Protein AF-A0A556TUZ4-F1 (afdb_monomer)

Sequence (897 aa):
MNKLYIGNLNENVTAEDLVKTFDDYKIPYSGQFLLKTGYAFVDCPDDQWAMKAIETFSGKVELHGKRIEVEHSVPKKQRTRKLQIRNIPPHLQWEVLDGLLAQYGTVENCEQVNTDSETAVVNVTYATREQARHAIQKLNGYQFENNTLRVSYIPDESLDVDAQRSPDNGRRSGYGARANSRQGLPGTGMPPKHQHTDIPLRLLVPTQYVGAIIGKEGATIRNITKQTQSKIDVHRKENAGAAEKPISIHSTPEGCSAACRMILDIMHQEAKDTKTADEVPLKILAHNNFVGRLIGKEGRNLKKVEQDTDTKITISPLQDLTLYNPERTITVKGAIEPCCLAEQEIMKKVREAYDNDVAAMNAPEQETVHVYIPAQAVGAIIGKKGQHIKQLSRFAGASIKIAPAETPDSKMRMVIVTGPPEAQFKAQGRIYGKLKEENFFGPKEEVKLETHIKVAAAAAGRVIGKGGKTVNELQNLTAAEVVVPREQTPDEQDQVIVKIIGHFYASQLAQRKIRDILTQVKQQQKGGMGGPPPSHPQNLSELRPHPGMTPEPRRKVEVVMEGKGGEDSVNKVVIWVFEDCRRKQKIMCQQYGVMDDMLKLLASLESAEQFLNEPCPPKADTEASAPWKALKAEYLEQVQEVEGLISTLVQHMEELPKKRQRLEVLLESLGKKKQMHLQLDDSLQRAQDALRACDR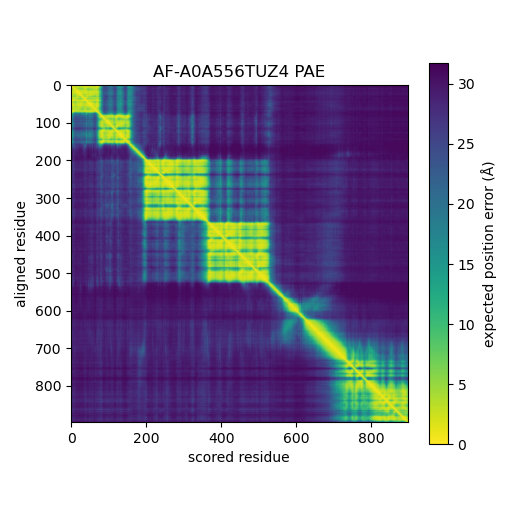ELSELKIQVDKKLSRVADWTAFKDRLQATLDITQANMQYRLLSVSPSELRLELLPCSTQQSLQPLHLSVTMTENHFRLQVFQGTAGLIEESVEGHVRELSAALLEVMECYVSQGKMLAEIQTLHSRFAIDWCPAKRLLTFLKSATTVCHLELDEGYPLNGHAKLLAVRKDGTLLDLSVLQPPVAKPTLTEWLDFLTLYSDF

Mean predicted aligned error: 24.76 Å

Structure (mmCIF, N/CA/C/O backbone):
data_AF-A0A556TUZ4-F1
#
_entry.id   AF-A0A556TUZ4-F1
#
loop_
_atom_site.group_PDB
_atom_site.id
_atom_site.type_symbol
_atom_site.label_atom_id
_atom_site.label_alt_id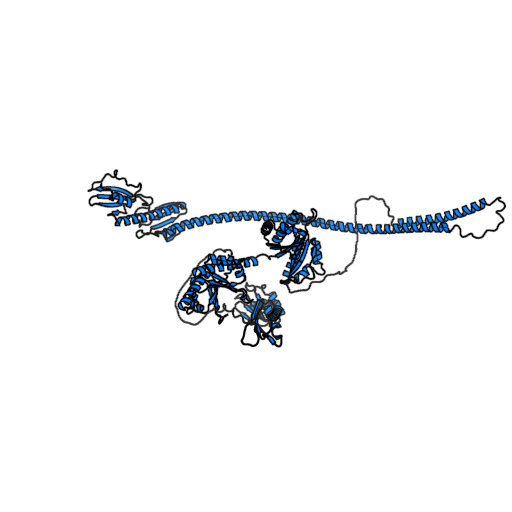
_atom_site.label_comp_id
_atom_site.label_asym_id
_atom_site.label_entity_id
_atom_site.label_seq_id
_atom_site.pdbx_PDB_ins_code
_atom_site.Cartn_x
_atom_site.Cartn_y
_atom_site.Cartn_z
_atom_site.occupancy
_atom_site.B_iso_or_equiv
_atom_site.auth_seq_id
_atom_site.auth_comp_id
_atom_site.auth_asym_id
_atom_site.auth_atom_id
_atom_site.pdbx_PDB_model_num
ATOM 1 N N . MET A 1 1 ? -32.116 16.539 -33.338 1.00 50.72 1 MET A N 1
ATOM 2 C CA . MET A 1 1 ? -32.631 17.368 -32.225 1.00 50.72 1 MET A CA 1
ATOM 3 C C . MET A 1 1 ? -31.417 17.843 -31.454 1.00 50.72 1 MET A C 1
ATOM 5 O O . MET A 1 1 ? -30.856 17.056 -30.703 1.00 50.72 1 MET A O 1
ATOM 9 N N . ASN A 1 2 ? -30.974 19.074 -31.708 1.00 69.69 2 ASN A N 1
ATOM 10 C CA . ASN A 1 2 ? -29.701 19.606 -31.207 1.00 69.69 2 ASN A CA 1
ATOM 11 C C . ASN A 1 2 ? -29.981 20.492 -29.995 1.00 69.69 2 ASN A C 1
ATOM 13 O O . ASN A 1 2 ? -29.720 21.690 -29.990 1.00 69.69 2 ASN A O 1
ATOM 17 N N . LYS A 1 3 ? -30.640 19.895 -29.002 1.00 82.50 3 LYS A N 1
ATOM 18 C CA . LYS A 1 3 ? -31.020 20.590 -27.780 1.00 82.50 3 LYS A CA 1
ATOM 19 C C . LYS A 1 3 ? -29.813 20.658 -26.862 1.00 82.50 3 LYS A C 1
ATOM 21 O O . LYS A 1 3 ? -29.171 19.635 -26.647 1.00 82.50 3 LYS A O 1
ATOM 26 N N . LEU A 1 4 ? -29.526 21.821 -26.303 1.00 85.00 4 LEU A N 1
ATOM 27 C CA . LEU A 1 4 ? -28.464 22.046 -25.332 1.00 85.00 4 LEU A CA 1
ATOM 28 C C . LEU A 1 4 ? -29.037 22.117 -23.915 1.00 85.00 4 LEU A C 1
ATOM 30 O O . LEU A 1 4 ? -30.158 22.585 -23.701 1.00 85.00 4 LEU A O 1
ATOM 34 N N . TYR A 1 5 ? -28.262 21.623 -22.958 1.00 87.81 5 TYR A N 1
ATOM 35 C CA . TYR A 1 5 ? -28.439 21.792 -21.523 1.00 87.81 5 TYR A CA 1
ATOM 36 C C . TYR A 1 5 ? -27.404 22.802 -21.027 1.00 87.81 5 TYR A C 1
ATOM 38 O O . TYR A 1 5 ? -26.222 22.659 -21.322 1.00 87.81 5 TYR A O 1
ATOM 46 N N . ILE A 1 6 ? -27.854 23.813 -20.290 1.00 88.81 6 ILE A N 1
ATOM 47 C CA . ILE A 1 6 ? -27.022 24.873 -19.717 1.00 88.81 6 ILE A CA 1
ATOM 48 C C . ILE A 1 6 ? -27.129 24.752 -18.197 1.00 88.81 6 ILE A C 1
ATOM 50 O O . ILE A 1 6 ? -28.159 25.100 -17.625 1.00 88.81 6 ILE A O 1
ATOM 54 N N . GLY A 1 7 ? -26.106 24.208 -17.549 1.00 84.88 7 GLY A N 1
ATOM 55 C CA . GLY A 1 7 ? -26.018 23.989 -16.110 1.00 84.88 7 GLY A CA 1
ATOM 56 C C . GLY A 1 7 ? -25.216 25.060 -15.367 1.00 84.88 7 GLY A C 1
ATOM 57 O O . GLY A 1 7 ? -24.624 25.963 -15.961 1.00 84.88 7 GLY A O 1
ATOM 58 N N . ASN A 1 8 ? -25.201 24.928 -14.038 1.00 85.38 8 ASN A N 1
ATOM 59 C CA . ASN A 1 8 ? -24.501 25.812 -13.100 1.00 85.38 8 ASN A CA 1
ATOM 60 C C . ASN A 1 8 ? -24.951 27.287 -13.158 1.00 85.38 8 ASN A C 1
ATOM 62 O O . ASN A 1 8 ? -24.171 28.207 -12.903 1.00 85.38 8 ASN A O 1
ATOM 66 N N . LEU A 1 9 ? -26.229 27.519 -13.474 1.00 85.62 9 LEU A N 1
ATOM 67 C CA . LEU A 1 9 ? -26.808 28.860 -13.477 1.00 85.62 9 LEU A CA 1
ATOM 68 C C . LEU A 1 9 ? -27.072 29.336 -12.044 1.00 85.62 9 LEU A C 1
ATOM 70 O O . LEU A 1 9 ? -27.519 28.573 -11.185 1.00 85.62 9 LEU A O 1
ATOM 74 N N . ASN A 1 10 ? -26.792 30.612 -11.777 1.00 82.62 10 ASN A N 1
ATOM 75 C CA . ASN A 1 10 ? -27.188 31.261 -10.528 1.00 82.62 10 ASN A CA 1
ATOM 76 C C . ASN A 1 10 ? -28.724 31.433 -10.495 1.00 82.62 10 ASN A C 1
ATOM 78 O O . ASN A 1 10 ? -29.347 31.590 -11.541 1.00 82.62 10 ASN A O 1
ATOM 82 N N . GLU A 1 11 ? -29.339 31.417 -9.310 1.00 77.38 11 GLU A N 1
ATOM 83 C CA . GLU A 1 11 ? -30.799 31.550 -9.137 1.00 77.38 11 GLU A CA 1
ATOM 84 C C . GLU A 1 11 ? -31.338 32.892 -9.658 1.00 77.38 11 GLU A C 1
ATOM 86 O O . GLU A 1 11 ? -32.510 32.992 -10.009 1.00 77.38 11 GLU A O 1
ATOM 91 N N . ASN A 1 12 ? -30.462 33.894 -9.770 1.00 80.50 12 ASN A N 1
ATOM 92 C CA . ASN A 1 12 ? -30.782 35.224 -10.285 1.00 80.50 12 ASN A CA 1
ATOM 93 C C . ASN A 1 12 ? -30.656 35.350 -11.817 1.00 80.50 12 ASN A C 1
ATOM 95 O O . ASN A 1 12 ? -30.941 36.421 -12.347 1.00 80.50 12 ASN A O 1
ATOM 99 N N . VAL A 1 13 ? -30.199 34.311 -12.532 1.00 83.81 13 VAL A N 1
ATOM 100 C CA . VAL A 1 13 ? -30.062 34.356 -14.000 1.00 83.81 13 VAL A CA 1
ATOM 101 C C . VAL A 1 13 ? -31.447 34.345 -14.635 1.00 83.81 13 VAL A C 1
ATOM 103 O O . VAL A 1 13 ? -32.238 33.442 -14.373 1.00 83.81 13 VAL A O 1
ATOM 106 N N . THR A 1 14 ? -31.727 35.307 -15.511 1.00 87.62 14 THR A N 1
ATOM 107 C CA . THR A 1 14 ? -32.982 35.368 -16.273 1.00 87.62 14 THR A CA 1
ATOM 108 C C . THR A 1 14 ? -32.824 34.787 -17.681 1.00 87.62 14 THR A C 1
ATOM 110 O O . THR A 1 14 ? -31.717 34.620 -18.195 1.00 87.62 14 THR A O 1
ATOM 113 N N . ALA A 1 15 ? -33.942 34.475 -18.346 1.00 84.12 15 ALA A N 1
ATOM 114 C CA . ALA A 1 15 ? -33.907 34.045 -19.747 1.00 84.12 15 ALA A CA 1
ATOM 115 C C . ALA A 1 15 ? -33.340 35.141 -20.675 1.00 84.12 15 ALA A C 1
ATOM 117 O O . ALA A 1 15 ? -32.693 34.816 -21.667 1.00 84.12 15 ALA A O 1
ATOM 118 N N . GLU A 1 16 ? -33.528 36.419 -20.330 1.00 85.62 16 GLU A N 1
ATOM 119 C CA . GLU A 1 16 ? -32.977 37.563 -21.070 1.00 85.62 16 GLU A CA 1
ATOM 120 C C . GLU A 1 16 ? -31.446 37.627 -20.978 1.00 85.62 16 GLU A C 1
ATOM 122 O O . GLU A 1 16 ? -30.785 37.906 -21.978 1.00 85.62 16 GLU A O 1
ATOM 127 N N . ASP A 1 17 ? -30.869 37.281 -19.821 1.00 87.06 17 ASP A N 1
ATOM 128 C CA . ASP A 1 17 ? -29.412 37.199 -19.655 1.00 87.06 17 ASP A CA 1
ATOM 129 C C . ASP A 1 17 ? -28.802 36.133 -20.579 1.00 87.06 17 ASP A C 1
ATOM 131 O O . ASP A 1 17 ? -27.754 36.351 -21.192 1.00 87.06 17 ASP A O 1
ATOM 135 N N . LEU A 1 18 ? -29.470 34.982 -20.723 1.00 86.38 18 LEU A N 1
ATOM 136 C CA . LEU A 1 18 ? -29.033 33.905 -21.617 1.00 86.38 18 LEU A CA 1
ATOM 137 C C . LEU A 1 18 ? -29.177 34.286 -23.092 1.00 86.38 18 LEU A C 1
ATOM 139 O O . LEU A 1 18 ? -28.264 34.018 -23.871 1.00 86.38 18 LEU A O 1
ATOM 143 N N . VAL A 1 19 ? -30.273 34.956 -23.461 1.00 89.12 19 VAL A N 1
ATOM 144 C CA . VAL A 1 19 ? -30.474 35.503 -24.813 1.00 89.12 19 VAL A CA 1
ATOM 145 C C . VAL A 1 19 ? -29.346 36.462 -25.170 1.00 89.12 19 VAL A C 1
ATOM 147 O O . VAL A 1 19 ? -28.658 36.256 -26.167 1.00 89.12 19 VAL A O 1
ATOM 150 N N . LYS A 1 20 ? -29.082 37.442 -24.301 1.00 88.06 20 LYS A N 1
ATOM 151 C CA . LYS A 1 20 ? -28.011 38.418 -24.506 1.00 88.06 20 LYS A CA 1
ATOM 152 C C . LYS A 1 20 ? -26.645 37.746 -24.630 1.00 88.06 20 LYS A C 1
ATOM 154 O O . LYS A 1 20 ? -25.864 38.104 -25.500 1.00 88.06 20 LYS A O 1
ATOM 159 N N . THR A 1 21 ? -26.378 36.726 -23.817 1.00 88.31 21 THR A N 1
ATOM 160 C CA . THR A 1 21 ? -25.117 35.972 -23.879 1.00 88.31 21 THR A CA 1
ATOM 161 C C . THR A 1 21 ? -24.962 35.222 -25.202 1.00 88.31 21 THR A C 1
ATOM 163 O O . THR A 1 21 ? -23.888 35.228 -25.795 1.00 88.31 21 THR A O 1
ATOM 166 N N . PHE A 1 22 ? -26.016 34.578 -25.703 1.00 90.31 22 PHE A N 1
ATOM 167 C CA . PHE A 1 22 ? -25.941 33.883 -26.989 1.00 90.31 22 PHE A CA 1
ATOM 168 C C . PHE A 1 22 ? -25.805 34.862 -28.166 1.00 90.31 22 PHE A C 1
ATOM 170 O O . PHE A 1 22 ? -25.041 34.588 -29.098 1.00 90.31 22 PHE A O 1
ATOM 177 N N . ASP A 1 23 ? -26.451 36.027 -28.081 1.00 88.94 23 ASP A N 1
ATOM 178 C CA . ASP A 1 23 ? -26.351 37.093 -29.081 1.00 88.94 23 ASP A CA 1
ATOM 179 C C . ASP A 1 23 ? -24.965 37.766 -29.087 1.00 88.94 23 ASP A C 1
ATOM 181 O O . ASP A 1 23 ? -24.374 37.939 -30.157 1.00 88.94 23 ASP A O 1
ATOM 185 N N . ASP A 1 24 ? -24.393 38.066 -27.914 1.00 88.56 24 ASP A N 1
ATOM 186 C CA . ASP A 1 24 ? -23.068 38.692 -27.761 1.00 88.56 24 ASP A CA 1
ATOM 187 C C . ASP A 1 24 ? -21.960 37.840 -28.406 1.00 88.56 24 ASP A C 1
ATOM 189 O O . ASP A 1 24 ? -21.046 38.358 -29.055 1.00 88.56 24 ASP A O 1
ATOM 193 N N . TYR A 1 25 ? -22.069 36.513 -28.293 1.00 86.56 25 TYR A N 1
ATOM 194 C CA . TYR A 1 25 ? -21.132 35.559 -28.897 1.00 86.56 25 TYR A CA 1
ATOM 195 C C . TYR A 1 25 ? -21.550 35.102 -30.305 1.00 86.56 25 TYR A C 1
ATOM 197 O O . TYR A 1 25 ? -20.872 34.265 -30.910 1.00 86.56 25 TYR A O 1
ATOM 205 N N . LYS A 1 26 ? -22.625 35.680 -30.861 1.00 87.75 26 LYS A N 1
ATOM 206 C CA . LYS A 1 26 ? -23.153 35.411 -32.210 1.00 87.75 26 LYS A CA 1
ATOM 207 C C . LYS A 1 26 ? -23.421 33.926 -32.468 1.00 87.75 26 LYS A C 1
ATOM 209 O O . LYS A 1 26 ? -23.097 33.406 -33.541 1.00 87.75 26 LYS A O 1
ATOM 214 N N . ILE A 1 27 ? -23.982 33.233 -31.480 1.00 87.38 27 ILE A N 1
ATOM 215 C CA . ILE A 1 27 ? -24.356 31.823 -31.594 1.00 87.38 27 ILE A CA 1
ATOM 216 C C . ILE A 1 27 ? -25.872 31.745 -31.817 1.00 87.38 27 ILE A C 1
ATOM 218 O O . ILE A 1 27 ? -26.637 32.070 -30.910 1.00 87.38 27 ILE A O 1
ATOM 222 N N . PRO A 1 28 ? -26.329 31.318 -33.010 1.00 85.31 28 PRO A N 1
ATOM 223 C CA . PRO A 1 28 ? -27.744 31.235 -33.310 1.00 85.31 28 PRO A CA 1
ATOM 224 C C . PRO A 1 28 ? -28.401 30.127 -32.485 1.00 85.31 28 PRO A C 1
ATOM 226 O O . PRO A 1 28 ? -27.898 29.005 -32.379 1.00 85.31 28 PRO A O 1
ATOM 229 N N . TYR A 1 29 ? -29.567 30.443 -31.939 1.00 87.19 29 TYR A N 1
ATOM 230 C CA . TYR A 1 29 ? -30.429 29.517 -31.220 1.00 87.19 29 TYR A CA 1
ATOM 231 C C . TYR A 1 29 ? -31.834 29.528 -31.830 1.00 87.19 29 TYR A C 1
ATOM 233 O O . TYR A 1 29 ? -32.184 30.373 -32.652 1.00 87.19 29 TYR A O 1
ATOM 241 N N . SER A 1 30 ? -32.634 28.527 -31.492 1.00 80.75 30 SER A N 1
ATOM 242 C CA . SER A 1 30 ? -33.989 28.327 -31.989 1.00 80.75 30 SER A CA 1
ATOM 243 C C . SER A 1 30 ? -34.930 28.081 -30.813 1.00 80.75 30 SER A C 1
ATOM 245 O O . SER A 1 30 ? -34.653 27.267 -29.935 1.00 80.75 30 SER A O 1
ATOM 247 N N . GLY A 1 31 ? -36.062 28.783 -30.797 1.00 79.12 31 GLY A N 1
ATOM 248 C CA . GLY A 1 31 ? -37.027 28.711 -29.698 1.00 79.12 31 GLY A CA 1
ATOM 249 C C . GLY A 1 31 ? -36.641 29.555 -28.477 1.00 79.12 31 GLY A C 1
ATOM 250 O O . GLY A 1 31 ? -35.718 30.363 -28.520 1.00 79.12 31 GLY A O 1
ATOM 251 N N . GLN A 1 32 ? -37.401 29.396 -27.393 1.00 81.31 32 GLN A N 1
ATOM 252 C CA . GLN A 1 32 ? -37.190 30.121 -26.136 1.00 81.31 32 GLN A CA 1
ATOM 253 C C . GLN A 1 32 ? -36.296 29.322 -25.178 1.00 81.31 32 GLN A C 1
ATOM 255 O O . GLN A 1 32 ? -36.376 28.092 -25.129 1.00 81.31 32 GLN A O 1
ATOM 260 N N . PHE A 1 33 ? -35.495 30.022 -24.368 1.00 87.81 33 PHE A N 1
ATOM 261 C CA . PHE A 1 33 ? -34.736 29.404 -23.280 1.00 87.81 33 PHE A CA 1
ATOM 262 C C . PHE A 1 33 ? -35.686 28.903 -22.187 1.00 87.81 33 PHE A C 1
ATOM 264 O O . PHE A 1 33 ? -36.356 29.680 -21.507 1.00 87.81 33 PHE A O 1
ATOM 271 N N . LEU A 1 34 ? -35.730 27.587 -21.996 1.00 84.69 34 LEU A N 1
ATOM 272 C CA . LEU A 1 34 ? -36.524 26.939 -20.955 1.00 84.69 34 LEU A CA 1
ATOM 273 C C . LEU A 1 34 ? -35.731 26.925 -19.649 1.00 84.69 34 LEU A C 1
ATOM 275 O O . LEU A 1 34 ? -35.031 25.953 -19.353 1.00 84.69 34 LEU A O 1
ATOM 279 N N . LEU A 1 35 ? -35.826 28.017 -18.897 1.00 83.88 35 LEU A N 1
ATOM 280 C CA . LEU A 1 35 ? -35.135 28.201 -17.625 1.00 83.88 35 LEU A CA 1
ATOM 281 C C . LEU A 1 35 ? -35.834 27.443 -16.483 1.00 83.88 35 LEU A C 1
ATOM 283 O O . LEU A 1 35 ? -37.057 27.475 -16.337 1.00 83.88 35 LEU A O 1
ATOM 287 N N . LYS A 1 36 ? -35.039 26.771 -15.653 1.00 81.12 36 LYS A N 1
ATOM 288 C CA . LYS A 1 36 ? -35.419 26.143 -14.384 1.00 81.12 36 LYS A CA 1
ATOM 289 C C . LYS A 1 36 ? -34.413 26.546 -13.303 1.00 81.12 36 LYS A C 1
ATOM 291 O O . LYS A 1 36 ? -33.349 27.082 -13.595 1.00 81.12 36 LYS A O 1
ATOM 296 N N . THR A 1 37 ? -34.737 26.287 -12.039 1.00 76.81 37 THR A N 1
ATOM 297 C CA . THR A 1 37 ? -33.845 26.583 -10.906 1.00 76.81 37 THR A CA 1
ATOM 298 C C . THR A 1 37 ? -32.501 25.866 -11.076 1.00 76.81 37 THR A C 1
ATOM 300 O O . THR A 1 37 ? -32.429 24.643 -10.945 1.00 76.81 37 THR A O 1
ATOM 303 N N . GLY A 1 38 ? -31.453 26.629 -11.401 1.00 75.50 38 GLY A N 1
ATOM 304 C CA . GLY A 1 38 ? -30.075 26.152 -11.560 1.00 75.50 38 GLY A CA 1
ATOM 305 C C . GLY A 1 38 ? -29.662 25.687 -12.965 1.00 75.50 38 GLY A C 1
ATOM 306 O O . GLY A 1 38 ? -28.488 25.363 -13.155 1.00 75.50 38 GLY A O 1
ATOM 307 N N . TYR A 1 39 ? -30.570 25.651 -13.953 1.00 87.94 39 TYR A N 1
ATOM 308 C CA . TYR A 1 39 ? -30.246 25.223 -15.324 1.00 87.94 39 TYR A CA 1
ATOM 309 C C . TYR A 1 39 ? -31.265 25.682 -16.382 1.00 87.94 39 TYR A C 1
ATOM 311 O O . TYR A 1 39 ? -32.412 25.979 -16.067 1.00 87.94 39 TYR A O 1
ATOM 319 N N . ALA A 1 40 ? -30.881 25.687 -17.659 1.00 89.56 40 ALA A N 1
ATOM 320 C CA . ALA A 1 40 ? -31.748 26.018 -18.790 1.00 89.56 40 ALA A CA 1
ATOM 321 C C . ALA A 1 40 ? -31.604 25.023 -19.950 1.00 89.56 40 ALA A C 1
ATOM 323 O O . ALA A 1 40 ? -30.624 24.284 -20.041 1.00 89.56 40 ALA A O 1
ATOM 324 N N . PHE A 1 41 ? -32.573 25.026 -20.867 1.00 89.12 41 PHE A N 1
ATOM 325 C CA . PHE A 1 41 ? -32.446 24.349 -22.157 1.00 89.12 41 PHE A CA 1
ATOM 326 C C . PHE A 1 41 ? -32.729 25.288 -23.318 1.00 89.12 41 PHE A C 1
ATOM 328 O O . PHE A 1 41 ? -33.634 26.116 -23.233 1.00 89.12 41 PHE A O 1
ATOM 335 N N . VAL A 1 42 ? -32.031 25.076 -24.429 1.00 89.94 42 VAL A N 1
ATOM 336 C CA . VAL A 1 42 ? -32.268 25.791 -25.687 1.00 89.94 42 VAL A CA 1
ATOM 337 C C . VAL A 1 42 ? -32.052 24.853 -26.866 1.00 89.94 42 VAL A C 1
ATOM 339 O O . VAL A 1 42 ? -31.245 23.931 -26.776 1.00 89.94 42 VAL A O 1
ATOM 342 N N . ASP A 1 43 ? -32.790 25.039 -27.954 1.00 87.12 43 ASP A N 1
ATOM 343 C CA . ASP A 1 43 ? -32.593 24.269 -29.178 1.00 87.12 43 ASP A CA 1
ATOM 344 C C . ASP A 1 43 ? -31.640 25.028 -30.121 1.00 87.12 43 ASP A C 1
ATOM 346 O O . ASP A 1 43 ? -31.745 26.241 -30.274 1.00 87.12 43 ASP A O 1
ATOM 350 N N . CYS A 1 44 ? -30.688 24.333 -30.747 1.00 82.94 44 CYS A N 1
ATOM 351 C CA . CYS A 1 44 ? -29.810 24.904 -31.771 1.00 82.94 44 CYS A CA 1
ATOM 352 C C . CYS A 1 44 ? -30.258 24.486 -33.183 1.00 82.94 44 CYS A C 1
ATOM 354 O O . CYS A 1 44 ? -30.760 23.370 -33.362 1.00 82.94 44 CYS A O 1
ATOM 356 N N . PRO A 1 45 ? -30.050 25.349 -34.196 1.00 79.56 45 PRO A N 1
ATOM 357 C CA . PRO A 1 45 ? -30.497 25.094 -35.566 1.00 79.56 45 PRO A CA 1
ATOM 358 C C . PRO A 1 45 ? -29.813 23.875 -36.203 1.00 79.56 45 PRO A C 1
ATOM 360 O O . PRO A 1 45 ? -30.468 23.085 -36.880 1.00 79.56 45 PRO A O 1
ATOM 363 N N . ASP A 1 46 ? -28.524 23.659 -35.932 1.00 79.56 46 ASP A N 1
ATOM 364 C CA . ASP A 1 46 ? -27.768 22.490 -36.386 1.00 79.56 46 ASP A CA 1
ATOM 365 C C . ASP A 1 46 ? -26.755 22.012 -35.323 1.00 79.56 46 ASP A C 1
ATOM 367 O O . ASP A 1 46 ? -26.593 22.624 -34.263 1.00 79.56 46 ASP A O 1
ATOM 371 N N . ASP A 1 47 ? -26.132 20.857 -35.572 1.00 71.69 47 ASP A N 1
ATOM 372 C CA . ASP A 1 47 ? -25.196 20.224 -34.632 1.00 71.69 47 ASP A CA 1
ATOM 373 C C . ASP A 1 47 ? -23.830 20.936 -34.601 1.00 71.69 47 ASP A C 1
ATOM 375 O O . ASP A 1 47 ? -23.134 20.906 -33.588 1.00 71.69 47 ASP A O 1
ATOM 379 N N . GLN A 1 48 ? -23.472 21.654 -35.674 1.00 76.88 48 GLN A N 1
ATOM 380 C CA . GLN A 1 48 ? -22.237 22.441 -35.733 1.00 76.88 48 GLN A CA 1
ATOM 381 C C . GLN A 1 48 ? -22.317 23.649 -34.794 1.00 76.88 48 GLN A C 1
ATOM 383 O O . GLN A 1 48 ? -21.380 23.910 -34.037 1.00 76.88 48 GLN A O 1
ATOM 388 N N . TRP A 1 49 ? -23.453 24.350 -34.775 1.00 85.44 49 TRP A N 1
ATOM 389 C CA . TRP A 1 49 ? -23.705 25.437 -33.832 1.00 85.44 49 TRP A CA 1
ATOM 390 C C . TRP A 1 49 ? -23.849 24.941 -32.398 1.00 85.44 49 TRP A C 1
ATOM 392 O O . TRP A 1 49 ? -23.376 25.619 -31.490 1.00 85.44 49 TRP A O 1
ATOM 402 N N . ALA A 1 50 ? -24.413 23.749 -32.186 1.00 80.44 50 ALA A N 1
ATOM 403 C CA . ALA A 1 50 ? -24.465 23.132 -30.863 1.00 80.44 50 ALA A CA 1
ATOM 404 C C . ALA A 1 50 ? -23.056 22.838 -30.309 1.00 80.44 50 ALA A C 1
ATOM 406 O O . ALA A 1 50 ? -22.755 23.214 -29.176 1.00 80.44 50 ALA A O 1
ATOM 407 N N . MET A 1 51 ? -22.161 22.247 -31.113 1.00 75.25 51 MET A N 1
ATOM 408 C CA . MET A 1 51 ? -20.763 22.029 -30.709 1.00 75.25 51 MET A CA 1
ATOM 409 C C . MET A 1 51 ? -20.021 23.344 -30.473 1.00 75.25 51 MET A C 1
ATOM 411 O O . MET A 1 51 ? -19.329 23.483 -29.466 1.00 75.25 51 MET A O 1
ATOM 415 N N . LYS A 1 52 ? -20.208 24.333 -31.353 1.00 83.44 52 LYS A N 1
ATOM 416 C CA . LYS A 1 52 ? -19.599 25.656 -31.191 1.00 83.44 52 LYS A CA 1
ATOM 417 C C . LYS A 1 52 ? -20.086 26.353 -29.921 1.00 83.44 52 LYS A C 1
ATOM 419 O O . LYS A 1 52 ? -19.285 26.983 -29.238 1.00 83.44 52 LYS A O 1
ATOM 424 N N . ALA A 1 53 ? -21.363 26.212 -29.568 1.00 83.12 53 ALA A N 1
ATOM 425 C CA . ALA A 1 53 ? -21.915 26.738 -28.325 1.00 83.12 53 ALA A CA 1
ATOM 426 C C . ALA A 1 53 ? -21.282 26.083 -27.093 1.00 83.12 53 ALA A C 1
ATOM 428 O O . ALA A 1 53 ? -20.868 26.783 -26.174 1.00 83.12 53 ALA A O 1
ATOM 429 N N . ILE A 1 54 ? -21.140 24.756 -27.097 1.00 83.38 54 ILE A N 1
ATOM 430 C CA . ILE A 1 54 ? -20.483 24.010 -26.016 1.00 83.38 54 ILE A CA 1
ATOM 431 C C . ILE A 1 54 ? -19.025 24.447 -25.867 1.00 83.38 54 ILE A C 1
ATOM 433 O O . ILE A 1 54 ? -18.595 24.795 -24.769 1.00 83.38 54 ILE A O 1
ATOM 437 N N . GLU A 1 55 ? -18.276 24.492 -26.970 1.00 81.56 55 GLU A N 1
ATOM 438 C CA . GLU A 1 55 ? -16.865 24.878 -26.958 1.00 81.56 55 GLU A CA 1
ATOM 439 C C . GLU A 1 55 ? -16.663 26.331 -26.514 1.00 81.56 55 GLU A C 1
ATOM 441 O O . GLU A 1 55 ? -15.669 26.643 -25.854 1.00 81.56 55 GLU A O 1
ATOM 446 N N . THR A 1 56 ? -17.592 27.220 -26.867 1.00 85.19 56 THR A N 1
ATOM 447 C CA . THR A 1 56 ? -17.498 28.648 -26.545 1.00 85.19 56 THR A CA 1
ATOM 448 C C . THR A 1 56 ? -17.912 28.934 -25.106 1.00 85.19 56 THR A C 1
ATOM 450 O O . THR A 1 56 ? -17.251 29.724 -24.436 1.00 85.19 56 THR A O 1
ATOM 453 N N . PHE A 1 57 ? -18.975 28.295 -24.611 1.00 88.44 57 PHE A N 1
ATOM 454 C CA . PHE A 1 57 ? -19.586 28.648 -23.330 1.00 88.44 57 PHE A CA 1
ATOM 455 C C . PHE A 1 57 ? -19.135 27.779 -22.157 1.00 88.44 57 PHE A C 1
ATOM 457 O O . PHE A 1 57 ? -18.893 28.317 -21.075 1.00 88.44 57 PHE A O 1
ATOM 464 N N . SER A 1 58 ? -18.990 26.464 -22.351 1.00 86.94 58 SER A N 1
ATOM 465 C CA . SER A 1 58 ? -18.807 25.518 -21.247 1.00 86.94 58 SER A CA 1
ATOM 466 C C . SER A 1 58 ? -17.508 25.779 -20.474 1.00 86.94 58 SER A C 1
ATOM 468 O O . SER A 1 58 ? -16.407 25.682 -21.020 1.00 86.94 58 SER A O 1
ATOM 470 N N . GLY A 1 59 ? -17.632 26.187 -19.206 1.00 76.69 59 GLY A N 1
ATOM 471 C CA . GLY A 1 59 ? -16.517 26.504 -18.306 1.00 76.69 59 GLY A CA 1
ATOM 472 C C . GLY A 1 59 ? -15.741 27.788 -18.641 1.00 76.69 59 GLY A C 1
ATOM 473 O O . GLY A 1 59 ? -14.782 28.128 -17.934 1.00 76.69 59 GLY A O 1
ATOM 474 N N . LYS A 1 60 ? -16.138 28.507 -19.699 1.00 81.88 60 LYS A N 1
ATOM 475 C CA . LYS A 1 60 ? -15.436 29.688 -20.232 1.00 81.88 60 LYS A CA 1
ATOM 476 C C . LYS A 1 60 ? -16.201 30.990 -20.027 1.00 81.88 60 LYS A C 1
ATOM 478 O O . LYS A 1 60 ? -15.562 32.023 -19.853 1.00 81.88 60 LYS A O 1
ATOM 483 N N . VAL A 1 61 ? -17.533 30.946 -20.015 1.00 84.81 61 VAL A N 1
ATOM 484 C CA . VAL A 1 61 ? -18.377 32.132 -19.822 1.00 84.81 61 VAL A CA 1
ATOM 485 C C . VAL A 1 61 ? -18.956 32.157 -18.415 1.00 84.81 61 VAL A C 1
ATOM 487 O O . VAL A 1 61 ? -19.368 31.132 -17.876 1.00 84.81 61 VAL A O 1
ATOM 490 N N . GLU A 1 62 ? -18.953 33.338 -17.805 1.00 84.94 62 GLU A N 1
ATOM 491 C CA . GLU A 1 62 ? -19.414 33.561 -16.439 1.00 84.94 62 GLU A CA 1
ATOM 492 C C . GLU A 1 62 ? -20.667 34.436 -16.439 1.00 84.94 62 GLU A C 1
ATOM 494 O O . GLU A 1 62 ? -20.665 35.531 -16.998 1.00 84.94 62 GLU A O 1
ATOM 499 N N . LEU A 1 63 ? -21.733 33.951 -15.800 1.00 81.88 63 LEU A N 1
ATOM 500 C CA . LEU A 1 63 ? -22.979 34.681 -15.593 1.00 81.88 63 LEU A CA 1
ATOM 501 C C . LEU A 1 63 ? -23.256 34.809 -14.100 1.00 81.88 63 LEU A C 1
ATOM 503 O O . LEU A 1 63 ? -23.320 33.814 -13.377 1.00 81.88 63 LEU A O 1
ATOM 507 N N . HIS A 1 64 ? -23.416 36.054 -13.640 1.00 80.50 64 HIS A N 1
ATOM 508 C CA . HIS A 1 64 ? -23.713 36.387 -12.241 1.00 80.50 64 HIS A CA 1
ATOM 509 C C . HIS A 1 64 ? -22.791 35.668 -11.234 1.00 80.50 64 HIS A C 1
ATOM 511 O O . HIS A 1 64 ? -23.254 35.092 -10.246 1.00 80.50 64 HIS A O 1
ATOM 517 N N . GLY A 1 65 ? -21.479 35.671 -11.504 1.00 76.00 65 GLY A N 1
ATOM 518 C CA . GLY A 1 65 ? -20.455 35.111 -10.612 1.00 76.00 65 GLY A CA 1
ATOM 519 C C . GLY A 1 65 ? -20.247 33.594 -10.711 1.00 76.00 65 GLY A C 1
ATOM 520 O O . GLY A 1 65 ? -19.501 33.027 -9.911 1.00 76.00 65 GLY A O 1
ATOM 521 N N . LYS A 1 66 ? -20.936 32.903 -11.634 1.00 80.12 66 LYS A N 1
ATOM 522 C CA . LYS A 1 66 ? -20.789 31.457 -11.859 1.00 80.12 66 LYS A CA 1
ATOM 523 C C . LYS A 1 66 ? -20.487 31.144 -13.314 1.00 80.12 66 LYS A C 1
ATOM 525 O O . LYS A 1 66 ? -21.113 31.681 -14.225 1.00 80.12 66 LYS A O 1
ATOM 530 N N . ARG A 1 67 ? -19.531 30.241 -13.531 1.00 86.62 67 ARG A N 1
ATOM 531 C CA . ARG A 1 67 ? -19.197 29.743 -14.868 1.00 86.62 67 ARG A CA 1
ATOM 532 C C . ARG A 1 67 ? -20.257 28.765 -15.335 1.00 86.62 67 ARG A C 1
ATOM 534 O O . ARG A 1 67 ? -20.517 27.779 -14.648 1.00 86.62 67 ARG A O 1
ATOM 541 N N . ILE A 1 68 ? -20.844 29.040 -16.488 1.00 88.56 68 ILE A N 1
ATOM 542 C CA . ILE A 1 68 ? -21.897 28.197 -17.043 1.00 88.56 68 ILE A CA 1
ATOM 543 C C . ILE A 1 68 ? -21.293 26.955 -17.692 1.00 88.56 68 ILE A C 1
ATOM 545 O O . ILE A 1 68 ? -20.220 27.008 -18.295 1.00 88.56 68 ILE A O 1
ATOM 549 N N . GLU A 1 69 ? -21.989 25.832 -17.574 1.00 84.12 69 GLU A N 1
ATOM 550 C CA . GLU A 1 69 ? -21.605 24.572 -18.213 1.00 84.12 69 GLU A CA 1
ATOM 551 C C . GLU A 1 69 ? -22.626 24.246 -19.292 1.00 84.12 69 GLU A C 1
ATOM 553 O O . GLU A 1 69 ? -23.821 24.218 -19.022 1.00 84.12 69 GLU A O 1
ATOM 558 N N . VAL A 1 70 ? -22.178 24.035 -20.528 1.00 88.25 70 VAL A N 1
ATOM 559 C CA . VAL A 1 70 ? -23.077 23.775 -21.659 1.00 88.25 70 VAL A CA 1
ATOM 560 C C . VAL A 1 70 ? -22.755 22.411 -22.245 1.00 88.25 70 VAL A C 1
ATOM 562 O O . VAL A 1 70 ? -21.603 22.135 -22.565 1.00 88.25 70 VAL A O 1
ATOM 565 N N . GLU A 1 71 ? -23.773 21.568 -22.393 1.00 81.06 71 GLU A N 1
ATOM 566 C CA . GLU A 1 71 ? -23.667 20.199 -22.908 1.00 81.06 71 GLU A CA 1
ATOM 567 C C . GLU A 1 71 ? -24.836 19.867 -23.847 1.00 81.06 71 GLU A C 1
ATOM 569 O O . GLU A 1 71 ? -25.879 20.524 -23.826 1.00 81.06 71 GLU A O 1
ATOM 574 N N . HIS A 1 72 ? -24.723 18.804 -24.650 1.00 81.06 72 HIS A N 1
ATOM 575 C CA . HIS A 1 72 ? -25.878 18.279 -25.386 1.00 81.06 72 HIS A CA 1
ATOM 576 C C . HIS A 1 72 ? -26.927 17.713 -24.419 1.00 81.06 72 HIS A C 1
ATOM 578 O O . HIS A 1 72 ? -26.647 16.887 -23.551 1.00 81.06 72 HIS A O 1
ATOM 584 N N . SER A 1 73 ? -28.185 18.093 -24.616 1.00 71.56 73 SER A N 1
ATOM 585 C CA . SER A 1 73 ? -29.319 17.548 -23.880 1.00 71.56 73 SER A CA 1
ATOM 586 C C . SER A 1 73 ? -29.625 16.139 -24.373 1.00 71.56 73 SER A C 1
ATOM 588 O O . SER A 1 73 ? -30.011 15.925 -25.524 1.00 71.56 73 SER A O 1
ATOM 590 N N . VAL A 1 74 ? -29.464 15.153 -23.491 1.00 60.38 74 VAL A N 1
ATOM 591 C CA . VAL A 1 74 ? -29.677 13.746 -23.839 1.00 60.38 74 VAL A CA 1
ATOM 592 C C . VAL A 1 74 ? -30.888 13.165 -23.088 1.00 60.38 74 VAL A C 1
ATOM 594 O O . VAL A 1 74 ? -30.969 13.339 -21.862 1.00 60.38 74 VAL A O 1
ATOM 597 N N . PRO A 1 75 ? -31.813 12.442 -23.766 1.00 55.62 75 PRO A N 1
ATOM 598 C CA . PRO A 1 75 ? -33.005 11.860 -23.143 1.00 55.62 75 PRO A CA 1
ATOM 599 C C . PRO A 1 75 ? -32.679 10.956 -21.946 1.00 55.62 75 PRO A C 1
ATOM 601 O O . PRO A 1 75 ? -31.695 10.215 -21.986 1.00 55.62 75 PRO A O 1
ATOM 604 N N . LYS A 1 76 ? -33.538 10.948 -20.911 1.00 50.66 76 LYS A N 1
ATOM 605 C CA . LYS A 1 76 ? -33.347 10.162 -19.668 1.00 50.66 76 LYS A CA 1
ATOM 606 C C . LYS A 1 76 ? -33.009 8.680 -19.927 1.00 50.66 76 LYS A C 1
ATOM 608 O O . LYS A 1 76 ? -32.122 8.145 -19.277 1.00 50.66 76 LYS A O 1
ATOM 613 N N . LYS A 1 77 ? -33.631 8.048 -20.933 1.00 50.97 77 LYS A N 1
ATOM 614 C CA . LYS A 1 77 ? -33.396 6.634 -21.304 1.00 50.97 77 LYS A CA 1
ATOM 615 C C . LYS A 1 77 ? -31.994 6.350 -21.862 1.00 50.97 77 LYS A C 1
ATOM 617 O O . LYS A 1 77 ? -31.521 5.233 -21.750 1.00 50.97 77 LYS A O 1
ATOM 622 N N . GLN A 1 78 ? -31.327 7.343 -22.450 1.00 53.47 78 GLN A N 1
ATOM 623 C CA . GLN A 1 78 ? -29.999 7.194 -23.062 1.00 53.47 78 GLN A CA 1
ATOM 624 C C . GLN A 1 78 ? -28.858 7.543 -22.098 1.00 53.47 78 GLN A C 1
ATOM 626 O O . GLN A 1 78 ? -27.715 7.635 -22.540 1.00 53.47 78 GLN A O 1
ATOM 631 N N . ARG A 1 79 ? -29.148 7.849 -20.823 1.00 55.44 79 ARG A N 1
ATOM 632 C CA . ARG A 1 79 ? -28.141 8.204 -19.799 1.00 55.44 79 ARG A CA 1
ATOM 633 C C . ARG A 1 79 ? -27.489 6.991 -19.146 1.00 55.44 79 ARG A C 1
ATOM 635 O O . ARG A 1 79 ? -26.410 7.131 -18.585 1.00 55.44 79 ARG A O 1
ATOM 642 N N . THR A 1 80 ? -28.128 5.832 -19.248 1.00 69.06 80 THR A N 1
ATOM 643 C CA . THR A 1 80 ? -27.622 4.589 -18.677 1.00 69.06 80 THR A CA 1
ATOM 644 C C . THR A 1 80 ? -26.536 3.961 -19.549 1.00 69.06 80 THR A C 1
ATOM 646 O O . THR A 1 80 ? -26.523 4.100 -20.776 1.00 69.06 80 THR A O 1
ATOM 649 N N . ARG A 1 81 ? -25.621 3.260 -18.882 1.00 82.00 81 ARG A N 1
ATOM 650 C CA . ARG A 1 81 ? -24.560 2.445 -19.487 1.00 82.00 81 ARG A CA 1
ATOM 651 C C . ARG A 1 81 ? -25.012 0.996 -19.708 1.00 82.00 81 ARG A C 1
ATOM 653 O O . ARG A 1 81 ? -24.255 0.198 -20.255 1.00 82.00 81 ARG A O 1
ATOM 660 N N . LYS A 1 82 ? -26.234 0.669 -19.263 1.00 82.75 82 LYS A N 1
ATOM 661 C CA . LYS A 1 82 ? -26.810 -0.675 -19.246 1.00 82.75 82 LYS A CA 1
ATOM 662 C C . LYS A 1 82 ? -27.737 -0.904 -20.435 1.00 82.75 82 LYS A C 1
ATOM 664 O O . LYS A 1 82 ? -28.709 -0.175 -20.652 1.00 82.75 82 LYS A O 1
ATOM 669 N N . LEU A 1 83 ? -27.454 -1.951 -21.189 1.00 86.38 83 LEU A N 1
ATOM 670 C CA . LEU A 1 83 ? -28.238 -2.436 -22.313 1.00 86.38 83 LEU A CA 1
ATOM 671 C C . LEU A 1 83 ? -28.785 -3.822 -21.994 1.00 86.38 83 LEU A C 1
ATOM 673 O O . LEU A 1 83 ? -28.171 -4.589 -21.272 1.00 86.38 83 LEU A O 1
ATOM 677 N N . GLN A 1 84 ? -29.919 -4.160 -22.580 1.00 87.56 84 GLN A N 1
ATOM 678 C CA . GLN A 1 84 ? -30.499 -5.490 -22.560 1.00 87.56 84 GLN A CA 1
ATOM 679 C C . GLN A 1 84 ? -30.619 -5.984 -23.993 1.00 87.56 84 GLN A C 1
ATOM 681 O O . GLN A 1 84 ? -31.252 -5.326 -24.818 1.00 87.56 84 GLN A O 1
ATOM 686 N N . ILE A 1 85 ? -30.025 -7.137 -24.266 1.00 89.50 85 ILE A N 1
ATOM 687 C CA . ILE A 1 85 ? -30.008 -7.833 -25.546 1.00 89.50 85 ILE A CA 1
ATOM 688 C C . ILE A 1 85 ? -30.928 -9.041 -25.420 1.00 89.50 85 ILE A C 1
ATOM 690 O O . ILE A 1 85 ? -30.750 -9.885 -24.549 1.00 89.50 85 ILE A O 1
ATOM 694 N N . ARG A 1 86 ? -31.940 -9.111 -26.276 1.00 85.25 86 ARG A N 1
ATOM 695 C CA . ARG A 1 86 ? -32.918 -10.200 -26.348 1.00 85.25 86 ARG A CA 1
ATOM 696 C C . ARG A 1 86 ? -32.779 -10.949 -27.666 1.00 85.25 86 ARG A C 1
ATOM 698 O O . ARG A 1 86 ? -32.220 -10.405 -28.622 1.00 85.25 86 ARG A O 1
ATOM 705 N N . ASN A 1 87 ? -33.409 -12.123 -27.730 1.00 83.56 87 ASN A N 1
ATOM 706 C CA . ASN A 1 87 ? -33.480 -12.969 -28.921 1.00 83.56 87 ASN A CA 1
ATOM 707 C C . ASN A 1 87 ? -32.121 -13.591 -29.296 1.00 83.56 87 ASN A C 1
ATOM 709 O O . ASN A 1 87 ? -31.772 -13.665 -30.471 1.00 83.56 87 ASN A O 1
ATOM 713 N N . ILE A 1 88 ? -31.334 -13.986 -28.288 1.00 82.50 88 ILE A N 1
ATOM 714 C CA . ILE A 1 88 ? -30.049 -14.671 -28.478 1.00 82.50 88 ILE A CA 1
ATOM 715 C C . ILE A 1 88 ? -30.311 -16.187 -28.606 1.00 82.50 88 ILE A C 1
ATOM 717 O O . ILE A 1 88 ? -31.075 -16.725 -27.794 1.00 82.50 88 ILE A O 1
ATOM 721 N N . PRO A 1 89 ? -29.706 -16.893 -29.586 1.00 77.44 89 PRO A N 1
ATOM 722 C CA . PRO A 1 89 ? -29.872 -18.338 -29.723 1.00 77.44 89 PRO A CA 1
ATOM 723 C C . PRO A 1 89 ? -29.401 -19.081 -28.457 1.00 77.44 89 PRO A C 1
ATOM 725 O O . PRO A 1 89 ? -28.305 -18.807 -27.972 1.00 77.44 89 PRO A O 1
ATOM 728 N N . PRO A 1 90 ? -30.168 -20.051 -27.926 1.00 68.06 90 PRO A N 1
ATOM 729 C CA . PRO A 1 90 ? -29.837 -20.731 -26.667 1.00 68.06 90 PRO A CA 1
ATOM 730 C C . PRO A 1 90 ? -28.599 -21.641 -26.748 1.00 68.06 90 PRO A C 1
ATOM 732 O O . PRO A 1 90 ? -28.062 -22.034 -25.720 1.00 68.06 90 PRO A O 1
ATOM 735 N N . HIS A 1 91 ? -28.149 -21.984 -27.957 1.00 65.12 91 HIS A N 1
ATOM 736 C CA . HIS A 1 91 ? -26.959 -22.803 -28.214 1.00 65.12 91 HIS A CA 1
ATOM 737 C C . HIS A 1 91 ? -25.699 -21.971 -28.510 1.00 65.12 91 HIS A C 1
ATOM 739 O O . HIS A 1 91 ? -24.632 -22.543 -28.749 1.00 65.12 91 HIS A O 1
ATOM 745 N N . LEU A 1 92 ? -25.814 -20.636 -28.509 1.00 70.62 92 LEU A N 1
ATOM 746 C CA . LEU A 1 92 ? -24.692 -19.744 -28.768 1.00 70.62 92 LEU A CA 1
ATOM 747 C C . LEU A 1 92 ? -23.651 -19.862 -27.649 1.00 70.62 92 LEU A C 1
ATOM 749 O O . LEU A 1 92 ? -23.959 -19.651 -26.477 1.00 70.62 92 LEU A O 1
ATOM 753 N N . GLN A 1 93 ? -22.412 -20.168 -28.032 1.00 66.56 93 GLN A N 1
ATOM 754 C CA . GLN A 1 93 ? -21.275 -20.184 -27.114 1.00 66.56 93 GLN A CA 1
ATOM 755 C C . GLN A 1 93 ? -20.955 -18.758 -26.650 1.00 66.56 93 GLN A C 1
ATOM 757 O O . GLN A 1 93 ? -20.930 -17.818 -27.454 1.00 66.56 93 GLN A O 1
ATOM 762 N N . TRP A 1 94 ? -20.715 -18.598 -25.349 1.00 66.25 94 TRP A N 1
ATOM 763 C CA . TRP A 1 94 ? -20.528 -17.296 -24.708 1.00 66.25 94 TRP A CA 1
ATOM 764 C C . TRP A 1 94 ? -19.355 -16.511 -25.298 1.00 66.25 94 TRP A C 1
ATOM 766 O O . TRP A 1 94 ? -19.458 -15.303 -25.483 1.00 66.25 94 TRP A O 1
ATOM 776 N N . GLU A 1 95 ? -18.280 -17.196 -25.680 1.00 70.50 95 GLU A N 1
ATOM 777 C CA . GLU A 1 95 ? -17.066 -16.613 -26.256 1.00 70.50 95 GLU A CA 1
ATOM 778 C C . GLU A 1 95 ? -17.349 -15.854 -27.559 1.00 70.50 95 GLU A C 1
ATOM 780 O O . GLU A 1 95 ? -16.715 -14.841 -27.856 1.00 70.50 95 GLU A O 1
ATOM 785 N N . VAL A 1 96 ? -18.334 -16.315 -28.336 1.00 73.81 96 VAL A N 1
ATOM 786 C CA . VAL A 1 96 ? -18.741 -15.671 -29.591 1.00 73.81 96 VAL A CA 1
ATOM 787 C C . VAL A 1 96 ? -19.541 -14.399 -29.308 1.00 73.81 96 VAL A C 1
ATOM 789 O O . VAL A 1 96 ? -19.346 -13.383 -29.977 1.00 73.81 96 VAL A O 1
ATOM 792 N N . LEU A 1 97 ? -20.417 -14.433 -28.299 1.00 77.56 97 LEU A N 1
ATOM 793 C CA . LEU A 1 97 ? -21.183 -13.264 -27.872 1.00 77.56 97 LEU A CA 1
ATOM 794 C C . LEU A 1 97 ? -20.271 -12.212 -27.229 1.00 77.56 97 LEU A C 1
ATOM 796 O O . LEU A 1 97 ? -20.379 -11.035 -27.562 1.00 77.56 97 LEU A O 1
ATOM 800 N N . ASP A 1 98 ? -19.346 -12.628 -26.369 1.00 74.06 98 ASP A N 1
ATOM 801 C CA . ASP A 1 98 ? -18.364 -11.755 -25.724 1.00 74.06 98 ASP A CA 1
ATOM 802 C C . ASP A 1 98 ? -17.454 -11.081 -26.761 1.00 74.06 98 ASP A C 1
ATOM 804 O O . ASP A 1 98 ? -17.313 -9.856 -26.776 1.00 74.06 98 ASP A O 1
ATOM 808 N N . GLY A 1 99 ? -16.960 -11.852 -27.737 1.00 76.31 99 GLY A N 1
ATOM 809 C CA . GLY A 1 99 ? -16.203 -11.320 -28.869 1.00 76.31 99 GLY A CA 1
ATOM 810 C C . GLY A 1 99 ? -16.989 -10.321 -29.727 1.00 76.31 99 GLY A C 1
ATOM 811 O O . GLY A 1 99 ? -16.398 -9.394 -30.281 1.00 76.31 99 GLY A O 1
ATOM 812 N N . LEU A 1 100 ? -18.314 -10.464 -29.834 1.00 81.56 100 LEU A N 1
ATOM 813 C CA . LEU A 1 100 ? -19.176 -9.506 -30.531 1.00 81.56 100 LEU A CA 1
ATOM 814 C C . LEU A 1 100 ? -19.394 -8.229 -29.704 1.00 81.56 100 LEU A C 1
ATOM 816 O O . LEU A 1 100 ? -19.337 -7.132 -30.253 1.00 81.56 100 LEU A O 1
ATOM 820 N N . LEU A 1 101 ? -19.618 -8.341 -28.393 1.00 84.31 101 LEU A N 1
ATOM 821 C CA . LEU A 1 101 ? -19.832 -7.190 -27.506 1.00 84.31 101 LEU A CA 1
ATOM 822 C C . LEU A 1 101 ? -18.558 -6.350 -27.335 1.00 84.31 101 LEU A C 1
ATOM 824 O O . LEU A 1 101 ? -18.616 -5.119 -27.405 1.00 84.31 101 LEU A O 1
ATOM 828 N N . ALA A 1 102 ? -17.403 -7.008 -27.214 1.00 83.69 102 ALA A N 1
ATOM 829 C CA . ALA A 1 102 ? -16.098 -6.366 -27.074 1.00 83.69 102 ALA A CA 1
ATOM 830 C C . ALA A 1 102 ? -15.712 -5.485 -28.280 1.00 83.69 102 ALA A C 1
ATOM 832 O O . ALA A 1 102 ? -14.946 -4.533 -28.134 1.00 83.69 102 ALA A O 1
ATOM 833 N N . GLN A 1 103 ? -16.275 -5.739 -29.469 1.00 82.50 103 GLN A N 1
ATOM 834 C CA . GLN A 1 103 ? -16.047 -4.903 -30.659 1.00 82.50 103 GLN A CA 1
ATOM 835 C C . GLN A 1 103 ? -16.629 -3.492 -30.526 1.00 82.50 103 GLN A C 1
ATOM 837 O O . GLN A 1 103 ? -16.180 -2.572 -31.214 1.00 82.50 103 GLN A O 1
ATOM 842 N N . TYR A 1 104 ? -17.632 -3.305 -29.665 1.00 82.81 104 TYR A N 1
ATOM 843 C CA . TYR A 1 104 ? -18.355 -2.038 -29.541 1.00 82.81 104 TYR A CA 1
ATOM 844 C C . TYR A 1 104 ? -17.995 -1.250 -28.276 1.00 82.81 104 TYR A C 1
ATOM 846 O O . TYR A 1 104 ? -18.403 -0.092 -28.143 1.00 82.81 104 TYR A O 1
ATOM 854 N N . GLY A 1 105 ? -17.185 -1.827 -27.385 1.00 81.06 105 GLY A N 1
ATOM 855 C CA . GLY A 1 105 ? -16.652 -1.156 -26.206 1.00 81.06 105 GLY A CA 1
ATOM 856 C C . GLY A 1 105 ? -16.160 -2.122 -25.136 1.00 81.06 105 GLY A C 1
ATOM 857 O O . GLY A 1 105 ? -16.286 -3.336 -25.262 1.00 81.06 105 GLY A O 1
ATOM 858 N N . THR A 1 106 ? -15.617 -1.568 -24.054 1.00 82.81 106 THR A N 1
ATOM 859 C CA . THR A 1 106 ? -15.217 -2.354 -22.884 1.00 82.81 106 THR A CA 1
ATOM 860 C C . THR A 1 106 ? -16.462 -2.716 -22.083 1.00 82.81 106 THR A C 1
ATOM 862 O O . THR A 1 106 ? -17.160 -1.830 -21.586 1.00 82.81 106 THR A O 1
ATOM 865 N N . VAL A 1 107 ? -16.749 -4.010 -21.969 1.00 84.44 107 VAL A N 1
ATOM 866 C CA . VAL A 1 107 ? -17.862 -4.528 -21.170 1.00 84.44 107 VAL A CA 1
ATOM 867 C C . VAL A 1 107 ? -17.399 -4.655 -19.717 1.00 84.44 107 VAL A C 1
ATOM 869 O O . VAL A 1 107 ? -16.462 -5.391 -19.431 1.00 84.44 107 VAL A O 1
ATOM 872 N N . GLU A 1 108 ? -18.022 -3.912 -18.802 1.00 77.69 108 GLU A N 1
ATOM 873 C CA . GLU A 1 108 ? -17.740 -3.989 -17.359 1.00 77.69 108 GLU A CA 1
ATOM 874 C C . GLU A 1 108 ? -18.496 -5.136 -16.690 1.00 77.69 108 GLU A C 1
ATOM 876 O O . GLU A 1 108 ? -17.989 -5.756 -15.760 1.00 77.69 108 GLU A O 1
ATOM 881 N N . ASN A 1 109 ? -19.724 -5.396 -17.141 1.00 74.19 109 ASN A N 1
ATOM 882 C CA . ASN A 1 109 ? -20.564 -6.450 -16.589 1.00 74.19 109 ASN A CA 1
ATOM 883 C C . ASN A 1 109 ? -21.489 -7.016 -17.673 1.00 74.19 109 ASN A C 1
ATOM 885 O O . ASN A 1 109 ? -22.034 -6.256 -18.475 1.00 74.19 109 ASN A O 1
ATOM 889 N N . CYS A 1 110 ? -21.678 -8.331 -17.694 1.00 79.25 110 CYS A N 1
ATOM 890 C CA . CYS A 1 110 ? -22.516 -9.028 -18.661 1.00 79.25 110 CYS A CA 1
ATOM 891 C C . CYS A 1 110 ? -23.234 -10.184 -17.953 1.00 79.25 110 CYS A C 1
ATOM 893 O O . CYS A 1 110 ? -22.610 -11.171 -17.572 1.00 79.25 110 CYS A O 1
ATOM 895 N N . GLU A 1 111 ? -24.540 -10.047 -17.749 1.00 75.56 111 GLU A N 1
ATOM 896 C CA . GLU A 1 111 ? -25.356 -10.970 -16.960 1.00 75.56 111 GLU A CA 1
ATOM 897 C C . GLU A 1 111 ? -26.423 -11.610 -17.845 1.00 75.56 111 GLU A C 1
ATOM 899 O O . GLU A 1 111 ? -27.242 -10.914 -18.450 1.00 75.56 111 GLU A O 1
ATOM 904 N N . GLN A 1 112 ? -26.458 -12.941 -17.905 1.00 78.38 112 GLN A N 1
ATOM 905 C CA . GLN A 1 112 ? -27.561 -13.650 -18.545 1.00 78.38 112 GLN A CA 1
ATOM 906 C C . GLN A 1 112 ? -28.772 -13.670 -17.610 1.00 78.38 112 GLN A C 1
ATOM 908 O O . GLN A 1 112 ? -28.700 -14.133 -16.474 1.00 78.38 112 GLN A O 1
ATOM 913 N N . VAL A 1 113 ? -29.906 -13.181 -18.103 1.00 72.44 113 VAL A N 1
ATOM 914 C CA . VAL A 1 113 ? -31.179 -13.206 -17.389 1.00 72.44 113 VAL A CA 1
ATOM 915 C C . VAL A 1 113 ? -32.000 -14.367 -17.931 1.00 72.44 113 VAL A C 1
ATOM 917 O O . VAL A 1 113 ? -32.487 -14.322 -19.063 1.00 72.44 113 VAL A O 1
ATOM 920 N N . ASN A 1 114 ? -32.184 -15.401 -17.114 1.00 56.69 114 ASN A N 1
ATOM 921 C CA . ASN A 1 114 ? -33.121 -16.468 -17.441 1.00 56.69 114 ASN A CA 1
ATOM 922 C C . ASN A 1 114 ? -34.548 -15.921 -17.334 1.00 56.69 114 ASN A C 1
ATOM 924 O O . ASN A 1 114 ? -34.987 -15.471 -16.279 1.00 56.69 114 ASN A O 1
ATOM 928 N N . THR A 1 115 ? -35.253 -15.934 -18.458 1.00 60.19 115 THR A N 1
ATOM 929 C CA . THR A 1 115 ? -36.679 -15.607 -18.561 1.00 60.19 115 THR A CA 1
ATOM 930 C C . THR A 1 115 ? -37.391 -16.818 -19.151 1.00 60.19 115 THR A C 1
ATOM 932 O O . THR A 1 115 ? -36.748 -17.612 -19.833 1.00 60.19 115 THR A O 1
ATOM 935 N N . ASP A 1 116 ? -38.701 -16.960 -18.938 1.00 54.59 116 ASP A N 1
ATOM 936 C CA . ASP A 1 116 ? -39.513 -18.097 -19.423 1.00 54.59 116 ASP A CA 1
ATOM 937 C C . ASP A 1 116 ? -39.633 -18.182 -20.968 1.00 54.59 116 ASP A C 1
ATOM 939 O O . ASP A 1 116 ? -40.506 -18.862 -21.502 1.00 54.59 116 ASP A O 1
ATOM 943 N N . SER A 1 117 ? -38.796 -17.450 -21.710 1.00 58.81 117 SER A N 1
ATOM 944 C CA . SER A 1 117 ? -38.798 -17.385 -23.171 1.00 58.81 117 SER A CA 1
ATOM 945 C C . SER A 1 117 ? -37.779 -18.344 -23.792 1.00 58.81 117 SER A C 1
ATOM 947 O O . SER A 1 117 ? -36.691 -18.521 -23.254 1.00 58.81 117 SER A O 1
ATOM 949 N N . GLU A 1 118 ? -38.087 -18.887 -24.975 1.00 65.00 118 GLU A N 1
ATOM 950 C CA . GLU A 1 118 ? -37.241 -19.841 -25.726 1.00 65.00 118 GLU A CA 1
ATOM 951 C C . GLU A 1 118 ? -35.875 -19.276 -26.182 1.00 65.00 118 GLU A C 1
ATOM 953 O O . GLU A 1 118 ? -35.038 -20.008 -26.709 1.00 65.00 118 GLU A O 1
ATOM 958 N N . THR A 1 119 ? -35.622 -17.980 -25.978 1.00 72.62 119 THR A N 1
ATOM 959 C CA . THR A 1 119 ? -34.387 -17.290 -26.383 1.00 72.62 119 THR A CA 1
ATOM 960 C C . THR A 1 119 ? -33.701 -16.641 -25.192 1.00 72.62 119 THR A C 1
ATOM 962 O O . THR A 1 119 ? -34.371 -16.080 -24.324 1.00 72.62 119 THR A O 1
ATOM 965 N N . ALA A 1 120 ? -32.369 -16.645 -25.176 1.00 74.69 120 ALA A N 1
ATOM 966 C CA . ALA A 1 120 ? -31.602 -16.044 -24.096 1.00 74.69 120 ALA A CA 1
ATOM 967 C C . ALA A 1 120 ? -31.710 -14.506 -24.105 1.00 74.69 120 ALA A C 1
ATOM 969 O O . ALA A 1 120 ? -31.798 -13.857 -25.158 1.00 74.69 120 ALA A O 1
ATOM 970 N N . VAL A 1 121 ? -31.694 -13.928 -22.902 1.00 81.75 121 VAL A N 1
ATOM 971 C CA . VAL A 1 121 ? -31.658 -12.483 -22.661 1.00 81.75 121 VAL A CA 1
ATOM 972 C C . VAL A 1 121 ? -30.404 -12.164 -21.860 1.00 81.75 121 VAL A C 1
ATOM 974 O O . VAL A 1 121 ? -30.117 -12.833 -20.874 1.00 81.75 121 VAL A O 1
ATOM 977 N N . VAL A 1 122 ? -29.656 -11.146 -22.273 1.00 83.75 122 VAL A N 1
ATOM 978 C CA . VAL A 1 122 ? -28.396 -10.743 -21.638 1.00 83.75 122 VAL A CA 1
ATOM 979 C C . VAL A 1 122 ? -28.422 -9.248 -21.349 1.00 83.75 122 VAL A C 1
ATOM 981 O O . VAL A 1 122 ? -28.733 -8.441 -22.223 1.00 83.75 122 VAL A O 1
ATOM 984 N N . ASN A 1 123 ? -28.091 -8.866 -20.123 1.00 87.94 123 ASN A N 1
ATOM 985 C CA . ASN A 1 123 ? -27.889 -7.484 -19.718 1.00 87.94 123 ASN A CA 1
ATOM 986 C C . ASN A 1 123 ? -26.392 -7.157 -19.774 1.00 87.94 123 ASN A C 1
ATOM 988 O O . ASN A 1 123 ? -25.587 -7.851 -19.169 1.00 87.94 123 ASN A O 1
ATOM 992 N N . VAL A 1 124 ? -26.018 -6.086 -20.467 1.00 87.25 124 VAL A N 1
ATOM 993 C CA . VAL A 1 124 ? -24.630 -5.671 -20.698 1.00 87.25 124 VAL A CA 1
ATOM 994 C C . VAL A 1 124 ? -24.426 -4.258 -20.169 1.00 87.25 124 VAL A C 1
ATOM 996 O O . VAL A 1 124 ? -25.181 -3.352 -20.512 1.00 87.25 124 VAL A O 1
ATOM 999 N N . THR A 1 125 ? -23.388 -4.043 -19.370 1.00 85.06 125 THR A N 1
ATOM 1000 C CA . THR A 1 125 ? -22.958 -2.728 -18.884 1.00 85.06 125 THR A CA 1
ATOM 1001 C C . THR A 1 125 ? -21.628 -2.376 -19.532 1.00 85.06 125 THR A C 1
ATOM 1003 O O . THR A 1 125 ? -20.654 -3.106 -19.366 1.00 85.06 125 THR A O 1
ATOM 1006 N N . TYR A 1 126 ? -21.581 -1.268 -20.270 1.00 85.50 126 TYR A N 1
ATOM 1007 C CA . TYR A 1 126 ? -20.347 -0.772 -20.888 1.00 85.50 126 TYR A CA 1
ATOM 1008 C C . TYR A 1 126 ? -19.643 0.251 -19.991 1.00 85.50 126 TYR A C 1
ATOM 1010 O O . TYR A 1 126 ? -20.301 0.988 -19.254 1.00 85.50 126 TYR A O 1
ATOM 1018 N N . ALA A 1 127 ? -18.316 0.344 -20.107 1.00 75.19 127 ALA A N 1
ATOM 1019 C CA . ALA A 1 127 ? -17.501 1.260 -19.308 1.00 75.19 127 ALA A CA 1
ATOM 1020 C C . ALA A 1 127 ? -17.895 2.727 -19.512 1.00 75.19 127 ALA A C 1
ATOM 1022 O O . ALA A 1 127 ? -17.944 3.515 -18.563 1.00 75.19 127 ALA A O 1
ATOM 1023 N N . THR A 1 128 ? -18.241 3.098 -20.749 1.00 76.06 128 THR A N 1
ATOM 1024 C CA . THR A 1 128 ? -18.737 4.440 -21.055 1.00 76.06 128 THR A CA 1
ATOM 1025 C C . THR A 1 128 ? -20.125 4.431 -21.678 1.00 76.06 128 THR A C 1
ATOM 1027 O O . THR A 1 128 ? -20.585 3.478 -22.315 1.00 76.06 128 THR A O 1
ATOM 1030 N N . ARG A 1 129 ? -20.815 5.558 -21.509 1.00 73.44 129 ARG A N 1
ATOM 1031 C CA . ARG A 1 129 ? -22.123 5.803 -22.112 1.00 73.44 129 ARG A CA 1
ATOM 1032 C C . ARG A 1 129 ? -22.037 5.821 -23.641 1.00 73.44 129 ARG A C 1
ATOM 1034 O O . ARG A 1 129 ? -22.960 5.376 -24.323 1.00 73.44 129 ARG A O 1
ATOM 1041 N N . GLU A 1 130 ? -20.933 6.328 -24.175 1.00 74.00 130 GLU A N 1
ATOM 1042 C CA . GLU A 1 130 ? -20.663 6.428 -25.607 1.00 74.00 130 GLU A CA 1
ATOM 1043 C C . GLU A 1 130 ? -20.516 5.031 -26.217 1.00 74.00 130 GLU A C 1
ATOM 1045 O O . GLU A 1 130 ? -21.088 4.765 -27.274 1.00 74.00 130 GLU A O 1
ATOM 1050 N N . GLN A 1 131 ? -19.851 4.113 -25.507 1.00 84.56 131 GLN A N 1
ATOM 1051 C CA . GLN A 1 131 ? -19.747 2.702 -25.884 1.00 84.56 131 GLN A CA 1
ATOM 1052 C C . GLN A 1 131 ? -21.116 2.011 -25.871 1.00 84.56 131 GLN A C 1
ATOM 1054 O O . GLN A 1 131 ? -21.488 1.388 -26.862 1.00 84.56 131 GLN A O 1
ATOM 1059 N N . ALA A 1 132 ? -21.934 2.210 -24.828 1.00 80.62 132 ALA A N 1
ATOM 1060 C CA . ALA A 1 132 ? -23.304 1.680 -24.795 1.00 80.62 132 ALA A CA 1
ATOM 1061 C C . ALA A 1 132 ? -24.171 2.224 -25.952 1.00 80.62 132 ALA A C 1
ATOM 1063 O O . ALA A 1 132 ? -24.957 1.499 -26.565 1.00 80.62 132 ALA A O 1
ATOM 1064 N N . ARG A 1 133 ? -24.024 3.510 -26.297 1.00 79.75 133 ARG A N 1
ATOM 1065 C CA . ARG A 1 133 ? -24.721 4.127 -27.437 1.00 79.75 133 ARG A CA 1
ATOM 1066 C C . ARG A 1 133 ? -24.253 3.568 -28.780 1.00 79.75 133 ARG A C 1
ATOM 1068 O O . ARG A 1 133 ? -25.078 3.377 -29.673 1.00 79.75 133 ARG A O 1
ATOM 1075 N N . HIS A 1 134 ? -22.961 3.305 -28.930 1.00 81.31 134 HIS A N 1
ATOM 1076 C CA . HIS A 1 134 ? -22.419 2.707 -30.144 1.00 81.31 134 HIS A CA 1
ATOM 1077 C C . HIS A 1 134 ? -22.871 1.246 -30.296 1.00 81.31 134 HIS A C 1
ATOM 1079 O O . HIS A 1 134 ? -23.348 0.855 -31.362 1.00 81.31 134 HIS A O 1
ATOM 1085 N N . ALA A 1 135 ? -22.835 0.480 -29.204 1.00 84.81 135 ALA A N 1
ATOM 1086 C CA . ALA A 1 135 ? -23.273 -0.908 -29.156 1.00 84.81 135 ALA A CA 1
ATOM 1087 C C . ALA A 1 135 ? -24.755 -1.068 -29.527 1.00 84.81 135 ALA A C 1
ATOM 1089 O O . ALA A 1 135 ? -25.073 -1.853 -30.415 1.00 84.81 135 ALA A O 1
ATOM 1090 N N . ILE A 1 136 ? -25.676 -0.284 -28.947 1.00 86.56 136 ILE A N 1
ATOM 1091 C CA . ILE A 1 136 ? -27.108 -0.388 -29.295 1.00 86.56 136 ILE A CA 1
ATOM 1092 C C . ILE A 1 136 ? -27.388 -0.024 -30.762 1.00 86.56 136 ILE A C 1
ATOM 1094 O O . ILE A 1 136 ? -28.254 -0.634 -31.379 1.00 86.56 136 ILE A O 1
ATOM 1098 N N . GLN A 1 137 ? -26.659 0.932 -31.348 1.00 79.44 137 GLN A N 1
ATOM 1099 C CA . GLN A 1 137 ? -26.845 1.316 -32.755 1.00 79.44 137 GLN A CA 1
ATOM 1100 C C . GLN A 1 137 ? -26.411 0.224 -33.737 1.00 79.44 137 GLN A C 1
ATOM 1102 O O . GLN A 1 137 ? -26.933 0.175 -34.849 1.00 79.44 137 GLN A O 1
ATOM 1107 N N . LYS A 1 138 ? -25.444 -0.613 -33.350 1.00 82.50 138 LYS A N 1
ATOM 1108 C CA . LYS A 1 138 ? -24.871 -1.652 -34.214 1.00 82.50 138 LYS A CA 1
ATOM 1109 C C . LYS A 1 138 ? -25.455 -3.038 -33.964 1.00 82.50 138 LYS A C 1
ATOM 1111 O O . LYS A 1 138 ? -25.617 -3.795 -34.914 1.00 82.50 138 LYS A O 1
ATOM 1116 N N . LEU A 1 139 ? -25.794 -3.348 -32.716 1.00 84.56 139 LEU A N 1
ATOM 1117 C CA . LEU A 1 139 ? -26.312 -4.653 -32.310 1.00 84.56 139 LEU A CA 1
ATOM 1118 C C . LEU A 1 139 ? -27.834 -4.761 -32.440 1.00 84.56 139 LEU A C 1
ATOM 1120 O O . LEU A 1 139 ? -28.355 -5.859 -32.618 1.00 84.56 139 LEU A O 1
ATOM 1124 N N . ASN A 1 140 ? -28.574 -3.650 -32.346 1.00 86.00 140 ASN A N 1
ATOM 1125 C CA . ASN A 1 140 ? -30.027 -3.697 -32.486 1.00 86.00 140 ASN A CA 1
ATOM 1126 C C . ASN A 1 140 ? -30.413 -3.962 -33.949 1.00 86.00 140 ASN A C 1
ATOM 1128 O O . ASN A 1 140 ? -30.182 -3.119 -34.813 1.00 86.00 140 ASN A O 1
ATOM 1132 N N . GLY A 1 141 ? -31.017 -5.119 -34.220 1.00 79.62 141 GLY A N 1
ATOM 1133 C CA . GLY A 1 141 ? -31.318 -5.577 -35.577 1.00 79.62 141 GLY A CA 1
ATOM 1134 C C . GLY A 1 141 ? -30.227 -6.450 -36.206 1.00 79.62 141 GLY A C 1
ATOM 1135 O O . GLY A 1 141 ? -30.363 -6.826 -37.369 1.00 79.62 141 GLY A O 1
ATOM 1136 N N . TYR A 1 142 ? -29.165 -6.787 -35.468 1.00 82.75 142 TYR A N 1
ATOM 1137 C CA . TYR A 1 142 ? -28.100 -7.659 -35.961 1.00 82.75 142 TYR A CA 1
ATOM 1138 C C . TYR A 1 142 ? -28.616 -9.096 -36.132 1.00 82.75 142 TYR A C 1
ATOM 1140 O O . TYR A 1 142 ? -29.205 -9.657 -35.205 1.00 82.75 142 TYR A O 1
ATOM 1148 N N . GLN A 1 143 ? -28.426 -9.679 -37.318 1.00 80.06 143 GLN A N 1
ATOM 1149 C CA . GLN A 1 143 ? -28.847 -11.049 -37.614 1.00 80.06 143 GLN A CA 1
ATOM 1150 C C . GLN A 1 143 ? -27.749 -12.040 -37.237 1.00 80.06 143 GLN A C 1
ATOM 1152 O O . GLN A 1 143 ? -26.618 -11.936 -37.706 1.00 80.06 143 GLN A O 1
ATOM 1157 N N . PHE A 1 144 ? -28.109 -13.014 -36.413 1.00 73.62 144 PHE A N 1
ATOM 1158 C CA . PHE A 1 144 ? -27.230 -14.058 -35.923 1.00 73.62 144 PHE A CA 1
ATOM 1159 C C . PHE A 1 144 ? -27.968 -15.404 -35.981 1.00 73.62 144 PHE A C 1
ATOM 1161 O O . PHE A 1 144 ? -28.965 -15.582 -35.287 1.00 73.62 144 PHE A O 1
ATOM 1168 N N . GLU A 1 145 ? -27.514 -16.327 -36.839 1.00 62.34 145 GLU A N 1
ATOM 1169 C CA . GLU A 1 145 ? -28.058 -17.697 -36.982 1.00 62.34 145 GLU A CA 1
ATOM 1170 C C . GLU A 1 145 ? -29.602 -17.751 -37.041 1.00 62.34 145 GLU A C 1
ATOM 1172 O O . GLU A 1 145 ? -30.256 -18.467 -36.288 1.00 62.34 145 GLU A O 1
ATOM 1177 N N . ASN A 1 146 ? -30.194 -16.949 -37.936 1.00 71.31 146 ASN A N 1
ATOM 1178 C CA . ASN A 1 146 ? -31.643 -16.755 -38.135 1.00 71.31 146 ASN A CA 1
ATOM 1179 C C . ASN A 1 146 ? -32.399 -16.004 -37.020 1.00 71.31 146 ASN A C 1
ATOM 1181 O O . ASN A 1 146 ? -33.589 -15.728 -37.178 1.00 71.31 146 ASN A O 1
ATOM 1185 N N . ASN A 1 147 ? -31.726 -15.581 -35.949 1.00 77.50 147 ASN A N 1
ATOM 1186 C CA . ASN A 1 147 ? -32.290 -14.723 -34.909 1.00 77.50 147 ASN A CA 1
ATOM 1187 C C . ASN A 1 147 ? -31.858 -13.265 -35.095 1.00 77.50 147 ASN A C 1
ATOM 1189 O O . ASN A 1 147 ? -30.721 -12.965 -35.436 1.00 77.50 147 ASN A O 1
ATOM 1193 N N . THR A 1 148 ? -32.776 -12.325 -34.876 1.00 83.69 148 THR A N 1
ATOM 1194 C CA . THR A 1 148 ? -32.466 -10.888 -34.919 1.00 83.69 148 THR A CA 1
ATOM 1195 C C . THR A 1 148 ? -32.339 -10.354 -33.502 1.00 83.69 148 THR A C 1
ATOM 1197 O O . THR A 1 148 ? -33.340 -10.309 -32.780 1.00 83.69 148 THR A O 1
ATOM 1200 N N . LEU A 1 149 ? -31.139 -9.932 -33.108 1.00 86.06 149 LEU A N 1
ATOM 1201 C CA . LEU A 1 149 ? -30.882 -9.385 -31.779 1.00 86.06 149 LEU A CA 1
ATOM 1202 C C . LEU A 1 149 ? -31.693 -8.103 -31.562 1.00 86.06 149 LEU A C 1
ATOM 1204 O O . LEU A 1 149 ? -31.714 -7.206 -32.408 1.00 86.06 149 LEU A O 1
ATOM 1208 N N . ARG A 1 150 ? -32.359 -7.999 -30.409 1.00 80.50 150 ARG A N 1
ATOM 1209 C CA . ARG A 1 150 ? -33.089 -6.787 -30.005 1.00 80.50 150 ARG A CA 1
ATOM 1210 C C . ARG A 1 150 ? -32.412 -6.159 -28.804 1.00 80.50 150 ARG A C 1
ATOM 1212 O O . ARG A 1 150 ? -32.388 -6.772 -27.741 1.00 80.50 150 ARG A O 1
ATOM 1219 N N . VAL A 1 151 ? -31.907 -4.937 -28.959 1.00 87.44 151 VAL A N 1
ATOM 1220 C CA . VAL A 1 151 ? -31.148 -4.244 -27.908 1.00 87.44 151 VAL A CA 1
ATOM 1221 C C . VAL A 1 151 ? -31.899 -3.010 -27.419 1.00 87.44 151 VAL A C 1
ATOM 1223 O O . VAL A 1 151 ? -32.303 -2.163 -28.213 1.00 87.44 151 VAL A O 1
ATOM 1226 N N . SER A 1 152 ? -32.086 -2.894 -26.105 1.00 83.44 152 SER A N 1
ATOM 1227 C CA . SER A 1 152 ? -32.795 -1.783 -25.456 1.00 83.44 152 SER A CA 1
ATOM 1228 C C . SER A 1 152 ? -32.078 -1.305 -24.197 1.00 83.44 152 SER A C 1
ATOM 1230 O O . SER A 1 152 ? -31.496 -2.111 -23.486 1.00 83.44 152 SER A O 1
ATOM 1232 N N . TYR A 1 153 ? -32.153 -0.012 -23.879 1.00 82.31 153 TYR A N 1
ATOM 1233 C CA . TYR A 1 153 ? -31.632 0.519 -22.613 1.00 82.31 153 TYR A CA 1
ATOM 1234 C C . TYR A 1 153 ? -32.425 0.007 -21.403 1.00 82.31 153 TYR A C 1
ATOM 1236 O O . TYR A 1 153 ? -33.656 -0.057 -21.460 1.00 82.31 153 TYR A O 1
ATOM 1244 N N . ILE A 1 154 ? -31.726 -0.283 -20.302 1.00 77.50 154 ILE A N 1
ATOM 1245 C CA . ILE A 1 154 ? -32.339 -0.597 -19.003 1.00 77.50 154 ILE A CA 1
ATOM 1246 C C . ILE A 1 154 ? -32.498 0.716 -18.215 1.00 77.50 154 ILE A C 1
ATOM 1248 O O . ILE A 1 154 ? -31.513 1.432 -18.053 1.00 77.50 154 ILE A O 1
ATOM 1252 N N . PRO A 1 155 ? -33.702 1.088 -17.742 1.00 61.53 155 PRO A N 1
ATOM 1253 C CA . PRO A 1 155 ? -33.878 2.278 -16.907 1.00 61.53 155 PRO A CA 1
ATOM 1254 C C . PRO A 1 155 ? -33.066 2.169 -15.604 1.00 61.53 155 PRO A C 1
ATOM 1256 O O . PRO A 1 155 ? -33.216 1.193 -14.876 1.00 61.53 155 PRO A O 1
ATOM 1259 N N . ASP A 1 156 ? -32.234 3.168 -15.288 1.00 50.97 156 ASP A N 1
ATOM 1260 C CA . ASP A 1 156 ? -31.614 3.291 -13.961 1.00 50.97 156 ASP A CA 1
ATOM 1261 C C . ASP A 1 156 ? -32.635 3.910 -12.991 1.00 50.97 156 ASP A C 1
ATOM 1263 O O . ASP A 1 156 ? -32.951 5.095 -13.097 1.00 50.97 156 ASP A O 1
ATOM 1267 N N . GLU A 1 157 ? -33.158 3.128 -12.044 1.00 46.00 157 GLU A N 1
ATOM 1268 C CA . GLU A 1 157 ? -34.082 3.616 -11.001 1.00 46.00 157 GLU A CA 1
ATOM 1269 C C . GLU A 1 157 ? -33.375 4.252 -9.784 1.00 46.00 157 GLU A C 1
ATOM 1271 O O . GLU A 1 157 ? -34.016 4.572 -8.788 1.00 46.00 157 GLU A O 1
ATOM 1276 N N . SER A 1 158 ? -32.059 4.479 -9.826 1.00 42.22 158 SER A N 1
ATOM 1277 C CA . SER A 1 158 ? -31.272 4.812 -8.626 1.00 42.22 158 SER A CA 1
ATOM 1278 C C . SER A 1 158 ? -30.692 6.235 -8.563 1.00 42.22 158 SER A C 1
ATOM 1280 O O . SER A 1 158 ? -29.653 6.421 -7.935 1.00 42.22 158 SER A O 1
ATOM 1282 N N . LEU A 1 159 ? -31.323 7.250 -9.173 1.00 36.16 159 LEU A N 1
ATOM 1283 C CA . LEU A 1 159 ? -30.846 8.651 -9.097 1.00 36.16 159 LEU A CA 1
ATOM 1284 C C . LEU A 1 159 ? -31.923 9.724 -8.814 1.00 36.16 159 LEU A C 1
ATOM 1286 O O . LEU A 1 159 ? -31.651 10.905 -8.999 1.00 36.16 159 LEU A O 1
ATOM 1290 N N . ASP A 1 160 ? -33.107 9.361 -8.309 1.00 33.94 160 ASP A N 1
ATOM 1291 C CA . ASP A 1 160 ? -34.159 10.325 -7.925 1.00 33.94 160 ASP A CA 1
ATOM 1292 C C . ASP A 1 160 ? -34.593 10.134 -6.449 1.00 33.94 160 ASP A C 1
ATOM 1294 O O . ASP A 1 160 ? -35.708 9.697 -6.174 1.00 33.94 160 ASP A O 1
ATOM 1298 N N . VAL A 1 161 ? -33.723 10.458 -5.474 1.00 37.59 161 VAL A N 1
ATOM 1299 C CA . VAL A 1 161 ? -34.127 10.551 -4.042 1.00 37.59 161 VAL A CA 1
ATOM 1300 C C . VAL A 1 161 ? -33.880 11.933 -3.408 1.00 37.59 161 VAL A C 1
ATOM 1302 O O . VAL A 1 161 ? -34.387 12.186 -2.323 1.00 37.59 161 VAL A O 1
ATOM 1305 N N . ASP A 1 162 ? -33.236 12.888 -4.089 1.00 29.80 162 ASP A N 1
ATOM 1306 C CA . ASP A 1 162 ? -32.881 14.192 -3.480 1.00 29.80 162 ASP A CA 1
ATOM 1307 C C . ASP A 1 162 ? -33.568 15.432 -4.083 1.00 29.80 162 ASP A C 1
ATOM 1309 O O . ASP A 1 162 ? -33.116 16.562 -3.917 1.00 29.80 162 ASP A O 1
ATOM 1313 N N . ALA A 1 163 ? -34.714 15.266 -4.748 1.00 33.50 163 ALA A N 1
ATOM 1314 C CA . ALA A 1 163 ? -35.454 16.397 -5.314 1.00 33.50 163 ALA A CA 1
ATOM 1315 C C . ALA A 1 163 ? -36.963 16.323 -5.062 1.00 33.50 163 ALA A C 1
ATOM 1317 O O . ALA A 1 163 ? -37.753 16.428 -5.996 1.00 33.50 163 ALA A O 1
ATOM 1318 N N . GLN A 1 164 ? -37.385 16.153 -3.803 1.00 31.14 164 GLN A N 1
ATOM 1319 C CA . GLN A 1 164 ? -38.779 16.416 -3.420 1.00 31.14 164 GLN A CA 1
ATOM 1320 C C . GLN A 1 164 ? -38.973 16.606 -1.909 1.00 31.14 164 GLN A C 1
ATOM 1322 O O . GLN A 1 164 ? -39.661 15.832 -1.255 1.00 31.14 164 GLN A O 1
ATOM 1327 N N . ARG A 1 165 ? -38.430 17.694 -1.346 1.00 29.97 165 ARG A N 1
ATOM 1328 C CA . ARG A 1 165 ? -39.077 18.390 -0.218 1.00 29.97 165 ARG A CA 1
ATOM 1329 C C . ARG A 1 165 ? -38.898 19.902 -0.337 1.00 29.97 165 ARG A C 1
ATOM 1331 O O . ARG A 1 165 ? -37.878 20.470 0.029 1.00 29.97 165 ARG A O 1
ATOM 1338 N N . SER A 1 166 ? -39.941 20.548 -0.835 1.00 24.94 166 SER A N 1
ATOM 1339 C CA . SER A 1 166 ? -40.262 21.949 -0.570 1.00 24.94 166 SER A CA 1
ATOM 1340 C C . SER A 1 166 ? -41.786 22.105 -0.514 1.00 24.94 166 SER A C 1
ATOM 1342 O O . SER A 1 166 ? -42.492 21.221 -1.006 1.00 24.94 166 SER A O 1
ATOM 1344 N N . PRO A 1 167 ? -42.283 23.123 0.209 1.00 40.69 167 PRO A N 1
ATOM 1345 C CA . PRO A 1 167 ? -43.390 22.944 1.145 1.00 40.69 167 PRO A CA 1
ATOM 1346 C C . PRO A 1 167 ? -44.690 23.657 0.739 1.00 40.69 167 PRO A C 1
ATOM 1348 O O . PRO A 1 167 ? -44.719 24.423 -0.219 1.00 40.69 167 PRO A O 1
ATOM 1351 N N . ASP A 1 168 ? -45.697 23.456 1.601 1.00 28.09 168 ASP A N 1
ATOM 1352 C CA . ASP A 1 168 ? -46.945 24.222 1.779 1.00 28.09 168 ASP A CA 1
ATOM 1353 C C . ASP A 1 168 ? -48.139 23.752 0.908 1.00 28.09 168 ASP A C 1
ATOM 1355 O O . ASP A 1 168 ? -47.984 23.478 -0.272 1.00 28.09 168 ASP A O 1
ATOM 1359 N N . ASN A 1 169 ? -49.380 23.573 1.388 1.00 31.34 169 ASN A N 1
ATOM 1360 C CA . ASN A 1 169 ? -50.085 24.134 2.546 1.00 31.34 169 ASN A CA 1
ATOM 1361 C C . ASN A 1 169 ? -51.388 23.323 2.820 1.00 31.34 169 ASN A C 1
ATOM 1363 O O . ASN A 1 169 ? -52.004 22.853 1.860 1.00 31.34 169 ASN A O 1
ATOM 1367 N N . GLY A 1 170 ? -51.868 23.211 4.079 1.00 27.72 170 GLY A N 1
ATOM 1368 C CA . GLY A 1 170 ? -53.264 22.777 4.315 1.00 27.72 170 GLY A CA 1
ATOM 1369 C C . GLY A 1 170 ? -53.752 22.126 5.631 1.00 27.72 170 GLY A C 1
ATOM 1370 O O . GLY A 1 170 ? -54.534 21.193 5.522 1.00 27.72 170 GLY A O 1
ATOM 1371 N N . ARG A 1 171 ? -53.444 22.683 6.826 1.00 29.62 171 ARG A N 1
ATOM 1372 C CA . ARG A 1 171 ? -54.237 22.641 8.109 1.00 29.62 171 ARG A CA 1
ATOM 1373 C C . ARG A 1 171 ? -54.343 21.283 8.864 1.00 29.62 171 ARG A C 1
ATOM 1375 O O . ARG A 1 171 ? -54.773 20.292 8.303 1.00 29.62 171 ARG A O 1
ATOM 1382 N N . ARG A 1 172 ? -54.075 21.167 10.182 1.00 28.48 172 ARG A N 1
ATOM 1383 C CA . ARG A 1 172 ? -54.595 21.960 11.325 1.00 28.48 172 ARG A CA 1
ATOM 1384 C C . ARG A 1 172 ? -53.800 21.676 12.637 1.00 28.48 172 ARG A C 1
ATOM 1386 O O . ARG A 1 172 ? -53.556 20.515 12.928 1.00 28.48 172 ARG A O 1
ATOM 1393 N N . SER A 1 173 ? -53.495 22.752 13.387 1.00 29.03 173 SER A N 1
ATOM 1394 C CA . SER A 1 173 ? -53.233 22.949 14.846 1.00 29.03 173 SER A CA 1
ATOM 1395 C C . SER A 1 173 ? -52.448 21.922 15.694 1.00 29.03 173 SER A C 1
ATOM 1397 O O . SER A 1 173 ? -52.787 20.753 15.710 1.00 29.03 173 SER A O 1
ATOM 1399 N N . GLY A 1 174 ? -51.512 22.312 16.574 1.00 26.11 174 GLY A N 1
ATOM 1400 C CA . GLY A 1 174 ? -51.090 23.654 16.990 1.00 26.11 174 GLY A CA 1
ATOM 1401 C C . GLY A 1 174 ? -50.173 23.660 18.229 1.00 26.11 174 GLY A C 1
ATOM 1402 O O . GLY A 1 174 ? -50.088 22.661 18.934 1.00 26.11 174 GLY A O 1
ATOM 1403 N N . TYR A 1 175 ? -49.580 24.844 18.464 1.00 32.72 175 TYR A N 1
ATOM 1404 C CA . TYR A 1 175 ? -48.913 25.365 19.680 1.00 32.72 175 TYR A CA 1
ATOM 1405 C C . TYR A 1 175 ? -47.619 24.648 20.104 1.00 32.72 175 TYR A C 1
ATOM 1407 O O . TYR A 1 175 ? -47.658 23.531 20.589 1.00 32.72 175 TYR A O 1
ATOM 1415 N N . GLY A 1 176 ? -46.414 25.195 19.898 1.00 26.06 176 GLY A N 1
ATOM 1416 C CA . GLY A 1 176 ? -45.866 26.477 20.382 1.00 26.06 176 GLY A CA 1
ATOM 1417 C C . GLY A 1 176 ? -44.724 26.111 21.357 1.00 26.06 176 GLY A C 1
ATOM 1418 O O . GLY A 1 176 ? -44.845 25.122 22.057 1.00 26.06 176 GLY A O 1
ATOM 1419 N N . ALA A 1 177 ? -43.571 26.758 21.478 1.00 28.33 177 ALA A N 1
ATOM 1420 C CA . ALA A 1 177 ? -42.990 27.960 20.915 1.00 28.33 177 ALA A CA 1
ATOM 1421 C C . ALA A 1 177 ? -41.468 27.905 21.198 1.00 28.33 177 ALA A C 1
ATOM 1423 O O . ALA A 1 177 ? -41.077 27.316 22.197 1.00 28.33 177 ALA A O 1
ATOM 1424 N N . ARG A 1 178 ? -40.678 28.581 20.345 1.00 25.86 178 ARG A N 1
ATOM 1425 C CA . ARG A 1 178 ? -39.487 29.414 20.648 1.00 25.86 178 ARG A CA 1
ATOM 1426 C C . ARG A 1 178 ? -38.354 28.853 21.535 1.00 25.86 178 ARG A C 1
ATOM 1428 O O . ARG A 1 178 ? -38.580 28.330 22.605 1.00 25.86 178 ARG A O 1
ATOM 1435 N N . ALA A 1 179 ? -37.082 29.141 21.290 1.00 25.36 179 ALA A N 1
ATOM 1436 C CA . ALA A 1 179 ? -36.338 29.795 20.217 1.00 25.36 179 ALA A CA 1
ATOM 1437 C C . ALA A 1 179 ? -34.856 29.756 20.647 1.00 25.36 179 ALA A C 1
ATOM 1439 O O . ALA A 1 179 ? -34.601 29.791 21.844 1.00 25.36 179 ALA A O 1
ATOM 1440 N N . ASN A 1 180 ? -33.955 29.779 19.654 1.00 26.95 180 ASN A N 1
ATOM 1441 C CA . ASN A 1 180 ? -32.716 30.577 19.565 1.00 26.95 180 ASN A CA 1
ATOM 1442 C C . ASN A 1 180 ? -31.727 30.606 20.753 1.00 26.95 180 ASN A C 1
ATOM 1444 O O . ASN A 1 1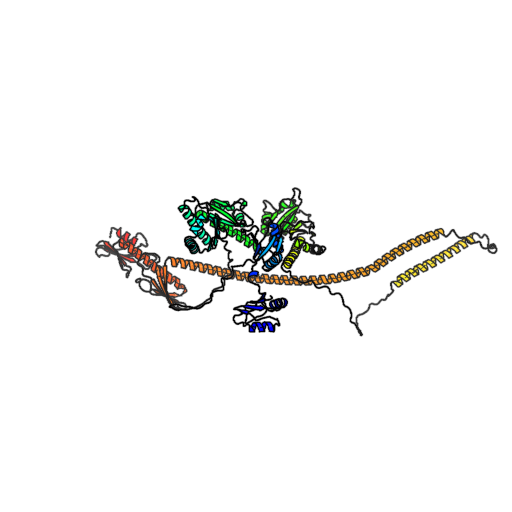80 ? -32.097 30.806 21.893 1.00 26.95 180 ASN A O 1
ATOM 1448 N N . SER A 1 181 ? -30.409 30.633 20.574 1.00 27.31 181 SER A N 1
ATOM 1449 C CA . SER A 1 181 ? -29.558 30.835 19.400 1.00 27.31 181 SER A CA 1
ATOM 1450 C C . SER A 1 181 ? -28.107 30.820 19.882 1.00 27.31 181 SER A C 1
ATOM 1452 O O . SER A 1 181 ? -27.853 31.366 20.949 1.00 27.31 181 SER A O 1
ATOM 1454 N N . ARG A 1 182 ? -27.195 30.422 18.976 1.00 27.28 182 ARG A N 1
ATOM 1455 C CA . ARG A 1 182 ? -25.813 30.944 18.815 1.00 27.28 182 ARG A CA 1
ATOM 1456 C C . ARG A 1 182 ? -24.818 30.590 19.950 1.00 27.28 182 ARG A C 1
ATOM 1458 O O . ARG A 1 182 ? -25.182 30.548 21.105 1.00 27.28 182 ARG A O 1
ATOM 1465 N N . GLN A 1 183 ? -23.531 30.326 19.710 1.00 28.69 183 GLN A N 1
ATOM 1466 C CA . GLN A 1 183 ? -22.598 30.936 18.755 1.00 28.69 183 GLN A CA 1
ATOM 1467 C C . GLN A 1 183 ? -21.243 30.183 18.814 1.00 28.69 183 GLN A C 1
ATOM 1469 O O . GLN A 1 183 ? -20.822 29.875 19.918 1.00 28.69 183 GLN A O 1
ATOM 1474 N N . GLY A 1 184 ? -20.570 29.997 17.660 1.00 24.05 184 GLY A N 1
ATOM 1475 C CA . GLY A 1 184 ? -19.094 29.977 17.455 1.00 24.05 184 GLY A CA 1
ATOM 1476 C C . GLY A 1 184 ? -18.249 28.891 18.157 1.00 24.05 184 GLY A C 1
ATOM 1477 O O . GLY A 1 184 ? -18.469 28.590 19.312 1.00 24.05 184 GLY A O 1
ATOM 1478 N N . LEU A 1 185 ? -17.212 28.271 17.583 1.00 28.80 185 LEU A N 1
ATOM 1479 C CA . LEU A 1 185 ? -16.152 28.736 16.672 1.00 28.80 185 LEU A CA 1
ATOM 1480 C C . LEU A 1 185 ? -15.336 27.503 16.164 1.00 28.80 185 LEU A C 1
ATOM 1482 O O . LEU A 1 185 ? -15.552 26.391 16.648 1.00 28.80 185 LEU A O 1
ATOM 1486 N N . PRO A 1 186 ? -14.427 27.670 15.178 1.00 40.16 186 PRO A N 1
ATOM 1487 C CA . PRO A 1 186 ? -13.940 26.614 14.292 1.00 40.16 186 PRO A CA 1
ATOM 1488 C C . PRO A 1 186 ? -12.663 25.927 14.802 1.00 40.16 186 PRO A C 1
ATOM 1490 O O . PRO A 1 186 ? -11.716 26.581 15.234 1.00 40.16 186 PRO A O 1
ATOM 1493 N N . GLY A 1 187 ? -12.616 24.598 14.687 1.00 29.56 187 GLY A N 1
ATOM 1494 C CA . GLY A 1 187 ? -11.464 23.776 15.057 1.00 29.56 187 GLY A CA 1
ATOM 1495 C C . GLY A 1 187 ? -10.844 23.057 13.862 1.00 29.56 187 GLY A C 1
ATOM 1496 O O . GLY A 1 187 ? -11.398 22.083 13.370 1.00 29.56 187 GLY A O 1
ATOM 1497 N N . THR A 1 188 ? -9.683 23.563 13.441 1.00 33.50 188 THR A N 1
ATOM 1498 C CA . THR A 1 188 ? -8.471 22.817 13.046 1.00 33.50 188 THR A CA 1
ATOM 1499 C C . THR A 1 188 ? -8.613 21.593 12.138 1.00 33.50 188 THR A C 1
ATOM 1501 O O . THR A 1 188 ? -9.005 20.507 12.560 1.00 33.50 188 THR A O 1
ATOM 1504 N N . GLY A 1 189 ? -8.119 21.758 10.908 1.00 31.78 189 GLY A N 1
ATOM 1505 C CA . GLY A 1 189 ? -7.850 20.669 9.980 1.00 31.78 189 GLY A CA 1
ATOM 1506 C C . GLY A 1 189 ? -6.876 19.644 10.560 1.00 31.78 189 GLY A C 1
ATOM 1507 O O . GLY A 1 189 ? -5.744 19.965 10.921 1.00 31.78 189 GLY A O 1
ATOM 1508 N N . MET A 1 190 ? -7.331 18.395 10.610 1.00 31.42 190 MET A N 1
ATOM 1509 C CA . MET A 1 190 ? -6.470 17.221 10.677 1.00 31.42 190 MET A CA 1
ATOM 1510 C C . MET A 1 190 ? -6.194 16.735 9.248 1.00 31.42 190 MET A C 1
ATOM 1512 O O . MET A 1 190 ? -7.078 16.837 8.392 1.00 31.42 190 MET A O 1
ATOM 1516 N N . PRO A 1 191 ? -5.000 16.182 8.970 1.00 33.12 191 PRO A N 1
ATOM 1517 C CA . PRO A 1 191 ? -4.767 15.480 7.715 1.00 33.12 191 PRO A CA 1
ATOM 1518 C C . PRO A 1 191 ? -5.725 14.280 7.638 1.00 33.12 191 PRO A C 1
ATOM 1520 O O . PRO A 1 191 ? -6.053 13.700 8.681 1.00 33.12 191 PRO A O 1
ATOM 1523 N N . PRO A 1 192 ? -6.189 13.886 6.441 1.00 31.05 192 PRO A N 1
ATOM 1524 C CA . PRO A 1 192 ? -7.075 12.743 6.312 1.00 31.05 192 PRO A CA 1
ATOM 1525 C C . PRO A 1 192 ? -6.316 11.498 6.779 1.00 31.05 192 PRO A C 1
ATOM 1527 O O . PRO A 1 192 ? -5.389 11.030 6.115 1.00 31.05 192 PRO A O 1
ATOM 1530 N N . LYS A 1 193 ? -6.702 10.959 7.943 1.00 29.69 193 LYS A N 1
ATOM 1531 C CA . LYS A 1 193 ? -6.410 9.565 8.280 1.00 29.69 193 LYS A CA 1
ATOM 1532 C C . LYS A 1 193 ? -6.913 8.732 7.104 1.00 29.69 193 LYS A C 1
ATOM 1534 O O . LYS A 1 193 ? -8.041 8.949 6.664 1.00 29.69 193 LYS A O 1
ATOM 1539 N N . HIS A 1 194 ? -6.071 7.840 6.582 1.00 37.47 194 HIS A N 1
ATOM 1540 C CA . HIS A 1 194 ? -6.489 6.848 5.598 1.00 37.47 194 HIS A CA 1
ATOM 1541 C C . HIS A 1 194 ? -7.808 6.230 6.066 1.00 37.47 194 HIS A C 1
ATOM 1543 O O . HIS A 1 194 ? -7.858 5.596 7.120 1.00 37.47 194 HIS A O 1
ATOM 1549 N N . GLN A 1 195 ? -8.884 6.488 5.322 1.00 37.78 195 GLN A N 1
ATOM 1550 C CA . GLN A 1 195 ? -10.118 5.740 5.475 1.00 37.78 195 GLN A CA 1
ATOM 1551 C C . GLN A 1 195 ? -9.761 4.313 5.067 1.00 37.78 195 GLN A C 1
ATOM 1553 O O . GLN A 1 195 ? -9.583 4.044 3.880 1.00 37.78 195 GLN A O 1
ATOM 1558 N N . HIS A 1 196 ? -9.574 3.418 6.041 1.00 43.78 196 HIS A N 1
ATOM 1559 C CA . HIS A 1 196 ? -9.666 1.993 5.753 1.00 43.78 196 HIS A CA 1
ATOM 1560 C C . HIS A 1 196 ? -11.026 1.802 5.085 1.00 43.78 196 HIS A C 1
ATOM 1562 O O . HIS A 1 196 ? -12.059 2.156 5.650 1.00 43.78 196 HIS A O 1
ATOM 1568 N N . THR A 1 197 ? -11.032 1.325 3.846 1.00 47.72 197 THR A N 1
ATOM 1569 C CA . THR A 1 197 ? -12.262 0.843 3.232 1.00 47.72 197 THR A CA 1
ATOM 1570 C C . THR A 1 197 ? -12.704 -0.354 4.068 1.00 47.72 197 THR A C 1
ATOM 1572 O O . THR A 1 197 ? -12.051 -1.396 4.017 1.00 47.72 197 THR A O 1
ATOM 1575 N N . ASP A 1 198 ? -13.738 -0.187 4.894 1.00 65.62 198 ASP A N 1
ATOM 1576 C CA . ASP A 1 198 ? -14.239 -1.248 5.770 1.00 65.62 198 ASP A CA 1
ATOM 1577 C C . ASP A 1 198 ? -14.757 -2.409 4.910 1.00 65.62 198 ASP A C 1
ATOM 1579 O O . ASP A 1 198 ? -15.835 -2.344 4.315 1.00 65.62 198 ASP A O 1
ATOM 1583 N N . ILE A 1 199 ? -13.951 -3.469 4.808 1.00 84.06 199 ILE A N 1
ATOM 1584 C CA . ILE A 1 199 ? -14.338 -4.723 4.161 1.00 84.06 199 ILE A CA 1
ATOM 1585 C C . ILE A 1 199 ? -15.487 -5.316 4.982 1.00 84.06 199 ILE A C 1
ATOM 1587 O O . ILE A 1 199 ? -15.277 -5.623 6.161 1.00 84.06 199 ILE A O 1
ATOM 1591 N N . PRO A 1 200 ? -16.688 -5.493 4.404 1.00 89.69 200 PRO A N 1
ATOM 1592 C CA . PRO A 1 200 ? -17.816 -6.015 5.155 1.00 89.69 200 PRO A CA 1
ATOM 1593 C C . PRO A 1 200 ? -17.605 -7.475 5.543 1.00 89.69 200 PRO A C 1
ATOM 1595 O O . PRO A 1 200 ? -17.105 -8.278 4.753 1.00 89.69 200 PRO A O 1
ATOM 1598 N N . LEU A 1 201 ? -18.064 -7.836 6.739 1.00 93.88 201 LEU A N 1
ATOM 1599 C CA . LEU A 1 201 ? -18.178 -9.233 7.139 1.00 93.88 201 LEU A CA 1
ATOM 1600 C C . LEU A 1 201 ? -19.418 -9.830 6.467 1.00 93.88 201 LEU A C 1
ATOM 1602 O O . LEU A 1 201 ? -20.536 -9.365 6.689 1.00 93.88 201 LEU A O 1
ATOM 1606 N N . ARG A 1 202 ? -19.229 -10.864 5.645 1.00 93.81 202 ARG A N 1
ATOM 1607 C CA . ARG A 1 202 ? -20.321 -11.567 4.961 1.00 93.81 202 ARG A CA 1
ATOM 1608 C C . ARG A 1 202 ? -20.520 -12.949 5.566 1.00 93.81 202 ARG A C 1
ATOM 1610 O O . ARG A 1 202 ? -19.605 -13.767 5.562 1.00 93.81 202 ARG A O 1
ATOM 1617 N N . LEU A 1 203 ? -21.724 -13.213 6.060 1.00 94.62 203 LEU A N 1
ATOM 1618 C CA . LEU A 1 203 ? -22.119 -14.477 6.676 1.00 94.62 203 LEU A CA 1
ATOM 1619 C C . LEU A 1 203 ? -23.089 -15.228 5.768 1.00 94.62 203 LEU A C 1
ATOM 1621 O O . LEU A 1 203 ? -24.007 -14.622 5.221 1.00 94.62 203 LEU A O 1
ATOM 1625 N N . LEU A 1 204 ? -22.928 -16.541 5.638 1.00 92.44 204 LEU A N 1
ATOM 1626 C CA . LEU A 1 204 ? -23.862 -17.399 4.913 1.00 92.44 204 LEU A CA 1
ATOM 1627 C C . LEU A 1 204 ? -24.764 -18.129 5.913 1.00 92.44 204 LEU A C 1
ATOM 1629 O O . LEU A 1 204 ? -24.315 -19.008 6.643 1.00 92.44 204 LEU A O 1
ATOM 1633 N N . VAL A 1 205 ? -26.041 -17.749 5.965 1.00 92.94 205 VAL A N 1
ATOM 1634 C CA . VAL A 1 205 ? -26.970 -18.217 7.001 1.00 92.94 205 VAL A CA 1
ATOM 1635 C C . VAL A 1 205 ? -28.069 -19.097 6.401 1.00 92.94 205 VAL A C 1
ATOM 1637 O O . VAL A 1 205 ? -28.737 -18.658 5.463 1.00 92.94 205 VAL A O 1
ATOM 1640 N N . PRO A 1 206 ? -28.327 -20.304 6.938 1.00 91.00 206 PRO A N 1
ATOM 1641 C CA . PRO A 1 206 ? -29.444 -21.140 6.505 1.00 91.00 206 PRO A CA 1
ATOM 1642 C C . PRO A 1 206 ? -30.790 -20.409 6.568 1.00 91.00 206 PRO A C 1
ATOM 1644 O O . PRO A 1 206 ? -31.108 -19.748 7.558 1.00 91.00 206 PRO A O 1
ATOM 1647 N N . THR A 1 207 ? -31.613 -20.565 5.528 1.00 88.81 207 THR A N 1
ATOM 1648 C CA . THR A 1 207 ? -32.884 -19.836 5.362 1.00 88.81 207 THR A CA 1
ATOM 1649 C C . THR A 1 207 ? -33.834 -20.011 6.552 1.00 88.81 207 THR A C 1
ATOM 1651 O O . THR A 1 207 ? -34.568 -19.075 6.873 1.00 88.81 207 THR A O 1
ATOM 1654 N N . GLN A 1 208 ? -33.776 -21.151 7.250 1.00 88.69 208 GLN A N 1
ATOM 1655 C CA . GLN A 1 208 ? -34.587 -21.421 8.442 1.00 88.69 208 GLN A CA 1
ATOM 1656 C C . GLN A 1 208 ? -34.321 -20.451 9.606 1.00 88.69 208 GLN A C 1
ATOM 1658 O O . GLN A 1 208 ? -35.254 -20.086 10.310 1.00 88.69 208 GLN A O 1
ATOM 1663 N N . TYR A 1 209 ? -33.090 -19.954 9.765 1.00 91.69 209 TYR A N 1
ATOM 1664 C CA . TYR A 1 209 ? -32.736 -19.039 10.860 1.00 91.69 209 TYR A CA 1
ATOM 1665 C C . TYR A 1 209 ? -32.919 -17.561 10.502 1.00 91.69 209 TYR A C 1
ATOM 1667 O O . TYR A 1 209 ? -33.000 -16.702 11.379 1.00 91.69 209 TYR A O 1
ATOM 1675 N N . VAL A 1 210 ? -33.009 -17.239 9.207 1.00 90.94 210 VAL A N 1
ATOM 1676 C CA . VAL A 1 210 ? -33.105 -15.853 8.724 1.00 90.94 210 VAL A CA 1
ATOM 1677 C C . VAL A 1 210 ? -34.323 -15.144 9.322 1.00 90.94 210 VAL A C 1
ATOM 1679 O O . VAL A 1 210 ? -34.214 -13.986 9.721 1.00 90.94 210 VAL A O 1
ATOM 1682 N N . GLY A 1 211 ? -35.462 -15.836 9.443 1.00 90.25 211 GLY A N 1
ATOM 1683 C CA . GLY A 1 211 ? -36.680 -15.283 10.047 1.00 90.25 211 GLY A CA 1
ATOM 1684 C C . GLY A 1 211 ? -36.486 -14.806 11.491 1.00 90.25 211 GLY A C 1
ATOM 1685 O O . GLY A 1 211 ? -36.893 -13.689 11.819 1.00 90.25 211 GLY A O 1
ATOM 1686 N N . ALA A 1 212 ? -35.809 -15.606 12.319 1.00 91.75 212 ALA A N 1
ATOM 1687 C CA . ALA A 1 212 ? -35.521 -15.292 13.720 1.00 91.75 212 ALA A CA 1
ATOM 1688 C C . ALA A 1 212 ? -34.542 -14.114 13.868 1.00 91.75 212 ALA A C 1
ATOM 1690 O O . ALA A 1 212 ? -34.776 -13.209 14.671 1.00 91.75 212 ALA A O 1
ATOM 1691 N N . ILE A 1 213 ? -33.501 -14.067 13.027 1.00 93.38 213 ILE A N 1
ATOM 1692 C CA . ILE A 1 213 ? -32.512 -12.972 12.998 1.00 93.38 213 ILE A CA 1
ATOM 1693 C C . ILE A 1 213 ? -33.175 -11.630 12.666 1.00 93.38 213 ILE A C 1
ATOM 1695 O O . ILE A 1 213 ? -32.841 -10.598 13.245 1.00 93.38 213 ILE A O 1
ATOM 1699 N N . ILE A 1 214 ? -34.140 -11.630 11.744 1.00 91.94 214 ILE A N 1
ATOM 1700 C CA . ILE A 1 214 ? -34.908 -10.428 11.399 1.00 91.94 214 ILE A CA 1
ATOM 1701 C C . ILE A 1 214 ? -35.841 -10.052 12.557 1.00 91.94 214 ILE A C 1
ATOM 1703 O O . ILE A 1 214 ? -35.889 -8.890 12.969 1.00 91.94 214 ILE A O 1
ATOM 1707 N N . GLY A 1 215 ? -36.563 -11.036 13.094 1.00 89.94 215 GLY A N 1
ATOM 1708 C CA . GLY A 1 215 ? -37.587 -10.845 14.114 1.00 89.94 215 GLY A CA 1
ATOM 1709 C C . GLY A 1 215 ? -38.898 -10.271 13.569 1.00 89.94 215 GLY A C 1
ATOM 1710 O O . GLY A 1 215 ? -38.988 -9.810 12.425 1.00 89.94 215 GLY A O 1
ATOM 1711 N N . LYS A 1 216 ? -39.940 -10.274 14.409 1.00 90.56 216 LYS A N 1
ATOM 1712 C CA . LYS A 1 216 ? -41.250 -9.681 14.083 1.00 90.56 216 LYS A CA 1
ATOM 1713 C C . LYS A 1 216 ? -41.065 -8.196 13.747 1.00 90.56 216 LYS A C 1
ATOM 1715 O O . LYS A 1 216 ? -40.433 -7.472 14.510 1.00 90.56 216 LYS A O 1
ATOM 1720 N N . GLU A 1 217 ? -41.545 -7.772 12.576 1.00 87.62 217 GLU A N 1
ATOM 1721 C CA . GLU A 1 217 ? -41.399 -6.399 12.049 1.00 87.62 217 GLU A CA 1
ATOM 1722 C C . GLU A 1 217 ? -39.945 -5.883 11.941 1.00 87.62 217 GLU A C 1
ATOM 1724 O O . GLU A 1 217 ? -39.700 -4.679 11.844 1.00 87.62 217 GLU A O 1
ATOM 1729 N N . GLY A 1 218 ? -38.951 -6.780 11.945 1.00 88.00 218 GLY A N 1
ATOM 1730 C CA . GLY A 1 218 ? -37.541 -6.389 11.944 1.00 88.00 218 GLY A CA 1
ATOM 1731 C C . GLY A 1 218 ? -37.015 -5.920 13.307 1.00 88.00 218 GLY A C 1
ATOM 1732 O O . GLY A 1 218 ? -35.965 -5.280 13.354 1.00 88.00 218 GLY A O 1
ATOM 1733 N N . ALA A 1 219 ? -37.729 -6.174 14.410 1.00 92.38 219 ALA A N 1
ATOM 1734 C CA . ALA A 1 219 ? -37.335 -5.702 15.739 1.00 92.38 219 ALA A CA 1
ATOM 1735 C C . ALA A 1 219 ? -35.965 -6.243 16.186 1.00 92.38 219 ALA A C 1
ATOM 1737 O O . ALA A 1 219 ? -35.147 -5.480 16.701 1.00 92.38 219 ALA A O 1
ATOM 1738 N N . THR A 1 220 ? -35.690 -7.529 15.942 1.00 93.69 220 THR A N 1
ATOM 1739 C CA . THR A 1 220 ? -34.436 -8.178 16.350 1.00 93.69 220 THR A CA 1
ATOM 1740 C C . THR A 1 220 ? -33.250 -7.596 15.590 1.00 93.69 220 THR A C 1
ATOM 1742 O O . THR A 1 220 ? -32.322 -7.086 16.214 1.00 93.69 220 THR A O 1
ATOM 1745 N N . ILE A 1 221 ? -33.309 -7.554 14.254 1.00 93.62 221 ILE A N 1
ATOM 1746 C CA . ILE A 1 221 ? -32.219 -6.993 13.441 1.00 93.62 221 ILE A CA 1
ATOM 1747 C C . ILE A 1 221 ? -31.987 -5.502 13.727 1.00 93.62 221 ILE A C 1
ATOM 1749 O O . ILE A 1 221 ? -30.842 -5.063 13.788 1.00 93.62 221 ILE A O 1
ATOM 1753 N N . ARG A 1 222 ? -33.050 -4.726 14.001 1.00 93.06 222 ARG A N 1
ATOM 1754 C CA . ARG A 1 222 ? -32.929 -3.321 14.432 1.00 93.06 222 ARG A CA 1
ATOM 1755 C C . ARG A 1 222 ? -32.224 -3.185 15.780 1.00 93.06 222 ARG A C 1
ATOM 1757 O O . ARG A 1 222 ? -31.448 -2.247 15.952 1.00 93.06 222 ARG A O 1
ATOM 1764 N N . ASN A 1 223 ? -32.482 -4.090 16.726 1.00 94.81 223 ASN A N 1
ATOM 1765 C CA . ASN A 1 223 ? -31.796 -4.095 18.016 1.00 94.81 223 ASN A CA 1
ATOM 1766 C C . ASN A 1 223 ? -30.303 -4.409 17.850 1.00 94.81 223 ASN A C 1
ATOM 1768 O O . ASN A 1 223 ? -29.481 -3.682 18.401 1.00 94.81 223 ASN A O 1
ATOM 1772 N N . ILE A 1 224 ? -29.956 -5.410 17.030 1.00 95.00 224 ILE A N 1
ATOM 1773 C CA . ILE A 1 224 ? -28.556 -5.742 16.718 1.00 95.00 224 ILE A CA 1
ATOM 1774 C C . ILE A 1 224 ? -27.862 -4.514 16.114 1.00 95.00 224 ILE A C 1
ATOM 1776 O O . ILE A 1 224 ? -26.889 -4.029 16.680 1.00 95.00 224 ILE A O 1
ATOM 1780 N N . THR A 1 225 ? -28.424 -3.928 15.051 1.00 92.81 225 THR A N 1
ATOM 1781 C CA . THR A 1 225 ? -27.889 -2.712 14.413 1.00 92.81 225 THR A CA 1
ATOM 1782 C C . THR A 1 225 ? -27.709 -1.552 15.397 1.00 92.81 225 THR A C 1
ATOM 1784 O O . THR A 1 225 ? -26.708 -0.839 15.332 1.00 92.81 225 THR A O 1
ATOM 1787 N N . LYS A 1 226 ? -28.641 -1.362 16.342 1.00 93.31 226 LYS A N 1
ATOM 1788 C CA . LYS A 1 226 ? -28.548 -0.305 17.358 1.00 93.31 226 LYS A CA 1
ATOM 1789 C C . LYS A 1 226 ? -27.439 -0.572 18.380 1.00 93.31 226 LYS A C 1
ATOM 1791 O O . LYS A 1 226 ? -26.721 0.361 18.734 1.00 93.31 226 LYS A O 1
ATOM 1796 N N . GLN A 1 227 ? -27.309 -1.805 18.867 1.00 93.38 227 GLN A N 1
ATOM 1797 C CA . GLN A 1 227 ? -26.318 -2.156 19.888 1.00 93.38 227 GLN A CA 1
ATOM 1798 C C . GLN A 1 227 ? -24.894 -2.191 19.330 1.00 93.38 227 GLN A C 1
ATOM 1800 O O . GLN A 1 227 ? -23.975 -1.732 19.999 1.00 93.38 227 GLN A O 1
ATOM 1805 N N . THR A 1 228 ? -24.706 -2.677 18.102 1.00 93.50 228 THR A N 1
ATOM 1806 C CA . THR A 1 228 ? -23.368 -2.797 17.496 1.00 93.50 228 THR A CA 1
ATOM 1807 C C . THR A 1 228 ? -22.938 -1.579 16.702 1.00 93.50 228 THR A C 1
ATOM 1809 O O . THR A 1 228 ? -21.794 -1.524 16.261 1.00 93.50 228 THR A O 1
ATOM 1812 N N . GLN A 1 229 ? -23.849 -0.623 16.486 1.00 91.50 229 GLN A N 1
ATOM 1813 C CA . GLN A 1 229 ? -23.648 0.484 15.549 1.00 91.50 229 GLN A CA 1
ATOM 1814 C C . GLN A 1 229 ? -23.297 -0.019 14.131 1.00 91.50 229 GLN A C 1
ATOM 1816 O O . GLN A 1 229 ? -22.538 0.625 13.408 1.00 91.50 229 GLN A O 1
ATOM 1821 N N . SER A 1 230 ? -23.849 -1.172 13.723 1.00 91.75 230 SER A N 1
ATOM 1822 C CA . SER A 1 230 ? -23.567 -1.795 12.420 1.00 91.75 230 SER A CA 1
ATOM 1823 C C . SER A 1 230 ? -24.744 -1.746 11.464 1.00 91.75 230 SER A C 1
ATOM 1825 O O . SER A 1 230 ? -25.879 -2.052 11.830 1.00 91.75 230 SER A O 1
ATOM 1827 N N . LYS A 1 231 ? -24.466 -1.465 10.189 1.00 91.69 231 LYS A N 1
ATOM 1828 C CA . LYS A 1 231 ? -25.448 -1.605 9.113 1.00 91.69 231 LYS A CA 1
ATOM 1829 C C . LYS A 1 231 ? -25.454 -3.056 8.623 1.00 91.69 231 LYS A C 1
ATOM 1831 O O . LYS A 1 231 ? -24.432 -3.552 8.161 1.00 91.69 231 LYS A O 1
ATOM 1836 N N . ILE A 1 232 ? -26.599 -3.728 8.737 1.00 93.19 232 ILE A N 1
ATOM 1837 C CA . ILE A 1 232 ? -26.753 -5.148 8.393 1.00 93.19 232 ILE A CA 1
ATOM 1838 C C . ILE A 1 232 ? -27.729 -5.280 7.222 1.00 93.19 232 ILE A C 1
ATOM 1840 O O . ILE A 1 232 ? -28.901 -4.927 7.348 1.00 93.19 232 ILE A O 1
ATOM 1844 N N . ASP A 1 233 ? -27.250 -5.825 6.105 1.00 89.81 233 ASP A N 1
ATOM 1845 C CA . ASP A 1 233 ? -28.007 -6.006 4.867 1.00 89.81 233 ASP A CA 1
ATOM 1846 C C . ASP A 1 233 ? -28.252 -7.504 4.598 1.00 89.81 233 ASP A C 1
ATOM 1848 O O . ASP A 1 233 ? -27.329 -8.297 4.394 1.00 89.81 233 ASP A O 1
ATOM 1852 N N . VAL A 1 234 ? -29.527 -7.911 4.597 1.00 89.69 234 VAL A N 1
ATOM 1853 C CA . VAL A 1 234 ? -29.950 -9.300 4.336 1.00 89.69 234 VAL A CA 1
ATOM 1854 C C . VAL A 1 234 ? -30.360 -9.442 2.869 1.00 89.69 234 VAL A C 1
ATOM 1856 O O . VAL A 1 234 ? -31.386 -8.898 2.451 1.00 89.69 234 VAL A O 1
ATOM 1859 N N . HIS A 1 235 ? -29.608 -10.219 2.089 1.00 83.62 235 HIS A N 1
ATOM 1860 C CA . HIS A 1 235 ? -29.812 -10.357 0.643 1.00 83.62 235 HIS A CA 1
ATOM 1861 C C . HIS A 1 235 ? -30.941 -11.354 0.347 1.00 83.62 235 HIS A C 1
ATOM 1863 O O . HIS A 1 235 ? -30.732 -12.560 0.232 1.00 83.62 235 HIS A O 1
ATOM 1869 N N . ARG A 1 236 ? -32.184 -10.856 0.274 1.00 70.19 236 ARG A N 1
ATOM 1870 C CA . ARG A 1 236 ? -33.378 -11.707 0.083 1.00 70.19 236 ARG A CA 1
ATOM 1871 C C . ARG A 1 236 ? -33.837 -11.863 -1.367 1.00 70.19 236 ARG A C 1
ATOM 1873 O O . ARG A 1 236 ? -34.516 -12.847 -1.642 1.00 70.19 236 ARG A O 1
ATOM 1880 N N . LYS A 1 237 ? -33.548 -10.888 -2.239 1.00 59.34 237 LYS A N 1
ATOM 1881 C CA . LYS A 1 237 ? -34.150 -10.779 -3.583 1.00 59.34 237 LYS A CA 1
ATOM 1882 C C . LYS A 1 237 ? -33.398 -11.552 -4.670 1.00 59.34 237 LYS A C 1
ATOM 1884 O O . LYS A 1 237 ? -34.055 -12.122 -5.527 1.00 59.34 237 LYS A O 1
ATOM 1889 N N . GLU A 1 238 ? -32.069 -11.599 -4.616 1.00 56.06 238 GLU A N 1
ATOM 1890 C CA . GLU A 1 238 ? -31.250 -12.259 -5.650 1.00 56.06 238 GLU A CA 1
ATOM 1891 C C . GLU A 1 238 ? -31.341 -13.794 -5.602 1.00 56.06 238 GLU A C 1
ATOM 1893 O O . GLU A 1 238 ? -31.238 -14.438 -6.636 1.00 56.06 238 GLU A O 1
ATOM 1898 N N . ASN A 1 239 ? -31.645 -14.380 -4.432 1.00 56.03 239 ASN A N 1
ATOM 1899 C CA . ASN A 1 239 ? -31.636 -15.833 -4.209 1.00 56.03 239 ASN A CA 1
ATOM 1900 C C . ASN A 1 239 ? -32.974 -16.351 -3.638 1.00 56.03 239 ASN A C 1
ATOM 1902 O O . ASN A 1 239 ? -33.023 -16.982 -2.572 1.00 56.03 239 ASN A O 1
ATOM 1906 N N . ALA A 1 240 ? -34.092 -16.051 -4.303 1.00 56.94 240 ALA A N 1
ATOM 1907 C CA . ALA A 1 240 ? -35.399 -16.574 -3.906 1.00 56.94 240 ALA A CA 1
ATOM 1908 C C . ALA A 1 240 ? -35.434 -18.112 -4.059 1.00 56.94 240 ALA A C 1
ATOM 1910 O O . ALA A 1 240 ? -35.479 -18.626 -5.168 1.00 56.94 240 ALA A O 1
ATOM 1911 N N . GLY A 1 241 ? -35.388 -18.845 -2.937 1.00 60.94 241 GLY A N 1
ATOM 1912 C CA . GLY A 1 241 ? -35.413 -20.318 -2.900 1.00 60.94 241 GLY A CA 1
ATOM 1913 C C . GLY A 1 241 ? -34.105 -20.996 -2.470 1.00 60.94 241 GLY A C 1
ATOM 1914 O O . GLY A 1 241 ? -34.095 -22.208 -2.281 1.00 60.94 241 GLY A O 1
ATOM 1915 N N . ALA A 1 242 ? -33.016 -20.248 -2.258 1.00 74.94 242 ALA A N 1
ATOM 1916 C CA . ALA A 1 242 ? -31.753 -20.830 -1.798 1.00 74.94 242 ALA A CA 1
ATOM 1917 C C . ALA A 1 242 ? -31.838 -21.371 -0.357 1.00 74.94 242 ALA A C 1
ATOM 1919 O O . ALA A 1 242 ? -32.486 -20.779 0.514 1.00 74.94 242 ALA A O 1
ATOM 1920 N N . ALA A 1 243 ? -31.139 -22.481 -0.098 1.00 80.56 243 ALA A N 1
ATOM 1921 C CA . ALA A 1 243 ? -31.054 -23.098 1.229 1.00 80.56 243 ALA A CA 1
ATOM 1922 C C . ALA A 1 243 ? -30.331 -22.203 2.250 1.00 80.56 243 ALA A C 1
ATOM 1924 O O . ALA A 1 243 ? -30.642 -22.246 3.440 1.00 80.56 243 ALA A O 1
ATOM 1925 N N . GLU A 1 244 ? -29.414 -21.353 1.784 1.00 86.94 244 GLU A N 1
ATOM 1926 C CA . GLU A 1 244 ? -28.653 -20.407 2.600 1.00 86.94 244 GLU A CA 1
ATOM 1927 C C . GLU A 1 244 ? -28.682 -19.013 1.962 1.00 86.94 244 GLU A C 1
ATOM 1929 O O . GLU A 1 244 ? -28.765 -18.876 0.739 1.00 86.94 244 GLU A O 1
ATOM 1934 N N . LYS A 1 245 ? -28.636 -17.965 2.789 1.00 88.44 245 LYS A N 1
ATOM 1935 C CA . LYS A 1 245 ? -28.720 -16.563 2.370 1.00 88.44 245 LYS A CA 1
ATOM 1936 C C . LYS A 1 245 ? -27.542 -15.755 2.909 1.00 88.44 245 LYS A C 1
ATOM 1938 O O . LYS A 1 245 ? -27.230 -15.880 4.096 1.00 88.44 245 LYS A O 1
ATOM 1943 N N . PRO A 1 246 ? -26.919 -14.898 2.082 1.00 90.75 246 PRO A N 1
ATOM 1944 C CA . PRO A 1 246 ? -25.843 -14.041 2.542 1.00 90.75 246 PRO A CA 1
ATOM 1945 C C . PRO A 1 246 ? -26.372 -12.831 3.328 1.00 90.75 246 PRO A C 1
ATOM 1947 O O . PRO A 1 246 ? -27.301 -12.129 2.911 1.00 90.75 246 PRO A O 1
ATOM 1950 N N . ILE A 1 247 ? -25.742 -12.569 4.467 1.00 93.31 247 ILE A N 1
ATOM 1951 C CA . ILE A 1 247 ? -25.948 -11.397 5.319 1.00 93.31 247 ILE A CA 1
ATOM 1952 C C . ILE A 1 247 ? -24.641 -10.608 5.337 1.00 93.31 247 ILE A C 1
ATOM 1954 O O . ILE A 1 247 ? -23.607 -11.156 5.706 1.00 93.31 247 ILE A O 1
ATOM 1958 N N . SER A 1 248 ? -24.682 -9.337 4.945 1.00 93.69 248 SER A N 1
ATOM 1959 C CA . SER A 1 248 ? -23.510 -8.455 4.958 1.00 93.69 248 SER A CA 1
ATOM 1960 C C . SER A 1 248 ? -23.586 -7.492 6.135 1.00 93.69 248 SER A C 1
ATOM 1962 O O . SER A 1 248 ? -24.612 -6.850 6.350 1.00 93.69 248 SER A O 1
ATOM 1964 N N . ILE A 1 249 ? -22.497 -7.386 6.889 1.00 94.94 249 ILE A N 1
ATOM 1965 C CA . ILE A 1 249 ? -22.361 -6.531 8.066 1.00 94.94 249 ILE A CA 1
ATOM 1966 C C . ILE A 1 249 ? -21.300 -5.473 7.761 1.00 94.94 249 ILE A C 1
ATOM 1968 O O . ILE A 1 249 ? -20.148 -5.796 7.473 1.00 94.94 249 ILE A O 1
ATOM 1972 N N . HIS A 1 250 ? -21.703 -4.208 7.829 1.00 92.12 250 HIS A N 1
ATOM 1973 C CA . HIS A 1 250 ? -20.858 -3.043 7.598 1.00 92.12 250 HIS A CA 1
ATOM 1974 C C . HIS A 1 250 ? -20.717 -2.245 8.904 1.00 92.12 250 HIS A C 1
ATOM 1976 O O . HIS A 1 250 ? -21.676 -1.607 9.350 1.00 92.12 250 HIS A O 1
ATOM 1982 N N . SER A 1 251 ? -19.533 -2.285 9.519 1.00 91.25 251 SER A N 1
ATOM 1983 C CA . SER A 1 251 ? -19.126 -1.432 10.647 1.00 91.25 251 SER A CA 1
ATOM 1984 C C . SER A 1 251 ? -17.623 -1.543 10.906 1.00 91.25 251 SER A C 1
ATOM 1986 O O . SER A 1 251 ? -16.914 -2.210 10.155 1.00 91.25 251 SER A O 1
ATOM 1988 N N . THR A 1 252 ? -17.163 -0.974 12.025 1.00 91.75 252 THR A N 1
ATOM 1989 C CA . THR A 1 252 ? -15.828 -1.251 12.564 1.00 91.75 252 THR A CA 1
ATOM 1990 C C . THR A 1 252 ? -15.639 -2.753 12.835 1.00 91.75 252 THR A C 1
ATOM 1992 O O . THR A 1 252 ? -16.633 -3.467 13.031 1.00 91.75 252 THR A O 1
ATOM 1995 N N . PRO A 1 253 ? -14.391 -3.254 12.888 1.00 90.62 253 PRO A N 1
ATOM 1996 C CA . PRO A 1 253 ? -14.098 -4.661 13.177 1.00 90.62 253 PRO A CA 1
ATOM 1997 C C . PRO A 1 253 ? -14.750 -5.163 14.469 1.00 90.62 253 PRO A C 1
ATOM 1999 O O . PRO A 1 253 ? -15.289 -6.269 14.511 1.00 90.62 253 PRO A O 1
ATOM 2002 N N . GLU A 1 254 ? -14.759 -4.324 15.504 1.00 91.31 254 GLU A N 1
ATOM 2003 C CA . GLU A 1 254 ? -15.378 -4.617 16.794 1.00 91.31 254 GLU A CA 1
ATOM 2004 C C . GLU A 1 254 ? -16.904 -4.713 16.660 1.00 91.31 254 GLU A C 1
ATOM 2006 O O . GLU A 1 254 ? -17.512 -5.648 17.180 1.00 91.31 254 GLU A O 1
ATOM 2011 N N . GLY A 1 255 ? -17.522 -3.798 15.902 1.00 92.50 255 GLY A N 1
ATOM 2012 C CA . GLY A 1 255 ? -18.956 -3.836 15.611 1.00 92.50 255 GLY A CA 1
ATOM 2013 C C . GLY A 1 255 ? -19.357 -5.060 14.781 1.00 92.50 255 GLY A C 1
ATOM 2014 O O . GLY A 1 255 ? -20.374 -5.690 15.071 1.00 92.50 255 GLY A O 1
ATOM 2015 N N . CYS A 1 256 ? -18.533 -5.457 13.803 1.00 93.00 256 CYS A N 1
ATOM 2016 C CA . CYS A 1 256 ? -18.775 -6.633 12.964 1.00 93.00 256 CYS A CA 1
ATOM 2017 C C . CYS A 1 256 ? -18.733 -7.912 13.802 1.00 93.00 256 CYS A C 1
ATOM 2019 O O . CYS A 1 256 ? -19.638 -8.740 13.702 1.00 93.00 256 CYS A O 1
ATOM 2021 N N . SER A 1 257 ? -17.736 -8.019 14.684 1.00 93.62 257 SER A N 1
ATOM 2022 C CA . SER A 1 257 ? -17.580 -9.151 15.604 1.00 93.62 257 SER A CA 1
ATOM 2023 C C . SER A 1 257 ? -18.755 -9.242 16.585 1.00 93.62 257 SER A C 1
ATOM 2025 O O . SER A 1 257 ? -19.327 -10.313 16.791 1.00 93.62 257 SER A O 1
ATOM 2027 N N . ALA A 1 258 ? -19.173 -8.109 17.165 1.00 94.50 258 ALA A N 1
ATOM 2028 C CA . ALA A 1 258 ? -20.312 -8.054 18.083 1.00 94.50 258 ALA A CA 1
ATOM 2029 C C . ALA A 1 258 ? -21.636 -8.428 17.390 1.00 94.50 258 ALA A C 1
ATOM 2031 O O . ALA A 1 258 ? -22.463 -9.139 17.964 1.00 94.50 258 ALA A O 1
ATOM 2032 N N . ALA A 1 259 ? -21.828 -7.990 16.142 1.00 95.38 259 ALA A N 1
ATOM 2033 C CA . ALA A 1 259 ? -23.005 -8.334 15.347 1.00 95.38 259 ALA A CA 1
ATOM 2034 C C . ALA A 1 259 ? -23.005 -9.817 14.965 1.00 95.38 259 ALA A C 1
ATOM 2036 O O . ALA A 1 259 ? -24.040 -10.473 15.079 1.00 95.38 259 ALA A O 1
ATOM 2037 N N . CYS A 1 260 ? -21.846 -10.358 14.578 1.00 95.62 260 CYS A N 1
ATOM 2038 C CA . CYS A 1 260 ? -21.655 -11.779 14.298 1.00 95.62 260 CYS A CA 1
ATOM 2039 C C . CYS A 1 260 ? -22.033 -12.643 15.509 1.00 95.62 260 CYS A C 1
ATOM 2041 O O . CYS A 1 260 ? -22.821 -13.579 15.369 1.00 95.62 260 CYS A O 1
ATOM 2043 N N . ARG A 1 261 ? -21.560 -12.272 16.708 1.00 95.31 261 ARG A N 1
ATOM 2044 C CA . ARG A 1 261 ? -21.893 -12.955 17.967 1.00 95.31 261 ARG A CA 1
ATOM 2045 C C . ARG A 1 261 ? -23.396 -12.979 18.232 1.00 95.31 261 ARG A C 1
ATOM 2047 O O . ARG A 1 261 ? -23.954 -14.050 18.433 1.00 95.31 261 ARG A O 1
ATOM 2054 N N . MET A 1 262 ? -24.066 -11.826 18.168 1.00 95.25 262 MET A N 1
ATOM 2055 C CA . MET A 1 262 ? -25.517 -11.768 18.390 1.00 95.25 262 MET A CA 1
ATOM 2056 C C . MET A 1 262 ? -26.308 -12.584 17.363 1.00 95.25 262 MET A C 1
ATOM 2058 O O . MET A 1 262 ? -27.296 -13.226 17.715 1.00 95.25 262 MET A O 1
ATOM 2062 N N . ILE A 1 263 ? -25.882 -12.582 16.096 1.00 95.06 263 ILE A N 1
ATOM 2063 C CA . ILE A 1 263 ? -26.507 -13.403 15.051 1.00 95.06 263 ILE A CA 1
ATOM 2064 C C . ILE A 1 263 ? -26.321 -14.895 15.359 1.00 95.06 263 ILE A C 1
ATOM 2066 O O . ILE A 1 263 ? -27.287 -15.653 15.279 1.00 95.06 263 ILE A O 1
ATOM 2070 N N . LEU A 1 264 ? -25.117 -15.311 15.760 1.00 94.06 264 LEU A N 1
ATOM 2071 C CA . LEU A 1 264 ? -24.819 -16.687 16.166 1.00 94.06 264 LEU A CA 1
ATOM 2072 C C . LEU A 1 264 ? -25.637 -17.135 17.381 1.00 94.06 264 LEU A C 1
ATOM 2074 O O . LEU A 1 264 ? -26.143 -18.258 17.368 1.00 94.06 264 LEU A O 1
ATOM 2078 N N . ASP A 1 265 ? -25.796 -16.275 18.390 1.00 94.19 265 ASP A N 1
ATOM 2079 C CA . ASP A 1 265 ? -26.617 -16.548 19.576 1.00 94.19 265 ASP A CA 1
ATOM 2080 C C . ASP A 1 265 ? -28.079 -16.809 19.185 1.00 94.19 265 ASP A C 1
ATOM 2082 O O . ASP A 1 265 ? -28.675 -17.796 19.620 1.00 94.19 265 ASP A O 1
ATOM 2086 N N . ILE A 1 266 ? -28.643 -15.978 18.299 1.00 94.06 266 ILE A N 1
ATOM 2087 C CA . ILE A 1 266 ? -30.012 -16.158 17.791 1.00 94.06 266 ILE A CA 1
ATOM 2088 C C . ILE A 1 266 ? -30.138 -17.465 17.005 1.00 94.06 266 ILE A C 1
ATOM 2090 O O . ILE A 1 266 ? -31.104 -18.200 17.194 1.00 94.06 266 ILE A O 1
ATOM 2094 N N . MET A 1 267 ? -29.165 -17.782 16.145 1.00 92.81 267 MET A N 1
ATOM 2095 C CA . MET A 1 267 ? -29.175 -19.028 15.372 1.00 92.81 267 MET A CA 1
ATOM 2096 C C . MET A 1 267 ? -29.116 -20.264 16.281 1.00 92.81 267 MET A C 1
ATOM 2098 O O . MET A 1 267 ? -29.840 -21.229 16.045 1.00 92.81 267 MET A O 1
ATOM 2102 N N . HIS A 1 268 ? -28.295 -20.234 17.335 1.00 91.19 268 HIS A N 1
ATOM 2103 C CA . HIS A 1 268 ? -28.207 -21.322 18.311 1.00 91.19 268 HIS A CA 1
ATOM 2104 C C . HIS A 1 268 ? -29.477 -21.454 19.153 1.00 91.19 268 HIS A C 1
ATOM 2106 O O . HIS A 1 268 ? -29.900 -22.574 19.442 1.00 91.19 268 HIS A O 1
ATOM 2112 N N . GLN A 1 269 ? -30.087 -20.337 19.552 1.00 91.00 269 GLN A N 1
ATOM 2113 C CA . GLN A 1 269 ? -31.345 -20.351 20.294 1.00 91.00 269 GLN A CA 1
ATOM 2114 C C . GLN A 1 269 ? -32.476 -20.948 19.444 1.00 91.00 269 GLN A C 1
ATOM 2116 O O . GLN A 1 269 ? -33.146 -21.877 19.886 1.00 91.00 269 GLN A O 1
ATOM 2121 N N . GLU A 1 270 ? -32.609 -20.513 18.189 1.00 91.38 270 GLU A N 1
ATOM 2122 C CA . GLU A 1 270 ? -33.613 -21.039 17.255 1.00 91.38 270 GLU A CA 1
ATOM 2123 C C . GLU A 1 270 ? -33.387 -22.532 16.946 1.00 91.38 270 GLU A C 1
ATOM 2125 O O . GLU A 1 270 ? -34.339 -23.308 16.852 1.00 91.38 270 GLU A O 1
ATOM 2130 N N . ALA A 1 271 ? -32.129 -22.975 16.831 1.00 89.50 271 ALA A N 1
ATOM 2131 C CA . ALA A 1 271 ? -31.800 -24.389 16.641 1.00 89.50 271 ALA A CA 1
ATOM 2132 C C . ALA A 1 271 ? -32.213 -25.257 17.845 1.00 89.50 271 ALA A C 1
ATOM 2134 O O . ALA A 1 271 ? -32.747 -26.353 17.653 1.00 89.50 271 ALA A O 1
ATOM 2135 N N . LYS A 1 272 ? -32.029 -24.753 19.077 1.00 87.56 272 LYS A N 1
ATOM 2136 C CA . LYS A 1 272 ? -32.483 -25.419 20.312 1.00 87.56 272 LYS A CA 1
ATOM 2137 C C . LYS A 1 272 ? -34.005 -25.508 20.380 1.00 87.56 272 LYS A C 1
ATOM 2139 O O . LYS A 1 272 ? -34.535 -26.575 20.689 1.00 87.56 272 LYS A O 1
ATOM 2144 N N . ASP A 1 273 ? -34.694 -24.418 20.054 1.00 87.38 273 ASP A N 1
ATOM 2145 C CA . ASP A 1 273 ? -36.155 -24.337 20.131 1.00 87.38 273 ASP A CA 1
ATOM 2146 C C . ASP A 1 273 ? -36.832 -25.238 19.082 1.00 87.38 273 ASP A C 1
ATOM 2148 O O . ASP A 1 273 ? -37.864 -25.857 19.350 1.00 87.38 273 ASP A O 1
ATOM 2152 N N . THR A 1 274 ? -36.215 -25.384 17.905 1.00 84.56 274 THR A N 1
ATOM 2153 C CA . THR A 1 274 ? -36.738 -26.202 16.797 1.00 84.56 274 THR A CA 1
ATOM 2154 C C . THR A 1 274 ? -36.234 -27.652 16.783 1.00 84.56 274 THR A C 1
ATOM 2156 O O . THR A 1 274 ? -36.749 -28.457 16.007 1.00 84.56 274 THR A O 1
ATOM 2159 N N . LYS A 1 275 ? -35.261 -28.016 17.637 1.00 82.06 275 LYS A N 1
ATOM 2160 C CA . LYS A 1 275 ? -34.590 -29.338 17.675 1.00 82.06 275 LYS A CA 1
ATOM 2161 C C . LYS A 1 275 ? -34.049 -29.795 16.310 1.00 82.06 275 LYS A C 1
ATOM 2163 O O . LYS A 1 275 ? -34.092 -30.979 15.982 1.00 82.06 275 LYS A O 1
ATOM 2168 N N . THR A 1 276 ? -33.580 -28.856 15.490 1.00 71.94 276 THR A N 1
ATOM 2169 C CA . THR A 1 276 ? -33.212 -29.112 14.086 1.00 71.94 276 THR A CA 1
ATOM 2170 C C . THR A 1 276 ? -31.751 -29.519 13.884 1.00 71.94 276 THR A C 1
ATOM 2172 O O . THR A 1 276 ? -31.456 -30.188 12.895 1.00 71.94 276 THR A O 1
ATOM 2175 N N . ALA A 1 277 ? -30.834 -29.153 14.789 1.00 67.19 277 ALA A N 1
ATOM 2176 C CA . ALA A 1 277 ? -29.418 -29.523 14.711 1.00 67.19 277 ALA A CA 1
ATOM 2177 C C . ALA A 1 277 ? -28.704 -29.403 16.072 1.00 67.19 277 ALA A C 1
ATOM 2179 O O . ALA A 1 277 ? -28.936 -28.438 16.798 1.00 67.19 277 ALA A O 1
ATOM 2180 N N . ASP A 1 278 ? -27.788 -30.335 16.368 1.00 67.19 278 ASP A N 1
ATOM 2181 C CA . ASP A 1 278 ? -26.948 -30.310 17.582 1.00 67.19 278 ASP A CA 1
ATOM 2182 C C . ASP A 1 278 ? -25.815 -29.266 17.513 1.00 67.19 278 ASP A C 1
ATOM 2184 O O . ASP A 1 278 ? -25.331 -28.809 18.547 1.00 67.19 278 ASP A O 1
ATOM 2188 N N . GLU A 1 279 ? -25.393 -28.859 16.310 1.00 78.00 279 GLU A N 1
ATOM 2189 C CA . GLU A 1 279 ? -24.288 -27.913 16.115 1.00 78.00 279 GLU A CA 1
ATOM 2190 C C . GLU A 1 279 ? -24.578 -26.954 14.948 1.00 78.00 279 GLU A C 1
ATOM 2192 O O . GLU A 1 279 ? -24.820 -27.383 13.816 1.00 78.00 279 GLU A O 1
ATOM 2197 N N . VAL A 1 280 ? -24.546 -25.643 15.215 1.00 87.88 280 VAL A N 1
ATOM 2198 C CA . VAL A 1 280 ? -24.788 -24.589 14.220 1.00 87.88 280 VAL A CA 1
ATOM 2199 C C . VAL A 1 280 ? -23.447 -23.983 13.787 1.00 87.88 280 VAL A C 1
ATOM 2201 O O . VAL A 1 280 ? -22.839 -23.243 14.559 1.00 87.88 280 VAL A O 1
ATOM 2204 N N . PRO A 1 281 ? -22.958 -24.262 12.563 1.00 90.25 281 PRO A N 1
ATOM 2205 C CA . PRO A 1 281 ? -21.662 -23.764 12.123 1.00 90.25 281 PRO A CA 1
ATOM 2206 C C . PRO A 1 281 ? -21.714 -22.281 11.735 1.00 90.25 281 PRO A C 1
ATOM 2208 O O . PRO A 1 281 ? -22.668 -21.823 11.102 1.00 90.25 281 PRO A O 1
ATOM 2211 N N . LEU A 1 282 ? -20.632 -21.554 12.017 1.00 94.81 282 LEU A N 1
ATOM 2212 C CA . LEU A 1 282 ? -20.406 -20.214 11.483 1.00 94.81 282 LEU A CA 1
ATOM 2213 C C . LEU A 1 282 ? -19.853 -20.324 10.056 1.00 94.81 282 LEU A C 1
ATOM 2215 O O . LEU A 1 282 ? -18.809 -20.934 9.840 1.00 94.81 282 LEU A O 1
ATOM 2219 N N . LYS A 1 283 ? -20.523 -19.718 9.073 1.00 94.62 283 LYS A N 1
ATOM 2220 C CA . LYS A 1 283 ? -20.069 -19.694 7.675 1.00 94.62 283 LYS A CA 1
ATOM 2221 C C . LYS A 1 283 ? -19.773 -18.268 7.226 1.00 94.62 283 LYS A C 1
ATOM 2223 O O . LYS A 1 283 ? -20.680 -17.442 7.168 1.00 94.62 283 LYS A O 1
ATOM 2228 N N . ILE A 1 284 ? -18.520 -17.999 6.877 1.00 95.25 284 ILE A N 1
ATOM 2229 C CA . ILE A 1 284 ? -18.020 -16.698 6.416 1.00 95.25 284 ILE A CA 1
ATOM 2230 C C . ILE A 1 284 ? -17.746 -16.778 4.910 1.00 95.25 284 ILE A C 1
ATOM 2232 O O . ILE A 1 284 ? -17.156 -17.752 4.442 1.00 95.25 284 ILE A O 1
ATOM 2236 N N . LEU A 1 285 ? -18.152 -15.763 4.152 1.00 91.88 285 LEU A N 1
ATOM 2237 C CA . LEU A 1 285 ? -17.853 -15.628 2.726 1.00 91.88 285 LEU A CA 1
ATOM 2238 C C . LEU A 1 285 ? -16.661 -14.694 2.527 1.00 91.88 285 LEU A C 1
ATOM 2240 O O . LEU A 1 285 ? -16.654 -13.569 3.025 1.00 91.88 285 LEU A O 1
ATOM 2244 N N . ALA A 1 286 ? -15.656 -15.155 1.784 1.00 91.69 286 ALA A N 1
ATOM 2245 C CA . ALA A 1 286 ? -14.489 -14.351 1.442 1.00 91.69 286 ALA A CA 1
ATOM 2246 C C . ALA A 1 286 ? -14.003 -14.650 0.022 1.00 91.69 286 ALA A C 1
ATOM 2248 O O . ALA A 1 286 ? -14.022 -15.792 -0.434 1.00 91.69 286 ALA A O 1
ATOM 2249 N N . HIS A 1 287 ? -13.512 -13.625 -0.675 1.00 87.50 287 HIS A N 1
ATOM 2250 C CA . HIS A 1 287 ? -12.979 -13.770 -2.029 1.00 87.50 287 HIS A CA 1
ATOM 2251 C C . HIS A 1 287 ? -11.773 -14.726 -2.059 1.00 87.50 287 HIS A C 1
ATOM 2253 O O . HIS A 1 287 ? -10.890 -14.659 -1.198 1.00 87.50 287 HIS A O 1
ATOM 2259 N N . ASN A 1 288 ? -11.680 -15.576 -3.083 1.00 85.31 288 ASN A N 1
ATOM 2260 C CA . ASN A 1 288 ? -10.650 -16.614 -3.209 1.00 85.31 288 ASN A CA 1
ATOM 2261 C C . ASN A 1 288 ? -9.211 -16.078 -3.072 1.00 85.31 288 ASN A C 1
ATOM 2263 O O . ASN A 1 288 ? -8.367 -16.718 -2.442 1.00 85.31 288 ASN A O 1
ATOM 2267 N N . ASN A 1 289 ? -8.953 -14.869 -3.579 1.00 83.38 289 ASN A N 1
ATOM 2268 C CA . ASN A 1 289 ? -7.669 -14.164 -3.439 1.00 83.38 289 ASN A CA 1
ATOM 2269 C C . ASN A 1 289 ? -7.217 -14.007 -1.975 1.00 83.38 289 ASN A C 1
ATOM 2271 O O . ASN A 1 289 ? -6.033 -14.170 -1.671 1.00 83.38 289 ASN A O 1
ATOM 2275 N N . PHE A 1 290 ? -8.151 -13.744 -1.058 1.00 89.06 290 PHE A N 1
ATOM 2276 C CA . PHE A 1 290 ? -7.860 -13.605 0.371 1.00 89.06 290 PHE A CA 1
ATOM 2277 C C . PHE A 1 290 ? -7.814 -14.969 1.061 1.00 89.06 290 PHE A C 1
ATOM 2279 O O . PHE A 1 290 ? -6.926 -15.221 1.878 1.00 89.06 290 PHE A O 1
ATOM 2286 N N . VAL A 1 291 ? -8.700 -15.891 0.668 1.00 87.44 291 VAL A N 1
ATOM 2287 C CA . VAL A 1 291 ? -8.755 -17.254 1.220 1.00 87.44 291 VAL A CA 1
ATOM 2288 C C . VAL A 1 291 ? -7.455 -18.022 0.965 1.00 87.44 291 VAL A C 1
ATOM 2290 O O . VAL A 1 291 ? -6.948 -18.687 1.866 1.00 87.44 291 VAL A O 1
ATOM 2293 N N . GLY A 1 292 ? -6.840 -17.878 -0.212 1.00 84.88 292 GLY A N 1
ATOM 2294 C CA . GLY A 1 292 ? -5.544 -18.503 -0.500 1.00 84.88 292 GLY A CA 1
ATOM 2295 C C . GLY A 1 292 ? -4.428 -18.067 0.465 1.00 84.88 292 GLY A C 1
ATOM 2296 O O . GLY A 1 292 ? -3.617 -18.887 0.903 1.00 84.88 292 GLY A O 1
ATOM 2297 N N . ARG A 1 293 ? -4.404 -16.786 0.856 1.00 86.62 293 ARG A N 1
ATOM 2298 C CA . ARG A 1 293 ? -3.416 -16.233 1.805 1.00 86.62 293 ARG A CA 1
ATOM 2299 C C . ARG A 1 293 ? -3.732 -16.591 3.255 1.00 86.62 293 ARG A C 1
ATOM 2301 O O . ARG A 1 293 ? -2.804 -16.855 4.027 1.00 86.62 293 ARG A O 1
ATOM 2308 N N . LEU A 1 294 ? -5.020 -16.658 3.594 1.00 89.62 294 LEU A N 1
ATOM 2309 C CA . LEU A 1 294 ? -5.508 -17.178 4.870 1.00 89.62 294 LEU A CA 1
ATOM 2310 C C . LEU A 1 294 ? -5.046 -18.628 5.085 1.00 89.62 294 LEU A C 1
ATOM 2312 O O . LEU A 1 294 ? -4.543 -18.946 6.161 1.00 89.62 294 LEU A O 1
ATOM 2316 N N . ILE A 1 295 ? -5.129 -19.475 4.050 1.00 89.19 295 ILE A N 1
ATOM 2317 C CA . ILE A 1 295 ? -4.617 -20.856 4.077 1.00 89.19 295 ILE A CA 1
ATOM 2318 C C . ILE A 1 295 ? -3.100 -20.868 4.314 1.00 89.19 295 ILE A C 1
ATOM 2320 O O . ILE A 1 295 ? -2.597 -21.558 5.208 1.00 89.19 295 ILE A O 1
ATOM 2324 N N . GLY A 1 296 ? -2.368 -20.051 3.554 1.00 84.00 296 GLY A N 1
ATOM 2325 C CA . GLY A 1 296 ? -0.909 -19.973 3.606 1.00 84.00 296 GLY A CA 1
ATOM 2326 C C . GLY A 1 296 ? -0.217 -21.201 3.002 1.00 84.00 296 GLY A C 1
ATOM 2327 O O . GLY A 1 296 ? -0.845 -22.193 2.632 1.00 84.00 296 GLY A O 1
ATOM 2328 N N . LYS A 1 297 ? 1.117 -21.147 2.881 1.00 84.81 297 LYS A N 1
ATOM 2329 C CA . LYS A 1 297 ? 1.906 -22.259 2.318 1.00 84.81 297 LYS A CA 1
ATOM 2330 C C . LYS A 1 297 ? 1.703 -23.525 3.159 1.00 84.81 297 LYS A C 1
ATOM 2332 O O . LYS A 1 297 ? 1.865 -23.472 4.377 1.00 84.81 297 LYS A O 1
ATOM 2337 N N . GLU A 1 298 ? 1.334 -24.629 2.507 1.00 83.75 298 GLU A N 1
ATOM 2338 C CA . GLU A 1 298 ? 1.037 -25.933 3.138 1.00 83.75 298 GLU A CA 1
ATOM 2339 C C . GLU A 1 298 ? -0.110 -25.898 4.173 1.00 83.75 298 GLU A C 1
ATOM 2341 O O . GLU A 1 298 ? -0.202 -26.765 5.043 1.00 83.75 298 GLU A O 1
ATOM 2346 N N . GLY A 1 299 ? -0.978 -24.878 4.127 1.00 84.75 299 GLY A N 1
ATOM 2347 C CA . GLY A 1 299 ? -2.060 -24.713 5.103 1.00 84.75 299 GLY A CA 1
ATOM 2348 C C . GLY A 1 299 ? -1.595 -24.258 6.490 1.00 84.75 299 GLY A C 1
ATOM 2349 O O . GLY A 1 299 ? -2.376 -24.291 7.438 1.00 84.75 299 GLY A O 1
ATOM 2350 N N . ARG A 1 300 ? -0.327 -23.845 6.642 1.00 89.00 300 ARG A N 1
ATOM 2351 C CA . ARG A 1 300 ? 0.264 -23.497 7.945 1.00 89.00 300 ARG A CA 1
ATOM 2352 C C . ARG A 1 300 ? -0.470 -22.354 8.646 1.00 89.00 300 ARG A C 1
ATOM 2354 O O . ARG A 1 300 ? -0.614 -22.388 9.863 1.00 89.00 300 ARG A O 1
ATOM 2361 N N . ASN A 1 301 ? -0.917 -21.348 7.894 1.00 89.62 301 ASN A N 1
ATOM 2362 C CA . ASN A 1 301 ? -1.599 -20.197 8.479 1.00 89.62 301 ASN A CA 1
ATOM 2363 C C . ASN A 1 301 ? -2.990 -20.567 8.990 1.00 89.62 301 ASN A C 1
ATOM 2365 O O . ASN A 1 301 ? -3.350 -20.083 10.057 1.00 89.62 301 ASN A O 1
ATOM 2369 N N . LEU A 1 302 ? -3.730 -21.410 8.264 1.00 91.81 302 LEU A N 1
ATOM 2370 C CA . LEU A 1 302 ? -5.049 -21.883 8.688 1.00 91.81 302 LEU A CA 1
ATOM 2371 C C . LEU A 1 302 ? -4.947 -22.788 9.913 1.00 91.81 302 LEU A C 1
ATOM 2373 O O . LEU A 1 302 ? -5.624 -22.531 10.897 1.00 91.81 302 LEU A O 1
ATOM 2377 N N . LYS A 1 303 ? -4.021 -23.758 9.895 1.00 90.88 303 LYS A N 1
ATOM 2378 C CA . LYS A 1 303 ? -3.771 -24.656 11.036 1.00 90.88 303 LYS A CA 1
ATOM 2379 C C . LYS A 1 303 ? -3.416 -23.896 12.311 1.00 90.88 303 LYS A C 1
ATOM 2381 O O . LYS A 1 303 ? -3.816 -24.295 13.394 1.00 90.88 303 LYS A O 1
ATOM 2386 N N . LYS A 1 304 ? -2.670 -22.795 12.180 1.00 92.38 304 LYS A N 1
ATOM 2387 C CA . LYS A 1 304 ? -2.368 -21.917 13.312 1.00 92.38 304 LYS A CA 1
ATOM 2388 C C . LYS A 1 304 ? -3.633 -21.250 13.862 1.00 92.38 304 LYS A C 1
ATOM 2390 O O . LYS A 1 304 ? -3.800 -21.217 15.068 1.00 92.38 304 LYS A O 1
ATOM 2395 N N . VAL A 1 305 ? -4.521 -20.751 12.999 1.00 92.81 305 VAL A N 1
ATOM 2396 C CA . VAL A 1 305 ? -5.788 -20.140 13.445 1.00 92.81 305 VAL A CA 1
ATOM 2397 C C . VAL A 1 305 ? -6.683 -21.181 14.119 1.00 92.81 305 VAL A C 1
ATOM 2399 O O . VAL A 1 305 ? -7.224 -20.899 15.180 1.00 92.81 305 VAL A O 1
ATOM 2402 N N . GLU A 1 306 ? -6.785 -22.391 13.562 1.00 92.69 306 GLU A N 1
ATOM 2403 C CA . GLU A 1 306 ? -7.506 -23.511 14.191 1.00 92.69 306 GLU A CA 1
ATOM 2404 C C . GLU A 1 306 ? -6.953 -23.832 15.587 1.00 92.69 306 GLU A C 1
ATOM 2406 O O . GLU A 1 306 ? -7.718 -23.962 16.537 1.00 92.69 306 GLU A O 1
ATOM 2411 N N . GLN A 1 307 ? -5.624 -23.899 15.724 1.00 92.19 307 GLN A N 1
ATOM 2412 C CA . GLN A 1 307 ? -4.951 -24.182 16.993 1.00 92.19 307 GLN A CA 1
ATOM 2413 C C . GLN A 1 307 ? -5.113 -23.055 18.023 1.00 92.19 307 GLN A C 1
ATOM 2415 O O . GLN A 1 307 ? -5.377 -23.335 19.188 1.00 92.19 307 GLN A O 1
ATOM 2420 N N . ASP A 1 308 ? -4.941 -21.797 17.611 1.00 92.38 308 ASP A N 1
ATOM 2421 C CA . ASP A 1 308 ? -4.983 -20.634 18.507 1.00 92.38 308 ASP A CA 1
ATOM 2422 C C . ASP A 1 308 ? -6.409 -20.355 19.017 1.00 92.38 308 ASP A C 1
ATOM 2424 O O . ASP A 1 308 ? -6.580 -19.748 20.072 1.00 92.38 308 ASP A O 1
ATOM 2428 N N . THR A 1 309 ? -7.429 -20.788 18.270 1.00 93.00 309 THR A N 1
ATOM 2429 C CA . THR A 1 309 ? -8.843 -20.528 18.589 1.00 93.00 309 THR A CA 1
ATOM 2430 C C . THR A 1 309 ? -9.602 -21.753 19.080 1.00 93.00 309 THR A C 1
ATOM 2432 O O . THR A 1 309 ? -10.756 -21.609 19.461 1.00 93.00 309 THR A O 1
ATOM 2435 N N . ASP A 1 310 ? -8.970 -22.930 19.096 1.00 92.69 310 ASP A N 1
ATOM 2436 C CA . ASP A 1 310 ? -9.600 -24.214 19.430 1.00 92.69 310 ASP A CA 1
ATOM 2437 C C . ASP A 1 310 ? -10.880 -24.472 18.607 1.00 92.69 310 ASP A C 1
ATOM 2439 O O . ASP A 1 310 ? -11.941 -24.838 19.118 1.00 92.69 310 ASP A O 1
ATOM 2443 N N . THR A 1 311 ? -10.794 -24.222 17.295 1.00 93.25 311 THR A N 1
ATOM 2444 C CA . THR A 1 311 ? -11.902 -24.422 16.348 1.00 93.25 311 THR A CA 1
ATOM 2445 C C . THR A 1 311 ? -11.515 -25.346 15.203 1.00 93.25 311 THR A C 1
ATOM 2447 O O . THR A 1 311 ? -10.346 -25.488 14.845 1.00 93.25 311 THR A O 1
ATOM 2450 N N . LYS A 1 312 ? -12.525 -25.965 14.581 1.00 93.44 312 LYS A N 1
ATOM 2451 C CA . LYS A 1 312 ? -12.355 -26.739 13.348 1.00 93.44 312 LYS A CA 1
ATOM 2452 C C . LYS A 1 312 ? -12.813 -25.909 12.156 1.00 93.44 312 LYS A C 1
ATOM 2454 O O . LYS A 1 312 ? -14.004 -25.619 12.028 1.00 93.44 312 LYS A O 1
ATOM 2459 N N . ILE A 1 313 ? -11.889 -25.561 11.263 1.00 94.50 313 ILE A N 1
ATOM 2460 C CA . ILE A 1 313 ? -12.138 -24.666 10.133 1.00 94.50 313 ILE A CA 1
ATOM 2461 C C . ILE A 1 313 ? -12.026 -25.450 8.824 1.00 94.50 313 ILE A C 1
ATOM 2463 O O . ILE A 1 313 ? -11.011 -26.050 8.486 1.00 94.50 313 ILE A O 1
ATOM 2467 N N . THR A 1 314 ? -13.090 -25.426 8.030 1.00 91.88 314 THR A N 1
ATOM 2468 C CA . THR A 1 314 ? -13.152 -26.094 6.724 1.00 91.88 314 THR A CA 1
ATOM 2469 C C . THR A 1 314 ? -13.469 -25.082 5.638 1.00 91.88 314 THR A C 1
ATOM 2471 O O . THR A 1 314 ? -14.318 -24.215 5.814 1.00 91.88 314 THR A O 1
ATOM 2474 N N . ILE A 1 315 ? -12.777 -25.164 4.506 1.00 92.12 315 ILE A N 1
ATOM 2475 C CA . ILE A 1 315 ? -12.961 -24.234 3.389 1.00 92.12 315 ILE A CA 1
ATOM 2476 C C . ILE A 1 315 ? -13.542 -25.019 2.216 1.00 92.12 315 ILE A C 1
ATOM 2478 O O . ILE A 1 315 ? -12.980 -26.044 1.830 1.00 92.12 315 ILE A O 1
ATOM 2482 N N . SER A 1 316 ? -14.648 -24.523 1.656 1.00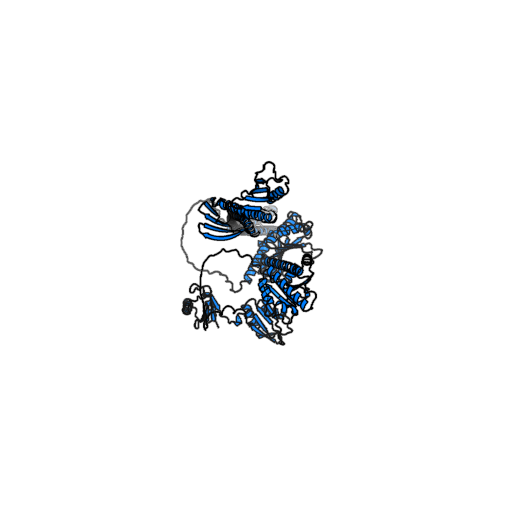 88.69 316 SER A N 1
ATOM 2483 C CA . SER A 1 316 ? -15.294 -25.060 0.440 1.00 88.69 316 SER A CA 1
ATOM 2484 C C . SER A 1 316 ? -14.272 -25.322 -0.669 1.00 88.69 316 SER A C 1
ATOM 2486 O O . SER A 1 316 ? -13.419 -24.464 -0.864 1.00 88.69 316 SER A O 1
ATOM 2488 N N . PRO A 1 317 ? -14.270 -26.470 -1.366 1.00 82.44 317 PRO A N 1
ATOM 2489 C CA . PRO A 1 317 ? -13.270 -26.815 -2.380 1.00 82.44 317 PRO A CA 1
ATOM 2490 C C . PRO A 1 317 ? -13.200 -25.820 -3.550 1.00 82.44 317 PRO A C 1
ATOM 2492 O O . PRO A 1 317 ? -14.118 -25.053 -3.807 1.00 82.44 317 PRO A O 1
ATOM 2495 N N . LEU A 1 318 ? -12.085 -25.847 -4.293 1.00 76.75 318 LEU A N 1
ATOM 2496 C CA . LEU A 1 318 ? -11.895 -24.991 -5.475 1.00 76.75 318 LEU A CA 1
ATOM 2497 C C . LEU A 1 318 ? -12.877 -25.310 -6.617 1.00 76.75 318 LEU A C 1
ATOM 2499 O O . LEU A 1 318 ? -13.025 -24.485 -7.505 1.00 76.75 318 LEU A O 1
ATOM 2503 N N . GLN A 1 319 ? -13.526 -26.479 -6.617 1.00 67.56 319 GLN A N 1
ATOM 2504 C CA . GLN A 1 319 ? -14.531 -26.822 -7.631 1.00 67.56 319 GLN A CA 1
ATOM 2505 C C . GLN A 1 319 ? -15.845 -26.045 -7.463 1.00 67.56 319 GLN A C 1
ATOM 2507 O O . GLN A 1 319 ? -16.584 -25.915 -8.432 1.00 67.56 319 GLN A O 1
ATOM 2512 N N . ASP A 1 320 ? -16.109 -25.497 -6.271 1.00 65.62 320 ASP A N 1
ATOM 2513 C CA . ASP A 1 320 ? -17.300 -24.680 -6.001 1.00 65.62 320 ASP A CA 1
ATOM 2514 C C . ASP A 1 320 ? -17.127 -23.223 -6.486 1.00 65.62 320 ASP A C 1
ATOM 2516 O O . ASP A 1 320 ? -18.071 -22.433 -6.445 1.00 65.62 320 ASP A O 1
ATOM 2520 N N . LEU A 1 321 ? -15.923 -22.856 -6.953 1.00 57.38 321 LEU A N 1
ATOM 2521 C CA . LEU A 1 321 ? -15.651 -21.572 -7.596 1.00 57.38 321 LEU A CA 1
ATOM 2522 C C . LEU A 1 321 ? -16.110 -21.584 -9.049 1.00 57.38 321 LEU A C 1
ATOM 2524 O O . LEU A 1 321 ? -15.757 -22.464 -9.831 1.00 57.38 321 LEU A O 1
ATOM 2528 N N . THR A 1 322 ? -16.803 -20.522 -9.437 1.00 55.66 322 THR A N 1
ATOM 2529 C CA . THR A 1 322 ? -17.125 -20.238 -10.837 1.00 55.66 322 THR A CA 1
ATOM 2530 C C . THR A 1 322 ? -16.668 -18.825 -11.174 1.00 55.66 322 THR A C 1
ATOM 2532 O O . THR A 1 322 ? -16.456 -18.011 -10.274 1.00 55.66 322 THR A O 1
ATOM 2535 N N . LEU A 1 323 ? -16.538 -18.502 -12.465 1.00 44.62 323 LEU A N 1
ATOM 2536 C CA . LEU A 1 323 ? -16.172 -17.151 -12.918 1.00 44.62 323 LEU A CA 1
ATOM 2537 C C . LEU A 1 323 ? -17.111 -16.057 -12.353 1.00 44.62 323 LEU A C 1
ATOM 2539 O O . LEU A 1 323 ? -16.713 -14.904 -12.237 1.00 44.62 323 LEU A O 1
ATOM 2543 N N . TYR A 1 324 ? -18.332 -16.444 -11.967 1.00 41.38 324 TYR A N 1
ATOM 2544 C CA . TYR A 1 324 ? -19.400 -15.585 -11.453 1.00 41.38 324 TYR A CA 1
ATOM 2545 C C . TYR A 1 324 ? -19.543 -15.607 -9.924 1.00 41.38 324 TYR A C 1
ATOM 2547 O O . TYR A 1 324 ? -20.251 -14.773 -9.366 1.00 41.38 324 TYR A O 1
ATOM 2555 N N . ASN A 1 325 ? -18.876 -16.536 -9.231 1.00 65.19 325 ASN A N 1
ATOM 2556 C CA . ASN A 1 325 ? -18.817 -16.559 -7.773 1.00 65.19 325 ASN A CA 1
ATOM 2557 C C . ASN A 1 325 ? -17.369 -16.766 -7.307 1.00 65.19 325 ASN A C 1
ATOM 2559 O O . ASN A 1 325 ? -16.937 -17.905 -7.094 1.00 65.19 325 ASN A O 1
ATOM 2563 N N . PRO A 1 326 ? -16.606 -15.672 -7.145 1.00 74.38 326 PRO A N 1
ATOM 2564 C CA . PRO A 1 326 ? -15.238 -15.749 -6.663 1.00 74.38 326 PRO A CA 1
ATOM 2565 C C . PRO A 1 326 ? -15.152 -15.870 -5.130 1.00 74.38 326 PRO A C 1
ATOM 2567 O O . PRO A 1 326 ? -14.043 -15.915 -4.586 1.00 74.38 326 PRO A O 1
ATOM 2570 N N . GLU A 1 327 ? -16.283 -15.895 -4.416 1.00 84.06 327 GLU A N 1
ATOM 2571 C CA . GLU A 1 327 ? -16.337 -16.049 -2.963 1.00 84.06 327 GLU A CA 1
ATOM 2572 C C . GLU A 1 327 ? -16.315 -17.537 -2.579 1.00 84.06 327 GLU A C 1
ATOM 2574 O O . GLU A 1 327 ? -17.070 -18.356 -3.097 1.00 84.06 327 GLU A O 1
ATOM 2579 N N . ARG A 1 328 ? -15.446 -17.896 -1.631 1.00 89.94 328 ARG A N 1
ATOM 2580 C CA . ARG A 1 328 ? -15.432 -19.213 -0.991 1.00 89.94 328 ARG A CA 1
ATOM 2581 C C . ARG A 1 328 ? -16.038 -19.118 0.398 1.00 89.94 328 ARG A C 1
ATOM 2583 O O . ARG A 1 328 ? -15.795 -18.163 1.137 1.00 89.94 328 ARG A O 1
ATOM 2590 N N . THR A 1 329 ? -16.743 -20.174 0.777 1.00 90.69 329 THR A N 1
ATOM 2591 C CA . THR A 1 329 ? -17.278 -20.355 2.125 1.00 90.69 329 THR A CA 1
ATOM 2592 C C . THR A 1 329 ? -16.210 -20.938 3.046 1.00 90.69 329 THR A C 1
ATOM 2594 O O . THR A 1 329 ? -15.659 -22.010 2.769 1.00 90.69 329 THR A O 1
ATOM 2597 N N . ILE A 1 330 ? -15.947 -20.243 4.150 1.00 94.69 330 ILE A N 1
ATOM 2598 C CA . ILE A 1 330 ? -15.128 -20.669 5.286 1.00 94.69 330 ILE A CA 1
ATOM 2599 C C . ILE A 1 330 ? -16.091 -21.075 6.404 1.00 94.69 330 ILE A C 1
ATOM 2601 O O . ILE A 1 330 ? -16.826 -20.246 6.927 1.00 94.69 330 ILE A O 1
ATOM 2605 N N . THR A 1 331 ? -16.114 -22.355 6.752 1.00 94.12 331 THR A N 1
ATOM 2606 C CA . THR A 1 331 ? -17.003 -22.927 7.769 1.00 94.12 331 THR A CA 1
ATOM 2607 C C . THR A 1 331 ? -16.214 -23.203 9.043 1.00 94.12 331 THR A C 1
ATOM 2609 O O . THR A 1 331 ? -15.331 -24.060 9.041 1.00 94.12 331 THR A O 1
ATOM 2612 N N . VAL A 1 332 ? -16.552 -22.505 10.121 1.00 95.44 332 VAL A N 1
ATOM 2613 C CA . VAL A 1 332 ? -15.983 -22.650 11.462 1.00 95.44 332 VAL A CA 1
ATOM 2614 C C . VAL A 1 332 ? -16.964 -23.438 12.330 1.00 95.44 332 VAL A C 1
ATOM 2616 O O . VAL A 1 332 ? -18.152 -23.113 12.395 1.00 95.44 332 VAL A O 1
ATOM 2619 N N . LYS A 1 333 ? -16.469 -24.496 12.974 1.00 92.00 333 LYS A N 1
ATOM 2620 C CA . LYS A 1 333 ? -17.216 -25.334 13.918 1.00 92.00 333 LYS A CA 1
ATOM 2621 C C . LYS A 1 333 ? -16.572 -25.272 15.298 1.00 92.00 333 LYS A C 1
ATOM 2623 O O . LYS A 1 333 ? -15.344 -25.326 15.403 1.00 92.00 333 LYS A O 1
ATOM 2628 N N . GLY A 1 334 ? -17.403 -25.175 16.327 1.00 89.25 334 GLY A N 1
ATOM 2629 C CA . GLY A 1 334 ? -16.999 -25.017 17.720 1.00 89.25 334 GLY A CA 1
ATOM 2630 C C . GLY A 1 334 ? -18.071 -24.298 18.539 1.00 89.25 334 GLY A C 1
ATOM 2631 O O . GLY A 1 334 ? -19.132 -23.941 18.027 1.00 89.25 334 GLY A O 1
ATOM 2632 N N . ALA A 1 335 ? -17.787 -24.054 19.819 1.00 90.38 335 ALA A N 1
ATOM 2633 C CA . ALA A 1 335 ? -18.6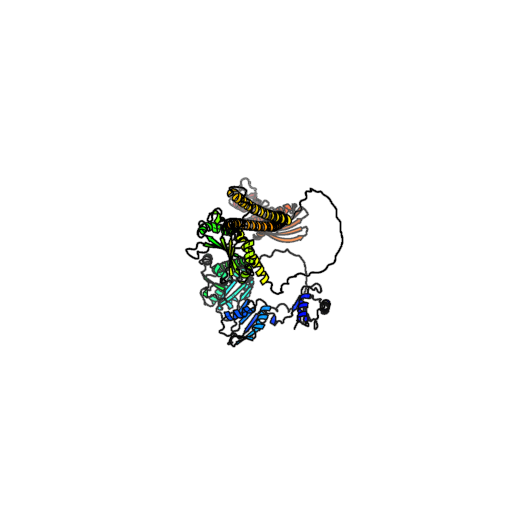51 -23.231 20.665 1.00 90.38 335 ALA A CA 1
ATOM 2634 C C . ALA A 1 335 ? -18.663 -21.758 20.199 1.00 90.38 335 ALA A C 1
ATOM 2636 O O . ALA A 1 335 ? -17.797 -21.324 19.437 1.00 90.38 335 ALA A O 1
ATOM 2637 N N . ILE A 1 336 ? -19.633 -20.976 20.685 1.00 89.88 336 ILE A N 1
ATOM 2638 C CA . ILE A 1 336 ? -19.846 -19.582 20.257 1.00 89.88 336 ILE A CA 1
ATOM 2639 C C . ILE A 1 336 ? -18.605 -18.715 20.519 1.00 89.88 336 ILE A C 1
ATOM 2641 O O . ILE A 1 336 ? -18.177 -17.994 19.620 1.00 89.88 336 ILE A O 1
ATOM 2645 N N . GLU A 1 337 ? -17.985 -18.825 21.701 1.00 91.19 337 GLU A N 1
ATOM 2646 C CA . GLU A 1 337 ? -16.805 -18.018 22.054 1.00 91.19 337 GLU A CA 1
ATOM 2647 C C . GLU A 1 337 ? -15.584 -18.335 21.161 1.00 91.19 337 GLU A C 1
ATOM 2649 O O . GLU A 1 337 ? -15.076 -17.409 20.523 1.00 91.19 337 GLU A O 1
ATOM 2654 N N . PRO A 1 338 ? -15.161 -19.611 20.999 1.00 93.56 338 PRO A N 1
ATOM 2655 C CA . PRO A 1 338 ? -14.148 -20.002 20.010 1.00 93.56 338 PRO A CA 1
ATOM 2656 C C . PRO A 1 338 ? -14.460 -19.551 18.578 1.00 93.56 338 PRO A C 1
ATOM 2658 O O . PRO A 1 338 ? -13.581 -19.040 17.885 1.00 93.56 338 PRO A O 1
ATOM 2661 N N . CYS A 1 339 ? -15.714 -19.686 18.126 1.00 93.44 339 CYS A N 1
ATOM 2662 C CA . CYS A 1 339 ? -16.112 -19.267 16.779 1.00 93.44 339 CYS A CA 1
ATOM 2663 C C . CYS A 1 339 ? -15.961 -17.755 16.569 1.00 93.44 339 CYS A C 1
ATOM 2665 O O . CYS A 1 339 ? -15.538 -17.335 15.493 1.00 93.44 339 CYS A O 1
ATOM 2667 N N . CYS A 1 340 ? -16.270 -16.939 17.582 1.00 92.00 340 CYS A N 1
ATOM 2668 C CA . CYS A 1 340 ? -16.078 -15.488 17.521 1.00 92.00 340 CYS A CA 1
ATOM 2669 C C . CYS A 1 340 ? -14.588 -15.114 17.463 1.00 92.00 340 CYS A C 1
ATOM 2671 O O . CYS A 1 340 ? -14.206 -14.234 16.696 1.00 92.00 340 CYS A O 1
ATOM 2673 N N . LEU A 1 341 ? -13.728 -15.804 18.220 1.00 93.31 341 LEU A N 1
ATOM 2674 C CA . LEU A 1 341 ? -12.275 -15.591 18.154 1.00 93.31 341 LEU A CA 1
ATOM 2675 C C . LEU A 1 341 ? -11.704 -15.989 16.784 1.00 93.31 341 LEU A C 1
ATOM 2677 O O . LEU A 1 341 ? -10.885 -15.267 16.212 1.00 93.31 341 LEU A O 1
ATOM 2681 N N . ALA A 1 342 ? -12.169 -17.111 16.229 1.00 94.31 342 ALA A N 1
ATOM 2682 C CA . ALA A 1 342 ? -11.814 -17.547 14.882 1.00 94.31 342 ALA A CA 1
ATOM 2683 C C . ALA A 1 342 ? -12.255 -16.539 13.817 1.00 94.31 342 ALA A C 1
ATOM 2685 O O . ALA A 1 342 ? -11.467 -16.214 12.930 1.00 94.31 342 ALA A O 1
ATOM 2686 N N . GLU A 1 343 ? -13.473 -16.002 13.915 1.00 94.94 343 GLU A N 1
ATOM 2687 C CA . GLU A 1 343 ? -13.965 -14.951 13.020 1.00 94.94 343 GLU A CA 1
ATOM 2688 C C . GLU A 1 343 ? -13.065 -13.714 13.042 1.00 94.94 343 GLU A C 1
ATOM 2690 O O . GLU A 1 343 ? -12.619 -13.275 11.979 1.00 94.94 343 GLU A O 1
ATOM 2695 N N . GLN A 1 344 ? -12.720 -13.216 14.233 1.00 93.94 344 GLN A N 1
ATOM 2696 C CA . GLN A 1 344 ? -11.842 -12.056 14.390 1.00 93.94 344 GLN A CA 1
ATOM 2697 C C . GLN A 1 344 ? -10.483 -12.264 13.717 1.00 93.94 344 GLN A C 1
ATOM 2699 O O . GLN A 1 344 ? -10.017 -11.395 12.971 1.00 93.94 344 GLN A O 1
ATOM 2704 N N . GLU A 1 345 ? -9.851 -13.419 13.937 1.00 93.31 345 GLU A N 1
ATOM 2705 C CA . GLU A 1 345 ? -8.530 -13.719 13.379 1.00 93.31 345 GLU A CA 1
ATOM 2706 C C . GLU A 1 345 ? -8.589 -13.968 11.858 1.00 93.31 345 GLU A C 1
ATOM 2708 O O . GLU A 1 345 ? -7.703 -13.529 11.117 1.00 93.31 345 GLU A O 1
ATOM 2713 N N . ILE A 1 346 ? -9.663 -14.593 11.358 1.00 94.00 346 ILE A N 1
ATOM 2714 C CA . ILE A 1 346 ? -9.920 -14.753 9.918 1.00 94.00 346 ILE A CA 1
ATOM 2715 C C . ILE A 1 346 ? -10.082 -13.381 9.259 1.00 94.00 346 ILE A C 1
ATOM 2717 O O . ILE A 1 346 ? -9.369 -13.070 8.301 1.00 94.00 346 ILE A O 1
ATOM 2721 N N . MET A 1 347 ? -10.976 -12.535 9.775 1.00 92.69 347 MET A N 1
ATOM 2722 C CA . MET A 1 347 ? -11.263 -11.222 9.194 1.00 92.69 347 MET A CA 1
ATOM 2723 C C . MET A 1 347 ? -10.090 -10.257 9.316 1.00 92.69 347 MET A C 1
ATOM 2725 O O . MET A 1 347 ? -9.905 -9.393 8.457 1.00 92.69 347 MET A O 1
ATOM 2729 N N . LYS A 1 348 ? -9.261 -10.398 10.350 1.00 91.31 348 LYS A N 1
ATOM 2730 C CA . LYS A 1 348 ? -7.984 -9.689 10.453 1.00 91.31 348 LYS A CA 1
ATOM 2731 C C . LYS A 1 348 ? -7.041 -10.074 9.313 1.00 91.31 348 LYS A C 1
ATOM 2733 O O . LYS A 1 348 ? -6.575 -9.190 8.601 1.00 91.31 348 LYS A O 1
ATOM 2738 N N . LYS A 1 349 ? -6.832 -11.371 9.059 1.00 90.31 349 LYS A N 1
ATOM 2739 C CA . LYS A 1 349 ? -5.983 -11.837 7.946 1.00 90.31 349 LYS A CA 1
ATOM 2740 C C . LYS A 1 349 ? -6.533 -11.466 6.569 1.00 90.31 349 LYS A C 1
ATOM 2742 O O . LYS A 1 349 ? -5.754 -11.183 5.661 1.00 90.31 349 LYS A O 1
ATOM 2747 N N . VAL A 1 350 ? -7.855 -11.455 6.400 1.00 90.19 350 VAL A N 1
ATOM 2748 C CA . VAL A 1 350 ? -8.504 -11.001 5.158 1.00 90.19 350 VAL A CA 1
ATOM 2749 C C . VAL A 1 350 ? -8.255 -9.508 4.926 1.00 90.19 350 VAL A C 1
ATOM 2751 O O . VAL A 1 350 ? -7.868 -9.131 3.822 1.00 90.19 350 VAL A O 1
ATOM 2754 N N . ARG A 1 351 ? -8.390 -8.668 5.962 1.00 88.88 351 ARG A N 1
ATOM 2755 C CA . ARG A 1 351 ? -8.067 -7.233 5.881 1.00 88.88 351 ARG A CA 1
ATOM 2756 C C . ARG A 1 351 ? -6.593 -6.988 5.580 1.00 88.88 351 ARG A C 1
ATOM 2758 O O . ARG A 1 351 ? -6.290 -6.252 4.653 1.00 88.88 351 ARG A O 1
ATOM 2765 N N . GLU A 1 352 ? -5.684 -7.677 6.267 1.00 87.69 352 GLU A N 1
ATOM 2766 C CA . GLU A 1 352 ? -4.247 -7.600 5.972 1.00 87.69 352 GLU A CA 1
ATOM 2767 C C . GLU A 1 352 ? -3.944 -7.999 4.519 1.00 87.69 352 GLU A C 1
ATOM 2769 O O . GLU A 1 352 ? -3.124 -7.374 3.847 1.00 87.69 352 GLU A O 1
ATOM 2774 N N . ALA A 1 353 ? -4.599 -9.041 3.999 1.00 85.00 353 ALA A N 1
ATOM 2775 C CA . ALA A 1 353 ? -4.439 -9.454 2.610 1.00 85.00 353 ALA A CA 1
ATOM 2776 C C . ALA A 1 353 ? -4.925 -8.382 1.624 1.00 85.00 353 ALA A C 1
ATOM 2778 O O . ALA A 1 353 ? -4.253 -8.152 0.620 1.00 85.00 353 ALA A O 1
ATOM 2779 N N . TYR A 1 354 ? -6.045 -7.729 1.919 1.00 84.56 354 TYR A N 1
ATOM 2780 C CA . TYR A 1 354 ? -6.586 -6.642 1.114 1.00 84.56 354 TYR A CA 1
ATOM 2781 C C . TYR A 1 354 ? -5.707 -5.387 1.161 1.00 84.56 354 TYR A C 1
ATOM 2783 O O . TYR A 1 354 ? -5.371 -4.846 0.113 1.00 84.56 354 TYR A O 1
ATOM 2791 N N . ASP A 1 355 ? -5.251 -4.968 2.343 1.00 82.44 355 ASP A N 1
ATOM 2792 C CA . ASP A 1 355 ? -4.366 -3.808 2.491 1.00 82.44 355 ASP A CA 1
ATOM 2793 C C . ASP A 1 355 ? -3.044 -4.020 1.742 1.00 82.44 355 ASP A C 1
ATOM 2795 O O . ASP A 1 355 ? -2.533 -3.102 1.103 1.00 82.44 355 ASP A O 1
ATOM 2799 N N . ASN A 1 356 ? -2.516 -5.249 1.743 1.00 78.50 356 ASN A N 1
ATOM 2800 C CA . ASN A 1 356 ? -1.353 -5.611 0.933 1.00 78.50 356 ASN A CA 1
ATOM 2801 C C . ASN A 1 356 ? -1.623 -5.493 -0.578 1.00 78.50 356 ASN A C 1
ATOM 2803 O O . ASN A 1 356 ? -0.722 -5.097 -1.315 1.00 78.50 356 ASN A O 1
ATOM 2807 N N . ASP A 1 357 ? -2.836 -5.806 -1.044 1.00 75.31 357 ASP A N 1
ATOM 2808 C CA . ASP A 1 357 ? -3.219 -5.642 -2.454 1.00 75.31 357 ASP A CA 1
ATOM 2809 C C . ASP A 1 357 ? -3.395 -4.172 -2.826 1.00 75.31 357 ASP A C 1
ATOM 2811 O O . ASP A 1 357 ? -2.901 -3.746 -3.866 1.00 75.31 357 ASP A O 1
ATOM 2815 N N . VAL A 1 358 ? -4.012 -3.371 -1.957 1.00 71.94 358 VAL A N 1
ATOM 2816 C CA . VAL A 1 358 ? -4.141 -1.920 -2.149 1.00 71.94 358 VAL A CA 1
ATOM 2817 C C . VAL A 1 358 ? -2.769 -1.243 -2.122 1.00 71.94 358 VAL A C 1
ATOM 2819 O O . VAL A 1 358 ? -2.491 -0.369 -2.944 1.00 71.94 358 VAL A O 1
ATOM 2822 N N . ALA A 1 359 ? -1.874 -1.667 -1.229 1.00 65.19 359 ALA A N 1
ATOM 2823 C CA . ALA A 1 359 ? -0.493 -1.199 -1.194 1.00 65.19 359 ALA A CA 1
ATOM 2824 C C . ALA A 1 359 ? 0.290 -1.629 -2.445 1.00 65.19 359 ALA A C 1
ATOM 2826 O O . ALA A 1 359 ? 1.100 -0.855 -2.950 1.00 65.19 359 ALA A O 1
ATOM 2827 N N . ALA A 1 360 ? 0.032 -2.826 -2.981 1.00 58.62 360 ALA A N 1
ATOM 2828 C CA . ALA A 1 360 ? 0.633 -3.298 -4.226 1.00 58.62 360 ALA A CA 1
ATOM 2829 C C . ALA A 1 360 ? 0.069 -2.588 -5.471 1.00 58.62 360 ALA A C 1
ATOM 2831 O O . ALA A 1 360 ? 0.824 -2.334 -6.404 1.00 58.62 360 ALA A O 1
ATOM 2832 N N . MET A 1 361 ? -1.218 -2.223 -5.481 1.00 53.47 361 MET A N 1
ATOM 2833 C CA . MET A 1 361 ? -1.851 -1.440 -6.553 1.00 53.47 361 MET A CA 1
ATOM 2834 C C . MET A 1 361 ? -1.396 0.023 -6.566 1.00 53.47 361 MET A C 1
ATOM 2836 O O . MET A 1 361 ? -1.326 0.630 -7.630 1.00 53.47 361 MET A O 1
ATOM 2840 N N . ASN A 1 362 ? -1.062 0.578 -5.398 1.00 48.47 362 ASN A N 1
ATOM 2841 C CA . ASN A 1 362 ? -0.482 1.917 -5.263 1.00 48.47 362 ASN A CA 1
ATOM 2842 C C . ASN A 1 362 ? 1.058 1.919 -5.307 1.00 48.47 362 ASN A C 1
ATOM 2844 O O . ASN A 1 362 ? 1.676 2.979 -5.187 1.00 48.47 362 ASN A O 1
ATOM 2848 N N . ALA A 1 363 ? 1.696 0.757 -5.480 1.00 46.47 363 ALA A N 1
ATOM 2849 C CA . ALA A 1 363 ? 3.128 0.679 -5.726 1.00 46.47 363 ALA A CA 1
ATOM 2850 C C . ALA A 1 363 ? 3.431 1.067 -7.188 1.00 46.47 363 ALA A C 1
ATOM 2852 O O . ALA A 1 363 ? 2.658 0.722 -8.084 1.00 46.47 363 ALA A O 1
ATOM 2853 N N . PRO A 1 364 ? 4.554 1.758 -7.466 1.00 47.88 364 PRO A N 1
ATOM 2854 C CA . PRO A 1 364 ? 4.991 2.011 -8.840 1.00 47.88 364 PRO A CA 1
ATOM 2855 C C . PRO A 1 364 ? 5.085 0.686 -9.618 1.00 47.88 364 PRO A C 1
ATOM 2857 O O . PRO A 1 364 ? 5.530 -0.309 -9.040 1.00 47.88 364 PRO A O 1
ATOM 2860 N N . GLU A 1 365 ? 4.644 0.680 -10.890 1.00 57.53 365 GLU A N 1
ATOM 2861 C CA . GLU A 1 365 ? 4.576 -0.501 -11.778 1.00 57.53 365 GLU A CA 1
ATOM 2862 C C . GLU A 1 365 ? 5.765 -1.451 -11.521 1.00 57.53 365 GLU A C 1
ATOM 2864 O O . GLU A 1 365 ? 6.922 -1.112 -11.780 1.00 57.53 365 GLU A O 1
ATOM 2869 N N . GLN A 1 366 ? 5.496 -2.637 -10.958 1.00 64.94 366 GLN A N 1
ATOM 2870 C CA . GLN A 1 366 ? 6.538 -3.638 -10.735 1.00 64.94 366 GLN A CA 1
ATOM 2871 C C . GLN A 1 366 ? 6.920 -4.255 -12.079 1.00 64.94 366 GLN A C 1
ATOM 2873 O O . GLN A 1 366 ? 6.269 -5.168 -12.581 1.00 64.94 366 GLN A O 1
ATOM 2878 N N . GLU A 1 367 ? 7.994 -3.750 -12.671 1.00 80.00 367 GLU A N 1
ATOM 2879 C CA . GLU A 1 367 ? 8.554 -4.301 -13.896 1.00 80.00 367 GLU A CA 1
ATOM 2880 C C . GLU A 1 367 ? 9.346 -5.588 -13.604 1.00 80.00 367 GLU A C 1
ATOM 2882 O O . GLU A 1 367 ? 9.918 -5.767 -12.522 1.00 80.00 367 GLU A O 1
ATOM 2887 N N . THR A 1 368 ? 9.414 -6.483 -14.592 1.00 88.44 368 THR A N 1
ATOM 2888 C CA . THR A 1 368 ? 10.240 -7.696 -14.534 1.00 88.44 368 THR A CA 1
ATOM 2889 C C . THR A 1 368 ? 11.226 -7.722 -15.695 1.00 88.44 368 THR A C 1
ATOM 2891 O O . THR A 1 368 ? 10.854 -7.500 -16.845 1.00 88.44 368 THR A O 1
ATOM 2894 N N . VAL A 1 369 ? 12.487 -8.024 -15.387 1.00 92.38 369 VAL A N 1
ATOM 2895 C CA . VAL A 1 369 ? 13.572 -8.178 -16.359 1.00 92.38 369 VAL A CA 1
ATOM 2896 C C . VAL A 1 369 ? 14.245 -9.528 -16.150 1.00 92.38 369 VAL A C 1
ATOM 2898 O O . VAL A 1 369 ? 14.503 -9.934 -15.015 1.00 92.38 369 VAL A O 1
ATOM 2901 N N . HIS A 1 370 ? 14.538 -10.236 -17.240 1.00 94.69 370 HIS A N 1
ATOM 2902 C CA . HIS A 1 370 ? 15.213 -11.531 -17.190 1.00 94.69 370 HIS A CA 1
ATOM 2903 C C . HIS A 1 370 ? 16.660 -11.383 -17.658 1.00 94.69 370 HIS A C 1
ATOM 2905 O O . HIS A 1 370 ? 16.909 -10.942 -18.773 1.00 94.69 370 HIS A O 1
ATOM 2911 N N . VAL A 1 371 ? 17.626 -11.749 -16.822 1.00 94.94 371 VAL A N 1
ATOM 2912 C CA . VAL A 1 371 ? 19.062 -11.655 -17.125 1.00 94.94 371 VAL A CA 1
ATOM 2913 C C . VAL A 1 371 ? 19.645 -13.051 -17.251 1.00 94.94 371 VAL A C 1
ATOM 2915 O O . VAL A 1 371 ? 19.481 -13.866 -16.346 1.00 94.94 371 VAL A O 1
ATOM 2918 N N . TYR A 1 372 ? 20.354 -13.328 -18.337 1.00 94.38 372 TYR A N 1
ATOM 2919 C CA . TYR A 1 372 ? 20.982 -14.623 -18.572 1.00 94.38 372 TYR A CA 1
ATOM 2920 C C . TYR A 1 372 ? 22.433 -14.591 -18.110 1.00 94.38 372 TYR A C 1
ATOM 2922 O O . TYR A 1 372 ? 23.233 -13.778 -18.571 1.00 94.38 372 TYR A O 1
ATOM 2930 N N . ILE A 1 373 ? 22.763 -15.489 -17.183 1.00 94.25 373 ILE A N 1
ATOM 2931 C CA . ILE A 1 373 ? 24.112 -15.661 -16.641 1.00 94.25 373 ILE A CA 1
ATOM 2932 C C . ILE A 1 373 ? 24.662 -17.044 -17.008 1.00 94.25 373 ILE A C 1
ATOM 2934 O O . ILE A 1 373 ? 23.876 -17.984 -17.144 1.00 94.25 373 ILE A O 1
ATOM 2938 N N . PRO A 1 374 ? 25.990 -17.220 -17.111 1.00 91.94 374 PRO A N 1
ATOM 2939 C CA . PRO A 1 374 ? 26.587 -18.541 -17.294 1.00 91.94 374 PRO A CA 1
ATOM 2940 C C . PRO A 1 374 ? 26.171 -19.511 -16.181 1.00 91.94 374 PRO A C 1
ATOM 2942 O O . PRO A 1 374 ? 26.164 -19.144 -15.002 1.00 91.94 374 PRO A O 1
ATOM 2945 N N . ALA A 1 375 ? 25.861 -20.763 -16.526 1.00 89.25 375 ALA A N 1
ATOM 2946 C CA . ALA A 1 375 ? 25.398 -21.764 -15.560 1.00 89.25 375 ALA A CA 1
ATOM 2947 C C . ALA A 1 375 ? 26.397 -21.978 -14.406 1.00 89.25 375 ALA A C 1
ATOM 2949 O O . ALA A 1 375 ? 25.989 -22.087 -13.247 1.00 89.25 375 ALA A O 1
ATOM 2950 N N . GLN A 1 376 ? 27.701 -21.927 -14.702 1.00 89.00 376 GLN A N 1
ATOM 2951 C CA . GLN A 1 376 ? 28.780 -22.019 -13.710 1.00 89.00 376 GLN A CA 1
ATOM 2952 C C . GLN A 1 376 ? 28.774 -20.885 -12.667 1.00 89.00 376 GLN A C 1
ATOM 2954 O O . GLN A 1 376 ? 29.272 -21.063 -11.558 1.00 89.00 376 GLN A O 1
ATOM 2959 N N . ALA A 1 377 ? 28.167 -19.737 -12.980 1.00 89.56 377 ALA A N 1
ATOM 2960 C CA . ALA A 1 377 ? 28.135 -18.579 -12.096 1.00 89.56 377 ALA A CA 1
ATOM 2961 C C . ALA A 1 377 ? 26.945 -18.556 -11.127 1.00 89.56 377 ALA A C 1
ATOM 2963 O O . ALA A 1 377 ? 26.938 -17.782 -10.167 1.00 89.56 377 ALA A O 1
ATOM 2964 N N . VAL A 1 378 ? 25.948 -19.424 -11.325 1.00 90.69 378 VAL A N 1
ATOM 2965 C CA . VAL A 1 378 ? 24.746 -19.483 -10.478 1.00 90.69 378 VAL A CA 1
ATOM 2966 C C . VAL A 1 378 ? 25.101 -19.698 -9.007 1.00 90.69 378 VAL A C 1
ATOM 2968 O O . VAL A 1 378 ? 24.540 -19.034 -8.137 1.00 90.69 378 VAL A O 1
ATOM 2971 N N . GLY A 1 379 ? 26.061 -20.582 -8.718 1.00 89.19 379 GLY A N 1
ATOM 2972 C CA . GLY A 1 379 ? 26.498 -20.860 -7.348 1.00 89.19 379 GLY A CA 1
ATOM 2973 C C . GLY A 1 379 ? 27.040 -19.619 -6.630 1.00 89.19 379 GLY A C 1
ATOM 2974 O O . GLY A 1 379 ? 26.707 -19.392 -5.465 1.00 89.19 379 GLY A O 1
ATOM 2975 N N . ALA A 1 380 ? 27.799 -18.777 -7.339 1.00 88.69 380 ALA A N 1
ATOM 2976 C CA . ALA A 1 380 ? 28.349 -17.534 -6.803 1.00 88.69 380 ALA A CA 1
ATOM 2977 C C . ALA A 1 380 ? 27.261 -16.476 -6.545 1.00 88.69 380 ALA A C 1
ATOM 2979 O O . ALA A 1 380 ? 27.298 -15.792 -5.522 1.00 88.69 380 ALA A O 1
ATOM 2980 N N . ILE A 1 381 ? 26.255 -16.384 -7.424 1.00 92.44 381 ILE A N 1
ATOM 2981 C CA . ILE A 1 381 ? 25.112 -15.470 -7.259 1.00 92.44 381 ILE A CA 1
ATOM 2982 C C . ILE A 1 381 ? 24.194 -15.908 -6.101 1.00 92.44 381 ILE A C 1
ATOM 2984 O O . ILE A 1 381 ? 23.702 -15.069 -5.347 1.00 92.44 381 ILE A O 1
ATOM 2988 N N . ILE A 1 382 ? 23.979 -17.214 -5.907 1.00 91.56 382 ILE A N 1
ATOM 2989 C CA . ILE A 1 382 ? 23.179 -17.742 -4.786 1.00 91.56 382 ILE A CA 1
ATOM 2990 C C . ILE A 1 382 ? 23.926 -17.577 -3.453 1.00 91.56 382 ILE A C 1
ATOM 2992 O O . ILE A 1 382 ? 23.355 -17.115 -2.457 1.00 91.56 382 ILE A O 1
ATOM 2996 N N . GLY A 1 383 ? 25.210 -17.939 -3.436 1.00 88.25 383 GLY A N 1
ATOM 2997 C CA . GLY A 1 383 ? 26.050 -17.986 -2.243 1.00 88.25 383 GLY A CA 1
ATOM 2998 C C . GLY A 1 383 ? 25.731 -19.157 -1.304 1.00 88.25 383 GLY A C 1
ATOM 2999 O O . GLY A 1 383 ? 24.730 -19.865 -1.441 1.00 88.25 383 GLY A O 1
ATOM 3000 N N . LYS A 1 384 ? 26.585 -19.363 -0.293 1.00 89.12 384 LYS A N 1
ATOM 3001 C CA . LYS A 1 384 ? 26.431 -20.442 0.701 1.00 89.12 384 LYS A CA 1
ATOM 3002 C C . LYS A 1 384 ? 25.060 -20.342 1.391 1.00 89.12 384 LYS A C 1
ATOM 3004 O O . LYS A 1 384 ? 24.702 -19.285 1.906 1.00 89.12 384 LYS A O 1
ATOM 3009 N N . LYS A 1 385 ? 24.274 -21.430 1.380 1.00 85.19 385 LYS A N 1
ATOM 3010 C CA . LYS A 1 385 ? 22.895 -21.495 1.927 1.00 85.19 385 LYS A CA 1
ATOM 3011 C C . LYS A 1 385 ? 21.933 -20.409 1.388 1.00 85.19 385 LYS A C 1
ATOM 3013 O O . LYS A 1 385 ? 20.956 -20.059 2.053 1.00 85.19 385 LYS A O 1
ATOM 3018 N N . GLY A 1 386 ? 22.203 -19.845 0.206 1.00 86.56 386 GLY A N 1
ATOM 3019 C CA . GLY A 1 386 ? 21.398 -18.761 -0.366 1.00 86.56 386 GLY A CA 1
ATOM 3020 C C . GLY A 1 386 ? 21.565 -17.408 0.333 1.00 86.56 386 GLY A C 1
ATOM 3021 O O . GLY A 1 386 ? 20.701 -16.542 0.199 1.00 86.56 386 GLY A O 1
ATOM 3022 N N . GLN A 1 387 ? 22.626 -17.214 1.124 1.00 89.69 387 GLN A N 1
ATOM 3023 C CA . GLN A 1 387 ? 22.843 -15.971 1.868 1.00 89.69 387 GLN A CA 1
ATOM 3024 C C . GLN A 1 387 ? 23.065 -14.773 0.936 1.00 89.69 387 GLN A C 1
ATOM 3026 O O . GLN A 1 387 ? 22.521 -13.699 1.192 1.00 89.69 387 GLN A O 1
ATOM 3031 N N . HIS A 1 388 ? 23.815 -14.958 -0.156 1.00 90.44 388 HIS A N 1
ATOM 3032 C CA . HIS A 1 388 ? 24.175 -13.860 -1.051 1.00 90.44 388 HIS A CA 1
ATOM 3033 C C . HIS A 1 388 ? 22.962 -13.354 -1.835 1.00 90.44 388 HIS A C 1
ATOM 3035 O O . HIS A 1 388 ? 22.691 -12.158 -1.811 1.00 90.44 388 HIS A O 1
ATOM 3041 N N . ILE A 1 389 ? 22.156 -14.245 -2.421 1.00 91.25 389 ILE A N 1
ATOM 3042 C CA . ILE A 1 389 ? 20.938 -13.845 -3.147 1.00 91.25 389 ILE A CA 1
ATOM 3043 C C . ILE A 1 389 ? 19.894 -13.186 -2.234 1.00 91.25 389 ILE A C 1
ATOM 3045 O O . ILE A 1 389 ? 19.246 -12.222 -2.637 1.00 91.25 389 ILE A O 1
ATOM 3049 N N . LYS A 1 390 ? 19.769 -13.633 -0.975 1.00 89.44 390 LYS A N 1
ATOM 3050 C CA . LYS A 1 390 ? 18.897 -12.985 0.022 1.00 89.44 390 LYS A CA 1
ATOM 3051 C C . LYS A 1 390 ? 19.390 -11.583 0.379 1.00 89.44 390 LYS A C 1
ATOM 3053 O O . LYS A 1 390 ? 18.593 -10.649 0.433 1.00 89.44 390 LYS A O 1
ATOM 3058 N N . GLN A 1 391 ? 20.695 -11.426 0.607 1.00 89.69 391 GLN A N 1
ATOM 3059 C CA . GLN A 1 391 ? 21.305 -10.125 0.882 1.00 89.69 391 GLN A CA 1
ATOM 3060 C C . GLN A 1 391 ? 21.170 -9.185 -0.319 1.00 89.69 391 GLN A C 1
ATOM 3062 O O . GLN A 1 391 ? 20.833 -8.017 -0.146 1.00 89.69 391 GLN A O 1
ATOM 3067 N N . LEU A 1 392 ? 21.381 -9.704 -1.527 1.00 91.38 392 LEU A N 1
ATOM 3068 C CA . LEU A 1 392 ? 21.247 -8.969 -2.775 1.00 91.38 392 LEU A CA 1
ATOM 3069 C C . LEU A 1 392 ? 19.806 -8.493 -2.996 1.00 91.38 392 LEU A C 1
ATOM 3071 O O . LEU A 1 392 ? 19.595 -7.315 -3.269 1.00 91.38 392 LEU A O 1
ATOM 3075 N N . SER A 1 393 ? 18.820 -9.375 -2.810 1.00 87.38 393 SER A N 1
ATOM 3076 C CA . SER A 1 393 ? 17.395 -9.035 -2.898 1.00 87.38 393 SER A CA 1
ATOM 3077 C C . SER A 1 393 ? 17.012 -7.944 -1.888 1.00 87.38 393 SER A C 1
ATOM 3079 O O . SER A 1 393 ? 16.385 -6.952 -2.261 1.00 87.38 393 SER A O 1
ATOM 3081 N N . ARG A 1 394 ? 17.483 -8.053 -0.634 1.00 86.81 394 ARG A N 1
ATOM 3082 C CA . ARG A 1 394 ? 17.260 -7.040 0.412 1.00 86.81 394 ARG A CA 1
ATOM 3083 C C . ARG A 1 394 ? 17.939 -5.702 0.104 1.00 86.81 394 ARG A C 1
ATOM 3085 O O . ARG A 1 394 ? 17.346 -4.660 0.348 1.00 86.81 394 ARG A O 1
ATOM 3092 N N . PHE A 1 395 ? 19.168 -5.723 -0.411 1.00 88.94 395 PHE A N 1
ATOM 3093 C CA . PHE A 1 395 ? 19.921 -4.515 -0.765 1.00 88.94 395 PHE A CA 1
ATOM 3094 C C . PHE A 1 395 ? 19.305 -3.782 -1.960 1.00 88.94 395 PHE A C 1
ATOM 3096 O O . PHE A 1 395 ? 19.197 -2.557 -1.954 1.00 88.94 395 PHE A O 1
ATOM 3103 N N . ALA A 1 396 ? 18.921 -4.532 -2.993 1.00 86.69 396 ALA A N 1
ATOM 3104 C CA . ALA A 1 396 ? 18.328 -3.967 -4.194 1.00 86.69 396 ALA A CA 1
ATOM 3105 C C . ALA A 1 396 ? 16.894 -3.475 -3.955 1.00 86.69 396 ALA A C 1
ATOM 3107 O O . ALA A 1 396 ? 16.459 -2.564 -4.650 1.00 86.69 396 ALA A O 1
ATOM 3108 N N . GLY A 1 397 ? 16.173 -4.052 -2.985 1.00 86.25 397 GLY A N 1
ATOM 3109 C CA . GLY A 1 397 ? 14.729 -3.851 -2.853 1.00 86.25 397 GLY A CA 1
ATOM 3110 C C . GLY A 1 397 ? 13.951 -4.518 -3.994 1.00 86.25 397 GLY A C 1
ATOM 3111 O O . GLY A 1 397 ? 12.881 -4.049 -4.361 1.00 86.25 397 GLY A O 1
ATOM 3112 N N . ALA A 1 398 ? 14.511 -5.582 -4.583 1.00 89.50 398 ALA A N 1
ATOM 3113 C CA . ALA A 1 398 ? 13.946 -6.325 -5.711 1.00 89.50 398 ALA A CA 1
ATOM 3114 C C . ALA A 1 398 ? 13.770 -7.806 -5.354 1.00 89.50 398 ALA A C 1
ATOM 3116 O O . ALA A 1 398 ? 14.577 -8.377 -4.613 1.00 89.50 398 ALA A O 1
ATOM 3117 N N . SER A 1 399 ? 12.759 -8.460 -5.927 1.00 89.56 399 SER A N 1
ATOM 3118 C CA . SER A 1 399 ? 12.650 -9.919 -5.908 1.00 89.56 399 SER A CA 1
ATOM 3119 C C . SER A 1 399 ? 13.588 -10.502 -6.959 1.00 89.56 399 SER A C 1
ATOM 3121 O O . SER A 1 399 ? 13.482 -10.166 -8.135 1.00 89.56 399 SER A O 1
ATOM 3123 N N . ILE A 1 400 ? 14.519 -11.360 -6.541 1.00 92.88 400 ILE A N 1
ATOM 3124 C CA . ILE A 1 400 ? 15.499 -11.983 -7.435 1.00 92.88 400 ILE A CA 1
ATOM 3125 C C . ILE A 1 400 ? 15.342 -13.492 -7.317 1.00 92.88 400 ILE A C 1
ATOM 3127 O O . ILE A 1 400 ? 15.546 -14.064 -6.244 1.00 92.88 400 ILE A O 1
ATOM 3131 N N . LYS A 1 401 ? 14.959 -14.136 -8.417 1.00 91.88 401 LYS A N 1
ATOM 3132 C CA . LYS A 1 401 ? 14.763 -15.586 -8.504 1.00 91.88 401 LYS A CA 1
ATOM 3133 C C . LYS A 1 401 ? 15.605 -16.139 -9.640 1.00 91.88 401 LYS A C 1
ATOM 3135 O O . LYS A 1 401 ? 15.752 -15.496 -10.669 1.00 91.88 401 LYS A O 1
ATOM 3140 N N . ILE A 1 402 ? 16.141 -17.342 -9.475 1.00 91.62 402 ILE A N 1
ATOM 3141 C CA . ILE A 1 402 ? 16.871 -18.027 -10.545 1.00 91.62 402 ILE A CA 1
ATOM 3142 C C . ILE A 1 402 ? 15.961 -19.124 -11.079 1.00 91.62 402 ILE A C 1
ATOM 3144 O O . ILE A 1 402 ? 15.562 -20.012 -10.324 1.00 91.62 402 ILE A O 1
ATOM 3148 N N . ALA A 1 403 ? 15.611 -19.040 -12.358 1.00 87.75 403 ALA A N 1
ATOM 3149 C CA . ALA A 1 403 ? 14.764 -20.023 -13.010 1.00 87.75 403 ALA A CA 1
ATOM 3150 C C . ALA A 1 403 ? 15.490 -21.375 -13.104 1.00 87.75 403 ALA A C 1
ATOM 3152 O O . ALA A 1 403 ? 16.725 -21.397 -13.229 1.00 87.75 403 ALA A O 1
ATOM 3153 N N . PRO A 1 404 ? 14.769 -22.506 -13.024 1.00 83.44 404 PRO A N 1
ATOM 3154 C CA . PRO A 1 404 ? 15.343 -23.820 -13.304 1.00 83.44 404 PRO A CA 1
ATOM 3155 C C . PRO A 1 404 ? 15.952 -23.859 -14.715 1.00 83.44 404 PRO A C 1
ATOM 3157 O O . PRO A 1 404 ? 15.620 -23.037 -15.566 1.00 83.44 404 PRO A O 1
ATOM 3160 N N . ALA A 1 405 ? 16.906 -24.763 -14.944 1.00 78.25 405 ALA A N 1
ATOM 3161 C CA . ALA A 1 405 ? 17.492 -24.918 -16.273 1.00 78.25 405 ALA A CA 1
ATOM 3162 C C . ALA A 1 405 ? 16.415 -25.452 -17.233 1.00 78.25 405 ALA A C 1
ATOM 3164 O O . ALA A 1 405 ? 15.746 -26.425 -16.894 1.00 78.25 405 ALA A O 1
ATOM 3165 N N . GLU A 1 406 ? 16.244 -24.823 -18.398 1.00 70.69 406 GLU A N 1
ATOM 3166 C CA . GLU A 1 406 ? 15.274 -25.271 -19.414 1.00 70.69 406 GLU A CA 1
ATOM 3167 C C . GLU A 1 406 ? 15.651 -26.643 -19.984 1.00 70.69 406 GLU A C 1
ATOM 3169 O O . GLU A 1 406 ? 1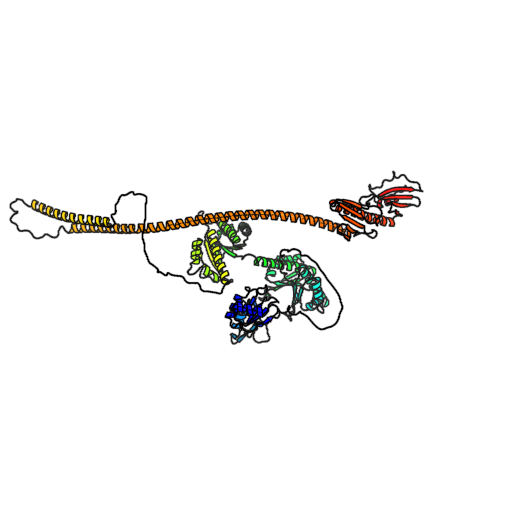4.785 -27.452 -20.304 1.00 70.69 406 GLU A O 1
ATOM 3174 N N . THR A 1 407 ? 16.954 -26.936 -20.042 1.00 72.94 407 THR A N 1
ATOM 3175 C CA . THR A 1 407 ? 17.502 -28.247 -20.390 1.00 72.94 407 THR A CA 1
ATOM 3176 C C . THR A 1 407 ? 18.700 -28.589 -19.490 1.00 72.94 407 THR A C 1
ATOM 3178 O O . THR A 1 407 ? 19.383 -27.676 -19.009 1.00 72.94 407 THR A O 1
ATOM 3181 N N . PRO A 1 408 ? 18.990 -29.886 -19.251 1.00 68.12 408 PRO A N 1
ATOM 3182 C CA . PRO A 1 408 ? 20.122 -30.322 -18.425 1.00 68.12 408 PRO A CA 1
ATOM 3183 C C . PRO A 1 408 ? 21.494 -29.825 -18.908 1.00 68.12 408 PRO A C 1
ATOM 3185 O O . PRO A 1 408 ? 22.403 -29.704 -18.093 1.00 68.12 408 PRO A O 1
ATOM 3188 N N . ASP A 1 409 ? 21.628 -29.507 -20.200 1.00 71.44 409 ASP A N 1
ATOM 3189 C CA . ASP A 1 409 ? 22.876 -29.062 -20.844 1.00 71.44 409 ASP A CA 1
ATOM 3190 C C . ASP A 1 409 ? 22.890 -27.549 -21.162 1.00 71.44 409 ASP A C 1
ATOM 3192 O O . ASP A 1 409 ? 23.670 -27.050 -21.976 1.00 71.44 409 ASP A O 1
ATOM 3196 N N . SER A 1 410 ? 21.996 -26.772 -20.539 1.00 79.38 410 SER A N 1
ATOM 3197 C CA . SER A 1 410 ? 21.935 -25.331 -20.785 1.00 79.38 410 SER A CA 1
ATOM 3198 C C . SER A 1 410 ? 23.165 -24.610 -20.224 1.00 79.38 410 SER A C 1
ATOM 3200 O O . SER A 1 410 ? 23.368 -24.529 -19.010 1.00 79.38 410 SER A O 1
ATOM 3202 N N . LYS A 1 411 ? 23.948 -23.991 -21.115 1.00 85.00 411 LYS A N 1
ATOM 3203 C CA . LYS A 1 411 ? 25.127 -23.171 -20.772 1.00 85.00 411 LYS A CA 1
ATOM 3204 C C . LYS A 1 411 ? 24.770 -21.865 -20.052 1.00 85.00 411 LYS A C 1
ATOM 3206 O O . LYS A 1 411 ? 25.616 -21.288 -19.370 1.00 85.00 411 LYS A O 1
ATOM 3211 N N . MET A 1 412 ? 23.522 -21.413 -20.181 1.00 88.44 412 MET A N 1
ATOM 3212 C CA . MET A 1 412 ? 23.012 -20.173 -19.594 1.00 88.44 412 MET A CA 1
ATOM 3213 C C . MET A 1 412 ? 21.847 -20.452 -18.641 1.00 88.44 412 MET A C 1
ATOM 3215 O O . MET A 1 412 ? 21.103 -21.425 -18.784 1.00 88.44 412 MET A O 1
ATOM 3219 N N . ARG A 1 413 ? 21.680 -19.582 -17.647 1.00 92.06 413 ARG A N 1
ATOM 3220 C CA . ARG A 1 413 ? 20.629 -19.647 -16.632 1.00 92.06 413 ARG A CA 1
ATOM 3221 C C . ARG A 1 413 ? 19.955 -18.294 -16.490 1.00 92.06 413 ARG A C 1
ATOM 3223 O O . ARG A 1 413 ? 20.623 -17.270 -16.372 1.00 92.06 413 ARG A O 1
ATOM 3230 N N . MET A 1 414 ? 18.628 -18.310 -16.477 1.00 92.06 414 MET A N 1
ATOM 3231 C CA . MET A 1 414 ? 17.816 -17.105 -16.382 1.00 92.06 414 MET A CA 1
ATOM 3232 C C . MET A 1 414 ? 17.644 -16.666 -14.922 1.00 92.06 414 MET A C 1
ATOM 3234 O O . MET A 1 414 ? 17.222 -17.439 -14.059 1.00 92.06 414 MET A O 1
ATOM 3238 N N . VAL A 1 415 ? 17.941 -15.399 -14.657 1.00 94.56 415 VAL A N 1
ATOM 3239 C CA . VAL A 1 415 ? 17.693 -14.700 -13.397 1.00 94.56 415 VAL A CA 1
ATOM 3240 C C . VAL A 1 415 ? 16.542 -13.726 -13.613 1.00 94.56 415 VAL A C 1
ATOM 3242 O O . VAL A 1 415 ? 16.645 -12.793 -14.401 1.00 94.56 415 VAL A O 1
ATOM 3245 N N . ILE A 1 416 ? 15.444 -13.939 -12.903 1.00 93.94 416 ILE A N 1
ATOM 3246 C CA . ILE A 1 416 ? 14.244 -13.108 -12.929 1.00 93.94 416 ILE A CA 1
ATOM 3247 C C . ILE A 1 416 ? 14.398 -12.037 -11.851 1.00 93.94 416 ILE A C 1
ATOM 3249 O O . ILE A 1 416 ? 14.487 -12.360 -10.663 1.00 93.94 416 ILE A O 1
ATOM 3253 N N . VAL A 1 417 ? 14.442 -10.773 -12.266 1.00 94.44 417 VAL A N 1
ATOM 3254 C CA . VAL A 1 417 ? 14.526 -9.605 -11.385 1.00 94.44 417 VAL A CA 1
ATOM 3255 C C . VAL A 1 417 ? 13.222 -8.822 -11.497 1.00 94.44 417 VAL A C 1
ATOM 3257 O O . VAL A 1 417 ? 12.930 -8.264 -12.551 1.00 94.44 417 VAL A O 1
ATOM 3260 N N . THR A 1 418 ? 12.457 -8.762 -10.411 1.00 90.44 418 THR A N 1
ATOM 3261 C CA . THR A 1 418 ? 11.178 -8.041 -10.339 1.00 90.44 418 THR A CA 1
ATOM 3262 C C . THR A 1 418 ? 11.270 -6.913 -9.318 1.00 90.44 418 THR A C 1
ATOM 3264 O O . THR A 1 418 ? 11.682 -7.132 -8.176 1.00 90.44 418 THR A O 1
ATOM 3267 N N . GLY A 1 419 ? 10.889 -5.706 -9.720 1.00 88.75 419 GLY A N 1
ATOM 3268 C CA . GLY A 1 419 ? 10.926 -4.510 -8.880 1.00 88.75 419 GLY A CA 1
ATOM 3269 C C . GLY A 1 419 ? 10.950 -3.224 -9.709 1.00 88.75 419 GLY A C 1
ATOM 3270 O O . GLY A 1 419 ? 11.008 -3.300 -10.937 1.00 88.75 419 GLY A O 1
ATOM 3271 N N . PRO A 1 420 ? 10.928 -2.048 -9.058 1.00 86.38 420 PRO A N 1
ATOM 3272 C CA . PRO A 1 420 ? 10.992 -0.767 -9.756 1.00 86.38 420 PRO A CA 1
ATOM 3273 C C . PRO A 1 420 ? 12.331 -0.596 -10.502 1.00 86.38 420 PRO A C 1
ATOM 3275 O O . PRO A 1 420 ? 13.319 -1.253 -10.138 1.00 86.38 420 PRO A O 1
ATOM 3278 N N . PRO A 1 421 ? 12.409 0.289 -11.514 1.00 86.06 421 PRO A N 1
ATOM 3279 C CA . PRO A 1 421 ? 13.613 0.488 -12.325 1.00 86.06 421 PRO A CA 1
ATOM 3280 C C . PRO A 1 421 ? 14.896 0.714 -11.509 1.00 86.06 421 PRO A C 1
ATOM 3282 O O . PRO A 1 421 ? 15.952 0.177 -11.847 1.00 86.06 421 PRO A O 1
ATOM 3285 N N . GLU A 1 422 ? 14.816 1.443 -10.393 1.00 88.25 422 GLU A N 1
ATOM 3286 C CA . GLU A 1 422 ? 15.950 1.702 -9.500 1.00 88.25 422 GLU A CA 1
ATOM 3287 C C . GLU A 1 422 ? 16.422 0.431 -8.780 1.00 88.25 422 GLU A C 1
ATOM 3289 O O . GLU A 1 422 ? 17.621 0.232 -8.562 1.00 88.25 422 GLU A O 1
ATOM 3294 N N . ALA A 1 423 ? 15.485 -0.442 -8.408 1.00 90.31 423 ALA A N 1
ATOM 3295 C CA . ALA A 1 423 ? 15.781 -1.710 -7.753 1.00 90.31 423 ALA A CA 1
ATOM 3296 C C . ALA A 1 423 ? 16.387 -2.715 -8.743 1.00 90.31 423 ALA A C 1
ATOM 3298 O O . ALA A 1 423 ? 17.369 -3.388 -8.418 1.00 90.31 423 ALA A O 1
ATOM 3299 N N . GLN A 1 424 ? 15.867 -2.764 -9.975 1.00 92.19 424 GLN A N 1
ATOM 3300 C CA . GLN A 1 424 ? 16.440 -3.564 -11.060 1.00 92.19 424 GLN A CA 1
ATOM 3301 C C . GLN A 1 424 ? 17.875 -3.136 -11.377 1.00 92.19 424 GLN A C 1
ATOM 3303 O O . GLN A 1 424 ? 18.759 -3.991 -11.426 1.00 92.19 424 GLN A O 1
ATOM 3308 N N . PHE A 1 425 ? 18.133 -1.827 -11.489 1.00 93.12 425 PHE A N 1
ATOM 3309 C CA . PHE A 1 425 ? 19.473 -1.282 -11.725 1.00 93.12 425 PHE A CA 1
ATOM 3310 C C . PHE A 1 425 ? 20.471 -1.751 -10.656 1.00 93.12 425 PHE A C 1
ATOM 3312 O O . PHE A 1 425 ? 21.552 -2.251 -10.976 1.00 93.12 425 PHE A O 1
ATOM 3319 N N . LYS A 1 426 ? 20.098 -1.650 -9.370 1.00 93.06 426 LYS A N 1
ATOM 3320 C CA . LYS A 1 426 ? 20.933 -2.104 -8.243 1.00 93.06 426 LYS A CA 1
ATOM 3321 C C . LYS A 1 426 ? 21.173 -3.614 -8.270 1.00 93.06 426 LYS A C 1
ATOM 3323 O O . LYS A 1 426 ? 22.303 -4.053 -8.048 1.00 93.06 426 LYS A O 1
ATOM 3328 N N . ALA A 1 427 ? 20.130 -4.403 -8.533 1.00 94.75 427 ALA A N 1
ATOM 3329 C CA . ALA A 1 427 ? 20.221 -5.858 -8.618 1.00 94.75 427 ALA A CA 1
ATOM 3330 C C . ALA A 1 427 ? 21.144 -6.293 -9.763 1.00 94.75 427 ALA A C 1
ATOM 3332 O O . ALA A 1 427 ? 22.088 -7.051 -9.547 1.00 94.75 427 ALA A O 1
ATOM 3333 N N . GLN A 1 428 ? 20.918 -5.763 -10.966 1.00 94.75 428 GLN A N 1
ATOM 3334 C CA . GLN A 1 428 ? 21.712 -6.068 -12.152 1.00 94.75 428 GLN A CA 1
ATOM 3335 C C . GLN A 1 428 ? 23.159 -5.605 -11.983 1.00 94.75 428 GLN A C 1
ATOM 3337 O O . GLN A 1 428 ? 24.064 -6.388 -12.246 1.00 94.75 428 GLN A O 1
ATOM 3342 N N . GLY A 1 429 ? 23.407 -4.406 -11.448 1.00 93.50 429 GLY A N 1
ATOM 3343 C CA . GLY A 1 429 ? 24.770 -3.914 -11.214 1.00 93.50 429 GLY A CA 1
ATOM 3344 C C . GLY A 1 429 ? 25.582 -4.833 -10.302 1.00 93.50 429 GLY A C 1
ATOM 3345 O O . GLY A 1 429 ? 26.749 -5.115 -10.572 1.00 93.50 429 GLY A O 1
ATOM 3346 N N . ARG A 1 430 ? 24.949 -5.383 -9.261 1.00 93.12 430 ARG A N 1
ATOM 3347 C CA . ARG A 1 430 ? 25.577 -6.385 -8.393 1.00 93.12 430 ARG A CA 1
ATOM 3348 C C . ARG A 1 430 ? 25.773 -7.734 -9.079 1.00 93.12 430 ARG A C 1
ATOM 3350 O O . ARG A 1 430 ? 26.807 -8.344 -8.848 1.00 93.12 430 ARG A O 1
ATOM 3357 N N . ILE A 1 431 ? 24.844 -8.183 -9.925 1.00 93.75 431 ILE A N 1
ATOM 3358 C CA . ILE A 1 431 ? 25.010 -9.418 -10.711 1.00 93.75 431 ILE A CA 1
ATOM 3359 C C . ILE A 1 431 ? 26.204 -9.281 -11.668 1.00 93.75 431 ILE A C 1
ATOM 3361 O O . ILE A 1 431 ? 27.108 -10.110 -11.629 1.00 93.75 431 ILE A O 1
ATOM 3365 N N . TYR A 1 432 ? 26.261 -8.208 -12.465 1.00 93.75 432 TYR A N 1
ATOM 3366 C CA . TYR A 1 432 ? 27.383 -7.927 -13.370 1.00 93.75 432 TYR A CA 1
ATOM 3367 C C . TYR A 1 432 ? 28.710 -7.785 -12.609 1.00 93.75 432 TYR A C 1
ATOM 3369 O O . TYR A 1 432 ? 29.721 -8.354 -13.019 1.00 93.75 432 TYR A O 1
ATOM 3377 N N . GLY A 1 433 ? 28.708 -7.065 -11.481 1.00 91.06 433 GLY A N 1
ATOM 3378 C CA . GLY A 1 433 ? 29.885 -6.914 -10.625 1.00 91.06 433 GLY A CA 1
ATOM 3379 C C . GLY A 1 433 ? 30.375 -8.251 -10.073 1.00 91.06 433 GLY A C 1
ATOM 3380 O O . GLY A 1 433 ? 31.556 -8.566 -10.191 1.00 91.06 433 GLY A O 1
ATOM 3381 N N . LYS A 1 434 ? 29.460 -9.085 -9.568 1.00 89.88 434 LYS A N 1
ATOM 3382 C CA . LYS A 1 434 ? 29.799 -10.395 -9.006 1.00 89.88 434 LYS A CA 1
ATOM 3383 C C . LYS A 1 434 ? 30.379 -11.343 -10.055 1.00 89.88 434 LYS A C 1
ATOM 3385 O O . LYS A 1 434 ? 31.312 -12.080 -9.763 1.00 89.88 434 LYS A O 1
ATOM 3390 N N . LEU A 1 435 ? 29.875 -11.291 -11.287 1.00 90.12 435 LEU A N 1
ATOM 3391 C CA . LEU A 1 435 ? 30.422 -12.066 -12.403 1.00 90.12 435 LEU A CA 1
ATOM 3392 C C . LEU A 1 435 ? 31.839 -11.634 -12.796 1.00 90.12 435 LEU A C 1
ATOM 3394 O O . LEU A 1 435 ? 32.645 -12.477 -13.188 1.00 90.12 435 LEU A O 1
ATOM 3398 N N . LYS A 1 436 ? 32.140 -10.336 -12.674 1.00 87.44 436 LYS A N 1
ATOM 3399 C CA . LYS A 1 436 ? 33.476 -9.787 -12.921 1.00 87.44 436 LYS A CA 1
ATOM 3400 C C . LYS A 1 436 ? 34.464 -10.164 -11.812 1.00 87.44 436 LYS A C 1
ATOM 3402 O O . LYS A 1 436 ? 35.591 -10.527 -12.113 1.00 87.44 436 LYS A O 1
ATOM 3407 N N . GLU A 1 437 ? 34.040 -10.099 -10.549 1.00 87.06 437 GLU A N 1
ATOM 3408 C CA . GLU A 1 437 ? 34.866 -10.441 -9.376 1.00 87.06 437 GLU A CA 1
ATOM 3409 C C . GLU A 1 437 ? 35.326 -11.905 -9.375 1.00 87.06 437 GLU A C 1
ATOM 3411 O O . GLU A 1 437 ? 36.462 -12.201 -9.018 1.00 87.06 437 GLU A O 1
ATOM 3416 N N . GLU A 1 438 ? 34.451 -12.821 -9.786 1.00 83.50 438 GLU A N 1
ATOM 3417 C CA . GLU A 1 438 ? 34.718 -14.266 -9.786 1.00 83.50 438 GLU A CA 1
ATOM 3418 C C . GLU A 1 438 ? 35.486 -14.735 -11.043 1.00 83.50 438 GLU A C 1
ATOM 3420 O O . GLU A 1 438 ? 35.662 -15.934 -11.246 1.00 83.50 438 GLU A O 1
ATOM 3425 N N . ASN A 1 439 ? 35.958 -13.804 -11.890 1.00 81.38 439 ASN A N 1
ATOM 3426 C CA . ASN A 1 439 ? 36.748 -14.062 -13.104 1.00 81.38 439 ASN A CA 1
ATOM 3427 C C . ASN A 1 439 ? 36.111 -15.072 -14.081 1.00 81.38 439 ASN A C 1
ATOM 3429 O O . ASN A 1 439 ? 36.811 -15.832 -14.749 1.00 81.38 439 ASN A O 1
ATOM 3433 N N . PHE A 1 440 ? 34.778 -15.070 -14.209 1.00 81.44 440 PHE A N 1
ATOM 3434 C CA . PHE A 1 440 ? 34.088 -15.886 -15.222 1.00 81.44 440 PHE A CA 1
ATOM 3435 C C . PHE A 1 440 ? 34.355 -15.421 -16.663 1.00 81.44 440 PHE A C 1
ATOM 3437 O O . PHE A 1 440 ? 34.049 -16.148 -17.605 1.00 81.44 440 PHE A O 1
ATOM 3444 N N . PHE A 1 441 ? 34.909 -14.220 -16.816 1.00 81.69 441 PHE A N 1
ATOM 3445 C CA . PHE A 1 441 ? 35.289 -13.580 -18.071 1.00 81.69 441 PHE A CA 1
ATOM 3446 C C . PHE A 1 441 ? 36.780 -13.229 -18.011 1.00 81.69 441 PHE A C 1
ATOM 3448 O O . PHE A 1 441 ? 37.335 -13.083 -16.917 1.00 81.69 441 PHE A O 1
ATOM 3455 N N . GLY A 1 442 ? 37.443 -13.099 -19.165 1.00 76.88 442 GLY A N 1
ATOM 3456 C CA . GLY A 1 442 ? 38.875 -12.795 -19.198 1.00 76.88 442 GLY A CA 1
ATOM 3457 C C . GLY A 1 442 ? 39.218 -11.483 -18.466 1.00 76.88 442 GLY A C 1
ATOM 3458 O O . GLY A 1 442 ? 38.418 -10.551 -18.465 1.00 76.88 442 GLY A O 1
ATOM 3459 N N . PRO A 1 443 ? 40.428 -11.329 -17.894 1.00 71.56 443 PRO A N 1
ATOM 3460 C CA . PRO A 1 443 ? 40.800 -10.149 -17.095 1.00 71.56 443 PRO A CA 1
ATOM 3461 C C . PRO A 1 443 ? 40.775 -8.815 -17.867 1.00 71.56 443 PRO A C 1
ATOM 3463 O O . PRO A 1 443 ? 40.765 -7.748 -17.258 1.00 71.56 443 PRO A O 1
ATOM 3466 N N . LYS A 1 444 ? 40.767 -8.862 -19.207 1.00 72.19 444 LYS A N 1
ATOM 3467 C CA . LYS A 1 444 ? 40.625 -7.699 -20.103 1.00 72.19 444 LYS A CA 1
ATOM 3468 C C . LYS A 1 444 ? 39.263 -7.636 -20.806 1.00 72.19 444 LYS A C 1
ATOM 3470 O O . LYS A 1 444 ? 39.032 -6.727 -21.596 1.00 72.19 444 LYS A O 1
ATOM 3475 N N . GLU A 1 445 ? 38.391 -8.605 -20.559 1.00 81.44 445 GLU A N 1
ATOM 3476 C CA . GLU A 1 445 ? 37.101 -8.740 -21.222 1.00 81.44 445 GLU A CA 1
ATOM 3477 C C . GLU A 1 445 ? 36.002 -8.095 -20.370 1.00 81.44 445 GLU A C 1
ATOM 3479 O O . GLU A 1 445 ? 35.903 -8.315 -19.161 1.00 81.44 445 GLU A O 1
ATOM 3484 N N . GLU A 1 446 ? 35.172 -7.256 -20.988 1.00 82.56 446 GLU A N 1
ATOM 3485 C CA . GLU A 1 446 ? 34.010 -6.693 -20.306 1.00 82.56 446 GLU A CA 1
ATOM 3486 C C . GLU A 1 446 ? 32.880 -7.719 -20.215 1.00 82.56 446 GLU A C 1
ATOM 3488 O O . GLU A 1 446 ? 32.530 -8.367 -21.201 1.00 82.56 446 GLU A O 1
ATOM 3493 N N . VAL A 1 447 ? 32.255 -7.814 -19.038 1.00 90.25 447 VAL A N 1
ATOM 3494 C CA . VAL A 1 447 ? 31.089 -8.676 -18.815 1.00 90.25 447 VAL A CA 1
ATOM 3495 C C . VAL A 1 447 ? 29.919 -8.175 -19.658 1.00 90.25 447 VAL A C 1
ATOM 3497 O O . VAL A 1 447 ? 29.339 -7.128 -19.357 1.00 90.25 447 VAL A O 1
ATOM 3500 N N . LYS A 1 448 ? 29.556 -8.940 -20.689 1.00 92.38 448 LYS A N 1
ATOM 3501 C CA . LYS A 1 448 ? 28.368 -8.722 -21.520 1.00 92.38 448 LYS A CA 1
ATOM 3502 C C . LYS A 1 448 ? 27.350 -9.816 -21.233 1.00 92.38 448 LYS A C 1
ATOM 3504 O O . LYS A 1 448 ? 27.694 -10.992 -21.313 1.00 92.38 448 LYS A O 1
ATOM 3509 N N . LEU A 1 449 ? 26.116 -9.441 -20.907 1.00 94.00 449 LEU A N 1
ATOM 3510 C CA . LEU A 1 449 ? 25.035 -10.401 -20.664 1.00 94.00 449 LEU A CA 1
ATOM 3511 C C . LEU A 1 449 ? 23.867 -10.142 -21.605 1.00 94.00 449 LEU A C 1
ATOM 3513 O O . LEU A 1 449 ? 23.632 -9.013 -22.037 1.00 94.00 449 LEU A O 1
ATOM 3517 N N . GLU A 1 450 ? 23.113 -11.202 -21.872 1.00 95.06 450 GLU A N 1
ATOM 3518 C CA . GLU A 1 450 ? 21.828 -11.127 -22.552 1.00 95.06 450 GLU A CA 1
ATOM 3519 C C . GLU A 1 450 ? 20.737 -10.822 -21.522 1.00 95.06 450 GLU A C 1
ATOM 3521 O O . GLU A 1 450 ? 20.625 -11.471 -20.480 1.00 95.06 450 GLU A O 1
ATOM 3526 N N . THR A 1 451 ? 19.940 -9.799 -21.801 1.00 95.56 451 THR A N 1
ATOM 3527 C CA . THR A 1 451 ? 18.839 -9.351 -20.958 1.00 95.56 451 THR A CA 1
ATOM 3528 C C . THR A 1 451 ? 17.563 -9.277 -21.778 1.00 95.56 451 THR A C 1
ATOM 3530 O O . THR A 1 451 ? 17.539 -8.671 -22.845 1.00 95.56 451 THR A O 1
ATOM 3533 N N . HIS A 1 452 ? 16.494 -9.891 -21.290 1.00 94.06 452 HIS A N 1
ATOM 3534 C CA . HIS A 1 452 ? 15.181 -9.884 -21.920 1.00 94.06 452 HIS A CA 1
ATOM 3535 C C . HIS A 1 452 ? 14.241 -8.983 -21.138 1.00 94.06 452 HIS A C 1
ATOM 3537 O O . HIS A 1 452 ? 14.122 -9.093 -19.914 1.00 94.06 452 HIS A O 1
ATOM 3543 N N . ILE A 1 453 ? 13.543 -8.125 -21.868 1.00 92.12 453 ILE A N 1
ATOM 3544 C CA . ILE A 1 453 ? 12.415 -7.355 -21.353 1.00 92.12 453 ILE A CA 1
ATOM 3545 C C . ILE A 1 453 ? 11.157 -7.765 -22.112 1.00 92.12 453 ILE A C 1
ATOM 3547 O O . ILE A 1 453 ? 11.209 -8.014 -23.320 1.00 92.12 453 ILE A O 1
ATOM 3551 N N . LYS A 1 454 ? 10.033 -7.839 -21.404 1.00 87.88 454 LYS A N 1
ATOM 3552 C CA . LYS A 1 454 ? 8.735 -8.096 -22.020 1.00 87.88 454 LYS A CA 1
ATOM 3553 C C . LYS A 1 454 ? 8.071 -6.780 -22.402 1.00 87.88 454 LYS A C 1
ATOM 3555 O O . LYS A 1 454 ? 8.042 -5.844 -21.604 1.00 87.88 454 LYS A O 1
ATOM 3560 N N . VAL A 1 455 ? 7.545 -6.706 -23.617 1.00 88.38 455 VAL A N 1
ATOM 3561 C CA . VAL A 1 455 ? 6.832 -5.533 -24.137 1.00 88.38 455 VAL A CA 1
ATOM 3562 C C . VAL A 1 455 ? 5.537 -5.982 -24.797 1.00 88.38 455 VAL A C 1
ATOM 3564 O O . VAL A 1 455 ? 5.507 -7.049 -25.396 1.00 88.38 455 VAL A O 1
ATOM 3567 N N . ALA A 1 456 ? 4.473 -5.183 -24.726 1.00 84.44 456 ALA A N 1
ATOM 3568 C CA . ALA A 1 456 ? 3.231 -5.502 -25.433 1.00 84.44 456 ALA A CA 1
ATOM 3569 C C . ALA A 1 456 ? 3.493 -5.674 -26.941 1.00 84.44 456 ALA A C 1
ATOM 3571 O O . ALA A 1 456 ? 4.233 -4.874 -27.531 1.00 84.44 456 ALA A O 1
ATOM 3572 N N . ALA A 1 457 ? 2.867 -6.669 -27.574 1.00 82.69 457 ALA A N 1
ATOM 3573 C CA . ALA A 1 457 ? 3.040 -6.962 -28.998 1.00 82.69 457 ALA A CA 1
ATOM 3574 C C . ALA A 1 457 ? 2.771 -5.720 -29.871 1.00 82.69 457 ALA A C 1
ATOM 3576 O O . ALA A 1 457 ? 3.564 -5.379 -30.754 1.00 82.69 457 ALA A O 1
ATOM 3577 N N . ALA A 1 458 ? 1.730 -4.952 -29.529 1.00 80.38 458 ALA A N 1
ATOM 3578 C CA . ALA A 1 458 ? 1.383 -3.689 -30.184 1.00 80.38 458 ALA A CA 1
ATOM 3579 C C . ALA A 1 458 ? 2.481 -2.604 -30.094 1.00 80.38 458 ALA A C 1
ATOM 3581 O O . ALA A 1 458 ? 2.584 -1.739 -30.967 1.00 80.38 458 ALA A O 1
ATOM 3582 N N . ALA A 1 459 ? 3.318 -2.632 -29.054 1.00 83.69 459 ALA A N 1
ATOM 3583 C CA . ALA A 1 459 ? 4.387 -1.659 -28.839 1.00 83.69 459 ALA A CA 1
ATOM 3584 C C . ALA A 1 459 ? 5.739 -2.110 -29.426 1.00 83.69 459 ALA A C 1
ATOM 3586 O O . ALA A 1 459 ? 6.595 -1.269 -29.715 1.00 83.69 459 ALA A O 1
ATOM 3587 N N . ALA A 1 460 ? 5.929 -3.408 -29.678 1.00 85.19 460 ALA A N 1
ATOM 3588 C CA . ALA A 1 460 ? 7.172 -3.962 -30.217 1.00 85.19 460 ALA A CA 1
ATOM 3589 C C . ALA A 1 460 ? 7.548 -3.371 -31.585 1.00 85.19 460 ALA A C 1
ATOM 3591 O O . ALA A 1 460 ? 8.705 -3.021 -31.823 1.00 85.19 460 ALA A O 1
ATOM 3592 N N . GLY A 1 461 ? 6.561 -3.149 -32.461 1.00 84.81 461 GLY A N 1
ATOM 3593 C CA . GLY A 1 461 ? 6.782 -2.511 -33.764 1.00 84.81 461 GLY A CA 1
ATOM 3594 C C . GLY A 1 461 ? 7.348 -1.088 -33.662 1.00 84.81 461 GLY A C 1
ATOM 3595 O O . GLY A 1 461 ? 8.102 -0.655 -34.535 1.00 84.81 461 GLY A O 1
ATOM 3596 N N . ARG A 1 462 ? 7.049 -0.362 -32.575 1.00 86.69 462 ARG A N 1
ATOM 3597 C CA . ARG A 1 462 ? 7.594 0.982 -32.309 1.00 86.69 462 ARG A CA 1
ATOM 3598 C C . ARG A 1 462 ? 9.032 0.932 -31.806 1.00 86.69 462 ARG A C 1
ATOM 3600 O O . ARG A 1 462 ? 9.803 1.818 -32.157 1.00 86.69 462 ARG A O 1
ATOM 3607 N N . VAL A 1 463 ? 9.393 -0.106 -31.051 1.00 86.81 463 VAL A N 1
ATOM 3608 C CA . VAL A 1 463 ? 10.784 -0.360 -30.638 1.00 86.81 463 VAL A CA 1
ATOM 3609 C C . VAL A 1 463 ? 11.661 -0.660 -31.861 1.00 86.81 463 VAL A C 1
ATOM 3611 O O . VAL A 1 463 ? 12.784 -0.171 -31.944 1.00 86.81 463 VAL A O 1
ATOM 3614 N N . ILE A 1 464 ? 11.132 -1.385 -32.855 1.00 88.81 464 ILE A N 1
ATOM 3615 C CA . ILE A 1 464 ? 11.824 -1.642 -34.131 1.00 88.81 464 ILE A CA 1
ATOM 3616 C C . ILE A 1 464 ? 11.900 -0.365 -34.989 1.00 88.81 464 ILE A C 1
ATOM 3618 O O . ILE A 1 464 ? 12.963 0.002 -35.500 1.00 88.81 464 ILE A O 1
ATOM 3622 N N . GLY A 1 465 ? 10.770 0.330 -35.143 1.00 85.69 465 GLY A N 1
ATOM 3623 C CA . GLY A 1 465 ? 10.635 1.509 -35.996 1.00 85.69 465 GLY A CA 1
ATOM 3624 C C . GLY A 1 465 ? 10.519 1.187 -37.491 1.00 85.69 465 GLY A C 1
ATOM 3625 O O . GLY A 1 465 ? 10.800 0.078 -37.951 1.00 85.69 465 GLY A O 1
ATOM 3626 N N . LYS A 1 466 ? 10.108 2.183 -38.291 1.00 86.06 466 LYS A N 1
ATOM 3627 C CA . LYS A 1 466 ? 9.935 2.034 -39.750 1.00 86.06 466 LYS A CA 1
ATOM 3628 C C . LYS A 1 466 ? 11.265 1.639 -40.406 1.00 86.06 466 LYS A C 1
ATOM 3630 O O . LYS A 1 466 ? 12.212 2.425 -40.393 1.00 86.06 466 LYS A O 1
ATOM 3635 N N . GLY A 1 467 ? 11.331 0.430 -40.969 1.00 82.56 467 GLY A N 1
ATOM 3636 C CA . GLY A 1 467 ? 12.539 -0.110 -41.605 1.00 82.56 467 GLY A CA 1
ATOM 3637 C C . GLY A 1 467 ? 13.700 -0.387 -40.640 1.00 82.56 467 GLY A C 1
ATOM 3638 O O . GLY A 1 467 ? 14.845 -0.373 -41.073 1.00 82.56 467 GLY A O 1
ATOM 3639 N N . GLY A 1 468 ? 13.433 -0.572 -39.341 1.00 86.06 468 GLY A N 1
ATOM 3640 C CA . GLY A 1 468 ? 14.475 -0.822 -38.336 1.00 86.06 468 GLY A CA 1
ATOM 3641 C C . GLY A 1 468 ? 15.263 0.420 -37.903 1.00 86.06 468 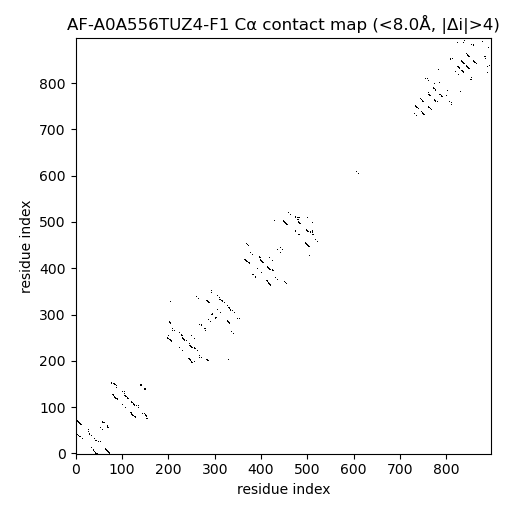GLY A C 1
ATOM 3642 O O . GLY A 1 468 ? 16.260 0.301 -37.198 1.00 86.06 468 GLY A O 1
ATOM 3643 N N . LYS A 1 469 ? 14.845 1.628 -38.309 1.00 88.62 469 LYS A N 1
ATOM 3644 C CA . LYS A 1 469 ? 15.566 2.871 -37.982 1.00 88.62 469 LYS A CA 1
ATOM 3645 C C . LYS A 1 469 ? 15.679 3.120 -36.477 1.00 88.62 469 LYS A C 1
ATOM 3647 O O . LYS A 1 469 ? 16.751 3.490 -36.017 1.00 88.62 469 LYS A O 1
ATOM 3652 N N . THR A 1 470 ? 14.600 2.900 -35.725 1.00 89.25 470 THR A N 1
ATOM 3653 C CA . THR A 1 470 ? 14.563 3.169 -34.279 1.00 89.25 470 THR A CA 1
ATOM 3654 C C . THR A 1 470 ? 15.443 2.192 -33.512 1.00 89.25 470 THR A C 1
ATOM 3656 O O . THR A 1 470 ? 16.215 2.624 -32.662 1.00 89.25 470 THR A O 1
ATOM 3659 N N . VAL A 1 471 ? 15.401 0.897 -33.846 1.00 90.81 471 VAL A N 1
ATOM 3660 C CA . VAL A 1 471 ? 16.298 -0.081 -33.215 1.00 90.81 471 VAL A CA 1
ATOM 3661 C C . VAL A 1 471 ? 17.762 0.176 -33.585 1.00 90.81 471 VAL A C 1
ATOM 3663 O O . VAL A 1 471 ? 18.610 0.124 -32.702 1.00 90.81 471 VAL A O 1
ATOM 3666 N N . ASN A 1 472 ? 18.068 0.555 -34.831 1.00 90.62 472 ASN A N 1
ATOM 3667 C CA . ASN A 1 472 ? 19.436 0.908 -35.233 1.00 90.62 472 ASN A CA 1
ATOM 3668 C C . ASN A 1 472 ? 19.955 2.155 -34.500 1.00 90.62 472 ASN A C 1
ATOM 3670 O O . ASN A 1 472 ? 21.099 2.182 -34.056 1.00 90.62 472 ASN A O 1
ATOM 3674 N N . GLU A 1 473 ? 19.125 3.188 -34.342 1.00 90.69 473 GLU A N 1
ATOM 3675 C CA . GLU A 1 473 ? 19.468 4.369 -33.545 1.00 90.69 473 GLU A CA 1
ATOM 3676 C C . GLU A 1 473 ? 19.700 4.002 -32.074 1.00 90.69 473 GLU A C 1
ATOM 3678 O O . GLU A 1 473 ? 20.670 4.451 -31.465 1.00 90.69 473 GLU A O 1
ATOM 3683 N N . LEU A 1 474 ? 18.855 3.132 -31.518 1.00 90.50 474 LEU A N 1
ATOM 3684 C CA . LEU A 1 474 ? 18.980 2.654 -30.148 1.00 90.50 474 LEU A CA 1
ATOM 3685 C C . LEU A 1 474 ? 20.277 1.860 -29.943 1.00 90.50 474 LEU A C 1
ATOM 3687 O O . LEU A 1 474 ? 20.975 2.091 -28.958 1.00 90.50 474 LEU A O 1
ATOM 3691 N N . GLN A 1 475 ? 20.656 1.001 -30.889 1.00 92.00 475 GLN A N 1
ATOM 3692 C CA . GLN A 1 475 ? 21.937 0.292 -30.851 1.00 92.00 475 GLN A CA 1
ATOM 3693 C C . GLN A 1 475 ? 23.128 1.261 -30.949 1.00 92.00 475 GLN A C 1
ATOM 3695 O O . GLN A 1 475 ? 24.058 1.174 -30.149 1.00 92.00 475 GLN A O 1
ATOM 3700 N N . ASN A 1 476 ? 23.070 2.248 -31.850 1.00 92.00 476 ASN A N 1
ATOM 3701 C CA . ASN A 1 476 ? 24.133 3.246 -32.020 1.00 92.00 476 ASN A CA 1
ATOM 3702 C C . ASN A 1 476 ? 24.330 4.131 -30.780 1.00 92.00 476 ASN A C 1
ATOM 3704 O O . ASN A 1 476 ? 25.463 4.433 -30.411 1.00 92.00 476 ASN A O 1
ATOM 3708 N N . LEU A 1 477 ? 23.241 4.558 -30.134 1.00 90.94 477 LEU A N 1
ATOM 3709 C CA . LEU A 1 477 ? 23.299 5.427 -28.955 1.00 90.94 477 LEU A CA 1
ATOM 3710 C C . LEU A 1 477 ? 23.731 4.686 -27.691 1.00 90.94 477 LEU A C 1
ATOM 3712 O O . LEU A 1 477 ? 24.332 5.288 -26.804 1.00 90.94 477 LEU A O 1
ATOM 3716 N N . THR A 1 478 ? 23.373 3.407 -27.572 1.00 92.44 478 THR A N 1
ATOM 3717 C CA . THR A 1 478 ? 23.591 2.642 -26.337 1.00 92.44 478 THR A CA 1
ATOM 3718 C C . THR A 1 478 ? 24.800 1.728 -26.388 1.00 92.44 478 THR A C 1
ATOM 3720 O O . THR A 1 478 ? 25.234 1.273 -25.335 1.00 92.44 478 THR A O 1
ATOM 3723 N N . ALA A 1 479 ? 25.343 1.458 -27.579 1.00 91.56 479 ALA A N 1
ATOM 3724 C CA . ALA A 1 479 ? 26.353 0.429 -27.820 1.00 91.56 479 ALA A CA 1
ATOM 3725 C C . ALA A 1 479 ? 25.930 -0.984 -27.351 1.00 91.56 479 ALA A C 1
ATOM 3727 O O . ALA A 1 479 ? 26.776 -1.871 -27.223 1.00 91.56 479 ALA A O 1
ATOM 3728 N N . ALA A 1 480 ? 24.635 -1.197 -27.084 1.00 93.88 480 ALA A N 1
ATOM 3729 C CA . ALA A 1 480 ? 24.045 -2.507 -26.848 1.00 93.88 480 ALA A CA 1
ATOM 3730 C C . ALA A 1 480 ? 23.460 -3.044 -28.155 1.00 93.88 480 ALA A C 1
ATOM 3732 O O . ALA A 1 480 ? 22.851 -2.302 -28.923 1.00 93.88 480 ALA A O 1
ATOM 3733 N N . GLU A 1 481 ? 23.588 -4.343 -28.381 1.00 94.19 481 GLU A N 1
ATOM 3734 C CA . GLU A 1 481 ? 22.876 -5.027 -29.451 1.00 94.19 481 GLU A CA 1
ATOM 3735 C C . GLU A 1 481 ? 21.434 -5.278 -28.996 1.00 94.19 481 GLU A C 1
ATOM 3737 O O . GLU A 1 481 ? 21.197 -5.860 -27.937 1.00 94.19 481 GLU A O 1
ATOM 3742 N N . VAL A 1 482 ? 20.459 -4.811 -29.778 1.00 93.12 482 VAL A N 1
ATOM 3743 C CA . VAL A 1 482 ? 19.035 -4.929 -29.446 1.00 93.12 482 VAL A CA 1
ATOM 3744 C C . VAL A 1 482 ? 18.318 -5.678 -30.549 1.00 93.12 482 VAL A C 1
ATOM 3746 O O . VAL A 1 482 ? 18.203 -5.192 -31.673 1.00 93.12 482 VAL A O 1
ATOM 3749 N N . VAL A 1 483 ? 17.819 -6.861 -30.209 1.00 91.19 483 VAL A N 1
ATOM 3750 C CA . VAL A 1 483 ? 17.181 -7.790 -31.138 1.00 91.19 483 VAL A CA 1
ATOM 3751 C C . VAL A 1 483 ? 15.731 -7.982 -30.721 1.00 91.19 483 VAL A C 1
ATOM 3753 O O . VAL A 1 483 ? 15.436 -8.372 -29.592 1.00 91.19 483 VAL A O 1
ATOM 3756 N N . VAL A 1 484 ? 14.815 -7.739 -31.656 1.00 88.44 484 VAL A N 1
ATOM 3757 C CA . VAL A 1 484 ? 13.397 -8.086 -31.516 1.00 88.44 484 VAL A CA 1
ATOM 3758 C C . VAL A 1 484 ? 13.128 -9.260 -32.462 1.00 88.44 484 VAL A C 1
ATOM 3760 O O . VAL A 1 484 ? 13.039 -9.039 -33.674 1.00 88.44 484 VAL A O 1
ATOM 3763 N N . PRO A 1 485 ? 13.086 -10.511 -31.966 1.00 84.25 485 PRO A N 1
ATOM 3764 C CA . PRO A 1 485 ? 12.835 -11.667 -32.821 1.00 84.25 485 PRO A CA 1
ATOM 3765 C C . PRO A 1 485 ? 11.476 -11.546 -33.530 1.00 84.25 485 PRO A C 1
ATOM 3767 O O . PRO A 1 485 ? 10.468 -11.249 -32.890 1.00 84.25 485 PRO A O 1
ATOM 3770 N N . ARG A 1 486 ? 11.472 -11.746 -34.856 1.00 69.25 486 ARG A N 1
ATOM 3771 C CA . ARG A 1 486 ? 10.312 -11.507 -35.739 1.00 69.25 486 ARG A CA 1
ATOM 3772 C C . ARG A 1 486 ? 9.256 -12.618 -35.691 1.00 69.25 486 ARG A C 1
ATOM 3774 O O . ARG A 1 486 ? 8.102 -12.352 -35.994 1.00 69.25 486 ARG A O 1
ATOM 3781 N N . GLU A 1 487 ? 9.649 -13.826 -35.297 1.00 67.56 487 GLU A N 1
ATOM 3782 C CA . GLU A 1 487 ? 8.791 -15.012 -35.177 1.00 67.56 487 GLU A CA 1
ATOM 3783 C C . GLU A 1 487 ? 8.621 -15.366 -33.694 1.00 67.56 487 GLU A C 1
ATOM 3785 O O . GLU A 1 487 ? 9.286 -16.252 -33.164 1.00 67.56 487 GLU A O 1
ATOM 3790 N N . GLN A 1 488 ? 7.778 -14.611 -32.988 1.00 72.62 488 GLN A N 1
ATOM 3791 C CA . GLN A 1 488 ? 7.372 -14.920 -31.614 1.00 72.62 488 GLN A CA 1
ATOM 3792 C C . GLN A 1 488 ? 5.852 -14.872 -31.540 1.00 72.62 488 GLN A C 1
ATOM 3794 O O . GLN A 1 488 ? 5.246 -13.886 -31.960 1.00 72.62 488 GLN A O 1
ATOM 3799 N N . THR A 1 489 ? 5.237 -15.918 -30.997 1.00 69.88 489 THR A N 1
ATOM 3800 C CA . THR A 1 489 ? 3.840 -15.859 -30.569 1.00 69.88 489 THR A CA 1
ATOM 3801 C C . THR A 1 489 ? 3.768 -15.013 -29.297 1.00 69.88 489 THR A C 1
ATOM 3803 O O . THR A 1 489 ? 4.560 -15.275 -28.384 1.00 69.88 489 THR A O 1
ATOM 3806 N N . PRO A 1 490 ? 2.876 -14.008 -29.216 1.00 78.69 490 PRO A N 1
ATOM 3807 C CA . PRO A 1 490 ? 2.621 -13.305 -27.964 1.00 78.69 490 PRO A CA 1
ATOM 3808 C C . PRO A 1 490 ? 2.286 -14.306 -26.853 1.00 78.69 490 PRO A C 1
ATOM 3810 O O . PRO A 1 490 ? 1.669 -15.341 -27.117 1.00 78.69 490 PRO A O 1
ATOM 3813 N N . ASP A 1 491 ? 2.732 -14.029 -25.629 1.00 77.31 491 ASP A N 1
ATOM 3814 C CA . ASP A 1 491 ? 2.366 -14.852 -24.474 1.00 77.31 491 ASP A CA 1
ATOM 3815 C C . ASP A 1 491 ? 0.886 -14.661 -24.077 1.00 77.31 491 ASP A C 1
ATOM 3817 O O . ASP A 1 491 ? 0.153 -13.885 -24.690 1.00 77.31 491 ASP A O 1
ATOM 3821 N N . GLU A 1 492 ? 0.426 -15.368 -23.039 1.00 76.00 492 GLU A N 1
ATOM 3822 C CA . GLU A 1 492 ? -0.950 -15.276 -22.510 1.00 76.00 492 GLU A CA 1
ATOM 3823 C C . GLU A 1 492 ? -1.372 -13.842 -22.119 1.00 76.00 492 GLU A C 1
ATOM 3825 O O . GLU A 1 492 ? -2.558 -13.579 -21.930 1.00 76.00 492 GLU A O 1
ATOM 3830 N N . GLN A 1 493 ? -0.418 -12.911 -21.983 1.00 72.31 493 GLN A N 1
ATOM 3831 C CA . GLN A 1 493 ? -0.643 -11.499 -21.667 1.00 72.31 493 GLN A CA 1
ATOM 3832 C C . GLN A 1 493 ? -0.363 -10.560 -22.859 1.00 72.31 493 GLN A C 1
ATOM 3834 O O . GLN A 1 493 ? -0.201 -9.353 -22.659 1.00 72.31 493 GLN A O 1
ATOM 3839 N N . ASP A 1 494 ? -0.309 -11.090 -24.086 1.00 80.38 494 ASP A N 1
ATOM 3840 C CA . ASP A 1 494 ? -0.016 -10.362 -25.331 1.00 80.38 494 ASP A CA 1
ATOM 3841 C C . ASP A 1 494 ? 1.350 -9.637 -25.319 1.00 80.38 494 ASP A C 1
ATOM 3843 O O . ASP A 1 494 ? 1.522 -8.532 -25.849 1.00 80.38 494 ASP A O 1
ATOM 3847 N N . GLN A 1 495 ? 2.360 -10.242 -24.683 1.00 83.44 495 GLN A N 1
ATOM 3848 C CA . GLN A 1 495 ? 3.715 -9.694 -24.601 1.00 83.44 495 GLN A CA 1
ATOM 3849 C C . GLN A 1 495 ? 4.701 -10.469 -25.477 1.00 83.44 495 GLN A C 1
ATOM 3851 O O . GLN A 1 495 ? 4.640 -11.688 -25.619 1.00 83.44 495 GLN A O 1
ATOM 3856 N N . VAL A 1 496 ? 5.663 -9.740 -26.040 1.00 88.81 496 VAL A N 1
ATOM 3857 C CA . VAL A 1 496 ? 6.795 -10.263 -26.807 1.00 88.81 496 VAL A CA 1
ATOM 3858 C C . VAL A 1 496 ? 8.110 -9.855 -26.156 1.00 88.81 496 VAL A C 1
ATOM 3860 O O . VAL A 1 496 ? 8.184 -8.870 -25.413 1.00 88.81 496 VAL A O 1
ATOM 3863 N N . ILE A 1 497 ? 9.173 -10.607 -26.435 1.00 89.75 497 ILE A N 1
ATOM 3864 C CA . ILE A 1 497 ? 10.475 -10.383 -25.811 1.00 89.75 497 ILE A CA 1
ATOM 3865 C C . ILE A 1 497 ? 11.354 -9.504 -26.701 1.00 89.75 497 ILE A C 1
ATOM 3867 O O . ILE A 1 497 ? 11.523 -9.762 -27.896 1.00 89.75 497 ILE A O 1
ATOM 3871 N N . VAL A 1 498 ? 11.973 -8.495 -26.086 1.00 92.38 498 VAL A N 1
ATOM 3872 C CA . VAL A 1 498 ? 13.086 -7.727 -26.657 1.00 92.38 498 VAL A CA 1
ATOM 3873 C C . VAL A 1 498 ? 14.374 -8.163 -25.970 1.00 92.38 498 VAL A C 1
ATOM 3875 O O . VAL A 1 498 ? 14.491 -8.085 -24.745 1.00 92.38 498 VAL A O 1
ATOM 3878 N N . LYS A 1 499 ? 15.341 -8.623 -26.765 1.00 94.31 499 LYS A N 1
ATOM 3879 C CA . LYS A 1 499 ? 16.656 -9.070 -26.302 1.00 94.31 499 LYS A CA 1
ATOM 3880 C C . LYS A 1 499 ? 17.649 -7.916 -26.375 1.00 94.31 499 LYS A C 1
ATOM 3882 O O . LYS A 1 499 ? 17.729 -7.234 -27.392 1.00 94.31 499 LYS A O 1
ATOM 3887 N N . ILE A 1 500 ? 18.405 -7.712 -25.306 1.00 95.94 500 ILE A N 1
ATOM 3888 C CA . ILE A 1 500 ? 19.416 -6.663 -25.164 1.00 95.94 500 ILE A CA 1
ATOM 3889 C C . ILE A 1 500 ? 20.716 -7.340 -24.744 1.00 95.94 500 ILE A C 1
ATOM 3891 O O . ILE A 1 500 ? 20.763 -7.965 -23.687 1.00 95.94 500 ILE A O 1
ATOM 3895 N N . ILE A 1 501 ? 21.766 -7.216 -25.546 1.00 95.50 501 ILE A N 1
ATOM 3896 C CA . ILE A 1 501 ? 23.078 -7.805 -25.277 1.00 95.50 501 ILE A CA 1
ATOM 3897 C C . ILE A 1 501 ? 24.089 -6.669 -25.154 1.00 95.50 501 ILE A C 1
ATOM 3899 O O . ILE A 1 501 ? 24.275 -5.869 -26.069 1.00 95.50 501 ILE A O 1
ATOM 3903 N N . GLY A 1 502 ? 24.751 -6.570 -24.005 1.00 94.12 502 GLY A N 1
ATOM 3904 C CA . GLY A 1 502 ? 25.720 -5.505 -23.771 1.00 94.12 502 GLY A CA 1
ATOM 3905 C C . GLY A 1 502 ? 26.351 -5.558 -22.390 1.00 94.12 502 GLY A C 1
ATOM 3906 O O . GLY A 1 502 ? 25.993 -6.386 -21.553 1.00 94.12 502 GLY A O 1
ATOM 3907 N N . HIS A 1 503 ? 27.310 -4.663 -22.154 1.00 93.81 503 HIS A N 1
ATOM 3908 C CA . HIS A 1 503 ? 27.850 -4.429 -20.816 1.00 93.81 503 HIS A CA 1
ATOM 3909 C C . HIS A 1 503 ? 26.823 -3.682 -19.949 1.00 93.81 503 HIS A C 1
ATOM 3911 O O . HIS A 1 503 ? 25.839 -3.148 -20.464 1.00 93.81 503 HIS A O 1
ATOM 3917 N N . PHE A 1 504 ? 27.049 -3.623 -18.632 1.00 93.31 504 PHE A N 1
ATOM 3918 C CA . PHE A 1 504 ? 26.068 -3.104 -17.669 1.00 93.31 504 PHE A CA 1
ATOM 3919 C C . PHE A 1 504 ? 25.456 -1.754 -18.087 1.00 93.31 504 PHE A C 1
ATOM 3921 O O . PHE A 1 504 ? 24.243 -1.669 -18.261 1.00 93.31 504 PHE A O 1
ATOM 3928 N N . TYR A 1 505 ? 26.271 -0.719 -18.314 1.00 92.50 505 TYR A N 1
ATOM 3929 C CA . TYR A 1 505 ? 25.767 0.618 -18.655 1.00 92.50 505 TYR A CA 1
ATOM 3930 C C . TYR A 1 505 ? 25.033 0.671 -20.004 1.00 92.50 505 TYR A C 1
ATOM 3932 O O . TYR A 1 505 ? 23.948 1.250 -20.066 1.00 92.50 505 TYR A O 1
ATOM 3940 N N . ALA A 1 506 ? 25.558 0.020 -21.047 1.00 93.38 506 ALA A N 1
ATOM 3941 C CA . ALA A 1 506 ? 24.884 -0.107 -22.340 1.00 93.38 506 ALA A CA 1
ATOM 3942 C C . ALA A 1 506 ? 23.516 -0.795 -22.217 1.00 93.38 506 ALA A C 1
ATOM 3944 O O . ALA A 1 506 ? 22.509 -0.277 -22.702 1.00 93.38 506 ALA A O 1
ATOM 3945 N N . SER A 1 507 ? 23.452 -1.918 -21.493 1.00 94.31 507 SER A N 1
ATOM 3946 C CA . SER A 1 507 ? 22.204 -2.647 -21.256 1.00 94.31 507 SER A CA 1
ATOM 3947 C C . SER A 1 507 ? 21.193 -1.808 -20.468 1.00 94.31 507 SER A C 1
ATOM 3949 O O . SER A 1 507 ? 20.009 -1.824 -20.798 1.00 94.31 507 SER A O 1
ATOM 3951 N N . GLN A 1 508 ? 21.623 -1.070 -19.437 1.00 93.94 508 GLN A N 1
ATOM 3952 C CA . GLN A 1 508 ? 20.727 -0.204 -18.657 1.00 93.94 508 GLN A CA 1
ATOM 3953 C C . GLN A 1 508 ? 20.185 0.961 -19.488 1.00 93.94 508 GLN A C 1
ATOM 3955 O O . GLN A 1 508 ? 18.998 1.285 -19.411 1.00 93.94 508 GLN A O 1
ATOM 3960 N N . LEU A 1 509 ? 21.041 1.584 -20.301 1.00 92.69 509 LEU A N 1
ATOM 3961 C CA . LEU A 1 509 ? 20.636 2.689 -21.162 1.00 92.69 509 LEU A CA 1
ATOM 3962 C C . LEU A 1 509 ? 19.650 2.219 -22.240 1.00 92.69 509 LEU A C 1
ATOM 3964 O O . LEU A 1 509 ? 18.646 2.893 -22.470 1.00 92.69 509 LEU A O 1
ATOM 3968 N N . ALA A 1 510 ? 19.885 1.045 -22.836 1.00 93.94 510 ALA A N 1
ATOM 3969 C CA . ALA A 1 510 ? 18.962 0.417 -23.780 1.00 93.94 510 ALA A CA 1
ATOM 3970 C C . ALA A 1 510 ? 17.603 0.115 -23.137 1.00 93.94 510 ALA A C 1
ATOM 3972 O O . ALA A 1 510 ? 16.577 0.510 -23.685 1.00 93.94 510 ALA A O 1
ATOM 3973 N N . GLN A 1 511 ? 17.580 -0.486 -21.941 1.00 93.38 511 GLN A N 1
ATOM 3974 C CA . GLN A 1 511 ? 16.337 -0.729 -21.196 1.00 93.38 511 GLN A CA 1
ATOM 3975 C C . GLN A 1 511 ? 15.571 0.572 -20.930 1.00 93.38 511 GLN A C 1
ATOM 3977 O O . GLN A 1 511 ? 14.377 0.645 -21.212 1.00 93.38 511 GLN A O 1
ATOM 3982 N N . ARG A 1 512 ? 16.252 1.626 -20.458 1.00 92.19 512 ARG A N 1
ATOM 3983 C CA . ARG A 1 512 ? 15.629 2.936 -20.210 1.00 92.19 512 ARG A CA 1
ATOM 3984 C C . ARG A 1 512 ? 15.034 3.538 -21.484 1.00 92.19 512 ARG A C 1
ATOM 3986 O O . ARG A 1 512 ? 13.885 3.959 -21.469 1.00 92.19 512 ARG A O 1
ATOM 3993 N N . LYS A 1 513 ? 15.781 3.540 -22.591 1.00 91.56 513 LYS A N 1
ATOM 3994 C CA . LYS A 1 513 ? 15.302 4.071 -23.877 1.00 91.56 513 LYS A CA 1
ATOM 3995 C C . LYS A 1 513 ? 14.110 3.288 -24.418 1.00 91.56 513 LYS A C 1
ATOM 3997 O O . LYS A 1 513 ? 13.182 3.892 -24.948 1.00 91.56 513 LYS A O 1
ATOM 4002 N N . ILE A 1 514 ? 14.106 1.966 -24.255 1.00 91.56 514 ILE A N 1
ATOM 4003 C CA . ILE A 1 514 ? 12.957 1.149 -24.644 1.00 91.56 514 ILE A CA 1
ATOM 4004 C C . ILE A 1 514 ? 11.745 1.493 -23.766 1.00 91.56 514 ILE A C 1
ATOM 4006 O O . ILE A 1 514 ? 10.673 1.733 -24.315 1.00 91.56 514 ILE A O 1
ATOM 4010 N N . ARG A 1 515 ? 11.900 1.641 -22.441 1.00 89.44 515 ARG A N 1
ATOM 4011 C CA . ARG A 1 515 ? 10.813 2.114 -21.557 1.00 89.44 515 ARG A CA 1
ATOM 4012 C C . ARG A 1 515 ? 10.266 3.486 -21.960 1.00 89.44 515 ARG A C 1
ATOM 4014 O O . ARG A 1 515 ? 9.049 3.673 -21.952 1.00 89.44 515 ARG A O 1
ATOM 4021 N N . ASP A 1 516 ? 11.127 4.426 -22.352 1.00 88.62 516 ASP A N 1
ATOM 4022 C CA . ASP A 1 516 ? 10.699 5.752 -22.821 1.00 88.62 516 ASP A CA 1
ATOM 4023 C C . ASP A 1 516 ? 9.790 5.626 -24.061 1.00 88.62 516 ASP A C 1
ATOM 4025 O O . ASP A 1 516 ? 8.729 6.252 -24.127 1.00 88.62 516 ASP A O 1
ATOM 4029 N N . ILE A 1 517 ? 10.154 4.754 -25.012 1.00 88.00 517 ILE A N 1
ATOM 4030 C CA . ILE A 1 517 ? 9.338 4.458 -26.202 1.00 88.00 517 ILE A CA 1
ATOM 4031 C C . ILE A 1 517 ? 7.985 3.858 -25.794 1.00 88.00 517 ILE A C 1
ATOM 4033 O O . ILE A 1 517 ? 6.948 4.284 -26.302 1.00 88.00 517 ILE A O 1
ATOM 4037 N N . LEU A 1 518 ? 7.966 2.907 -24.856 1.00 85.31 518 LEU A N 1
ATOM 4038 C CA . LEU A 1 518 ? 6.728 2.278 -24.373 1.00 85.31 518 LEU A CA 1
ATOM 4039 C C . LEU A 1 518 ? 5.805 3.282 -23.663 1.00 85.31 518 LEU A C 1
ATOM 4041 O O . LEU A 1 518 ? 4.589 3.260 -23.860 1.00 85.31 518 LEU A O 1
ATOM 4045 N N . THR A 1 519 ? 6.377 4.203 -22.887 1.00 82.94 519 THR A N 1
ATOM 4046 C CA . THR A 1 519 ? 5.629 5.248 -22.172 1.00 82.94 519 THR A CA 1
ATOM 4047 C C . THR A 1 519 ? 4.958 6.220 -23.147 1.00 82.94 519 THR A C 1
ATOM 4049 O O . THR A 1 519 ? 3.791 6.572 -22.970 1.00 82.94 519 THR A O 1
ATOM 4052 N N . GLN A 1 520 ? 5.648 6.590 -24.232 1.00 79.38 520 GLN A N 1
ATOM 4053 C CA . GLN A 1 520 ? 5.073 7.414 -25.302 1.00 79.38 520 GLN A CA 1
ATOM 4054 C C . GLN A 1 520 ? 3.912 6.709 -26.022 1.00 79.38 520 GLN A C 1
ATOM 4056 O O . GLN A 1 520 ? 2.935 7.358 -26.398 1.00 79.38 520 GLN A O 1
ATOM 4061 N N . VAL A 1 521 ? 3.977 5.381 -26.185 1.00 76.38 521 VAL A N 1
ATOM 4062 C CA . VAL A 1 521 ? 2.883 4.587 -26.774 1.00 76.38 521 VAL A CA 1
ATOM 4063 C C . VAL A 1 521 ? 1.663 4.549 -25.848 1.00 76.38 521 VAL A C 1
ATOM 4065 O O . VAL A 1 521 ? 0.552 4.784 -26.323 1.00 76.38 521 VAL A O 1
ATOM 4068 N N . LYS A 1 522 ? 1.853 4.352 -24.532 1.00 69.44 522 LYS A N 1
ATOM 4069 C CA . LYS A 1 522 ? 0.760 4.416 -23.539 1.00 69.44 522 LYS A CA 1
ATOM 4070 C C . LYS A 1 522 ? 0.059 5.788 -23.541 1.00 69.44 522 LYS A C 1
ATOM 4072 O O . LYS A 1 522 ? -1.162 5.851 -23.415 1.00 69.44 522 LYS A O 1
ATOM 4077 N N . GLN A 1 523 ? 0.805 6.884 -23.717 1.00 62.84 523 GLN A N 1
ATOM 4078 C CA . GLN A 1 523 ? 0.243 8.242 -23.792 1.00 62.84 523 GLN A CA 1
ATOM 4079 C C . GLN A 1 523 ? -0.496 8.516 -25.113 1.00 62.84 523 GLN A C 1
ATOM 4081 O O . GLN A 1 523 ? -1.558 9.132 -25.090 1.00 62.84 523 GLN A O 1
ATOM 4086 N N . GLN A 1 524 ? -0.003 8.008 -26.249 1.00 56.41 524 GLN A N 1
ATOM 4087 C CA . GLN A 1 524 ? -0.701 8.109 -27.542 1.00 56.41 524 GLN A CA 1
ATOM 4088 C C . GLN A 1 524 ? -1.971 7.246 -27.606 1.00 56.41 524 GLN A C 1
ATOM 4090 O O . GLN A 1 524 ? -2.939 7.648 -28.239 1.00 56.41 524 GLN A O 1
ATOM 4095 N N . GLN A 1 525 ? -2.018 6.098 -26.921 1.00 51.25 525 GLN A N 1
ATOM 4096 C CA . GLN A 1 525 ? -3.238 5.281 -26.833 1.00 51.25 525 GLN A CA 1
ATOM 4097 C C . GLN A 1 525 ? -4.324 5.906 -25.938 1.00 51.25 525 GLN A C 1
ATOM 4099 O O . GLN A 1 525 ? -5.503 5.645 -26.152 1.00 51.25 525 GLN A O 1
ATOM 4104 N N . LYS A 1 526 ? -3.954 6.774 -24.983 1.00 45.06 526 LYS A N 1
ATOM 4105 C CA . LYS A 1 526 ? -4.904 7.575 -24.186 1.00 45.06 526 LYS A CA 1
ATOM 4106 C C . LYS A 1 526 ? -5.321 8.897 -24.851 1.00 45.06 526 LYS A C 1
ATOM 4108 O O . LYS A 1 526 ? -6.203 9.571 -24.329 1.00 45.06 526 LYS A O 1
ATOM 4113 N N . GLY A 1 527 ? -4.726 9.264 -25.988 1.00 39.97 527 GLY A N 1
ATOM 4114 C CA . GLY A 1 527 ? -5.018 10.501 -26.714 1.00 39.97 527 GLY A CA 1
ATOM 4115 C C . GLY A 1 527 ? -5.202 10.245 -28.205 1.00 39.97 527 GLY A C 1
ATOM 4116 O O . GLY A 1 527 ? -4.261 10.396 -28.979 1.00 39.97 527 GLY A O 1
ATOM 4117 N N . GLY A 1 528 ? -6.412 9.868 -28.617 1.00 32.72 528 GLY A N 1
ATOM 4118 C CA . GLY A 1 528 ? -6.719 9.592 -30.019 1.00 32.72 528 GLY A CA 1
ATOM 4119 C C . GLY A 1 528 ? -8.057 10.161 -30.483 1.00 32.72 528 GLY A C 1
ATOM 4120 O O . GLY A 1 528 ? -9.019 9.413 -30.532 1.00 32.72 528 GLY A O 1
ATOM 4121 N N . MET A 1 529 ? -8.076 11.450 -30.850 1.00 34.34 529 MET A N 1
ATOM 4122 C CA . MET A 1 529 ? -8.665 12.065 -32.068 1.00 34.34 529 MET A CA 1
ATOM 4123 C C . MET A 1 529 ? -8.159 13.530 -32.108 1.00 34.34 529 MET A C 1
ATOM 4125 O O . MET A 1 529 ? -8.284 14.216 -31.105 1.00 34.34 529 MET A O 1
ATOM 4129 N N . GLY A 1 530 ? -7.559 14.115 -33.154 1.00 31.31 530 GLY A N 1
ATOM 4130 C CA . GLY A 1 530 ? -7.201 13.682 -34.506 1.00 31.31 530 GLY A CA 1
ATOM 4131 C C . GLY A 1 530 ? -6.319 14.743 -35.214 1.00 31.31 530 GLY A C 1
ATOM 4132 O O . GLY A 1 530 ? -6.026 15.788 -34.639 1.00 31.31 530 GLY A O 1
ATOM 4133 N N . GLY A 1 531 ? -5.913 14.473 -36.465 1.00 29.25 531 GLY A N 1
ATOM 4134 C CA . GLY A 1 531 ? -5.314 15.450 -37.399 1.00 29.25 531 GLY A CA 1
ATOM 4135 C C . GLY A 1 531 ? -4.036 14.967 -38.125 1.00 29.25 531 GLY A C 1
ATOM 4136 O O . GLY A 1 531 ? -3.119 14.496 -37.453 1.00 29.25 531 GLY A O 1
ATOM 4137 N N . PRO A 1 532 ? -3.942 15.054 -39.475 1.00 35.69 532 PRO A N 1
ATOM 4138 C CA . PRO A 1 532 ? -2.779 14.598 -40.249 1.00 35.69 532 PRO A CA 1
ATOM 4139 C C . PRO A 1 532 ? -1.604 15.597 -40.172 1.00 35.69 532 PRO A C 1
ATOM 4141 O O . PRO A 1 532 ? -1.822 16.777 -39.895 1.00 35.69 532 PRO A O 1
ATOM 4144 N N . PRO A 1 533 ? -0.350 15.162 -40.412 1.00 34.31 533 PRO A N 1
ATOM 4145 C CA . PRO A 1 533 ? 0.825 16.006 -40.209 1.00 34.31 533 PRO A CA 1
ATOM 4146 C C . PRO A 1 533 ? 1.031 16.977 -41.385 1.00 34.31 533 PRO A C 1
ATOM 4148 O O . PRO A 1 533 ? 0.738 16.607 -42.526 1.00 34.31 533 PRO A O 1
ATOM 4151 N N . PRO A 1 534 ? 1.581 18.186 -41.163 1.00 30.91 534 PRO A N 1
ATOM 4152 C CA . PRO A 1 534 ? 1.904 19.081 -42.259 1.00 30.91 534 PRO A CA 1
ATOM 4153 C C . PRO A 1 534 ? 3.179 18.631 -42.984 1.00 30.91 534 PRO A C 1
ATOM 4155 O O . PRO A 1 534 ? 4.163 18.181 -42.394 1.00 30.91 534 PRO A O 1
ATOM 4158 N N . SER A 1 535 ? 3.105 18.770 -44.301 1.00 32.03 535 SER A N 1
ATOM 4159 C CA . SER A 1 535 ? 4.141 18.584 -45.307 1.00 32.03 535 SER A CA 1
ATOM 4160 C C . SER A 1 535 ? 5.242 19.651 -45.247 1.00 32.03 535 SER A C 1
ATOM 4162 O O . SER A 1 535 ? 5.014 20.780 -44.819 1.00 32.03 535 SER A O 1
ATOM 4164 N N . HIS A 1 536 ? 6.428 19.272 -45.738 1.00 33.88 536 HIS A N 1
ATOM 4165 C CA . HIS A 1 536 ? 7.567 20.133 -46.085 1.00 33.88 536 HIS A CA 1
ATOM 4166 C C . HIS A 1 536 ? 7.194 21.494 -46.697 1.00 33.88 536 HIS A C 1
ATOM 4168 O O . HIS A 1 536 ? 6.236 21.570 -47.465 1.00 33.88 536 HIS A O 1
ATOM 4174 N N . PRO A 1 537 ? 8.096 22.485 -46.587 1.00 31.36 537 PRO A N 1
ATOM 4175 C CA . PRO A 1 537 ? 8.314 23.444 -47.656 1.00 31.36 537 PRO A CA 1
ATOM 4176 C C . PRO A 1 537 ? 9.668 23.209 -48.345 1.00 31.36 537 PRO A C 1
ATOM 4178 O O . PRO A 1 537 ? 10.733 23.263 -47.729 1.00 31.36 537 PRO A O 1
ATOM 4181 N N . GLN A 1 538 ? 9.594 22.950 -49.652 1.00 30.31 538 GLN A N 1
ATOM 4182 C CA . GLN A 1 538 ? 10.660 23.204 -50.617 1.00 30.31 538 GLN A CA 1
ATOM 4183 C C . GLN A 1 538 ? 10.635 24.682 -51.045 1.00 30.31 538 GLN A C 1
ATOM 4185 O O . GLN A 1 538 ? 9.588 25.322 -51.030 1.00 30.31 538 GLN A O 1
ATOM 4190 N N . ASN A 1 539 ? 11.822 25.159 -51.429 1.00 26.92 539 ASN A N 1
ATOM 4191 C CA . ASN A 1 539 ? 12.173 26.334 -52.235 1.00 26.92 539 ASN A CA 1
ATOM 4192 C C . ASN A 1 539 ? 11.050 27.160 -52.889 1.00 26.92 539 ASN A C 1
ATOM 4194 O O . ASN A 1 539 ? 10.247 26.638 -53.657 1.00 26.92 539 ASN A O 1
ATOM 4198 N N . LEU A 1 540 ? 11.193 28.485 -52.779 1.00 27.09 540 LEU A N 1
ATOM 4199 C CA . LEU A 1 540 ? 10.858 29.417 -53.853 1.00 27.09 540 LEU A CA 1
ATOM 4200 C C . LEU A 1 540 ? 11.927 30.511 -53.950 1.00 27.09 540 LEU A C 1
ATOM 4202 O O . LEU A 1 540 ? 12.299 31.156 -52.972 1.00 27.09 540 LEU A O 1
ATOM 4206 N N . SER A 1 541 ? 12.442 30.629 -55.165 1.00 27.70 541 SER A N 1
ATOM 4207 C CA . SER A 1 541 ? 13.370 31.620 -55.682 1.00 27.70 541 SER A CA 1
ATOM 4208 C C . SER A 1 541 ? 12.676 32.940 -56.037 1.00 27.70 541 SER A C 1
ATOM 4210 O O . SER A 1 541 ? 11.464 32.980 -56.207 1.00 27.70 541 SER A O 1
ATOM 4212 N N . GLU A 1 542 ? 13.527 33.944 -56.278 1.00 27.19 542 GLU A N 1
ATOM 4213 C CA . GLU A 1 542 ? 13.310 35.209 -57.004 1.00 27.19 542 GLU A CA 1
ATOM 4214 C C . GLU A 1 542 ? 12.908 36.443 -56.187 1.00 27.19 542 GLU A C 1
ATOM 4216 O O . GLU A 1 542 ? 11.763 36.621 -55.796 1.00 27.19 542 GLU A O 1
ATOM 4221 N N . LEU A 1 543 ? 13.886 37.345 -56.016 1.00 26.25 543 LEU A N 1
ATOM 4222 C CA . LEU A 1 543 ? 13.809 38.757 -56.419 1.00 26.25 543 LEU A CA 1
ATOM 4223 C C . LEU A 1 543 ? 15.224 39.381 -56.370 1.00 26.25 543 LEU A C 1
ATOM 4225 O O . LEU A 1 543 ? 15.925 39.314 -55.363 1.00 26.25 543 LEU A O 1
ATOM 4229 N N . ARG A 1 544 ? 15.653 39.974 -57.489 1.00 25.59 544 ARG A N 1
ATOM 4230 C CA . ARG A 1 544 ? 16.811 40.887 -57.649 1.00 25.59 544 ARG A CA 1
ATOM 4231 C C . ARG A 1 544 ? 16.241 42.253 -58.084 1.00 25.59 544 ARG A C 1
ATOM 4233 O O . ARG A 1 544 ? 15.178 42.234 -58.706 1.00 25.59 544 ARG A O 1
ATOM 4240 N N . PRO A 1 545 ? 16.895 43.409 -57.817 1.00 30.81 545 PRO A N 1
ATOM 4241 C CA . PRO A 1 545 ? 18.093 43.817 -58.577 1.00 30.81 545 PRO A CA 1
ATOM 4242 C C . PRO A 1 545 ? 19.192 44.606 -57.800 1.00 30.81 545 PRO A C 1
ATOM 4244 O O . PRO A 1 545 ? 19.016 45.009 -56.658 1.00 30.81 545 PRO A O 1
ATOM 4247 N N . HIS A 1 546 ? 20.345 44.758 -58.476 1.00 28.31 546 HIS A N 1
ATOM 4248 C CA . HIS A 1 546 ? 21.638 45.439 -58.169 1.00 28.31 546 HIS A CA 1
ATOM 4249 C C . HIS A 1 546 ? 21.566 46.995 -58.090 1.00 28.31 546 HIS A C 1
ATOM 4251 O O . HIS A 1 546 ? 20.450 47.485 -58.249 1.00 28.31 546 HIS A O 1
ATOM 4257 N N . PRO A 1 547 ? 22.667 47.819 -58.034 1.00 43.25 547 PRO A N 1
ATOM 4258 C CA . PRO A 1 547 ? 24.133 47.619 -57.806 1.00 43.25 547 PRO A CA 1
ATOM 4259 C C . PRO A 1 547 ? 24.798 48.655 -56.832 1.00 43.25 547 PRO A C 1
ATOM 4261 O O . PRO A 1 547 ? 24.169 49.632 -56.445 1.00 43.25 547 PRO A O 1
ATOM 4264 N N . GLY A 1 548 ? 26.115 48.538 -56.551 1.00 23.80 548 GLY A N 1
ATOM 4265 C CA . GLY A 1 548 ? 26.978 49.739 -56.399 1.00 23.80 548 GLY A CA 1
ATOM 4266 C C . GLY A 1 548 ? 28.082 49.773 -55.318 1.00 23.80 548 GLY A C 1
ATOM 4267 O O . GLY A 1 548 ? 27.797 50.018 -54.158 1.00 23.80 548 GLY A O 1
ATOM 4268 N N . MET A 1 549 ? 29.340 49.621 -55.771 1.00 24.20 549 MET A N 1
ATOM 4269 C CA . MET A 1 549 ? 30.586 50.356 -55.416 1.00 24.20 549 MET A CA 1
ATOM 4270 C C . MET A 1 549 ? 31.049 50.590 -53.947 1.00 24.20 549 MET A C 1
ATOM 4272 O O . MET A 1 549 ? 30.502 51.436 -53.257 1.00 24.20 549 MET A O 1
ATOM 4276 N N . THR A 1 550 ? 32.160 49.903 -53.585 1.00 25.98 550 THR A N 1
ATOM 4277 C CA . THR A 1 550 ? 33.499 50.350 -53.047 1.00 25.98 550 THR A CA 1
ATOM 4278 C C . THR A 1 550 ? 33.611 51.514 -52.027 1.00 25.98 550 THR A C 1
ATOM 4280 O O . THR A 1 550 ? 32.804 52.427 -52.136 1.00 25.98 550 THR A O 1
ATOM 4283 N N . PRO A 1 551 ? 34.664 51.643 -51.161 1.00 27.67 551 PRO A N 1
ATOM 4284 C CA . PRO A 1 551 ? 36.025 51.071 -51.258 1.00 27.67 551 PRO A CA 1
ATOM 4285 C C . PRO A 1 551 ? 36.712 50.591 -49.939 1.00 27.67 551 PRO A C 1
ATOM 4287 O O . PRO A 1 551 ? 36.262 50.817 -48.821 1.00 27.67 551 PRO A O 1
ATOM 4290 N N . GLU A 1 552 ? 37.865 49.942 -50.134 1.00 22.97 552 GLU A N 1
ATOM 4291 C CA . GLU A 1 552 ? 39.047 49.774 -49.250 1.00 22.97 552 GLU A CA 1
ATOM 4292 C C . GLU A 1 552 ? 39.571 51.109 -48.624 1.00 22.97 552 GLU A C 1
ATOM 4294 O O . GLU A 1 552 ? 39.114 52.149 -49.108 1.00 22.97 552 GLU A O 1
ATOM 4299 N N . PRO A 1 553 ? 40.558 51.185 -47.664 1.00 34.47 553 PRO A N 1
ATOM 4300 C CA . PRO A 1 553 ? 41.830 50.420 -47.671 1.00 34.47 553 PRO A CA 1
ATOM 4301 C C . PRO A 1 553 ? 42.605 50.098 -46.347 1.00 34.47 553 PRO A C 1
ATOM 4303 O O . PRO A 1 553 ? 42.553 50.801 -45.345 1.00 34.47 553 PRO A O 1
ATOM 4306 N N . ARG A 1 554 ? 43.494 49.091 -46.491 1.00 24.36 554 ARG A N 1
ATOM 4307 C CA . ARG A 1 554 ? 44.912 48.947 -46.039 1.00 24.36 554 ARG A CA 1
ATOM 4308 C C . ARG A 1 554 ? 45.303 48.950 -44.540 1.00 24.36 554 ARG A C 1
ATOM 4310 O O . ARG A 1 554 ? 45.290 49.982 -43.883 1.00 24.36 554 ARG A O 1
ATOM 4317 N N . ARG A 1 555 ? 46.009 47.885 -44.112 1.00 24.28 555 ARG A N 1
ATOM 4318 C CA . ARG A 1 555 ? 47.500 47.760 -44.134 1.00 24.28 555 ARG A CA 1
ATOM 4319 C C . ARG A 1 555 ? 47.987 46.509 -43.372 1.00 24.28 555 ARG A C 1
ATOM 4321 O O . ARG A 1 555 ? 47.798 46.433 -42.164 1.00 24.28 555 ARG A O 1
ATOM 4328 N N . LYS A 1 556 ? 48.754 45.637 -44.038 1.00 22.52 556 LYS A N 1
ATOM 4329 C CA . LYS A 1 556 ? 50.191 45.348 -43.779 1.00 22.52 556 LYS A CA 1
ATOM 4330 C C . LYS A 1 556 ? 50.634 44.179 -44.673 1.00 22.52 556 LYS A C 1
ATOM 4332 O O . LYS A 1 556 ? 50.059 43.107 -44.593 1.00 22.52 556 LYS A O 1
ATOM 4337 N N . VAL A 1 557 ? 51.385 44.489 -45.728 1.00 24.12 557 VAL A N 1
ATOM 4338 C CA . VAL A 1 557 ? 52.861 44.440 -45.858 1.00 24.12 557 VAL A CA 1
ATOM 4339 C C . VAL A 1 557 ? 53.352 43.048 -46.264 1.00 24.12 557 VAL A C 1
ATOM 4341 O O . VAL A 1 557 ? 53.206 42.066 -45.547 1.00 24.12 557 VAL A O 1
ATOM 4344 N N . GLU A 1 558 ? 53.914 43.075 -47.466 1.00 22.52 558 GLU A N 1
ATOM 4345 C CA . GLU A 1 558 ? 54.586 42.071 -48.276 1.00 22.52 558 GLU A CA 1
ATOM 4346 C C . GLU A 1 558 ? 55.681 41.267 -47.567 1.00 22.52 558 GLU A C 1
ATOM 4348 O O . GLU A 1 558 ? 56.497 41.816 -46.830 1.00 22.52 558 GLU A O 1
ATOM 4353 N N . VAL A 1 559 ? 55.803 40.001 -47.976 1.00 24.00 559 VAL A N 1
ATOM 4354 C CA . VAL A 1 559 ? 57.073 39.508 -48.525 1.00 24.00 559 VAL A CA 1
ATOM 4355 C C . VAL A 1 559 ? 56.774 38.915 -49.902 1.00 24.00 559 VAL A C 1
ATOM 4357 O O . VAL A 1 559 ? 56.005 37.967 -50.042 1.00 24.00 559 VAL A O 1
ATOM 4360 N N . VAL A 1 560 ? 57.354 39.554 -50.911 1.00 25.06 560 VAL A N 1
ATOM 4361 C CA . VAL A 1 560 ? 57.346 39.197 -52.329 1.00 25.06 560 VAL A CA 1
ATOM 4362 C C . VAL A 1 560 ? 58.446 38.166 -52.580 1.00 25.06 560 VAL A C 1
ATOM 4364 O O . VAL A 1 560 ? 59.580 38.397 -52.180 1.00 25.06 560 VAL A O 1
ATOM 4367 N N . MET A 1 561 ? 58.129 37.080 -53.285 1.00 24.48 561 MET A N 1
ATOM 4368 C CA . MET A 1 561 ? 58.833 36.709 -54.519 1.00 24.48 561 MET A CA 1
ATOM 4369 C C . MET A 1 561 ? 57.891 35.886 -55.400 1.00 24.48 561 MET A C 1
ATOM 4371 O O . MET A 1 561 ? 57.343 34.863 -54.996 1.00 24.48 561 MET A O 1
ATOM 4375 N N . GLU A 1 562 ? 57.658 36.431 -56.589 1.00 27.16 562 GLU A N 1
ATOM 4376 C CA . GLU A 1 562 ? 56.787 35.933 -57.642 1.00 27.16 562 GLU A CA 1
ATOM 4377 C C . GLU A 1 562 ? 57.270 34.613 -58.249 1.00 27.16 562 GLU A C 1
ATOM 4379 O O . GLU A 1 562 ? 58.462 34.347 -58.372 1.00 27.16 562 GLU A O 1
ATOM 4384 N N . GLY A 1 563 ? 56.298 33.837 -58.726 1.00 27.98 563 GLY A N 1
ATOM 4385 C CA . GLY A 1 563 ? 56.510 32.667 -59.566 1.00 27.98 563 GLY A CA 1
ATOM 4386 C C . GLY A 1 563 ? 55.190 32.065 -60.032 1.00 27.98 563 GLY A C 1
ATOM 4387 O O . GLY A 1 563 ? 54.941 30.883 -59.831 1.00 27.98 563 GLY A O 1
ATOM 4388 N N . LYS A 1 564 ? 54.304 32.886 -60.616 1.00 37.34 564 LYS A N 1
ATOM 4389 C CA . LYS A 1 564 ? 53.164 32.400 -61.406 1.00 37.34 564 LYS A CA 1
ATOM 4390 C C . LYS A 1 564 ? 53.710 31.615 -62.605 1.00 37.34 564 LYS A C 1
ATOM 4392 O O . LYS A 1 564 ? 54.257 32.206 -63.529 1.00 37.34 564 LYS A O 1
ATOM 4397 N N . GLY A 1 565 ? 53.514 30.305 -62.606 1.00 29.91 565 GLY A N 1
ATOM 4398 C CA . GLY A 1 565 ? 53.755 29.433 -63.752 1.00 29.91 565 GLY A CA 1
ATOM 4399 C C . GLY A 1 565 ? 52.864 28.214 -63.604 1.00 29.91 565 GLY A C 1
ATOM 4400 O O . GLY A 1 565 ? 53.178 27.324 -62.825 1.00 29.91 565 GLY A O 1
ATOM 4401 N N . GLY A 1 566 ? 51.707 28.256 -64.265 1.00 32.69 566 GLY A N 1
ATOM 4402 C CA . GLY A 1 566 ? 50.642 27.270 -64.126 1.00 32.69 566 GLY A CA 1
ATOM 4403 C C . GLY A 1 566 ? 51.052 25.861 -64.540 1.00 32.69 566 GLY A C 1
ATOM 4404 O O . GLY A 1 566 ? 52.079 25.651 -65.183 1.00 32.69 566 GLY A O 1
ATOM 4405 N N . GLU A 1 567 ? 50.184 24.908 -64.216 1.00 37.97 567 GLU A N 1
ATOM 4406 C CA . GLU A 1 567 ? 50.221 23.516 -64.683 1.00 37.97 567 GLU A CA 1
ATOM 4407 C C . GLU A 1 567 ? 50.432 23.389 -66.212 1.00 37.97 567 GLU A C 1
ATOM 4409 O O . GLU A 1 567 ? 50.990 22.399 -66.679 1.00 37.97 567 GLU A O 1
ATOM 4414 N N . ASP A 1 568 ? 50.131 24.437 -66.989 1.00 40.22 568 ASP A N 1
ATOM 4415 C CA . ASP A 1 568 ? 50.448 24.549 -68.420 1.00 40.22 568 ASP A CA 1
ATOM 4416 C C . ASP A 1 568 ? 51.949 24.655 -68.750 1.00 40.22 568 ASP A C 1
ATOM 4418 O O . ASP A 1 568 ? 52.365 24.263 -69.842 1.00 40.22 568 ASP A O 1
ATOM 4422 N N . SER A 1 569 ? 52.784 25.180 -67.850 1.00 38.38 569 SER A N 1
ATOM 4423 C CA . SER A 1 569 ? 54.226 25.348 -68.081 1.00 38.38 569 SER A CA 1
ATOM 4424 C C . SER A 1 569 ? 55.002 24.051 -67.868 1.00 38.38 569 SER A C 1
ATOM 4426 O O . SER A 1 569 ? 55.946 23.790 -68.607 1.00 38.38 569 SER A O 1
ATOM 4428 N N . VAL A 1 570 ? 54.599 23.206 -66.914 1.00 42.12 570 VAL A N 1
ATOM 4429 C CA . VAL A 1 570 ? 55.261 21.911 -66.671 1.00 42.12 570 VAL A CA 1
ATOM 4430 C C . VAL A 1 570 ? 54.925 20.929 -67.794 1.00 42.12 570 VAL A C 1
ATOM 4432 O O . VAL A 1 570 ? 55.830 20.314 -68.354 1.00 42.12 570 VAL A O 1
ATOM 4435 N N . ASN A 1 571 ? 53.660 20.883 -68.227 1.00 42.91 571 ASN A N 1
ATOM 4436 C CA . ASN A 1 571 ? 53.253 20.084 -69.385 1.00 42.91 571 ASN A CA 1
ATOM 4437 C C . ASN A 1 571 ? 53.910 20.574 -70.689 1.00 42.91 571 ASN A C 1
ATOM 4439 O O . ASN A 1 571 ? 54.345 19.755 -71.497 1.00 42.91 571 ASN A O 1
ATOM 4443 N N . LYS A 1 572 ? 54.085 21.892 -70.880 1.00 41.97 572 LYS A N 1
ATOM 4444 C CA . LYS A 1 572 ? 54.826 22.427 -72.037 1.00 41.97 572 LYS A CA 1
ATOM 4445 C C . LYS A 1 572 ? 56.321 22.124 -71.991 1.00 41.97 572 LYS A C 1
ATOM 4447 O O . LYS A 1 572 ? 56.870 21.806 -73.037 1.00 41.97 572 LYS A O 1
ATOM 4452 N N . VAL A 1 573 ? 56.974 22.190 -70.827 1.00 43.53 573 VAL A N 1
ATOM 4453 C CA . VAL A 1 573 ? 58.413 21.892 -70.689 1.00 43.53 573 VAL A CA 1
ATOM 4454 C C . VAL A 1 573 ? 58.700 20.407 -70.931 1.00 43.53 573 VAL A C 1
ATOM 4456 O O . VAL A 1 573 ? 59.661 20.089 -71.626 1.00 43.53 573 VAL A O 1
ATOM 4459 N N . VAL A 1 574 ? 57.848 19.498 -70.447 1.00 44.19 574 VAL A N 1
ATOM 4460 C CA . VAL A 1 574 ? 58.016 18.051 -70.670 1.00 44.19 574 VAL A CA 1
ATOM 4461 C C . VAL A 1 574 ? 57.804 17.686 -72.145 1.00 44.19 574 VAL A C 1
ATOM 4463 O O . VAL A 1 574 ? 58.626 16.969 -72.714 1.00 44.19 574 VAL A O 1
ATOM 4466 N N . ILE A 1 575 ? 56.783 18.247 -72.808 1.00 48.12 575 ILE A N 1
ATOM 4467 C CA . ILE A 1 575 ? 56.545 18.026 -74.248 1.00 48.12 575 ILE A CA 1
ATOM 4468 C C . ILE A 1 575 ? 57.698 18.594 -75.099 1.00 48.12 575 ILE A C 1
ATOM 4470 O O . ILE A 1 575 ? 58.150 17.932 -76.035 1.00 48.12 575 ILE A O 1
ATOM 4474 N N . TRP A 1 576 ? 58.243 19.765 -74.739 1.00 37.25 576 TRP A N 1
ATOM 4475 C CA . TRP A 1 576 ? 59.385 20.366 -75.443 1.00 37.25 576 TRP A CA 1
ATOM 4476 C C . TRP A 1 576 ? 60.669 19.529 -75.337 1.00 37.25 576 TRP A C 1
ATOM 4478 O O . TRP A 1 576 ? 61.389 19.373 -76.322 1.00 37.25 576 TRP A O 1
ATOM 4488 N N . VAL A 1 577 ? 60.955 18.958 -74.160 1.00 43.69 577 VAL A N 1
ATOM 4489 C CA . VAL A 1 577 ? 62.146 18.114 -73.942 1.00 43.69 577 VAL A CA 1
ATOM 4490 C C . VAL A 1 577 ? 62.049 16.795 -74.725 1.00 43.69 577 VAL A C 1
ATOM 4492 O O . VAL A 1 577 ? 63.040 16.352 -75.309 1.00 43.69 577 VAL A O 1
ATOM 4495 N N . PHE A 1 578 ? 60.855 16.198 -74.819 1.00 41.88 578 PHE A N 1
ATOM 4496 C CA . PHE A 1 578 ? 60.637 14.968 -75.590 1.00 41.88 578 PHE A CA 1
ATOM 4497 C C . PHE A 1 578 ? 60.730 15.175 -77.114 1.00 41.88 578 PHE A C 1
ATOM 4499 O O . PHE A 1 578 ? 61.303 14.332 -77.815 1.00 41.88 578 PHE A O 1
ATOM 4506 N N . GLU A 1 579 ? 60.229 16.294 -77.652 1.00 46.47 579 GLU A N 1
ATOM 4507 C CA . GLU A 1 579 ? 60.359 16.606 -79.086 1.00 46.47 579 GLU A CA 1
ATOM 4508 C C . GLU A 1 579 ? 61.811 16.892 -79.505 1.00 46.47 579 GLU A C 1
ATOM 4510 O O . GLU A 1 579 ? 62.244 16.446 -80.577 1.00 46.47 579 GLU A O 1
ATOM 4515 N N . ASP A 1 580 ? 62.589 17.569 -78.654 1.00 47.06 580 ASP A N 1
ATOM 4516 C CA . ASP A 1 580 ? 63.979 17.935 -78.947 1.00 47.06 580 ASP A CA 1
ATOM 4517 C C . ASP A 1 580 ? 64.922 16.709 -78.928 1.00 47.06 580 ASP A C 1
ATOM 4519 O O . ASP A 1 580 ? 65.789 16.562 -79.798 1.00 47.06 580 ASP A O 1
ATOM 4523 N N . CYS A 1 581 ? 64.688 15.741 -78.029 1.00 49.75 581 CYS A N 1
ATOM 4524 C CA . CYS A 1 581 ? 65.413 14.461 -78.005 1.00 49.75 581 CYS A CA 1
ATOM 4525 C C . CYS A 1 581 ? 65.160 13.607 -79.258 1.00 49.75 581 CYS A C 1
ATOM 4527 O O . CYS A 1 581 ? 66.098 13.036 -79.822 1.00 49.75 581 CYS A O 1
ATOM 4529 N N . ARG A 1 582 ? 63.918 13.563 -79.754 1.00 53.53 582 ARG A N 1
ATOM 4530 C CA . ARG A 1 582 ? 63.546 12.758 -80.931 1.00 53.53 582 ARG A CA 1
ATOM 4531 C C . ARG A 1 582 ? 64.154 13.305 -82.225 1.00 53.53 582 ARG A C 1
ATOM 4533 O O . ARG A 1 582 ? 64.538 12.534 -83.108 1.00 53.53 582 ARG A O 1
ATOM 4540 N N . ARG A 1 583 ? 64.271 14.633 -82.340 1.00 53.50 583 ARG A N 1
ATOM 4541 C CA . ARG A 1 583 ? 64.929 15.306 -83.473 1.00 53.50 583 ARG A CA 1
ATOM 4542 C C . ARG A 1 583 ? 66.443 15.096 -83.449 1.00 53.50 583 ARG A C 1
ATOM 4544 O O . ARG A 1 583 ? 67.009 14.729 -84.478 1.00 53.50 583 ARG A O 1
ATOM 4551 N N . LYS A 1 584 ? 67.079 15.239 -82.280 1.00 50.38 584 LYS A N 1
ATOM 4552 C CA . LYS A 1 584 ? 68.527 15.026 -82.101 1.00 50.38 584 LYS A CA 1
ATOM 4553 C C . LYS A 1 584 ? 68.946 13.571 -82.340 1.00 50.38 584 LYS A C 1
ATOM 4555 O O . LYS A 1 584 ? 69.912 13.341 -83.061 1.00 50.38 584 LYS A O 1
ATOM 4560 N N . GLN A 1 585 ? 68.183 12.590 -81.849 1.00 52.78 585 GLN A N 1
ATOM 4561 C CA . GLN A 1 585 ? 68.458 11.165 -82.097 1.00 52.78 585 GLN A CA 1
ATOM 4562 C C . GLN A 1 585 ? 68.300 10.773 -83.574 1.00 52.78 585 GLN A C 1
ATOM 4564 O O . GLN A 1 585 ? 69.081 9.972 -84.086 1.00 52.78 585 GLN A O 1
ATOM 4569 N N . LYS A 1 586 ? 67.335 11.367 -84.290 1.00 56.22 586 LYS A N 1
ATOM 4570 C CA . LYS A 1 586 ? 67.143 11.122 -85.728 1.00 56.22 586 LYS A CA 1
ATOM 4571 C C . LYS A 1 586 ? 68.294 11.688 -86.570 1.00 56.22 586 LYS A C 1
ATOM 4573 O O . LYS A 1 586 ? 68.718 11.037 -87.520 1.00 56.22 586 LYS A O 1
ATOM 4578 N N . ILE A 1 587 ? 68.815 12.859 -86.194 1.00 58.94 587 ILE A N 1
ATOM 4579 C CA . ILE A 1 587 ? 69.983 13.478 -86.839 1.00 58.94 587 ILE A CA 1
ATOM 4580 C C . ILE A 1 587 ? 71.257 12.677 -86.534 1.00 58.94 587 ILE A C 1
ATOM 4582 O O . ILE A 1 587 ? 72.009 12.386 -87.458 1.00 58.94 587 ILE A O 1
ATOM 4586 N N . MET A 1 588 ? 71.467 12.235 -85.288 1.00 50.84 588 MET A N 1
ATOM 4587 C CA . MET A 1 588 ? 72.621 11.396 -84.931 1.00 50.84 588 MET A CA 1
ATOM 4588 C C . MET A 1 588 ? 72.610 10.033 -85.640 1.00 50.84 588 MET A C 1
ATOM 4590 O O . MET A 1 588 ? 73.654 9.601 -86.112 1.00 50.84 588 MET A O 1
ATOM 4594 N N . CYS A 1 589 ? 71.452 9.379 -85.793 1.00 52.62 589 CYS A N 1
ATOM 4595 C CA . CYS A 1 589 ? 71.357 8.132 -86.566 1.00 52.62 589 CYS A CA 1
ATOM 4596 C C . CYS A 1 589 ? 71.636 8.339 -88.064 1.00 52.62 589 CYS A C 1
ATOM 4598 O O . CYS A 1 589 ? 72.259 7.486 -88.689 1.00 52.62 589 CYS A O 1
ATOM 4600 N N . GLN A 1 590 ? 71.214 9.469 -88.645 1.00 54.25 590 GLN A N 1
ATOM 4601 C CA . GLN A 1 590 ? 71.550 9.806 -90.034 1.00 54.25 590 GLN A CA 1
ATOM 4602 C C . GLN A 1 590 ? 73.042 10.116 -90.204 1.00 54.25 590 GLN A C 1
ATOM 4604 O O . GLN A 1 590 ? 73.647 9.664 -91.168 1.00 54.25 590 GLN A O 1
ATOM 4609 N N . GLN A 1 591 ? 73.648 10.837 -89.259 1.00 49.28 591 GLN A N 1
ATOM 4610 C CA . GLN A 1 591 ? 75.080 11.150 -89.282 1.00 49.28 591 GLN A CA 1
ATOM 4611 C C . GLN A 1 591 ? 75.952 9.907 -89.066 1.00 49.28 591 GLN A C 1
ATOM 4613 O O . GLN A 1 591 ? 76.979 9.768 -89.723 1.00 49.28 591 GLN A O 1
ATOM 4618 N N . TYR A 1 592 ? 75.523 8.982 -88.203 1.00 52.53 592 TYR A N 1
ATOM 4619 C CA . TYR A 1 592 ? 76.217 7.717 -87.971 1.00 52.53 592 TYR A CA 1
ATOM 4620 C C . TYR A 1 592 ? 76.160 6.790 -89.193 1.00 52.53 592 TYR A C 1
ATOM 4622 O O . TYR A 1 592 ? 77.187 6.237 -89.565 1.00 52.53 592 TYR A O 1
ATOM 4630 N N . GLY A 1 593 ? 75.006 6.686 -89.868 1.00 52.78 593 GLY A N 1
ATOM 4631 C CA . GLY A 1 593 ? 74.887 5.919 -91.116 1.00 52.78 593 GLY A CA 1
ATOM 4632 C C . GLY A 1 593 ? 75.782 6.465 -92.233 1.00 52.78 593 GLY A C 1
ATOM 4633 O O . GLY A 1 593 ? 76.510 5.708 -92.861 1.00 52.78 593 GLY A O 1
ATOM 4634 N N . VAL A 1 594 ? 75.824 7.791 -92.406 1.00 60.28 594 VAL A N 1
ATOM 4635 C CA . VAL A 1 594 ? 76.714 8.434 -93.391 1.00 60.28 594 VAL A CA 1
ATOM 4636 C C . VAL A 1 594 ? 78.194 8.213 -93.051 1.00 60.28 594 VAL A C 1
ATOM 4638 O O . VAL A 1 594 ? 78.994 7.979 -93.952 1.00 60.28 594 VAL A O 1
ATOM 4641 N N . MET A 1 595 ? 78.577 8.256 -91.770 1.00 50.59 595 MET A N 1
ATOM 4642 C CA . MET A 1 595 ? 79.956 7.976 -91.345 1.00 50.59 595 MET A CA 1
ATOM 4643 C C . MET A 1 595 ? 80.356 6.508 -91.528 1.00 50.59 595 MET A C 1
ATOM 4645 O O . MET A 1 595 ? 81.488 6.251 -91.927 1.00 50.59 595 MET A O 1
ATOM 4649 N N . ASP A 1 596 ? 79.460 5.562 -91.248 1.00 53.41 596 ASP A N 1
ATOM 4650 C CA . ASP A 1 596 ? 79.706 4.125 -91.430 1.00 53.41 596 ASP A CA 1
ATOM 4651 C C . ASP A 1 596 ? 79.853 3.770 -92.920 1.00 53.41 596 ASP A C 1
ATOM 4653 O O . ASP A 1 596 ? 80.784 3.060 -93.304 1.00 53.41 596 ASP A O 1
ATOM 4657 N N . ASP A 1 597 ? 79.020 4.366 -93.779 1.00 55.50 597 ASP A N 1
ATOM 4658 C CA . ASP A 1 597 ? 79.117 4.218 -95.233 1.00 55.50 597 ASP A CA 1
ATOM 4659 C C . ASP A 1 597 ? 80.402 4.860 -95.786 1.00 55.50 597 ASP A C 1
ATOM 4661 O O . ASP A 1 597 ? 81.096 4.249 -96.599 1.00 55.50 597 ASP A O 1
ATOM 4665 N N . MET A 1 598 ? 80.789 6.051 -95.305 1.00 52.66 598 MET A N 1
ATOM 4666 C CA . MET A 1 598 ? 82.055 6.695 -95.691 1.00 52.66 598 MET A CA 1
ATOM 4667 C C . MET A 1 598 ? 83.282 5.898 -95.229 1.00 52.66 598 MET A C 1
ATOM 4669 O O . MET A 1 598 ? 84.257 5.803 -95.972 1.00 52.66 598 MET A O 1
ATOM 4673 N N . LEU A 1 599 ? 83.251 5.304 -94.032 1.00 60.09 599 LEU A N 1
ATOM 4674 C CA . LEU A 1 599 ? 84.348 4.482 -93.511 1.00 60.09 599 LEU A CA 1
ATOM 4675 C C . LEU A 1 599 ? 84.493 3.163 -94.280 1.00 60.09 599 LEU A C 1
ATOM 4677 O O . LEU A 1 599 ? 85.617 2.747 -94.556 1.00 60.09 599 LEU A O 1
ATOM 4681 N N . LYS A 1 600 ? 83.385 2.538 -94.695 1.00 58.81 600 LYS A N 1
ATOM 4682 C CA . LYS A 1 600 ? 83.396 1.340 -95.555 1.00 58.81 600 LYS A CA 1
ATOM 4683 C C . LYS A 1 600 ? 83.871 1.641 -96.980 1.00 58.81 600 LYS A C 1
ATOM 4685 O O . LYS A 1 600 ? 84.583 0.828 -97.571 1.00 58.81 600 LYS A O 1
ATOM 4690 N N . LEU A 1 601 ? 83.542 2.820 -97.511 1.00 55.41 601 LEU A N 1
ATOM 4691 C CA . LEU A 1 601 ? 84.015 3.274 -98.822 1.00 55.41 601 LEU A CA 1
ATOM 4692 C C . LEU A 1 601 ? 85.515 3.616 -98.804 1.00 55.41 601 LEU A C 1
ATOM 4694 O O . LEU A 1 601 ? 86.241 3.269 -99.726 1.00 55.41 601 LEU A O 1
ATOM 4698 N N . LEU A 1 602 ? 86.006 4.238 -97.726 1.00 53.38 602 LEU A N 1
ATOM 4699 C CA . LEU A 1 602 ? 87.430 4.551 -97.547 1.00 53.38 602 LEU A CA 1
ATOM 4700 C C . LEU A 1 602 ? 88.288 3.309 -97.261 1.00 53.38 602 LEU A C 1
ATOM 4702 O O . LEU A 1 602 ? 89.453 3.283 -97.642 1.00 53.38 602 LEU A O 1
ATOM 4706 N N . ALA A 1 603 ? 87.726 2.278 -96.624 1.00 56.12 603 ALA A N 1
ATOM 4707 C CA . ALA A 1 603 ? 88.425 1.023 -96.336 1.00 56.12 603 ALA A CA 1
ATOM 4708 C C . ALA A 1 603 ? 88.571 0.086 -97.553 1.00 56.12 603 ALA A C 1
ATOM 4710 O O . ALA A 1 603 ? 89.307 -0.894 -97.467 1.00 56.12 603 ALA A O 1
ATOM 4711 N N . SER A 1 604 ? 87.879 0.361 -98.666 1.00 56.09 604 SER A N 1
ATOM 4712 C CA . SER A 1 604 ? 87.855 -0.488 -99.872 1.00 56.09 604 SER A CA 1
ATOM 4713 C C . SER A 1 604 ? 88.561 0.117 -101.096 1.00 56.09 604 SER A C 1
ATOM 4715 O O . SER A 1 604 ? 88.575 -0.500 -102.158 1.00 56.09 604 SER A O 1
ATOM 4717 N N . LEU A 1 605 ? 89.184 1.293 -100.963 1.00 50.41 605 LEU A N 1
ATOM 4718 C CA . LEU A 1 605 ? 89.908 1.972 -102.044 1.00 50.41 605 LEU A CA 1
ATOM 4719 C C . LEU A 1 605 ? 91.422 1.716 -101.941 1.00 50.41 605 LEU A C 1
ATOM 4721 O O . LEU A 1 605 ? 92.063 2.185 -101.005 1.00 50.41 605 LEU A O 1
ATOM 4725 N N . GLU A 1 606 ? 92.017 1.035 -102.927 1.00 54.09 606 GLU A N 1
ATOM 4726 C CA . GLU A 1 606 ? 93.481 0.845 -103.006 1.00 54.09 606 GLU A CA 1
ATOM 4727 C C . GLU A 1 606 ? 94.215 2.002 -103.733 1.00 54.09 606 GLU A C 1
ATOM 4729 O O . GLU A 1 606 ? 95.441 2.093 -103.659 1.00 54.09 606 GLU A O 1
ATOM 4734 N N . SER A 1 607 ? 93.508 2.937 -104.395 1.00 55.84 607 SER A N 1
ATOM 4735 C CA . SER A 1 607 ? 94.063 4.208 -104.914 1.00 55.84 607 SER A CA 1
ATOM 4736 C C . SER A 1 607 ? 92.966 5.218 -105.324 1.00 55.84 607 SER A C 1
ATOM 4738 O O . SER A 1 607 ? 91.817 4.849 -105.561 1.00 55.84 607 SER A O 1
ATOM 4740 N N . ALA A 1 608 ? 93.314 6.509 -105.410 1.00 50.88 608 ALA A N 1
ATOM 4741 C CA . ALA A 1 608 ? 92.383 7.632 -105.596 1.00 50.88 608 ALA A CA 1
ATOM 4742 C C . ALA A 1 608 ? 91.839 7.842 -107.032 1.00 50.88 608 ALA A C 1
ATOM 4744 O O . ALA A 1 608 ? 91.003 8.722 -107.232 1.00 50.88 608 ALA A O 1
ATOM 4745 N N . GLU A 1 609 ? 92.262 7.063 -108.035 1.00 52.56 609 GLU A N 1
ATOM 4746 C CA . GLU A 1 609 ? 91.857 7.288 -109.441 1.00 52.56 609 GLU A CA 1
ATOM 4747 C C . GLU A 1 609 ? 90.614 6.495 -109.898 1.00 52.56 609 GLU A C 1
ATOM 4749 O O . GLU A 1 609 ? 90.095 6.743 -110.985 1.00 52.56 609 GLU A O 1
ATOM 4754 N N . GLN A 1 610 ? 90.056 5.605 -109.069 1.00 53.75 610 GLN A N 1
ATOM 4755 C CA . GLN A 1 610 ? 88.832 4.849 -109.400 1.00 53.75 610 GLN A CA 1
ATOM 4756 C C . GLN A 1 610 ? 87.512 5.547 -109.011 1.00 53.75 610 GLN A C 1
ATOM 4758 O O . GLN A 1 610 ? 86.441 5.087 -109.396 1.00 53.75 610 GLN A O 1
ATOM 4763 N N . PHE A 1 611 ? 87.553 6.685 -108.308 1.00 48.31 611 PHE A N 1
ATOM 4764 C CA . PHE A 1 611 ? 86.351 7.346 -107.770 1.00 48.31 611 PHE A CA 1
ATOM 4765 C C . PHE A 1 611 ? 85.492 8.085 -108.819 1.00 48.31 611 PHE A C 1
ATOM 4767 O O . PHE A 1 611 ? 84.363 8.472 -108.531 1.00 48.31 611 PHE A O 1
ATOM 4774 N N . LEU A 1 612 ? 85.997 8.305 -110.039 1.00 51.22 612 LEU A N 1
ATOM 4775 C CA . LEU A 1 612 ? 85.339 9.186 -111.016 1.00 51.22 612 LEU A CA 1
ATOM 4776 C C . LEU A 1 612 ? 84.500 8.483 -112.097 1.00 51.22 612 LEU A C 1
ATOM 4778 O O . LEU A 1 612 ? 83.899 9.195 -112.895 1.00 51.22 612 LEU A O 1
ATOM 4782 N N . ASN A 1 613 ? 84.417 7.144 -112.147 1.00 53.91 613 ASN A N 1
ATOM 4783 C CA . ASN A 1 613 ? 83.851 6.461 -113.327 1.00 53.91 613 ASN A CA 1
ATOM 4784 C C . ASN A 1 613 ? 82.901 5.265 -113.101 1.00 53.91 613 ASN A C 1
ATOM 4786 O O . ASN A 1 613 ? 82.620 4.562 -114.070 1.00 53.91 613 ASN A O 1
ATOM 4790 N N . GLU A 1 614 ? 82.321 5.052 -111.916 1.00 40.78 614 GLU A N 1
ATOM 4791 C CA . GLU A 1 614 ? 81.273 4.023 -111.753 1.00 40.78 614 GLU A CA 1
ATOM 4792 C C . GLU A 1 614 ? 79.879 4.586 -111.405 1.00 40.78 614 GLU A C 1
ATOM 4794 O O . GLU A 1 614 ? 79.761 5.517 -110.604 1.00 40.78 614 GLU A O 1
ATOM 4799 N N . PRO A 1 615 ? 78.798 4.047 -112.012 1.00 43.75 615 PRO A N 1
ATOM 4800 C CA . PRO A 1 615 ? 77.432 4.495 -111.773 1.00 43.75 615 PRO A CA 1
ATOM 4801 C C . PRO A 1 615 ? 76.885 3.995 -110.425 1.00 43.75 615 PRO A C 1
ATOM 4803 O O . PRO A 1 615 ? 77.109 2.862 -110.009 1.00 43.75 615 PRO A O 1
ATOM 4806 N N . CYS A 1 616 ? 76.117 4.869 -109.772 1.00 36.50 616 CYS A N 1
ATOM 4807 C CA . CYS A 1 616 ? 75.527 4.702 -108.441 1.00 36.50 616 CYS A CA 1
ATOM 4808 C C . CYS A 1 616 ? 74.735 3.379 -108.275 1.00 36.50 616 CYS A C 1
ATOM 4810 O O . CYS A 1 616 ? 73.833 3.122 -109.082 1.00 36.50 616 CYS A O 1
ATOM 4812 N N . PRO A 1 617 ? 74.996 2.560 -107.232 1.00 45.72 617 PRO A N 1
ATOM 4813 C CA . PRO A 1 617 ? 74.249 1.327 -107.001 1.00 45.72 617 PRO A CA 1
ATOM 4814 C C . PRO A 1 617 ? 72.855 1.590 -106.388 1.00 45.72 617 PRO A C 1
ATOM 4816 O O . PRO A 1 617 ? 72.658 2.563 -105.651 1.00 45.72 617 PRO A O 1
ATOM 4819 N N . PRO A 1 618 ? 71.855 0.736 -106.685 1.00 46.88 618 PRO A N 1
ATOM 4820 C CA . PRO A 1 618 ? 70.485 0.910 -106.224 1.00 46.88 618 PRO A CA 1
ATOM 4821 C C . PRO A 1 618 ? 70.325 0.555 -104.737 1.00 46.88 618 PRO A C 1
ATOM 4823 O O . PRO A 1 618 ? 70.998 -0.320 -104.204 1.00 46.88 618 PRO A O 1
ATOM 4826 N N . LYS A 1 619 ? 69.387 1.268 -104.101 1.00 49.66 619 LYS A N 1
ATOM 4827 C CA . LYS A 1 619 ? 68.963 1.216 -102.690 1.00 49.66 619 LYS A CA 1
ATOM 4828 C C . LYS A 1 619 ? 69.112 -0.160 -102.017 1.00 49.66 619 LYS A C 1
ATOM 4830 O O . LYS A 1 619 ? 68.419 -1.104 -102.390 1.00 49.66 619 LYS A O 1
ATOM 4835 N N . ALA A 1 620 ? 69.901 -0.208 -100.944 1.00 39.25 620 ALA A N 1
ATOM 4836 C CA . ALA A 1 620 ? 69.918 -1.307 -99.984 1.00 39.25 620 ALA A CA 1
ATOM 4837 C C . ALA A 1 620 ? 68.999 -0.978 -98.796 1.00 39.25 620 ALA A C 1
ATOM 4839 O O . ALA A 1 620 ? 69.378 -0.298 -97.844 1.00 39.25 620 ALA A O 1
ATOM 4840 N N . ASP A 1 621 ? 67.759 -1.453 -98.881 1.00 49.47 621 ASP A N 1
ATOM 4841 C CA . ASP A 1 621 ? 66.913 -1.686 -97.716 1.00 49.47 621 ASP A CA 1
ATOM 4842 C C . ASP A 1 621 ? 67.350 -2.996 -97.022 1.00 49.47 621 ASP A C 1
ATOM 4844 O O . ASP A 1 621 ? 67.861 -3.913 -97.660 1.00 49.47 621 ASP A O 1
ATOM 4848 N N . THR A 1 622 ? 67.043 -3.111 -95.724 1.00 51.41 622 THR A N 1
ATOM 4849 C CA . THR A 1 622 ? 66.830 -4.372 -94.966 1.00 51.41 622 THR A CA 1
ATOM 4850 C C . THR A 1 622 ? 67.943 -5.102 -94.186 1.00 51.41 622 THR A C 1
ATOM 4852 O O . THR A 1 622 ? 67.745 -6.272 -93.894 1.00 51.41 622 THR A O 1
ATOM 4855 N N . GLU A 1 623 ? 68.977 -4.449 -93.629 1.00 50.28 623 GLU A N 1
ATOM 4856 C CA . GLU A 1 623 ? 69.742 -5.086 -92.511 1.00 50.28 623 GLU A CA 1
ATOM 4857 C C . GLU A 1 623 ? 69.936 -4.247 -91.227 1.00 50.28 623 GLU A C 1
ATOM 4859 O O . GLU A 1 623 ? 70.154 -4.812 -90.159 1.00 50.28 623 GLU A O 1
ATOM 4864 N N . ALA A 1 624 ? 69.684 -2.931 -91.233 1.00 51.06 624 ALA A N 1
ATOM 4865 C CA . ALA A 1 624 ? 69.725 -2.100 -90.010 1.00 51.06 624 ALA A CA 1
ATOM 4866 C C . ALA A 1 624 ? 68.350 -1.881 -89.323 1.00 51.06 624 ALA A C 1
ATOM 4868 O O . ALA A 1 624 ? 68.253 -1.237 -88.279 1.00 51.06 624 ALA A O 1
ATOM 4869 N N . SER A 1 625 ? 67.253 -2.397 -89.897 1.00 52.09 625 SER A N 1
ATOM 4870 C CA . SER A 1 625 ? 65.881 -2.095 -89.437 1.00 52.09 625 SER A CA 1
ATOM 4871 C C . SER A 1 625 ? 65.444 -2.905 -88.209 1.00 52.09 625 SER A C 1
ATOM 4873 O O . SER A 1 625 ? 64.673 -2.408 -87.388 1.00 52.09 625 SER A O 1
ATOM 4875 N N . ALA A 1 626 ? 65.914 -4.147 -88.073 1.00 55.84 626 ALA A N 1
ATOM 4876 C CA . ALA A 1 626 ? 65.441 -5.062 -87.033 1.00 55.84 626 ALA A CA 1
ATOM 4877 C C . ALA A 1 626 ? 65.929 -4.697 -85.611 1.00 55.84 626 ALA A C 1
ATOM 4879 O O . ALA A 1 626 ? 65.077 -4.604 -84.723 1.00 55.84 626 ALA A O 1
ATOM 4880 N N . PRO A 1 627 ? 67.222 -4.384 -85.372 1.00 57.50 627 PRO A N 1
ATOM 4881 C CA . PRO A 1 627 ? 67.702 -4.010 -84.035 1.00 57.50 627 PRO A CA 1
ATOM 4882 C C . PRO A 1 627 ? 67.107 -2.679 -83.558 1.00 57.50 627 PRO A C 1
ATOM 4884 O O . PRO A 1 627 ? 66.716 -2.535 -82.403 1.00 57.50 627 PRO A O 1
ATOM 4887 N N . TRP A 1 628 ? 66.955 -1.715 -84.472 1.00 53.88 628 TRP A N 1
ATOM 4888 C CA . TRP A 1 628 ? 66.347 -0.418 -84.176 1.00 53.88 628 TRP A CA 1
ATOM 4889 C C . TRP A 1 628 ? 64.849 -0.523 -83.867 1.00 53.88 628 TRP A C 1
ATOM 4891 O O . TRP A 1 628 ? 64.348 0.185 -82.997 1.00 53.88 628 TRP A O 1
ATOM 4901 N N . LYS A 1 629 ? 64.114 -1.417 -84.545 1.00 61.22 629 LYS A N 1
ATOM 4902 C CA . LYS A 1 629 ? 62.700 -1.676 -84.229 1.00 61.22 629 LYS A CA 1
ATOM 4903 C C . LYS A 1 629 ? 62.527 -2.303 -82.847 1.00 61.22 629 LYS A C 1
ATOM 4905 O O . LYS A 1 629 ? 61.595 -1.906 -82.155 1.00 61.22 629 LYS A O 1
ATOM 4910 N N . ALA A 1 630 ? 63.415 -3.215 -82.448 1.00 67.44 630 ALA A N 1
ATOM 4911 C CA . ALA A 1 630 ? 63.390 -3.825 -81.119 1.00 67.44 630 ALA A CA 1
ATOM 4912 C C . ALA A 1 630 ? 63.678 -2.793 -80.015 1.00 67.44 630 ALA A C 1
ATOM 4914 O O . ALA A 1 630 ? 62.858 -2.616 -79.119 1.00 67.44 630 ALA A O 1
ATOM 4915 N N . LEU A 1 631 ? 64.761 -2.018 -80.144 1.00 64.38 631 LEU A N 1
ATOM 4916 C CA . LEU A 1 631 ? 65.125 -0.992 -79.158 1.00 64.38 631 LEU A CA 1
ATOM 4917 C C . LEU A 1 631 ? 64.075 0.131 -79.063 1.00 64.38 631 LEU A C 1
ATOM 4919 O O . LEU A 1 631 ? 63.783 0.653 -77.991 1.00 64.38 631 LEU A O 1
ATOM 4923 N N . LYS A 1 632 ? 63.466 0.498 -80.199 1.00 64.75 632 LYS A N 1
ATOM 4924 C CA . LYS A 1 632 ? 62.370 1.472 -80.245 1.00 64.75 632 LYS A CA 1
ATOM 4925 C C . LYS A 1 632 ? 61.100 0.945 -79.578 1.00 64.75 632 LYS A C 1
ATOM 4927 O O . LYS A 1 632 ? 60.366 1.756 -79.025 1.00 64.75 632 LYS A O 1
ATOM 4932 N N . ALA A 1 633 ? 60.821 -0.356 -79.666 1.00 71.19 633 ALA A N 1
ATOM 4933 C CA . ALA A 1 633 ? 59.677 -0.969 -78.997 1.00 71.19 633 ALA A CA 1
ATOM 4934 C C . ALA A 1 633 ? 59.875 -0.983 -77.475 1.00 71.19 633 ALA A C 1
ATOM 4936 O O . ALA A 1 633 ? 58.991 -0.526 -76.761 1.00 71.19 633 ALA A O 1
ATOM 4937 N N . GLU A 1 634 ? 61.060 -1.379 -77.004 1.00 71.50 634 GLU A N 1
ATOM 4938 C CA . GLU A 1 634 ? 61.411 -1.393 -75.577 1.00 71.50 634 GLU A CA 1
ATOM 4939 C C . GLU A 1 634 ? 61.402 0.020 -74.965 1.00 71.50 634 GLU A C 1
ATOM 4941 O O . GLU A 1 634 ? 60.832 0.245 -73.900 1.00 71.50 634 GLU A O 1
ATOM 4946 N N . TYR A 1 635 ? 61.933 1.020 -75.681 1.00 71.56 635 TYR A N 1
ATOM 4947 C CA . TYR A 1 635 ? 61.835 2.420 -75.257 1.00 71.56 635 TYR A CA 1
ATOM 4948 C C . TYR A 1 635 ? 60.383 2.927 -75.239 1.00 71.56 635 TYR A C 1
ATOM 4950 O O . TYR A 1 635 ? 60.015 3.688 -74.348 1.00 71.56 635 TYR A O 1
ATOM 4958 N N . LEU A 1 636 ? 59.538 2.517 -76.197 1.00 68.50 636 LEU A N 1
ATOM 4959 C CA . LEU A 1 636 ? 58.119 2.898 -76.200 1.00 68.50 636 LEU A CA 1
ATOM 4960 C C . LEU A 1 636 ? 57.364 2.304 -75.007 1.00 68.50 636 LEU A C 1
ATOM 4962 O O . LEU A 1 636 ? 56.499 2.976 -74.452 1.00 68.50 636 LEU A O 1
ATOM 4966 N N . GLU A 1 637 ? 57.686 1.069 -74.631 1.00 74.94 637 GLU A N 1
ATOM 4967 C CA . GLU A 1 637 ? 57.079 0.376 -73.494 1.00 74.94 637 GLU A CA 1
ATOM 4968 C C . GLU A 1 637 ? 57.454 1.059 -72.173 1.00 74.94 637 GLU A C 1
ATOM 4970 O O . GLU A 1 637 ? 56.575 1.388 -71.378 1.00 74.94 637 GLU A O 1
ATOM 4975 N N . GLN A 1 638 ? 58.732 1.412 -71.995 1.00 72.94 638 GLN A N 1
ATOM 4976 C CA . GLN A 1 638 ? 59.187 2.183 -70.831 1.00 72.94 638 GLN A CA 1
ATOM 4977 C C . GLN A 1 638 ? 58.555 3.581 -70.770 1.00 72.94 638 GLN A C 1
ATOM 4979 O O . GLN A 1 638 ? 58.198 4.058 -69.695 1.00 72.94 638 GLN A O 1
ATOM 4984 N N . VAL A 1 639 ? 58.377 4.250 -71.915 1.00 72.19 639 VAL A N 1
ATOM 4985 C CA . VAL A 1 639 ? 57.685 5.547 -71.965 1.00 72.19 639 VAL A CA 1
ATOM 4986 C C . VAL A 1 639 ? 56.209 5.396 -71.591 1.00 72.19 639 VAL A C 1
ATOM 4988 O O . VAL A 1 639 ? 55.716 6.208 -70.813 1.00 72.19 639 VAL A O 1
ATOM 4991 N N . GLN A 1 640 ? 55.521 4.349 -72.056 1.00 72.69 640 GLN A N 1
ATOM 4992 C CA . GLN A 1 640 ? 54.136 4.073 -71.655 1.00 72.69 640 GLN A CA 1
ATOM 4993 C C . GLN A 1 640 ? 54.007 3.765 -70.159 1.00 72.69 640 GLN A C 1
ATOM 4995 O O . GLN A 1 640 ? 53.047 4.205 -69.526 1.00 72.69 640 GLN A O 1
ATOM 5000 N N . GLU A 1 641 ? 54.971 3.054 -69.573 1.00 77.56 641 GLU A N 1
ATOM 5001 C CA . GLU A 1 641 ? 54.996 2.785 -68.133 1.00 77.56 641 GLU A CA 1
ATOM 5002 C C . GLU A 1 641 ? 55.170 4.082 -67.326 1.00 77.56 641 GLU A C 1
ATOM 5004 O O . GLU A 1 641 ? 54.418 4.345 -66.382 1.00 77.56 641 GLU A O 1
ATOM 5009 N N . VAL A 1 642 ? 56.100 4.948 -67.742 1.00 72.50 642 VAL A N 1
ATOM 5010 C CA . VAL A 1 642 ? 56.322 6.259 -67.112 1.00 72.50 642 VAL A CA 1
ATOM 5011 C C . VAL A 1 642 ? 55.108 7.179 -67.289 1.00 72.50 642 VAL A C 1
ATOM 5013 O O . VAL A 1 642 ? 54.707 7.840 -66.331 1.00 72.50 642 VAL A O 1
ATOM 5016 N N . GLU A 1 643 ? 54.472 7.198 -68.462 1.00 72.75 643 GLU A N 1
ATOM 5017 C CA . GLU A 1 643 ? 53.227 7.943 -68.700 1.00 72.75 643 GLU A CA 1
ATOM 5018 C C . GLU A 1 643 ? 52.085 7.442 -67.803 1.00 72.75 643 GLU A C 1
ATOM 5020 O O . GLU A 1 643 ? 51.356 8.253 -67.224 1.00 72.75 643 GLU A O 1
ATOM 5025 N N . GLY A 1 644 ? 51.968 6.124 -67.611 1.00 77.75 644 GLY A N 1
ATOM 5026 C CA . GLY A 1 644 ? 51.011 5.523 -66.680 1.00 77.75 644 GLY A CA 1
ATOM 5027 C C . GLY A 1 644 ? 51.248 5.968 -65.235 1.00 77.75 644 GLY A C 1
ATOM 5028 O O . GLY A 1 644 ? 50.321 6.421 -64.556 1.00 77.75 644 GLY A O 1
ATOM 5029 N N . LEU A 1 645 ? 52.499 5.926 -64.771 1.00 78.88 645 LEU A N 1
ATOM 5030 C CA . LEU A 1 645 ? 52.871 6.377 -63.427 1.00 78.88 645 LEU A CA 1
ATOM 5031 C C . LEU A 1 645 ? 52.602 7.874 -63.225 1.00 78.88 645 LEU A C 1
ATOM 5033 O O . LEU A 1 645 ? 52.037 8.252 -62.197 1.00 78.88 645 LEU A O 1
ATOM 5037 N N . ILE A 1 646 ? 52.928 8.720 -64.208 1.00 75.00 646 ILE A N 1
ATOM 5038 C CA . ILE A 1 646 ? 52.637 10.161 -64.169 1.00 75.00 646 ILE A CA 1
ATOM 5039 C C . ILE A 1 646 ? 51.126 10.403 -64.103 1.00 75.00 646 ILE A C 1
ATOM 5041 O O . ILE A 1 646 ? 50.681 11.204 -63.284 1.00 75.00 646 ILE A O 1
ATOM 5045 N N . SER A 1 647 ? 50.326 9.683 -64.894 1.00 75.19 647 SER A N 1
ATOM 5046 C CA . SER A 1 647 ? 48.863 9.812 -64.879 1.00 75.19 647 SER A CA 1
ATOM 5047 C C . SER A 1 647 ? 48.278 9.466 -63.504 1.00 75.19 647 SER A C 1
ATOM 5049 O O . SER A 1 647 ? 47.460 10.206 -62.955 1.00 75.19 647 SER A O 1
ATOM 5051 N N . THR A 1 648 ? 48.790 8.400 -62.882 1.00 79.19 648 THR A N 1
ATOM 5052 C CA . THR A 1 648 ? 48.397 7.995 -61.522 1.00 79.19 648 THR A CA 1
ATOM 5053 C C . THR A 1 648 ? 48.791 9.051 -60.480 1.00 79.19 648 THR A C 1
ATOM 5055 O O . THR A 1 648 ? 48.043 9.333 -59.541 1.00 79.19 648 THR A O 1
ATOM 5058 N N . LEU A 1 649 ? 49.963 9.669 -60.645 1.00 75.50 649 LEU A N 1
ATOM 5059 C CA . LEU A 1 649 ? 50.480 10.690 -59.735 1.00 75.50 649 LEU A CA 1
ATOM 5060 C C . LEU A 1 649 ? 49.697 12.007 -59.849 1.00 75.50 649 LEU A C 1
ATOM 5062 O O . LEU A 1 649 ? 49.363 12.601 -58.825 1.00 75.50 649 LEU A O 1
ATOM 5066 N N . VAL A 1 650 ? 49.322 12.413 -61.066 1.00 76.69 650 VAL A N 1
ATOM 5067 C CA . VAL A 1 650 ? 48.433 13.561 -61.324 1.00 76.69 650 VAL A CA 1
ATOM 5068 C C . VAL A 1 650 ? 47.053 13.319 -60.711 1.00 76.69 650 VAL A C 1
ATOM 5070 O O . VAL A 1 650 ? 46.541 14.182 -59.998 1.00 76.69 650 VAL A O 1
ATOM 5073 N N . GLN A 1 651 ? 46.491 12.117 -60.872 1.00 77.94 651 GLN A N 1
ATOM 5074 C CA . GLN A 1 651 ? 45.216 11.756 -60.249 1.00 77.94 651 GLN A CA 1
ATOM 5075 C C . GLN A 1 651 ? 45.281 11.849 -58.712 1.00 77.94 651 GLN A C 1
ATOM 5077 O O . GLN A 1 651 ? 44.376 12.390 -58.074 1.00 77.94 651 GLN A O 1
ATOM 5082 N N . HIS A 1 652 ? 46.375 11.393 -58.092 1.00 76.56 652 HIS A N 1
ATOM 5083 C CA . HIS A 1 652 ? 46.587 11.560 -56.652 1.00 76.56 652 HIS A CA 1
ATOM 5084 C C . HIS A 1 652 ? 46.780 13.028 -56.235 1.00 76.56 652 HIS A C 1
ATOM 5086 O O . HIS A 1 652 ? 46.282 13.428 -55.176 1.00 76.56 652 HIS A O 1
ATOM 5092 N N . MET A 1 653 ? 47.452 13.844 -57.052 1.00 73.81 653 MET A N 1
ATOM 5093 C CA . MET A 1 653 ? 47.601 15.282 -56.810 1.00 73.81 653 MET A CA 1
ATOM 5094 C C . MET A 1 653 ? 46.262 16.026 -56.866 1.00 73.81 653 MET A C 1
ATOM 5096 O O . MET A 1 653 ? 46.033 16.897 -56.029 1.00 73.81 653 MET A O 1
ATOM 5100 N N . GLU A 1 654 ? 45.343 15.640 -57.754 1.00 79.00 654 GLU A N 1
ATOM 5101 C CA . GLU A 1 654 ? 43.984 16.201 -57.813 1.00 79.00 654 GLU A CA 1
ATOM 5102 C C . GLU A 1 654 ? 43.090 15.770 -56.633 1.00 79.00 654 GLU A C 1
ATOM 5104 O O . GLU A 1 654 ? 42.158 16.483 -56.238 1.00 79.00 654 GLU A O 1
ATOM 5109 N N . GLU A 1 655 ? 43.349 14.607 -56.033 1.00 79.31 655 GLU A N 1
ATOM 5110 C CA . GLU A 1 655 ? 42.604 14.133 -54.863 1.00 79.31 655 GLU A CA 1
ATOM 5111 C C . GLU A 1 655 ? 43.025 14.799 -53.547 1.00 79.31 655 GLU A C 1
ATOM 5113 O O . GLU A 1 655 ? 42.196 14.968 -52.644 1.00 79.31 655 GLU A O 1
ATOM 5118 N N . LEU A 1 656 ? 44.297 15.178 -53.411 1.00 81.31 656 LEU A N 1
ATOM 5119 C CA . LEU A 1 656 ? 44.839 15.820 -52.209 1.00 81.31 656 LEU A CA 1
ATOM 5120 C C . LEU A 1 656 ? 44.084 17.093 -51.772 1.00 81.31 656 LEU A C 1
ATOM 5122 O O . LEU A 1 656 ? 43.723 17.169 -50.592 1.00 81.31 656 LEU A O 1
ATOM 5126 N N . PRO A 1 657 ? 43.757 18.067 -52.647 1.00 85.00 657 PRO A N 1
ATOM 5127 C CA . PRO A 1 657 ? 42.991 19.248 -52.247 1.00 85.00 657 PRO A CA 1
ATOM 5128 C C . PRO A 1 657 ? 41.560 18.898 -51.819 1.00 85.00 657 PRO A C 1
ATOM 5130 O O . PRO A 1 657 ? 41.059 19.465 -50.847 1.00 85.00 657 PRO A O 1
ATOM 5133 N N . LYS A 1 658 ? 40.925 17.896 -52.446 1.00 83.62 658 LYS A N 1
ATOM 5134 C CA . LYS A 1 658 ? 39.595 17.403 -52.034 1.00 83.62 658 LYS A CA 1
ATOM 5135 C C . LYS A 1 658 ? 39.644 16.772 -50.637 1.00 83.62 658 LYS A C 1
ATOM 5137 O O . LYS A 1 658 ? 38.749 17.001 -49.822 1.00 83.62 658 LYS A O 1
ATOM 5142 N N . LYS A 1 659 ? 40.693 15.997 -50.331 1.00 82.38 659 LYS A N 1
ATOM 5143 C CA . LYS A 1 659 ? 40.921 15.408 -48.996 1.00 82.38 659 LYS A CA 1
ATOM 5144 C C . LYS A 1 659 ? 41.212 16.487 -47.948 1.00 82.38 659 LYS A C 1
ATOM 5146 O O . LYS A 1 659 ? 40.637 16.435 -46.862 1.00 82.38 659 LYS A O 1
ATOM 5151 N N . ARG A 1 660 ? 42.019 17.497 -48.289 1.00 86.56 660 ARG A N 1
ATOM 5152 C CA . ARG A 1 660 ? 42.291 18.660 -47.431 1.00 86.56 660 ARG A CA 1
ATOM 5153 C C . ARG A 1 660 ? 41.015 19.434 -47.095 1.00 86.56 660 ARG A C 1
ATOM 5155 O O . ARG A 1 660 ? 40.759 19.681 -45.923 1.00 86.56 660 ARG A O 1
ATOM 5162 N N . GLN A 1 661 ? 40.185 19.744 -48.089 1.00 87.38 661 GLN A N 1
ATOM 5163 C CA . GLN A 1 661 ? 38.933 20.473 -47.874 1.00 87.38 661 GLN A CA 1
ATOM 5164 C C . GLN A 1 661 ? 37.961 19.688 -46.976 1.00 87.38 661 GLN A C 1
ATOM 5166 O O . GLN A 1 661 ? 37.333 20.255 -46.085 1.00 87.38 661 GLN A O 1
ATOM 5171 N N . ARG A 1 662 ? 37.877 18.360 -47.149 1.00 87.12 662 ARG A N 1
ATOM 5172 C CA . ARG A 1 662 ? 37.102 17.490 -46.245 1.00 87.12 662 ARG A CA 1
ATOM 5173 C C . ARG A 1 662 ? 37.633 17.532 -44.810 1.00 87.12 662 ARG A C 1
ATOM 5175 O O . ARG A 1 662 ? 36.836 17.597 -43.878 1.00 87.12 662 ARG A O 1
ATOM 5182 N N . LEU A 1 663 ? 38.955 17.507 -44.629 1.00 84.00 663 LEU A N 1
ATOM 5183 C CA . LEU A 1 663 ? 39.591 17.622 -43.315 1.00 84.00 663 LEU A CA 1
ATOM 5184 C C . LEU A 1 663 ? 39.311 18.976 -42.657 1.00 84.00 663 LEU A C 1
ATOM 5186 O O . LEU A 1 663 ? 38.971 18.994 -41.480 1.00 84.00 663 LEU A O 1
ATOM 5190 N N . GLU A 1 664 ? 39.382 20.081 -43.400 1.00 88.94 664 GLU A N 1
ATOM 5191 C CA . GLU A 1 664 ? 39.088 21.427 -42.885 1.00 88.94 664 GLU A CA 1
ATOM 5192 C C . GLU A 1 664 ? 37.635 21.538 -42.386 1.00 88.94 664 GLU A C 1
ATOM 5194 O O . GLU A 1 664 ? 37.403 21.988 -41.263 1.00 88.94 664 GLU A O 1
ATOM 5199 N N . VAL A 1 665 ? 36.663 21.014 -43.144 1.00 90.62 665 VAL A N 1
ATOM 5200 C CA . VAL A 1 665 ? 35.247 20.968 -42.724 1.00 90.62 665 VAL A CA 1
ATOM 5201 C C . VAL A 1 665 ? 35.053 20.107 -41.471 1.00 90.62 665 VAL A C 1
ATOM 5203 O O . VAL A 1 665 ? 34.312 20.479 -40.555 1.00 90.62 665 VAL A O 1
ATOM 5206 N N . LEU A 1 666 ? 35.731 18.957 -41.392 1.00 87.31 666 LEU A N 1
ATOM 5207 C CA . LEU A 1 666 ? 35.681 18.099 -40.206 1.00 87.31 666 LEU A CA 1
ATOM 5208 C C . LEU A 1 666 ? 36.281 18.796 -38.979 1.00 87.31 666 LEU A C 1
ATOM 5210 O O . LEU A 1 666 ? 35.702 18.707 -37.895 1.00 87.31 666 LEU A O 1
ATOM 5214 N N . LEU A 1 667 ? 37.382 19.529 -39.145 1.00 88.12 667 LEU A N 1
ATOM 5215 C CA . LEU A 1 667 ? 38.047 20.278 -38.077 1.00 88.12 667 LEU A CA 1
ATOM 5216 C C . LEU A 1 667 ? 37.158 21.410 -37.545 1.00 88.12 667 LEU A C 1
ATOM 5218 O O . LEU A 1 667 ? 37.033 21.579 -36.332 1.00 88.12 667 LEU A O 1
ATOM 5222 N N . GLU A 1 668 ? 36.455 22.116 -38.432 1.00 88.62 668 GLU A N 1
ATOM 5223 C CA . GLU A 1 668 ? 35.481 23.139 -38.043 1.00 88.62 668 GLU A CA 1
ATOM 5224 C C . GLU A 1 668 ? 34.284 22.528 -37.289 1.00 88.62 668 GLU A C 1
ATOM 5226 O O . GLU A 1 668 ? 33.835 23.056 -36.267 1.00 88.62 668 GLU A O 1
ATOM 5231 N N . SER A 1 669 ? 33.800 21.361 -37.735 1.00 86.44 669 SER A N 1
ATOM 5232 C CA . SER A 1 669 ? 32.728 20.627 -37.047 1.00 86.44 669 SER A CA 1
ATOM 5233 C C . SER A 1 669 ? 33.147 20.142 -35.650 1.00 86.44 669 SER A C 1
ATOM 5235 O O . SER A 1 669 ? 32.353 20.202 -34.706 1.00 86.44 669 SER A O 1
ATOM 5237 N N . LEU A 1 670 ? 34.407 19.720 -35.490 1.00 87.00 670 LEU A N 1
ATOM 5238 C CA . LEU A 1 670 ? 34.992 19.340 -34.204 1.00 87.00 670 LEU A CA 1
ATOM 5239 C C . LEU A 1 670 ? 35.149 20.552 -33.281 1.00 87.00 670 LEU A C 1
ATOM 5241 O O . LEU A 1 670 ? 34.853 20.442 -32.092 1.00 87.00 670 LEU A O 1
ATOM 5245 N N . GLY A 1 671 ? 35.532 21.713 -33.820 1.00 89.56 671 GLY A N 1
ATOM 5246 C CA . GLY A 1 671 ? 35.576 22.974 -33.076 1.00 89.56 671 GLY A CA 1
ATOM 5247 C C . GLY A 1 671 ? 34.211 23.348 -32.492 1.00 89.56 671 GLY A C 1
ATOM 5248 O O . GLY A 1 671 ? 34.100 23.602 -31.291 1.00 89.56 671 GLY A O 1
ATOM 5249 N N . LYS A 1 672 ? 33.150 23.270 -33.308 1.00 90.19 672 LYS A N 1
ATOM 5250 C CA . LYS A 1 672 ? 31.765 23.519 -32.863 1.00 90.19 672 LYS A CA 1
ATOM 5251 C C . LYS A 1 672 ? 31.323 22.530 -31.779 1.00 90.19 672 LYS A C 1
ATOM 5253 O O . LYS A 1 672 ? 30.762 22.943 -30.766 1.00 90.19 672 LYS A O 1
ATOM 5258 N N . LYS A 1 673 ? 31.632 21.235 -31.937 1.00 84.12 673 LYS A N 1
ATOM 5259 C CA . LYS A 1 673 ? 31.338 20.212 -30.914 1.00 84.12 673 LYS A CA 1
ATOM 5260 C C . LYS A 1 673 ? 32.093 20.450 -29.605 1.00 84.12 673 LYS A C 1
ATOM 5262 O O . LYS A 1 673 ? 31.501 20.302 -28.541 1.00 84.12 673 LYS A O 1
ATOM 5267 N N . LYS A 1 674 ? 33.365 20.855 -29.664 1.00 89.62 674 LYS A N 1
ATOM 5268 C CA . LYS A 1 674 ? 34.159 21.194 -28.474 1.00 89.62 674 LYS A CA 1
ATOM 5269 C C . LYS A 1 674 ? 33.548 22.374 -27.716 1.00 89.62 674 LYS A C 1
ATOM 5271 O O . LYS A 1 674 ? 33.436 22.318 -26.498 1.00 89.62 674 LYS A O 1
ATOM 5276 N N . GLN A 1 675 ? 33.110 23.412 -28.426 1.00 89.50 675 GLN A N 1
ATOM 5277 C CA . GLN A 1 675 ? 32.475 24.572 -27.798 1.00 89.50 675 GLN A CA 1
ATOM 5278 C C . GLN A 1 675 ? 31.125 24.223 -27.158 1.00 89.50 675 GLN A C 1
ATOM 5280 O O . GLN A 1 675 ? 30.836 24.678 -26.054 1.00 89.50 675 GLN A O 1
ATOM 5285 N N . MET A 1 676 ? 30.340 23.356 -27.800 1.00 87.81 676 MET A N 1
ATOM 5286 C CA . MET A 1 676 ? 29.111 22.817 -27.215 1.00 87.81 676 MET A CA 1
ATOM 5287 C C . MET A 1 676 ? 29.392 21.979 -25.957 1.00 87.81 676 MET A C 1
ATOM 5289 O O . MET A 1 676 ? 28.646 22.084 -24.989 1.00 87.81 676 MET A O 1
ATOM 5293 N N . HIS A 1 677 ? 30.476 21.193 -25.936 1.00 85.44 677 HIS A N 1
ATOM 5294 C CA . HIS A 1 677 ? 30.883 20.432 -24.750 1.00 85.44 677 HIS A CA 1
ATOM 5295 C C . HIS A 1 677 ? 31.212 21.354 -23.569 1.00 85.44 677 HIS A C 1
ATOM 5297 O O . HIS A 1 677 ? 30.697 21.130 -22.481 1.00 85.44 677 HIS A O 1
ATOM 5303 N N . LEU A 1 678 ? 31.973 22.436 -23.791 1.00 90.50 678 LEU A N 1
ATOM 5304 C CA . LEU A 1 678 ? 32.250 23.424 -22.737 1.00 90.50 678 LEU A CA 1
ATOM 5305 C C . LEU A 1 678 ? 30.968 24.077 -22.191 1.00 90.50 678 LEU A C 1
ATOM 5307 O O . LEU A 1 678 ? 30.817 24.221 -20.984 1.00 90.50 678 LEU A O 1
ATOM 5311 N N . GLN A 1 679 ? 30.016 24.435 -23.060 1.00 90.88 679 GLN A N 1
ATOM 5312 C CA . GLN A 1 679 ? 28.730 24.994 -22.616 1.00 90.88 679 GLN A CA 1
ATOM 5313 C C . GLN A 1 679 ? 27.899 23.993 -21.802 1.00 90.88 679 GLN A C 1
ATOM 5315 O O . GLN A 1 679 ? 27.155 24.383 -20.892 1.00 90.88 679 GLN A O 1
ATOM 5320 N N . LEU A 1 680 ? 28.000 22.705 -22.140 1.00 87.19 680 LEU A N 1
ATOM 5321 C CA . LEU A 1 680 ? 27.337 21.635 -21.410 1.00 87.19 680 LEU A CA 1
ATOM 5322 C C . LEU A 1 680 ? 27.989 21.421 -20.040 1.00 87.19 680 LEU A C 1
ATOM 5324 O O . LEU A 1 680 ? 27.261 21.297 -19.058 1.00 87.19 680 LEU A O 1
ATOM 5328 N N . ASP A 1 681 ? 29.321 21.462 -19.961 1.00 88.69 681 ASP A N 1
ATOM 5329 C CA . ASP A 1 681 ? 30.078 21.365 -18.707 1.00 88.69 681 ASP A CA 1
ATOM 5330 C C . ASP A 1 681 ? 29.741 22.528 -17.758 1.00 88.69 681 ASP A C 1
ATOM 5332 O O . ASP A 1 681 ? 29.418 22.295 -16.594 1.00 88.69 681 ASP A O 1
ATOM 5336 N N . ASP A 1 682 ? 29.685 23.767 -18.258 1.00 91.56 682 ASP A N 1
ATOM 5337 C CA . ASP A 1 682 ? 29.272 24.937 -17.463 1.00 91.56 682 ASP A CA 1
ATOM 5338 C C . ASP A 1 682 ? 27.823 24.822 -16.964 1.00 91.56 682 ASP A C 1
ATOM 5340 O O . ASP A 1 682 ? 27.464 25.271 -15.872 1.00 91.56 682 ASP A O 1
ATOM 5344 N N . SER A 1 683 ? 26.943 24.229 -17.771 1.00 89.44 683 SER A N 1
ATOM 5345 C CA . SER A 1 683 ? 25.545 24.012 -17.388 1.00 89.44 683 SER A CA 1
ATOM 5346 C C . SER A 1 683 ? 25.408 22.879 -16.370 1.00 89.44 683 SER A C 1
ATOM 5348 O O . SER A 1 683 ? 24.614 22.993 -15.436 1.00 89.44 683 SER A O 1
ATOM 5350 N N . LEU A 1 684 ? 26.219 21.827 -16.499 1.00 88.38 684 LEU A N 1
ATOM 5351 C CA . LEU A 1 684 ? 26.309 20.739 -15.532 1.00 88.38 684 LEU A CA 1
ATOM 5352 C C . LEU A 1 684 ? 26.837 21.248 -14.188 1.00 88.38 684 LEU A C 1
ATOM 5354 O O . LEU A 1 684 ? 26.253 20.931 -13.154 1.00 88.38 684 LEU A O 1
ATOM 5358 N N . GLN A 1 685 ? 27.879 22.081 -14.200 1.00 92.25 685 GLN A N 1
ATOM 5359 C CA . GLN A 1 685 ? 28.444 22.678 -12.993 1.00 92.25 685 GLN A CA 1
ATOM 5360 C C . GLN A 1 685 ? 27.407 23.545 -12.264 1.00 92.25 685 GLN A C 1
ATOM 5362 O O . GLN A 1 685 ? 27.181 23.368 -11.068 1.00 92.25 685 GLN A O 1
ATOM 5367 N N . ARG A 1 686 ? 26.678 24.401 -12.995 1.00 91.88 686 ARG A N 1
ATOM 5368 C CA . ARG A 1 686 ? 25.581 25.204 -12.422 1.00 91.88 686 ARG A CA 1
ATOM 5369 C C . ARG A 1 686 ? 24.470 24.345 -11.818 1.00 91.88 686 ARG A C 1
ATOM 5371 O O . ARG A 1 686 ? 23.967 24.667 -10.744 1.00 91.88 686 ARG A O 1
ATOM 5378 N N . ALA A 1 687 ? 24.097 23.248 -12.477 1.00 85.12 687 ALA A N 1
ATOM 5379 C CA . ALA A 1 687 ? 23.099 22.321 -11.949 1.00 85.12 687 ALA A CA 1
ATOM 5380 C C . ALA A 1 687 ? 23.588 21.614 -10.670 1.00 85.12 687 ALA A C 1
ATOM 5382 O O . ALA A 1 687 ? 22.820 21.461 -9.721 1.00 85.12 687 ALA A O 1
ATOM 5383 N N . GLN A 1 688 ? 24.865 21.225 -10.614 1.00 89.56 688 GLN A N 1
ATOM 5384 C CA . GLN A 1 688 ? 25.467 20.623 -9.420 1.00 89.56 688 GLN A CA 1
ATOM 5385 C C . GLN A 1 688 ? 25.511 21.600 -8.241 1.00 89.56 688 GLN A C 1
ATOM 5387 O O . GLN A 1 688 ? 25.215 21.211 -7.110 1.00 89.56 688 GLN A O 1
ATOM 5392 N N . ASP A 1 689 ? 25.832 22.869 -8.486 1.00 92.75 689 ASP A N 1
ATOM 5393 C CA . ASP A 1 689 ? 25.870 23.883 -7.432 1.00 92.75 689 ASP A CA 1
ATOM 5394 C C . ASP A 1 689 ? 24.464 24.236 -6.918 1.00 92.75 689 ASP A C 1
ATOM 5396 O O . ASP A 1 689 ? 24.274 24.395 -5.709 1.00 92.75 689 ASP A O 1
ATOM 5400 N N . ALA A 1 690 ? 23.456 24.254 -7.798 1.00 90.62 690 ALA A N 1
ATOM 5401 C CA . ALA A 1 690 ? 22.053 24.392 -7.402 1.00 90.62 690 ALA A CA 1
ATOM 5402 C C . ALA A 1 690 ? 21.569 23.205 -6.549 1.00 90.62 690 ALA A C 1
ATOM 5404 O O . ALA A 1 690 ? 20.885 23.405 -5.542 1.00 90.62 690 ALA A O 1
ATOM 5405 N N . LEU A 1 691 ? 21.971 21.977 -6.896 1.00 88.38 691 LEU A N 1
ATOM 5406 C CA . LEU A 1 691 ? 21.641 20.783 -6.115 1.00 88.38 691 LEU A CA 1
ATOM 5407 C C . LEU A 1 691 ? 22.246 20.852 -4.705 1.00 88.38 691 LEU A C 1
ATOM 5409 O O . LEU A 1 691 ? 21.541 20.644 -3.720 1.00 88.38 691 LEU A O 1
ATOM 5413 N N . ARG A 1 692 ? 23.521 21.250 -4.591 1.00 93.00 692 ARG A N 1
ATOM 5414 C CA . ARG A 1 692 ? 24.185 21.454 -3.291 1.00 93.00 692 ARG A CA 1
ATOM 5415 C C . ARG A 1 692 ? 23.509 22.534 -2.445 1.00 93.00 692 ARG A C 1
ATOM 5417 O O . ARG A 1 692 ? 23.520 22.444 -1.220 1.00 93.00 692 ARG A O 1
ATOM 5424 N N . ALA A 1 693 ? 22.955 23.575 -3.068 1.00 91.69 693 ALA A N 1
ATOM 5425 C CA . ALA A 1 693 ? 22.182 24.589 -2.355 1.00 91.69 693 ALA A CA 1
ATOM 5426 C C . ALA A 1 693 ? 20.874 24.008 -1.794 1.00 91.69 693 ALA A C 1
ATOM 5428 O O . ALA A 1 693 ? 20.611 24.179 -0.605 1.00 91.69 693 ALA A O 1
ATOM 5429 N N . CYS A 1 694 ? 20.134 23.240 -2.599 1.00 87.75 694 CYS A N 1
ATOM 5430 C CA . CYS A 1 694 ? 18.910 22.564 -2.161 1.00 87.75 694 CYS A CA 1
ATOM 5431 C C . CYS A 1 694 ? 19.171 21.576 -1.009 1.00 87.75 694 CYS A C 1
ATOM 5433 O O . CYS A 1 694 ? 18.411 21.535 -0.044 1.00 87.75 694 CYS A O 1
ATOM 5435 N N . ASP A 1 695 ? 20.273 20.819 -1.060 1.00 88.38 695 ASP A N 1
ATOM 5436 C CA . ASP A 1 695 ? 20.646 19.880 0.010 1.00 88.38 695 ASP A CA 1
ATOM 5437 C C . ASP A 1 695 ? 20.932 20.590 1.346 1.00 88.38 695 ASP A C 1
ATOM 5439 O O . ASP A 1 695 ? 20.602 20.075 2.423 1.00 88.38 695 ASP A O 1
ATOM 5443 N N . ARG A 1 696 ? 21.516 21.797 1.297 1.00 93.12 696 ARG A N 1
ATOM 5444 C CA . ARG A 1 696 ? 21.728 22.627 2.494 1.00 93.12 696 ARG A CA 1
ATOM 5445 C C . ARG A 1 696 ? 20.404 23.102 3.084 1.00 93.12 696 ARG A C 1
ATOM 5447 O O . ARG A 1 696 ? 20.205 22.955 4.287 1.00 93.12 696 ARG A O 1
ATOM 5454 N N . GLU A 1 697 ? 19.489 23.594 2.253 1.00 92.44 697 GLU A N 1
ATOM 5455 C CA . GLU A 1 697 ? 18.158 24.024 2.702 1.00 92.44 697 GLU A CA 1
ATOM 5456 C C . GLU A 1 697 ? 17.358 22.867 3.313 1.00 92.44 697 GLU A C 1
ATOM 5458 O O . GLU A 1 697 ? 16.776 23.011 4.388 1.00 92.44 697 GLU A O 1
ATOM 5463 N N . LEU A 1 698 ? 17.390 21.683 2.693 1.00 85.38 698 LEU A N 1
ATOM 5464 C CA . LEU A 1 698 ? 16.749 20.485 3.242 1.00 85.38 698 LEU A CA 1
ATOM 5465 C C . LEU A 1 698 ? 17.322 20.091 4.608 1.00 85.38 698 LEU A C 1
ATOM 5467 O O . LEU A 1 698 ? 16.572 19.694 5.503 1.00 85.38 698 LEU A O 1
ATOM 5471 N N . SER A 1 699 ? 18.636 20.222 4.788 1.00 90.38 699 SER A N 1
ATOM 5472 C CA . SER A 1 699 ? 19.298 19.939 6.066 1.00 90.38 699 SER A CA 1
ATOM 5473 C C . SER A 1 699 ? 18.865 20.923 7.159 1.00 90.38 699 SER A C 1
ATOM 5475 O O . SER A 1 699 ? 18.563 20.506 8.278 1.00 90.38 699 SER A O 1
ATOM 5477 N N . GLU A 1 700 ? 18.757 22.212 6.828 1.00 93.44 700 GLU A N 1
ATOM 5478 C CA . GLU A 1 700 ? 18.260 23.264 7.725 1.00 93.44 700 GLU A CA 1
ATOM 5479 C C . GLU A 1 700 ? 16.806 22.995 8.150 1.00 93.44 700 GLU A C 1
ATOM 5481 O O . GLU A 1 700 ? 16.486 22.988 9.343 1.00 93.44 700 GLU A O 1
ATOM 5486 N N . LEU A 1 701 ? 15.924 22.696 7.185 1.00 88.94 701 LEU A N 1
ATOM 5487 C CA . LEU A 1 701 ? 14.525 22.364 7.465 1.00 88.94 701 LEU A CA 1
ATOM 5488 C C . LEU A 1 701 ? 14.406 21.121 8.347 1.00 88.94 701 LEU A C 1
ATOM 5490 O O . LEU A 1 701 ? 13.578 21.098 9.259 1.00 88.94 701 LEU A O 1
ATOM 5494 N N . LYS A 1 702 ? 15.241 20.103 8.123 1.00 88.44 702 LYS A N 1
ATOM 5495 C CA . LYS A 1 702 ? 15.243 18.886 8.941 1.00 88.44 702 LYS A CA 1
ATOM 5496 C C . LYS A 1 702 ? 15.578 19.188 10.401 1.00 88.44 702 LYS A C 1
ATOM 5498 O O . LYS A 1 702 ? 14.849 18.756 11.289 1.00 88.44 702 LYS A O 1
ATOM 5503 N N . ILE A 1 703 ? 16.599 20.010 10.650 1.00 94.06 703 ILE A N 1
ATOM 5504 C CA . ILE A 1 703 ? 16.952 20.451 12.008 1.00 94.06 703 ILE A CA 1
ATOM 5505 C C . ILE A 1 703 ? 15.785 21.216 12.656 1.00 94.06 703 ILE A C 1
ATOM 5507 O O . ILE A 1 703 ? 15.508 21.043 13.845 1.00 94.06 703 ILE A O 1
ATOM 5511 N N . GLN A 1 704 ? 15.072 22.056 11.899 1.00 92.31 704 GLN A N 1
ATOM 5512 C CA . GLN A 1 704 ? 13.897 22.762 12.422 1.00 92.31 704 GLN A CA 1
ATOM 5513 C C . GLN A 1 704 ? 12.739 21.816 12.760 1.00 92.31 704 GLN A C 1
ATOM 5515 O O . GLN A 1 704 ? 12.062 22.015 13.773 1.00 92.31 704 GLN A O 1
ATOM 5520 N N . VAL A 1 705 ? 12.509 20.795 11.933 1.00 89.69 705 VAL A N 1
ATOM 5521 C CA . VAL A 1 705 ? 11.494 19.762 12.172 1.00 89.69 705 VAL A CA 1
ATOM 5522 C C . VAL A 1 705 ? 11.833 18.961 13.427 1.00 89.69 705 VAL A C 1
ATOM 5524 O O . VAL A 1 705 ? 10.968 18.831 14.292 1.00 89.69 705 VAL A O 1
ATOM 5527 N N . ASP A 1 706 ? 13.085 18.536 13.595 1.00 89.94 706 ASP A N 1
ATOM 5528 C CA . ASP A 1 706 ? 13.533 17.795 14.781 1.00 89.94 706 ASP A CA 1
ATOM 5529 C C . ASP A 1 706 ? 13.370 18.627 16.065 1.00 89.94 706 ASP A C 1
ATOM 5531 O O . ASP A 1 706 ? 12.851 18.137 17.072 1.00 89.94 706 ASP A O 1
ATOM 5535 N N . LYS A 1 707 ? 13.698 19.928 16.023 1.00 91.81 707 LYS A N 1
ATOM 5536 C CA . LYS A 1 707 ? 13.448 20.851 17.148 1.00 91.81 707 LYS A CA 1
ATOM 5537 C C . LYS A 1 707 ? 11.961 20.954 17.497 1.00 91.81 707 LYS A C 1
ATOM 5539 O O . LYS A 1 707 ? 11.606 20.990 18.675 1.00 91.81 707 LYS A O 1
ATOM 5544 N N . LYS A 1 708 ? 11.075 21.021 16.497 1.00 88.94 708 LYS A N 1
ATOM 5545 C CA . LYS A 1 708 ? 9.621 21.068 16.729 1.00 88.94 708 LYS A CA 1
ATOM 5546 C C . LYS A 1 708 ? 9.091 19.741 17.274 1.00 88.94 708 LYS A C 1
ATOM 5548 O O . LYS A 1 708 ? 8.280 19.766 18.193 1.00 88.94 708 LYS A O 1
ATOM 5553 N N . LEU A 1 709 ? 9.577 18.611 16.764 1.00 86.06 709 LEU A N 1
ATOM 5554 C CA . LEU A 1 709 ? 9.240 17.272 17.253 1.00 86.06 709 LEU A CA 1
ATOM 5555 C C . LEU A 1 709 ? 9.635 17.084 18.719 1.00 86.06 709 LEU A C 1
ATOM 5557 O O . LEU A 1 709 ? 8.808 16.625 19.504 1.00 86.06 709 LEU A O 1
ATOM 5561 N N . SER A 1 710 ? 10.836 17.520 19.111 1.00 86.12 710 SER A N 1
ATOM 5562 C CA . SER A 1 710 ? 11.266 17.492 20.516 1.00 86.12 710 SER A CA 1
ATOM 5563 C C . SER A 1 710 ? 10.303 18.269 21.414 1.00 86.12 710 SER A C 1
ATOM 5565 O O . SER A 1 710 ? 9.862 17.751 22.433 1.00 86.12 710 SER A O 1
ATOM 5567 N N . ARG A 1 711 ? 9.886 19.474 20.998 1.00 86.56 711 ARG A N 1
ATOM 5568 C CA . ARG A 1 711 ? 8.912 20.266 21.766 1.00 86.56 711 ARG A CA 1
ATOM 5569 C C . ARG A 1 711 ? 7.575 19.545 21.913 1.00 86.56 711 ARG A C 1
ATOM 5571 O O . ARG A 1 711 ? 6.967 19.613 22.974 1.00 86.56 711 ARG A O 1
ATOM 5578 N N . VAL A 1 712 ? 7.096 18.873 20.866 1.00 81.56 712 VAL A N 1
ATOM 5579 C CA . VAL A 1 712 ? 5.847 18.095 20.934 1.00 81.56 712 VAL A CA 1
ATOM 5580 C C . VAL A 1 712 ? 5.983 16.927 21.912 1.00 81.56 712 VAL A C 1
ATOM 5582 O O . VAL A 1 712 ? 5.053 16.677 22.679 1.00 81.56 712 VAL A O 1
ATOM 5585 N N . ALA A 1 713 ? 7.134 16.251 21.940 1.00 79.31 713 ALA A N 1
ATOM 5586 C CA . ALA A 1 713 ? 7.403 15.194 22.912 1.00 79.31 713 ALA A CA 1
ATOM 5587 C C . ALA A 1 713 ? 7.376 15.729 24.356 1.00 79.31 713 ALA A C 1
ATOM 5589 O O . ALA A 1 713 ? 6.697 15.147 25.203 1.00 79.31 713 ALA A O 1
ATOM 5590 N N . ASP A 1 714 ? 8.005 16.882 24.612 1.00 81.81 714 ASP A N 1
ATOM 5591 C CA . ASP A 1 714 ? 7.997 17.531 25.932 1.00 81.81 714 ASP A CA 1
ATOM 5592 C C . ASP A 1 714 ? 6.572 17.881 26.393 1.00 81.81 714 ASP A C 1
ATOM 5594 O O . ASP A 1 714 ? 6.192 17.617 27.538 1.00 81.81 714 ASP A O 1
ATOM 5598 N N . TRP A 1 715 ? 5.751 18.429 25.489 1.00 74.88 715 TRP A N 1
ATOM 5599 C CA . TRP A 1 715 ? 4.344 18.747 25.760 1.00 74.88 715 TRP A CA 1
ATOM 5600 C C . TRP A 1 715 ? 3.488 17.506 26.005 1.00 74.88 715 TRP A C 1
ATOM 5602 O O . TRP A 1 715 ? 2.597 17.536 26.853 1.00 74.88 715 TRP A O 1
ATOM 5612 N N . THR A 1 716 ? 3.761 16.415 25.293 1.00 72.19 716 THR A N 1
ATOM 5613 C CA . THR A 1 716 ? 3.042 15.147 25.474 1.00 72.19 716 THR A CA 1
ATOM 5614 C C . THR A 1 716 ? 3.366 14.554 26.842 1.00 72.19 716 THR A C 1
ATOM 5616 O O . THR A 1 716 ? 2.456 14.269 27.611 1.00 72.19 716 THR A O 1
ATOM 5619 N N . ALA A 1 717 ? 4.648 14.516 27.218 1.00 75.44 717 ALA A N 1
ATOM 5620 C CA . ALA A 1 717 ? 5.065 14.071 28.544 1.00 75.44 717 ALA A CA 1
ATOM 5621 C C . ALA A 1 717 ? 4.482 14.947 29.668 1.00 75.44 717 ALA A C 1
ATOM 5623 O O . ALA A 1 717 ? 4.127 14.447 30.734 1.00 75.44 717 ALA A O 1
ATOM 5624 N N . PHE A 1 718 ? 4.368 16.261 29.450 1.00 69.31 718 PHE A N 1
ATOM 5625 C CA . PHE A 1 718 ? 3.712 17.159 30.400 1.00 69.31 718 PHE A CA 1
ATOM 5626 C C . PHE A 1 718 ? 2.213 16.866 30.541 1.00 69.31 718 PHE A C 1
ATOM 5628 O O . PHE A 1 718 ? 1.718 16.780 31.664 1.00 69.31 718 PHE A O 1
ATOM 5635 N N . LYS A 1 719 ? 1.506 16.659 29.424 1.00 73.06 719 LYS A N 1
ATOM 5636 C CA . LYS A 1 719 ? 0.092 16.271 29.419 1.00 73.06 719 LYS A CA 1
ATOM 5637 C C . LYS A 1 719 ? -0.130 14.948 30.154 1.00 73.06 719 LYS A C 1
ATOM 5639 O O . LYS A 1 719 ? -1.032 14.879 30.980 1.00 73.06 719 LYS A O 1
ATOM 5644 N N . ASP A 1 720 ? 0.687 13.933 29.889 1.00 67.56 720 ASP A N 1
ATOM 5645 C CA . ASP A 1 720 ? 0.533 12.608 30.500 1.00 67.56 720 ASP A CA 1
ATOM 5646 C C . ASP A 1 720 ? 0.738 12.666 32.020 1.00 67.56 720 ASP A C 1
ATOM 5648 O O . ASP A 1 720 ? -0.026 12.063 32.773 1.00 67.56 720 ASP A O 1
ATOM 5652 N N . ARG A 1 721 ? 1.700 13.476 32.493 1.00 71.19 721 ARG A N 1
ATOM 5653 C CA . ARG A 1 721 ? 1.868 13.752 33.930 1.00 71.19 721 ARG A CA 1
ATOM 5654 C C . ARG A 1 721 ? 0.640 14.430 34.535 1.00 71.19 721 ARG A C 1
ATOM 5656 O O . ARG A 1 721 ? 0.212 14.039 35.614 1.00 71.19 721 ARG A O 1
ATOM 5663 N N . LEU A 1 722 ? 0.073 15.431 33.858 1.00 60.38 722 LEU A N 1
ATOM 5664 C CA . LEU A 1 722 ? -1.135 16.110 34.334 1.00 60.38 722 LEU A CA 1
ATOM 5665 C C . LEU A 1 722 ? -2.349 15.177 34.371 1.00 60.38 722 LEU A C 1
ATOM 5667 O O . LEU A 1 722 ? -3.107 15.217 35.335 1.00 60.38 722 LEU A O 1
ATOM 5671 N N . GLN A 1 723 ? -2.518 14.332 33.351 1.00 63.09 723 GLN A N 1
ATOM 5672 C CA . GLN A 1 723 ? -3.618 13.373 33.289 1.00 63.09 723 GLN A CA 1
ATOM 5673 C C . GLN A 1 723 ? -3.512 12.341 34.415 1.00 63.09 723 GLN A C 1
ATOM 5675 O O . GLN A 1 723 ? -4.498 12.101 35.098 1.00 63.09 723 GLN A O 1
ATOM 5680 N N . ALA A 1 724 ? -2.313 11.816 34.688 1.00 66.25 724 ALA A N 1
ATOM 5681 C CA . ALA A 1 724 ? -2.098 10.897 35.805 1.00 66.25 724 ALA A CA 1
ATOM 5682 C C . ALA A 1 724 ? -2.471 11.529 37.161 1.00 66.25 724 ALA A C 1
ATOM 5684 O O . ALA A 1 724 ? -3.127 10.890 37.982 1.00 66.25 724 ALA A O 1
ATOM 5685 N N . THR A 1 725 ? -2.113 12.798 37.390 1.00 65.88 725 THR A N 1
ATOM 5686 C CA . THR A 1 725 ? -2.522 13.523 38.604 1.00 65.88 725 THR A CA 1
ATOM 5687 C C . THR A 1 725 ? -4.039 13.729 38.660 1.00 65.88 725 THR A C 1
ATOM 5689 O O . THR A 1 725 ? -4.640 13.603 39.730 1.00 65.88 725 THR A O 1
ATOM 5692 N N . LEU A 1 726 ? -4.679 14.014 37.522 1.00 64.56 726 LEU A N 1
ATOM 5693 C CA . LEU A 1 726 ? -6.131 14.176 37.430 1.00 64.56 726 LEU A CA 1
ATOM 5694 C C . LEU A 1 726 ? -6.874 12.864 37.730 1.00 64.56 726 LEU A C 1
ATOM 5696 O O . LEU A 1 726 ? -7.854 12.867 38.467 1.00 64.56 726 LEU A O 1
ATOM 5700 N N . ASP A 1 727 ? -6.379 11.738 37.224 1.00 63.47 727 ASP A N 1
ATOM 5701 C CA . ASP A 1 727 ? -6.994 10.427 37.436 1.00 63.47 727 ASP A CA 1
ATOM 5702 C C . ASP A 1 727 ? -6.888 9.996 38.915 1.00 63.47 727 ASP A C 1
ATOM 5704 O O . ASP A 1 727 ? -7.863 9.521 39.500 1.00 63.47 727 ASP A O 1
ATOM 5708 N N . ILE A 1 728 ? -5.738 10.240 39.566 1.00 63.12 728 ILE A N 1
ATOM 5709 C CA . ILE A 1 728 ? -5.537 9.977 41.008 1.00 63.12 728 ILE A CA 1
ATOM 5710 C C . ILE A 1 728 ? -6.472 10.839 41.866 1.00 63.12 728 ILE A C 1
ATOM 5712 O O . ILE A 1 728 ? -7.012 10.377 42.875 1.00 63.12 728 ILE A O 1
ATOM 5716 N N . THR A 1 729 ? -6.659 12.102 41.485 1.00 62.47 729 THR A N 1
ATOM 5717 C CA . THR A 1 729 ? -7.516 13.036 42.223 1.00 62.47 729 THR A CA 1
ATOM 5718 C C . THR A 1 729 ? -9.001 12.695 42.052 1.00 62.47 729 THR A C 1
ATOM 5720 O O . THR A 1 729 ? -9.724 12.629 43.047 1.00 62.47 729 THR A O 1
ATOM 5723 N N . GLN A 1 730 ? -9.444 12.352 40.837 1.00 65.44 730 GLN A N 1
ATOM 5724 C CA . GLN A 1 730 ? -10.822 11.921 40.548 1.00 65.44 730 GLN A CA 1
ATOM 5725 C C . GLN A 1 730 ? -11.206 10.577 41.189 1.00 65.44 730 GLN A C 1
ATOM 5727 O O . GLN A 1 730 ? -12.368 10.380 41.540 1.00 65.44 730 GLN A O 1
ATOM 5732 N N . ALA A 1 731 ? -10.257 9.654 41.373 1.00 61.09 731 ALA A N 1
ATOM 5733 C CA . ALA A 1 731 ? -10.529 8.376 42.033 1.00 61.09 731 ALA A CA 1
ATOM 5734 C C . ALA A 1 731 ? -10.856 8.529 43.535 1.00 61.09 731 ALA A C 1
ATOM 5736 O O . ALA A 1 731 ? -11.610 7.729 44.089 1.00 61.09 731 ALA A O 1
ATOM 5737 N N . ASN A 1 732 ? -10.311 9.558 44.193 1.00 61.28 732 ASN A N 1
ATOM 5738 C CA . ASN A 1 732 ? -10.418 9.744 45.645 1.00 61.28 732 ASN A CA 1
ATOM 5739 C C . ASN A 1 732 ? -11.475 10.783 46.057 1.00 61.28 732 ASN A C 1
ATOM 5741 O O . ASN A 1 732 ? -12.061 10.667 47.137 1.00 61.28 732 ASN A O 1
ATOM 5745 N N . MET A 1 733 ? -11.754 11.769 45.201 1.00 66.38 733 MET A N 1
ATOM 5746 C CA . MET A 1 733 ? -12.640 12.899 45.493 1.00 66.38 733 MET A CA 1
ATOM 5747 C C . MET A 1 733 ? -13.578 13.199 44.319 1.00 66.38 733 MET A C 1
ATOM 5749 O O . MET A 1 733 ? -13.162 13.243 43.163 1.00 66.38 733 MET A O 1
ATOM 5753 N N . GLN A 1 734 ? -14.845 13.476 44.621 1.00 68.25 734 GLN A N 1
ATOM 5754 C CA . GLN A 1 734 ? -15.781 14.122 43.709 1.00 68.25 734 GLN A CA 1
ATOM 5755 C C . GLN A 1 734 ? -15.682 15.635 43.873 1.00 68.25 734 GLN A C 1
ATOM 5757 O O . GLN A 1 734 ? -15.804 16.167 44.976 1.00 68.25 734 GLN A O 1
ATOM 5762 N N . TYR A 1 735 ? -15.493 16.326 42.754 1.00 74.19 735 TYR A N 1
ATOM 5763 C CA . TYR A 1 735 ? -15.426 17.779 42.687 1.00 74.19 735 TYR A CA 1
ATOM 5764 C C . TYR A 1 735 ? -16.734 18.296 42.093 1.00 74.19 735 TYR A C 1
ATOM 5766 O O . TYR A 1 735 ? -17.089 17.923 40.973 1.00 74.19 735 TYR A O 1
ATOM 5774 N N . ARG A 1 736 ? -17.435 19.186 42.796 1.00 73.00 736 ARG A N 1
ATOM 5775 C CA . ARG A 1 736 ? -18.554 19.945 42.234 1.00 73.00 736 ARG A CA 1
ATOM 5776 C C . ARG A 1 736 ? -18.183 21.418 42.172 1.00 73.00 736 ARG A C 1
ATOM 5778 O O . ARG A 1 736 ? -17.910 22.064 43.176 1.00 73.00 736 ARG A O 1
ATOM 5785 N N . LEU A 1 737 ? -18.158 21.955 40.961 1.00 76.06 737 LEU A N 1
ATOM 5786 C CA . LEU A 1 737 ? -17.917 23.371 40.733 1.00 76.06 737 LEU A CA 1
ATOM 5787 C C . LEU A 1 737 ? -19.196 24.150 41.052 1.00 76.06 737 LEU A C 1
ATOM 5789 O O . LEU A 1 737 ? -20.218 23.937 40.403 1.00 76.06 737 LEU A O 1
ATOM 5793 N N . LEU A 1 738 ? -19.144 25.029 42.052 1.00 78.75 738 LEU A N 1
ATOM 5794 C CA . LEU A 1 738 ? -20.306 25.808 42.482 1.00 78.75 738 LEU A CA 1
ATOM 5795 C C . LEU A 1 738 ? -20.453 27.093 41.669 1.00 78.75 738 LEU A C 1
ATOM 5797 O O . LEU A 1 738 ? -21.546 27.416 41.213 1.00 78.75 738 LEU A O 1
ATOM 5801 N N . SER A 1 739 ? -19.355 27.823 41.465 1.00 77.81 739 SER A N 1
ATOM 5802 C CA . SER A 1 739 ? -19.354 29.042 40.654 1.00 77.81 739 SER A CA 1
ATOM 5803 C C . SER A 1 739 ? -17.958 29.388 40.149 1.00 77.81 739 SER A C 1
ATOM 5805 O O . SER A 1 739 ? -16.970 29.200 40.857 1.00 77.81 739 SER A O 1
ATOM 5807 N N . VAL A 1 740 ? -17.893 29.968 38.950 1.00 80.69 740 VAL A N 1
ATOM 5808 C CA . VAL A 1 740 ? -16.671 30.536 38.365 1.00 80.69 740 VAL A CA 1
ATOM 5809 C C . VAL A 1 740 ? -16.915 32.009 38.080 1.00 80.69 740 VAL A C 1
ATOM 5811 O O . VAL A 1 740 ? -17.888 32.358 37.414 1.00 80.69 740 VAL A O 1
ATOM 5814 N N . SER A 1 741 ? -16.016 32.863 38.547 1.00 76.62 741 SER A N 1
ATOM 5815 C CA . SER A 1 741 ? -15.938 34.273 38.177 1.00 76.62 741 SER A CA 1
ATOM 5816 C C . SER A 1 741 ? -14.498 34.621 37.764 1.00 76.62 741 SER A C 1
ATOM 5818 O O . SER A 1 741 ? -13.590 33.824 38.004 1.00 76.62 741 SER A O 1
ATOM 5820 N N . PRO A 1 742 ? -14.250 35.799 37.163 1.00 70.12 742 PRO A N 1
ATOM 5821 C CA . PRO A 1 742 ? -12.905 36.207 36.746 1.00 70.12 742 PRO A CA 1
ATOM 5822 C C . PRO A 1 742 ? -11.871 36.273 37.880 1.00 70.12 742 PRO A C 1
ATOM 5824 O O . PRO A 1 742 ? -10.676 36.263 37.608 1.00 70.12 742 PRO A O 1
ATOM 5827 N N . SER A 1 743 ? -12.320 36.368 39.134 1.00 73.19 743 SER A N 1
ATOM 5828 C CA . SER A 1 743 ? -11.454 36.591 40.299 1.00 73.19 743 SER A CA 1
ATOM 5829 C C . SER A 1 743 ? -11.696 35.596 41.434 1.00 73.19 743 SER A C 1
ATOM 5831 O O . SER A 1 743 ? -10.977 35.633 42.426 1.00 73.19 743 SER A O 1
ATOM 5833 N N . GLU A 1 744 ? -12.695 34.720 41.308 1.00 81.19 744 GLU A N 1
ATOM 5834 C CA . GLU A 1 744 ? -13.135 33.799 42.360 1.00 81.19 744 GLU A CA 1
ATOM 5835 C C . GLU A 1 744 ? -13.623 32.474 41.758 1.00 81.19 744 GLU A C 1
ATOM 5837 O O . GLU A 1 744 ? -14.477 32.463 40.866 1.00 81.19 744 GLU A O 1
ATOM 5842 N N . LEU A 1 745 ? -13.123 31.363 42.292 1.00 83.62 745 LEU A N 1
ATOM 5843 C CA . LEU A 1 745 ? -13.494 29.995 41.951 1.00 83.62 745 LEU A CA 1
ATOM 5844 C C . LEU A 1 745 ? -14.043 29.296 43.198 1.00 83.62 745 LEU A C 1
ATOM 5846 O O . LEU A 1 745 ? -13.297 29.085 44.150 1.00 83.62 745 LEU A O 1
ATOM 5850 N N . ARG A 1 746 ? -15.317 28.890 43.188 1.00 81.75 746 ARG A N 1
ATOM 5851 C CA . ARG A 1 746 ? -15.924 28.139 44.299 1.00 81.75 746 ARG A CA 1
ATOM 5852 C C . ARG A 1 746 ? -16.076 26.668 43.962 1.00 81.75 746 ARG A C 1
ATOM 5854 O O . ARG A 1 746 ? -16.712 26.316 42.966 1.00 81.75 746 ARG A O 1
ATOM 5861 N N . LEU A 1 747 ? -15.531 25.820 44.821 1.00 80.31 747 LEU A N 1
ATOM 5862 C CA . LEU A 1 747 ? -15.471 24.374 44.669 1.00 80.31 747 LEU A CA 1
ATOM 5863 C C . LEU A 1 747 ? -16.115 23.701 45.876 1.00 80.31 747 LEU A C 1
ATOM 5865 O O . LEU A 1 747 ? -16.063 24.200 46.995 1.00 80.31 747 LEU A O 1
ATOM 5869 N N . GLU A 1 748 ? -16.702 22.545 45.644 1.00 79.50 748 GLU A N 1
ATOM 5870 C CA . GLU A 1 748 ? -17.181 21.639 46.671 1.00 79.50 748 GLU A CA 1
ATOM 5871 C C . GLU A 1 748 ? -16.501 20.287 46.468 1.00 79.50 748 GLU A C 1
ATOM 5873 O O . GLU A 1 748 ? -16.452 19.773 45.348 1.00 79.50 748 GLU A O 1
ATOM 5878 N N . LEU A 1 749 ? -15.949 19.734 47.542 1.00 75.56 749 LEU A N 1
ATOM 5879 C CA . LEU A 1 749 ? -15.240 18.460 47.543 1.00 75.56 749 LEU A CA 1
ATOM 5880 C C . LEU A 1 749 ? -16.010 17.445 48.388 1.00 75.56 749 LEU A C 1
ATOM 5882 O O . LEU A 1 749 ? -16.362 17.730 49.535 1.00 75.56 749 LEU A O 1
ATOM 5886 N N . LEU A 1 750 ? -16.250 16.259 47.825 1.00 71.38 750 LEU A N 1
ATOM 5887 C CA . LEU A 1 750 ? -16.831 15.113 48.526 1.00 71.38 750 LEU A CA 1
ATOM 5888 C C . LEU A 1 750 ? -15.915 13.886 48.394 1.00 71.38 750 LEU A C 1
ATOM 5890 O O . LEU A 1 750 ? -15.499 13.568 47.281 1.00 71.38 750 LEU A O 1
ATOM 5894 N N . PRO A 1 751 ? -15.635 13.133 49.469 1.00 66.19 751 PRO A N 1
ATOM 5895 C CA . PRO A 1 751 ? -14.890 11.880 49.369 1.00 66.19 751 PRO A CA 1
ATOM 5896 C C . PRO A 1 751 ? -15.698 10.813 48.615 1.00 66.19 751 PRO A C 1
ATOM 5898 O O . PRO A 1 751 ? -16.881 10.614 48.888 1.00 66.19 751 PRO A O 1
ATOM 5901 N N . CYS A 1 752 ? -15.057 10.085 47.694 1.00 60.47 752 CYS A N 1
ATOM 5902 C CA . CYS A 1 752 ? -15.722 9.055 46.878 1.00 60.47 752 CYS A CA 1
ATOM 5903 C C . CYS A 1 752 ? -15.964 7.731 47.636 1.00 60.47 752 CYS A C 1
ATOM 5905 O O . CYS A 1 752 ? -16.843 6.954 47.269 1.00 60.47 752 CYS A O 1
ATOM 5907 N N . SER A 1 753 ? -15.184 7.447 48.687 1.00 57.50 753 SER A N 1
ATOM 5908 C CA . SER A 1 753 ? -15.234 6.176 49.419 1.00 57.50 753 SER A CA 1
ATOM 5909 C C . SER A 1 753 ? -15.043 6.370 50.925 1.00 57.50 753 SER A C 1
ATOM 5911 O O . SER A 1 753 ? -13.926 6.419 51.421 1.00 57.50 753 SER A O 1
ATOM 5913 N N . THR A 1 754 ? -16.136 6.512 51.675 1.00 51.06 754 THR A N 1
ATOM 5914 C CA . THR A 1 754 ? -16.347 5.902 53.007 1.00 51.06 754 THR A CA 1
ATOM 5915 C C . THR A 1 754 ? -17.692 6.333 53.584 1.00 51.06 754 THR A C 1
ATOM 5917 O O . THR A 1 754 ? -18.264 7.364 53.237 1.00 51.06 754 THR A O 1
ATOM 5920 N N . GLN A 1 755 ? -18.232 5.452 54.415 1.00 52.34 755 GLN A N 1
ATOM 5921 C CA . GLN A 1 755 ? -19.566 5.489 54.987 1.00 52.34 755 GLN A CA 1
ATOM 5922 C C . GLN A 1 755 ? -19.792 6.759 55.830 1.00 52.34 755 GLN A C 1
ATOM 5924 O O . GLN A 1 755 ? -19.066 7.020 56.777 1.00 52.34 755 GLN A O 1
AT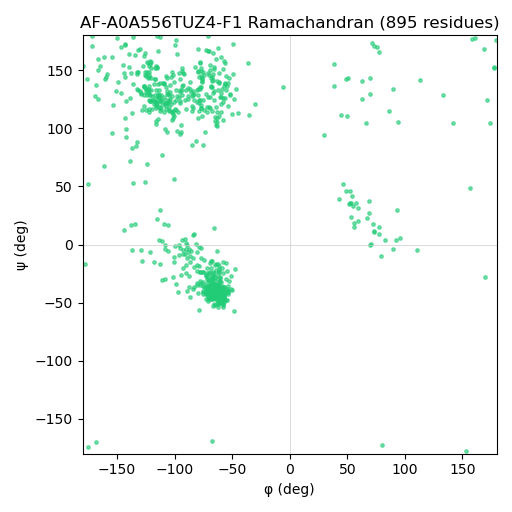OM 5929 N N . GLN A 1 756 ? -20.804 7.536 55.428 1.00 53.84 756 GLN A N 1
ATOM 5930 C CA . GLN A 1 756 ? -21.628 8.468 56.215 1.00 53.84 756 GLN A CA 1
ATOM 5931 C C . GLN A 1 756 ? -20.973 9.137 57.444 1.00 53.84 756 GLN A C 1
ATOM 5933 O O . GLN A 1 756 ? -21.083 8.604 58.540 1.00 53.84 756 GLN A O 1
ATOM 5938 N N . SER A 1 757 ? -20.417 10.352 57.284 1.00 55.41 757 SER A N 1
ATOM 5939 C CA . SER A 1 757 ? -20.390 11.390 58.348 1.00 55.41 757 SER A CA 1
ATOM 5940 C C . SER A 1 757 ? -19.741 12.728 57.936 1.00 55.41 757 SER A C 1
ATOM 5942 O O . SER A 1 757 ? -19.918 13.712 58.653 1.00 55.41 757 SER A O 1
ATOM 5944 N N . LEU A 1 758 ? -18.961 12.817 56.851 1.00 62.16 758 LEU A N 1
ATOM 5945 C CA . LEU A 1 758 ? -18.285 14.076 56.498 1.00 62.16 758 LEU A CA 1
ATOM 5946 C C . LEU A 1 758 ? -19.213 15.026 55.729 1.00 62.16 758 LEU A C 1
ATOM 5948 O O . LEU A 1 758 ? -19.819 14.636 54.731 1.00 62.16 758 LEU A O 1
ATOM 5952 N N . GLN A 1 759 ? -19.302 16.281 56.178 1.00 65.75 759 GLN A N 1
ATOM 5953 C CA . GLN A 1 759 ? -19.956 17.342 55.409 1.00 65.75 759 GLN A CA 1
ATOM 5954 C C . GLN A 1 759 ? -19.108 17.723 54.186 1.00 65.75 759 GLN A C 1
ATOM 5956 O O . GLN A 1 759 ? -17.879 17.649 54.275 1.00 65.75 759 GLN A O 1
ATOM 5961 N N . PRO A 1 760 ? -19.730 18.132 53.063 1.00 70.06 760 PRO A N 1
ATOM 5962 C CA . PRO A 1 760 ? -19.011 18.606 51.884 1.00 70.06 760 PRO A CA 1
ATOM 5963 C C . PRO A 1 760 ? -18.071 19.763 52.223 1.00 70.06 760 PRO A C 1
ATOM 5965 O O . PRO A 1 760 ? -18.466 20.710 52.905 1.00 70.06 760 PRO A O 1
ATOM 5968 N N . LEU A 1 761 ? -16.830 19.696 51.741 1.00 73.81 761 LEU A N 1
ATOM 5969 C CA . LEU A 1 761 ? -15.860 20.765 51.952 1.00 73.81 761 LEU A CA 1
ATOM 5970 C C . LEU A 1 761 ? -16.044 21.837 50.879 1.00 73.81 761 LEU A C 1
ATOM 5972 O O . LEU A 1 761 ? -15.804 21.589 49.697 1.00 73.81 761 LEU A O 1
ATOM 5976 N N . HIS A 1 762 ? -16.450 23.033 51.292 1.00 78.50 762 HIS A N 1
ATOM 5977 C CA . HIS A 1 762 ? -16.615 24.177 50.405 1.00 78.50 762 HIS A CA 1
ATOM 5978 C C . HIS A 1 762 ? -15.362 25.054 50.416 1.00 78.50 762 HIS A C 1
ATOM 5980 O O . HIS A 1 762 ? -14.952 25.555 51.459 1.00 78.50 762 HIS A O 1
ATOM 5986 N N . LEU A 1 763 ? -14.776 25.273 49.243 1.00 82.38 763 LEU A N 1
ATOM 5987 C CA . LEU A 1 763 ? -13.588 26.095 49.042 1.00 82.38 763 LEU A CA 1
ATOM 5988 C C . LEU A 1 763 ? -13.919 27.292 48.148 1.00 82.38 763 LEU A C 1
ATOM 5990 O O . LEU A 1 763 ? -14.644 27.145 47.163 1.00 82.38 763 LEU A O 1
ATOM 5994 N N . SER A 1 764 ? -13.343 28.457 48.438 1.00 82.88 764 SER A N 1
ATOM 5995 C CA . SER A 1 764 ? -13.259 29.575 47.494 1.00 82.88 764 SER A CA 1
ATOM 5996 C C . SER A 1 764 ? -11.808 29.952 47.263 1.00 82.88 764 SER A C 1
ATOM 5998 O O . SER A 1 764 ? -11.080 30.254 48.202 1.00 82.88 764 SER A O 1
ATOM 6000 N N . VAL A 1 765 ? -11.380 29.940 46.008 1.00 84.56 765 VAL A N 1
ATOM 6001 C CA . VAL A 1 765 ? -10.064 30.418 45.592 1.00 84.56 765 VAL A CA 1
ATOM 6002 C C . VAL A 1 765 ? -10.252 31.765 44.922 1.00 84.56 765 VAL A C 1
ATOM 6004 O O . VAL A 1 765 ? -10.849 31.853 43.852 1.00 84.56 765 VAL A O 1
ATOM 6007 N N . THR A 1 766 ? -9.709 32.811 45.527 1.00 83.62 766 THR A N 1
ATOM 6008 C CA . THR A 1 766 ? -9.611 34.134 44.911 1.00 83.62 766 THR A CA 1
ATOM 6009 C C . THR A 1 766 ? -8.215 34.333 44.343 1.00 83.62 766 THR A C 1
ATOM 6011 O O . THR A 1 766 ? -7.221 34.009 44.994 1.00 83.62 766 THR A O 1
ATOM 6014 N N . MET A 1 767 ? -8.130 34.810 43.102 1.00 80.19 767 MET A N 1
ATOM 6015 C CA . MET A 1 767 ? -6.862 34.942 42.379 1.00 80.19 767 MET A CA 1
ATOM 6016 C C . MET A 1 767 ? -6.655 36.375 41.895 1.00 80.19 767 MET A C 1
ATOM 6018 O O . MET A 1 767 ? -7.552 36.988 41.319 1.00 80.19 767 MET A O 1
ATOM 6022 N N . THR A 1 768 ? -5.447 36.890 42.113 1.00 78.69 768 THR A N 1
ATOM 6023 C CA . THR A 1 768 ? -4.925 38.146 41.548 1.00 78.69 768 THR A CA 1
ATOM 6024 C C . THR A 1 768 ? -3.743 37.832 40.620 1.00 78.69 768 THR A C 1
ATOM 6026 O O . THR A 1 768 ? -3.376 36.667 40.482 1.00 78.69 768 THR A O 1
ATOM 6029 N N . GLU A 1 769 ? -3.122 38.835 39.984 1.00 73.88 769 GLU A N 1
ATOM 6030 C CA . GLU A 1 769 ? -2.080 38.618 38.959 1.00 73.88 769 GLU A CA 1
ATOM 6031 C C . GLU A 1 769 ? -0.919 37.702 39.398 1.00 73.88 769 GLU A C 1
ATOM 6033 O O . GLU A 1 769 ? -0.391 36.974 38.563 1.00 73.88 769 GLU A O 1
ATOM 6038 N N . ASN A 1 770 ? -0.544 37.688 40.687 1.00 83.00 770 ASN A N 1
ATOM 6039 C CA . ASN A 1 770 ? 0.525 36.817 41.205 1.00 83.00 770 ASN A CA 1
ATOM 6040 C C . ASN A 1 770 ? 0.233 36.132 42.550 1.00 83.00 770 ASN A C 1
ATOM 6042 O O . ASN A 1 770 ? 1.019 35.281 42.969 1.00 83.00 770 ASN A O 1
ATOM 6046 N N . HIS A 1 771 ? -0.896 36.424 43.198 1.00 84.31 771 HIS A N 1
ATOM 6047 C CA . HIS A 1 771 ? -1.227 35.871 44.515 1.00 84.31 771 HIS A CA 1
ATOM 6048 C C . HIS A 1 771 ? -2.591 35.186 44.516 1.00 84.31 771 HIS A C 1
ATOM 6050 O O . HIS A 1 771 ? -3.506 35.602 43.799 1.00 84.31 771 HIS A O 1
ATOM 6056 N N . PHE A 1 772 ? -2.723 34.153 45.345 1.00 86.69 772 PHE A N 1
ATOM 6057 C CA . PHE A 1 772 ? -3.988 33.485 45.621 1.00 86.69 772 PHE A CA 1
ATOM 6058 C C . PHE A 1 772 ? -4.361 33.635 47.095 1.00 86.69 772 PHE A C 1
ATOM 6060 O O . PHE A 1 772 ? -3.490 33.721 47.958 1.00 86.69 772 PHE A O 1
ATOM 6067 N N . ARG A 1 773 ? -5.663 33.613 47.366 1.00 83.62 773 ARG A N 1
ATOM 6068 C CA . ARG A 1 773 ? -6.244 33.435 48.696 1.00 83.62 773 ARG A CA 1
ATOM 6069 C C . ARG A 1 773 ? -7.276 32.315 48.608 1.00 83.62 773 ARG A C 1
ATOM 6071 O O . ARG A 1 773 ? -8.270 32.448 47.895 1.00 83.62 773 ARG A O 1
ATOM 6078 N N . LEU A 1 774 ? -7.023 31.216 49.307 1.00 83.69 774 LEU A N 1
ATOM 6079 C CA . LEU A 1 774 ? -7.880 30.039 49.428 1.00 83.69 774 LEU A CA 1
ATOM 6080 C C . LEU A 1 774 ? -8.636 30.122 50.756 1.00 83.69 774 LEU A C 1
ATOM 6082 O O . LEU A 1 774 ? -8.005 30.093 51.798 1.00 83.69 774 LEU A O 1
ATOM 6086 N N . GLN A 1 775 ? -9.961 30.210 50.727 1.00 81.12 775 GLN A N 1
ATOM 6087 C CA . GLN A 1 775 ? -10.835 30.228 51.902 1.00 81.12 775 GLN A CA 1
ATOM 6088 C C . GLN A 1 775 ? -11.635 28.931 52.014 1.00 81.12 775 GLN A C 1
ATOM 6090 O O . GLN A 1 775 ? -12.160 28.438 51.013 1.00 81.12 775 GLN A O 1
ATOM 6095 N N . VAL A 1 776 ? -11.773 28.413 53.235 1.00 76.44 776 VAL A N 1
ATOM 6096 C CA . VAL A 1 776 ? -12.546 27.200 53.545 1.00 76.44 776 VAL A CA 1
ATOM 6097 C C . VAL A 1 776 ? -13.838 27.600 54.271 1.00 76.44 776 VAL A C 1
ATOM 6099 O O . VAL A 1 776 ? -13.786 28.209 55.335 1.00 76.44 776 VAL A O 1
ATOM 6102 N N . PHE A 1 777 ? -15.013 27.294 53.707 1.00 66.38 777 PHE A N 1
ATOM 6103 C CA . PHE A 1 777 ? -16.314 27.683 54.275 1.00 66.38 777 PHE A CA 1
ATOM 6104 C C . PHE A 1 777 ? -16.838 26.659 55.301 1.00 66.38 777 PHE A C 1
ATOM 6106 O O . PHE A 1 777 ? -16.713 25.450 55.119 1.00 66.38 777 PHE A O 1
ATOM 6113 N N . GLN A 1 778 ? -17.430 27.176 56.385 1.00 57.47 778 GLN A N 1
ATOM 6114 C CA . GLN A 1 778 ? -17.757 26.478 57.639 1.00 57.47 778 GLN A CA 1
ATOM 6115 C C . GLN A 1 778 ? -18.657 25.232 57.515 1.00 57.47 778 GLN A C 1
ATOM 6117 O O . GLN A 1 778 ? -19.715 25.261 56.891 1.00 57.47 778 GLN A O 1
ATOM 6122 N N . GLY A 1 779 ? -18.255 24.185 58.250 1.00 53.84 779 GLY A N 1
ATOM 6123 C CA . GLY A 1 779 ? -18.994 22.939 58.512 1.00 53.84 779 GLY A CA 1
ATOM 6124 C C . GLY A 1 779 ? -18.125 21.864 59.189 1.00 53.84 779 GLY A C 1
ATOM 6125 O O . GLY A 1 779 ? -18.596 21.070 60.000 1.00 53.84 779 GLY A O 1
ATOM 6126 N N . THR A 1 780 ? -16.813 21.897 58.949 1.00 52.28 780 THR A N 1
ATOM 6127 C CA . THR A 1 780 ? -15.802 21.069 59.624 1.00 52.28 780 THR A CA 1
ATOM 6128 C C . THR A 1 780 ? -15.149 21.864 60.753 1.00 52.28 780 THR A C 1
ATOM 6130 O O . THR A 1 780 ? -14.270 22.689 60.525 1.00 52.28 780 THR A O 1
ATOM 6133 N N . ALA A 1 781 ? -15.632 21.658 61.978 1.00 45.03 781 ALA A N 1
ATOM 6134 C CA . ALA A 1 781 ? -15.225 22.388 63.175 1.00 45.03 781 ALA A CA 1
ATOM 6135 C C . ALA A 1 781 ? -13.690 22.460 63.380 1.00 45.03 781 ALA A C 1
ATOM 6137 O O . ALA A 1 781 ? -13.058 21.458 63.703 1.00 45.03 781 ALA A O 1
ATOM 6138 N N . GLY A 1 782 ? -13.133 23.673 63.254 1.00 51.84 782 GLY A N 1
ATOM 6139 C CA . GLY A 1 782 ? -12.105 24.217 64.152 1.00 51.84 782 GLY A CA 1
ATOM 6140 C C . GLY A 1 782 ? -10.618 24.100 63.800 1.00 51.84 782 GLY A C 1
ATOM 6141 O O . GLY A 1 782 ? -9.827 24.411 64.679 1.00 51.84 782 GLY A O 1
ATOM 6142 N N . LEU A 1 783 ? -10.209 23.611 62.623 1.00 50.97 783 LEU A N 1
ATOM 6143 C CA . LEU A 1 783 ? -8.889 22.955 62.513 1.00 50.97 783 LEU A CA 1
ATOM 6144 C C . LEU A 1 783 ? -8.095 23.158 61.204 1.00 50.97 783 LEU A C 1
ATOM 6146 O O . LEU A 1 783 ? -7.124 22.446 60.966 1.00 50.97 783 LEU A O 1
ATOM 6150 N N . ILE A 1 784 ? -8.497 24.089 60.342 1.00 53.59 784 ILE A N 1
ATOM 6151 C CA . ILE A 1 784 ? -7.705 24.542 59.185 1.00 53.59 784 ILE A CA 1
ATOM 6152 C C . ILE A 1 784 ? -7.763 26.069 59.232 1.00 53.59 784 ILE A C 1
ATOM 6154 O O . ILE A 1 784 ? -8.849 26.602 59.471 1.00 53.59 784 ILE A O 1
ATOM 6158 N N . GLU A 1 785 ? -6.633 26.771 59.066 1.00 53.84 785 GLU A N 1
ATOM 6159 C CA . GLU A 1 785 ? -6.641 28.237 58.953 1.00 53.84 785 GLU A CA 1
ATOM 6160 C C . GLU A 1 785 ? -7.717 28.647 57.938 1.00 53.84 785 GLU A C 1
ATOM 6162 O O . GLU A 1 785 ? -7.744 28.153 56.810 1.00 53.84 785 GLU A O 1
ATOM 6167 N N . GLU A 1 786 ? -8.642 29.520 58.353 1.00 61.38 786 GLU A N 1
ATOM 6168 C CA . GLU A 1 786 ? -9.835 29.892 57.572 1.00 61.38 786 GLU A CA 1
ATOM 6169 C C . GLU A 1 786 ? -9.480 30.472 56.187 1.00 61.38 786 GLU A C 1
ATOM 6171 O O . GLU A 1 786 ? -10.330 30.542 55.290 1.00 61.38 786 GLU A O 1
ATOM 6176 N N . SER A 1 787 ? -8.210 30.844 55.990 1.00 68.25 787 SER A N 1
ATOM 6177 C CA . SER A 1 787 ? -7.648 31.255 54.715 1.00 68.25 787 SER A CA 1
ATOM 6178 C C . SER A 1 787 ? -6.153 30.944 54.580 1.00 68.25 787 SER A C 1
ATOM 6180 O O . SER A 1 787 ? -5.379 31.353 55.439 1.00 68.25 787 SER A O 1
ATOM 6182 N N . VAL A 1 788 ? -5.739 30.347 53.457 1.00 76.19 788 VAL A N 1
ATOM 6183 C CA . VAL A 1 788 ? -4.330 30.196 53.047 1.00 76.19 788 VAL A CA 1
ATOM 6184 C C . VAL A 1 788 ? -4.025 31.177 51.914 1.00 76.19 788 VAL A C 1
ATOM 6186 O O . VAL A 1 788 ? -4.748 31.218 50.916 1.00 76.19 788 VAL A O 1
ATOM 6189 N N . GLU A 1 789 ? -2.953 31.959 52.040 1.00 80.56 789 GLU A N 1
ATOM 6190 C CA . GLU A 1 789 ? -2.503 32.911 51.017 1.00 80.56 789 GLU A CA 1
ATOM 6191 C C . GLU A 1 789 ? -1.083 32.592 50.550 1.00 80.56 789 GLU A C 1
ATOM 6193 O O . GLU A 1 789 ? -0.234 32.200 51.346 1.00 80.56 789 GLU A O 1
ATOM 6198 N N . GLY A 1 790 ? -0.804 32.783 49.261 1.00 84.31 790 GLY A N 1
ATOM 6199 C CA . GLY A 1 790 ? 0.524 32.513 48.710 1.00 84.31 790 GLY A CA 1
ATOM 6200 C C . GLY A 1 790 ? 0.671 32.912 47.248 1.00 84.31 790 GLY A C 1
ATOM 6201 O O . GLY A 1 790 ? -0.228 33.510 46.644 1.00 84.31 790 GLY A O 1
ATOM 6202 N N . HIS A 1 791 ? 1.814 32.581 46.647 1.00 83.56 791 HIS A N 1
ATOM 6203 C CA . HIS A 1 791 ? 2.026 32.833 45.222 1.00 83.56 791 HIS A CA 1
ATOM 6204 C C . HIS A 1 791 ? 1.225 31.823 44.393 1.00 83.56 791 HIS A C 1
ATOM 6206 O O . HIS A 1 791 ? 1.141 30.654 44.751 1.00 83.56 791 HIS A O 1
ATOM 6212 N N . VAL A 1 792 ? 0.697 32.203 43.222 1.00 77.00 792 VAL A N 1
ATOM 6213 C CA . VAL A 1 792 ? -0.089 31.284 42.353 1.00 77.00 792 VAL A CA 1
ATOM 6214 C C . VAL A 1 792 ? 0.609 29.939 42.064 1.00 77.00 792 VAL A C 1
ATOM 6216 O O . VAL A 1 792 ? -0.057 28.930 41.849 1.00 77.00 792 VAL A O 1
ATOM 6219 N N . ARG A 1 793 ? 1.949 29.893 42.100 1.00 79.38 793 ARG A N 1
ATOM 6220 C CA . ARG A 1 793 ? 2.745 28.666 41.905 1.00 79.38 793 ARG A CA 1
ATOM 6221 C C . ARG A 1 793 ? 2.614 27.657 43.050 1.00 79.38 793 ARG A C 1
ATOM 6223 O O . ARG A 1 793 ? 2.852 26.476 42.835 1.00 79.38 793 ARG A O 1
ATOM 6230 N N . GLU A 1 794 ? 2.247 28.121 44.235 1.00 79.38 794 GLU A N 1
ATOM 6231 C CA . GLU A 1 794 ? 2.106 27.329 45.460 1.00 79.38 794 GLU A CA 1
ATOM 6232 C C . GLU A 1 794 ? 0.653 26.897 45.697 1.00 79.38 794 GLU A C 1
ATOM 6234 O O . GLU A 1 794 ? 0.400 26.043 46.543 1.00 79.38 794 GLU A O 1
ATOM 6239 N N . LEU A 1 795 ? -0.303 27.414 44.910 1.00 77.88 795 LEU A N 1
ATOM 6240 C CA . LEU A 1 795 ? -1.730 27.096 45.038 1.00 77.88 795 LEU A CA 1
ATOM 6241 C C . LEU A 1 795 ? -1.993 25.586 45.011 1.00 77.88 795 LEU A C 1
ATOM 6243 O O . LEU A 1 795 ? -2.819 25.089 45.771 1.00 77.88 795 LEU A O 1
ATOM 6247 N N . SER A 1 796 ? -1.300 24.844 44.143 1.00 74.00 796 SER A N 1
ATOM 6248 C CA . SER A 1 796 ? -1.461 23.391 44.059 1.00 74.00 796 SER A CA 1
ATOM 6249 C C . SER A 1 796 ? -1.012 22.680 45.334 1.00 74.00 796 SER A C 1
ATOM 6251 O O . SER A 1 796 ? -1.641 21.706 45.725 1.00 74.00 796 SER A O 1
ATOM 6253 N N . ALA A 1 797 ? 0.054 23.161 45.980 1.00 76.50 797 ALA A N 1
ATOM 6254 C CA . ALA A 1 797 ? 0.532 22.596 47.238 1.00 76.50 797 ALA A CA 1
ATOM 6255 C C . ALA A 1 797 ? -0.452 22.903 48.376 1.00 76.50 797 ALA A C 1
ATOM 6257 O O . ALA A 1 797 ? -0.865 21.988 49.079 1.00 76.50 797 ALA A O 1
ATOM 6258 N N . ALA A 1 798 ? -0.919 24.152 48.466 1.00 74.69 798 ALA A N 1
ATOM 6259 C CA . ALA A 1 798 ? -1.911 24.571 49.456 1.00 74.69 798 ALA A CA 1
ATOM 6260 C C . ALA A 1 798 ? -3.248 23.814 49.321 1.00 74.69 798 ALA A C 1
ATOM 6262 O O . ALA A 1 798 ? -3.838 23.395 50.313 1.00 74.69 798 ALA A O 1
ATOM 6263 N N . LEU A 1 799 ? -3.725 23.588 48.090 1.00 74.69 799 LEU A N 1
ATOM 6264 C CA . LEU A 1 799 ? -4.929 22.786 47.841 1.00 74.69 799 LEU A CA 1
ATOM 6265 C C . LEU A 1 799 ? -4.747 21.323 48.262 1.00 74.69 799 LEU A C 1
ATOM 6267 O O . LEU A 1 799 ? -5.667 20.743 48.835 1.00 74.69 799 LEU A O 1
ATOM 6271 N N . LEU A 1 800 ? -3.582 20.729 47.984 1.00 73.50 800 LEU A N 1
ATOM 6272 C CA . LEU A 1 800 ? -3.284 19.351 48.381 1.00 73.50 800 LEU A CA 1
ATOM 6273 C C . LEU A 1 800 ? -3.250 19.196 49.903 1.00 73.50 800 LEU A C 1
ATOM 6275 O O . LEU A 1 800 ? -3.831 18.244 50.414 1.00 73.50 800 LEU A O 1
ATOM 6279 N N . GLU A 1 801 ? -2.648 20.145 50.615 1.00 74.38 801 GLU A N 1
ATOM 6280 C CA . GLU A 1 801 ? -2.582 20.147 52.079 1.00 74.38 801 GLU A CA 1
ATOM 6281 C C . GLU A 1 801 ? -3.982 20.218 52.713 1.00 74.38 801 GLU A C 1
ATOM 6283 O O . GLU A 1 801 ? -4.333 19.400 53.565 1.00 74.38 801 GLU A O 1
ATOM 6288 N N . VAL A 1 802 ? -4.843 21.117 52.222 1.00 75.75 802 VAL A N 1
ATOM 6289 C CA . VAL A 1 802 ? -6.242 21.227 52.678 1.00 75.75 802 VAL A CA 1
ATOM 6290 C C . VAL A 1 802 ? -7.030 19.943 52.394 1.00 75.75 802 VAL A C 1
ATOM 6292 O O . VAL A 1 802 ? -7.800 19.475 53.237 1.00 75.75 802 VAL A O 1
ATOM 6295 N N . MET A 1 803 ? -6.828 19.340 51.219 1.00 73.25 803 MET A N 1
ATOM 6296 C CA . MET A 1 803 ? -7.462 18.071 50.860 1.00 73.25 803 MET A CA 1
ATOM 6297 C C . MET A 1 803 ? -6.988 16.910 51.742 1.00 73.25 803 MET A C 1
ATOM 6299 O O . MET A 1 803 ? -7.807 16.086 52.150 1.00 73.25 803 MET A O 1
ATOM 6303 N N . GLU A 1 804 ? -5.693 16.835 52.047 1.00 71.06 804 GLU A N 1
ATOM 6304 C CA . GLU A 1 804 ? -5.111 15.797 52.900 1.00 71.06 804 GLU A CA 1
ATOM 6305 C C . GLU A 1 804 ? -5.658 15.881 54.332 1.00 71.06 804 GLU A C 1
ATOM 6307 O O . GLU A 1 804 ? -6.102 14.868 54.882 1.00 71.06 804 GLU A O 1
ATOM 6312 N N . CYS A 1 805 ? -5.739 17.091 54.894 1.00 71.25 805 CYS A N 1
ATOM 6313 C CA . CYS A 1 805 ? -6.355 17.345 56.199 1.00 71.25 805 CYS A CA 1
ATOM 6314 C C . CYS A 1 805 ? -7.817 16.871 56.255 1.00 71.25 805 CYS A C 1
ATOM 6316 O O . CYS A 1 805 ? -8.218 16.189 57.203 1.00 71.25 805 CYS A O 1
ATOM 6318 N N . TYR A 1 806 ? -8.604 17.163 55.216 1.00 73.12 806 TYR A N 1
ATOM 6319 C CA . TYR A 1 806 ? -10.005 16.743 55.130 1.00 73.12 806 TYR A CA 1
ATOM 6320 C C . TYR A 1 806 ? -10.170 15.216 55.006 1.00 73.12 806 TYR A C 1
ATOM 6322 O O . TYR A 1 806 ? -11.021 14.624 55.674 1.00 73.12 806 TYR A O 1
ATOM 6330 N N . VAL A 1 807 ? -9.320 14.537 54.225 1.00 71.00 807 VAL A N 1
ATOM 6331 C CA . VAL A 1 807 ? -9.316 13.062 54.148 1.00 71.00 807 VAL A CA 1
ATOM 6332 C C . VAL A 1 807 ? -8.914 12.436 55.486 1.00 71.00 807 VAL A C 1
ATOM 6334 O O . VAL A 1 807 ? -9.518 11.446 55.910 1.00 71.00 807 VAL A O 1
ATOM 6337 N N . SER A 1 808 ? -7.914 13.003 56.169 1.00 72.50 808 SER A N 1
ATOM 6338 C CA . SER A 1 808 ? -7.471 12.523 57.483 1.00 72.50 808 SER A CA 1
ATOM 6339 C C . SER A 1 808 ? -8.597 12.577 58.516 1.00 72.50 808 SER A C 1
ATOM 6341 O O . SER A 1 808 ? -8.789 11.624 59.274 1.00 72.50 808 SER A O 1
ATOM 6343 N N . GLN A 1 809 ? -9.403 13.643 58.492 1.00 73.19 809 GLN A N 1
ATOM 6344 C CA . GLN A 1 809 ? -10.565 13.790 59.367 1.00 73.19 809 GLN A CA 1
ATOM 6345 C C . GLN A 1 809 ? -11.583 12.656 59.181 1.00 73.19 809 GLN A C 1
ATOM 6347 O O . GLN A 1 809 ? -12.106 12.134 60.166 1.00 73.19 809 GLN A O 1
ATOM 6352 N N . GLY A 1 810 ? -11.844 12.239 57.938 1.00 72.00 810 GLY A N 1
ATOM 6353 C CA . GLY A 1 810 ? -12.732 11.107 57.654 1.00 72.00 810 GLY A CA 1
ATOM 6354 C C . GLY A 1 810 ? -12.246 9.805 58.274 1.00 72.00 810 GLY A C 1
ATOM 6355 O O . GLY A 1 810 ? -13.024 9.089 58.900 1.00 72.00 810 GLY A O 1
ATOM 6356 N N . LYS A 1 811 ? -10.941 9.534 58.165 1.00 74.12 811 LYS A N 1
ATOM 6357 C CA . LYS A 1 811 ? -10.316 8.350 58.772 1.00 74.12 811 LYS A CA 1
ATOM 6358 C C . LYS A 1 811 ? -10.405 8.379 60.299 1.00 74.12 811 LYS A C 1
ATOM 6360 O O . LYS A 1 811 ? -10.754 7.366 60.895 1.00 74.12 811 LYS A O 1
ATOM 6365 N N . MET A 1 812 ? -10.150 9.533 60.919 1.00 79.75 812 MET A N 1
ATOM 6366 C CA . MET A 1 812 ? -10.268 9.719 62.370 1.00 79.75 812 MET A CA 1
ATOM 6367 C C . MET A 1 812 ? -11.700 9.477 62.866 1.00 79.75 812 MET A C 1
ATOM 6369 O O . MET A 1 812 ? -11.902 8.734 63.822 1.00 79.75 812 MET A O 1
ATOM 6373 N N . LEU A 1 813 ? -12.703 10.091 62.228 1.00 75.94 813 LEU A N 1
ATOM 6374 C CA . LEU A 1 813 ? -14.105 9.927 62.630 1.00 75.94 813 LEU A CA 1
ATOM 6375 C C . LEU A 1 813 ? -14.586 8.485 62.439 1.00 75.94 813 LEU A C 1
ATOM 6377 O O . LEU A 1 813 ? -15.286 7.967 63.306 1.00 75.94 813 LEU A O 1
ATOM 6381 N N . ALA A 1 814 ? -14.166 7.824 61.357 1.00 75.00 814 ALA A N 1
ATOM 6382 C CA . ALA A 1 814 ? -14.440 6.408 61.144 1.00 75.00 814 ALA A CA 1
ATOM 6383 C C . ALA A 1 814 ? -13.819 5.542 62.254 1.00 75.00 814 ALA A C 1
ATOM 6385 O O . ALA A 1 814 ? -14.501 4.678 62.802 1.00 75.00 814 ALA A O 1
ATOM 6386 N N . GLU A 1 815 ? -12.565 5.802 62.647 1.00 82.69 815 GLU A N 1
ATOM 6387 C CA . GLU A 1 815 ? -11.922 5.103 63.767 1.00 82.69 815 GLU A CA 1
ATOM 6388 C C . GLU A 1 815 ? -12.709 5.308 65.075 1.00 82.69 815 GLU A C 1
ATOM 6390 O O . GLU A 1 815 ? -13.103 4.334 65.715 1.00 82.69 815 GLU A O 1
ATOM 6395 N N . ILE A 1 816 ? -13.044 6.552 65.434 1.00 81.25 816 ILE A N 1
ATOM 6396 C CA . ILE A 1 816 ? -13.830 6.865 66.641 1.00 81.25 816 ILE A CA 1
ATOM 6397 C C . ILE A 1 816 ? -15.191 6.158 66.617 1.00 81.25 816 ILE A C 1
ATOM 6399 O O . ILE A 1 816 ? -15.603 5.587 67.626 1.00 81.25 816 ILE A O 1
ATOM 6403 N N . GLN A 1 817 ? -15.877 6.137 65.471 1.00 80.31 817 GLN A N 1
ATOM 6404 C CA . GLN A 1 817 ? -17.162 5.455 65.323 1.00 80.31 817 GLN A CA 1
ATOM 6405 C C . GLN A 1 817 ? -17.033 3.941 65.532 1.00 80.31 817 GLN A C 1
ATOM 6407 O O . GLN A 1 817 ? -17.866 3.345 66.218 1.00 80.31 817 GLN A O 1
ATOM 6412 N N . THR A 1 818 ? -15.978 3.313 65.001 1.00 80.62 818 THR A N 1
ATOM 6413 C CA . THR A 1 818 ? -15.721 1.887 65.260 1.00 80.62 818 THR A CA 1
ATOM 6414 C C . THR A 1 818 ? -15.454 1.621 66.741 1.00 80.62 818 THR A C 1
ATOM 6416 O O . THR A 1 818 ? -15.978 0.653 67.295 1.00 80.62 818 THR A O 1
ATOM 6419 N N . LEU A 1 819 ? -14.722 2.509 67.418 1.00 85.38 819 LEU A N 1
ATOM 6420 C CA . LEU A 1 819 ? -14.417 2.393 68.844 1.00 85.38 819 LEU A CA 1
ATOM 6421 C C . LEU A 1 819 ? -15.644 2.620 69.729 1.00 85.38 819 LEU A C 1
ATOM 6423 O O . LEU A 1 819 ? -15.767 1.963 70.759 1.00 85.38 819 LEU A O 1
ATOM 6427 N N . HIS A 1 820 ? -16.588 3.461 69.302 1.00 83.44 820 HIS A N 1
ATOM 6428 C CA . HIS A 1 820 ? -17.828 3.738 70.035 1.00 83.44 820 HIS A CA 1
ATOM 6429 C C . HIS A 1 820 ? -18.706 2.487 70.200 1.00 83.44 820 HIS A C 1
ATOM 6431 O O . HIS A 1 820 ? -19.473 2.379 71.151 1.00 83.44 820 HIS A O 1
ATOM 6437 N N . SER A 1 821 ? -18.568 1.507 69.298 1.00 81.62 821 SER A N 1
ATOM 6438 C CA . SER A 1 821 ? -19.249 0.210 69.412 1.00 81.62 821 SER A CA 1
ATOM 6439 C C . SER A 1 821 ? -18.588 -0.757 70.405 1.00 81.62 821 SER A C 1
ATOM 6441 O O . SER A 1 821 ? -19.224 -1.714 70.844 1.00 81.62 821 SER A O 1
ATOM 6443 N N . ARG A 1 822 ? -17.316 -0.523 70.756 1.00 87.50 822 ARG A N 1
ATOM 6444 C CA . ARG A 1 822 ? -16.483 -1.420 71.577 1.00 87.50 822 ARG A CA 1
ATOM 6445 C C . ARG A 1 822 ? -16.212 -0.881 72.981 1.00 87.50 822 ARG A C 1
ATOM 6447 O O . ARG A 1 822 ? -16.033 -1.672 73.902 1.00 87.50 822 ARG A O 1
ATOM 6454 N N . PHE A 1 823 ? -16.173 0.438 73.149 1.00 87.56 823 PHE A N 1
ATOM 6455 C CA . PHE A 1 823 ? -15.735 1.103 74.372 1.00 87.56 823 PHE A CA 1
ATOM 6456 C C . PHE A 1 823 ? -16.711 2.204 74.788 1.00 87.56 823 PHE A C 1
ATOM 6458 O O . PHE A 1 823 ? -17.301 2.876 73.946 1.00 87.56 823 PHE A O 1
ATOM 6465 N N . ALA A 1 824 ? -16.840 2.428 76.098 1.00 87.88 824 ALA A N 1
ATOM 6466 C CA . ALA A 1 824 ? -17.597 3.551 76.642 1.00 87.88 824 ALA A CA 1
ATOM 6467 C C . ALA A 1 824 ? -16.785 4.845 76.483 1.00 87.88 824 ALA A C 1
ATOM 6469 O O . ALA A 1 824 ? -16.023 5.232 77.371 1.00 87.88 824 ALA A O 1
ATOM 6470 N N . ILE A 1 825 ? -16.906 5.475 75.316 1.00 89.31 825 ILE A N 1
ATOM 6471 C CA . ILE A 1 825 ? -16.152 6.674 74.946 1.00 89.31 825 ILE A CA 1
ATOM 6472 C C . ILE A 1 825 ? -17.080 7.833 74.596 1.00 89.31 825 ILE A C 1
ATOM 6474 O O . ILE A 1 825 ? -18.133 7.633 73.998 1.00 89.31 825 ILE A O 1
ATOM 6478 N N . ASP A 1 826 ? -16.653 9.047 74.916 1.00 87.62 826 ASP A N 1
ATOM 6479 C CA . ASP A 1 826 ? -17.304 10.292 74.521 1.00 87.62 826 ASP A CA 1
ATOM 6480 C C . ASP A 1 826 ? -16.307 11.183 73.774 1.00 87.62 826 ASP A C 1
ATOM 6482 O O . ASP A 1 826 ? -15.187 11.407 74.239 1.00 87.62 826 ASP A O 1
ATOM 6486 N N . TRP A 1 827 ? -16.691 11.665 72.594 1.00 86.50 827 TRP A N 1
ATOM 6487 C CA . TRP A 1 827 ? -15.834 12.478 71.733 1.00 86.50 827 TRP A CA 1
ATOM 6488 C C . TRP A 1 827 ? -16.301 13.929 71.747 1.00 86.50 827 TRP A C 1
ATOM 6490 O O . TRP A 1 827 ? -17.440 14.223 71.393 1.00 86.50 827 TRP A O 1
ATOM 6500 N N . CYS A 1 828 ? -15.399 14.846 72.099 1.00 81.50 828 CYS A N 1
ATOM 6501 C CA . CYS A 1 828 ? -15.624 16.286 72.067 1.00 81.50 828 CYS A CA 1
ATOM 6502 C C . CYS A 1 828 ? -14.848 16.914 70.891 1.00 81.50 828 CYS A C 1
ATOM 6504 O O . CYS A 1 828 ? -13.662 17.233 71.045 1.00 81.50 828 CYS A O 1
ATOM 6506 N N . PRO A 1 829 ? -15.494 17.151 69.728 1.00 73.44 829 PRO A N 1
ATOM 6507 C CA . PRO A 1 829 ? -14.813 17.636 68.526 1.00 73.44 829 PRO A CA 1
ATOM 6508 C C . PRO A 1 829 ? -14.127 18.990 68.727 1.00 73.44 829 PRO A C 1
ATOM 6510 O O . PRO A 1 829 ? -13.005 19.183 68.274 1.00 73.44 829 PRO A O 1
ATOM 6513 N N . ALA A 1 830 ? -14.774 19.906 69.456 1.00 70.00 830 ALA A N 1
ATOM 6514 C CA . ALA A 1 830 ? -14.286 21.270 69.676 1.00 70.00 830 ALA A CA 1
ATOM 6515 C C . ALA A 1 830 ? -12.969 21.338 70.467 1.00 70.00 830 ALA A C 1
ATOM 6517 O O . ALA A 1 830 ? -12.269 22.342 70.401 1.00 70.00 830 ALA A O 1
ATOM 6518 N N . LYS A 1 831 ? -12.645 20.287 71.228 1.00 78.25 831 LYS A N 1
ATOM 6519 C CA . LYS A 1 831 ? -11.410 20.186 72.017 1.00 78.25 831 LYS A CA 1
ATOM 6520 C C . LYS A 1 831 ? -10.473 19.091 71.509 1.00 78.25 831 LYS A C 1
ATOM 6522 O O . LYS A 1 831 ? -9.490 18.808 72.176 1.00 78.25 831 LYS A O 1
ATOM 6527 N N . ARG A 1 832 ? -10.823 18.425 70.398 1.00 82.38 832 ARG A N 1
ATOM 6528 C CA . ARG A 1 832 ? -10.193 17.178 69.933 1.00 82.38 832 ARG A CA 1
ATOM 6529 C C . ARG A 1 832 ? -9.931 16.165 71.061 1.00 82.38 832 ARG A C 1
ATOM 6531 O O . ARG A 1 832 ? -8.898 15.497 71.094 1.00 82.38 832 ARG A O 1
ATOM 6538 N N . LEU A 1 833 ? -10.877 16.062 71.993 1.00 85.94 833 LEU A N 1
ATOM 6539 C CA . LEU A 1 833 ? -10.705 15.305 73.227 1.00 85.94 833 LEU A CA 1
ATOM 6540 C C . LEU A 1 833 ? -11.628 14.089 73.243 1.00 85.94 833 LEU A C 1
ATOM 6542 O O . LEU A 1 833 ? -12.848 14.232 73.158 1.00 85.94 833 LEU A O 1
ATOM 6546 N N . LEU A 1 834 ? -11.049 12.905 73.412 1.00 89.19 834 LEU A N 1
ATOM 6547 C CA . LEU A 1 834 ? -11.748 11.646 73.612 1.00 89.19 834 LEU A CA 1
ATOM 6548 C C . LEU A 1 834 ? -11.687 11.254 75.087 1.00 89.19 834 LEU A C 1
ATOM 6550 O O . LEU A 1 834 ? -10.615 11.086 75.665 1.00 89.19 834 LEU A O 1
ATOM 6554 N N . THR A 1 835 ? -12.848 11.103 75.706 1.00 89.44 835 THR A N 1
ATOM 6555 C CA . THR A 1 835 ? -12.985 10.652 77.090 1.00 89.44 835 THR A CA 1
ATOM 6556 C C . THR A 1 835 ? -13.350 9.179 77.089 1.00 89.44 835 THR A C 1
ATOM 6558 O O . THR A 1 835 ? -14.355 8.804 76.502 1.00 89.44 835 THR A O 1
ATOM 6561 N N . PHE A 1 836 ? -12.555 8.342 77.746 1.00 91.25 836 PHE A N 1
ATOM 6562 C CA . PHE A 1 836 ? -12.797 6.911 77.889 1.00 91.25 836 PHE A CA 1
ATOM 6563 C C . PHE A 1 836 ? -13.136 6.567 79.338 1.00 91.25 836 PHE A C 1
ATOM 6565 O O . PHE A 1 836 ? -12.364 6.847 80.258 1.00 91.25 836 PHE A O 1
ATOM 6572 N N . LEU A 1 837 ? -14.296 5.948 79.537 1.00 87.44 837 LEU A N 1
ATOM 6573 C CA . LEU A 1 837 ? -14.778 5.476 80.828 1.00 87.44 837 LEU A CA 1
ATOM 6574 C C . LEU A 1 837 ? -14.389 4.003 80.993 1.00 87.44 837 LEU A C 1
ATOM 6576 O O . LEU A 1 837 ? -15.078 3.111 80.498 1.00 87.44 837 LEU A O 1
ATOM 6580 N N . LYS A 1 838 ? -13.274 3.742 81.684 1.00 83.56 838 LYS A N 1
ATOM 6581 C CA . LYS A 1 838 ? -12.788 2.371 81.913 1.00 83.56 838 LYS A CA 1
ATOM 6582 C C . LYS A 1 838 ? -13.610 1.646 82.983 1.00 83.56 838 LYS A C 1
ATOM 6584 O O . LYS A 1 838 ? -13.897 0.460 82.848 1.00 83.56 838 LYS A O 1
ATOM 6589 N N . SER A 1 839 ? -13.970 2.345 84.057 1.00 81.38 839 SER A N 1
ATOM 6590 C CA . SER A 1 839 ? -14.769 1.823 85.172 1.00 81.38 839 SER A CA 1
ATOM 6591 C C . SER A 1 839 ? -15.601 2.949 85.799 1.00 81.38 839 SER A C 1
ATOM 6593 O O . SER A 1 839 ? -15.482 4.107 85.402 1.00 81.38 839 SER A O 1
ATOM 6595 N N . ALA A 1 840 ? -16.425 2.639 86.807 1.00 78.25 840 ALA A N 1
ATOM 6596 C CA . ALA A 1 840 ? -17.189 3.655 87.542 1.00 78.25 840 ALA A CA 1
ATOM 6597 C C . ALA A 1 840 ? -16.303 4.685 88.274 1.00 78.25 840 ALA A C 1
ATOM 6599 O O . ALA A 1 840 ? -16.784 5.756 88.636 1.00 78.25 840 ALA A O 1
ATOM 6600 N N . THR A 1 841 ? -15.025 4.364 88.495 1.00 79.25 841 THR A N 1
ATOM 6601 C CA . THR A 1 841 ? -14.081 5.192 89.253 1.00 79.25 841 THR A CA 1
ATOM 6602 C C . THR A 1 841 ? -12.891 5.677 88.428 1.00 79.25 841 THR A C 1
ATOM 6604 O O . THR A 1 841 ? -12.236 6.625 88.860 1.00 79.25 841 THR A O 1
ATOM 6607 N N . THR A 1 842 ? -12.632 5.099 87.244 1.00 84.50 842 THR A N 1
ATOM 6608 C CA . THR A 1 842 ? -11.473 5.421 86.393 1.00 84.50 842 THR A CA 1
ATOM 6609 C C . THR A 1 842 ? -11.887 6.035 85.047 1.00 84.50 842 THR A C 1
ATOM 6611 O O . THR A 1 842 ? -12.565 5.390 84.243 1.00 84.50 842 THR A O 1
ATOM 6614 N N . VAL A 1 843 ? -11.417 7.260 84.772 1.00 87.56 843 VAL A N 1
ATOM 6615 C CA . VAL A 1 843 ? -11.663 8.021 83.530 1.00 87.56 843 VAL A CA 1
ATOM 6616 C C . VAL A 1 843 ? -10.344 8.433 82.880 1.00 87.56 843 VAL A C 1
ATOM 6618 O O . VAL A 1 843 ? -9.477 9.007 83.541 1.00 87.56 843 VAL A O 1
ATOM 6621 N N . CYS A 1 844 ? -10.211 8.190 81.578 1.00 88.56 844 CYS A N 1
ATOM 6622 C CA . CYS A 1 844 ? -9.044 8.557 80.778 1.00 88.56 844 CYS A CA 1
ATOM 6623 C C . CYS A 1 844 ? -9.409 9.650 79.766 1.00 88.56 844 CYS A C 1
ATOM 6625 O O . CYS A 1 844 ? -10.455 9.579 79.125 1.00 88.56 844 CYS A O 1
ATOM 6627 N N . HIS A 1 845 ? -8.534 10.634 79.582 1.00 89.56 845 HIS A N 1
ATOM 6628 C CA . HIS A 1 845 ? -8.684 11.690 78.581 1.00 89.56 845 HIS A CA 1
ATOM 6629 C C . HIS A 1 845 ? -7.555 11.600 77.559 1.00 89.56 845 HIS A C 1
ATOM 6631 O O . HIS A 1 845 ? -6.386 11.668 77.936 1.00 89.56 845 HIS A O 1
ATOM 6637 N N . LEU A 1 846 ? -7.903 11.466 76.282 1.00 89.44 846 LEU A N 1
ATOM 6638 C CA . LEU A 1 846 ? -6.973 11.416 75.160 1.00 89.44 846 LEU A CA 1
ATOM 6639 C C . LEU A 1 846 ? -7.195 12.609 74.233 1.00 89.44 846 LEU A C 1
ATOM 6641 O O . LEU A 1 846 ? -8.328 12.901 73.868 1.00 89.44 846 LEU A O 1
ATOM 6645 N N . GLU A 1 847 ? -6.122 13.281 73.839 1.00 88.81 847 GLU A N 1
ATOM 6646 C CA . GLU A 1 847 ? -6.130 14.384 72.876 1.00 88.81 847 GLU A CA 1
ATOM 6647 C C . GLU A 1 847 ? -5.553 13.935 71.538 1.00 88.81 847 GLU A C 1
ATOM 6649 O O . GLU A 1 847 ? -4.612 13.138 71.489 1.00 88.81 847 GLU A O 1
ATOM 6654 N N . LEU A 1 848 ? -6.131 14.445 70.452 1.00 86.44 848 LEU A N 1
ATOM 6655 C CA . LEU A 1 848 ? -5.655 14.206 69.095 1.00 86.44 848 LEU A CA 1
ATOM 6656 C C . LEU A 1 848 ? -4.975 15.455 68.538 1.00 86.44 848 LEU A C 1
ATOM 6658 O O . LEU A 1 848 ? -5.564 16.537 68.538 1.00 86.44 848 LEU A O 1
ATOM 6662 N N . ASP A 1 849 ? -3.764 15.287 68.009 1.00 81.75 849 ASP A N 1
ATOM 6663 C CA . ASP A 1 849 ? -3.073 16.345 67.270 1.00 81.75 849 ASP A CA 1
ATOM 6664 C C . ASP A 1 849 ? -3.731 16.600 65.897 1.00 81.75 849 ASP A C 1
ATOM 6666 O O . ASP A 1 849 ? -4.516 15.797 65.374 1.00 81.75 849 ASP A O 1
ATOM 6670 N N . GLU A 1 850 ? -3.360 17.719 65.270 1.00 73.12 850 GLU A N 1
ATOM 6671 C CA . GLU A 1 850 ? -3.794 18.045 63.912 1.00 73.12 850 GLU A CA 1
ATOM 6672 C C . GLU A 1 850 ? -3.319 17.003 62.896 1.00 73.12 850 GLU A C 1
ATOM 6674 O O . GLU A 1 850 ? -2.191 16.519 62.958 1.00 73.12 850 GLU A O 1
ATOM 6679 N N . GLY A 1 851 ? -4.185 16.645 61.944 1.00 68.19 851 GLY A N 1
ATOM 6680 C CA . GLY A 1 851 ? -3.843 15.685 60.892 1.00 68.19 851 GLY A CA 1
ATOM 6681 C C . GLY A 1 851 ? -3.764 14.222 61.345 1.00 68.19 851 GLY A C 1
ATOM 6682 O O . GLY A 1 851 ? -3.273 13.386 60.590 1.00 68.19 851 GLY A O 1
ATOM 6683 N N . TYR A 1 852 ? -4.228 13.865 62.548 1.00 77.75 852 TYR A N 1
ATOM 6684 C CA . TYR A 1 852 ? -4.414 12.459 62.939 1.00 77.75 852 TYR A CA 1
ATOM 6685 C C . TYR A 1 852 ? -5.472 11.784 62.030 1.00 77.75 852 TYR A C 1
ATOM 6687 O O . TYR A 1 852 ? -6.462 12.435 61.674 1.00 77.75 852 TYR A O 1
ATOM 6695 N N . PRO A 1 853 ? -5.308 10.510 61.612 1.00 66.69 853 PRO A N 1
ATOM 6696 C CA . PRO A 1 853 ? -4.227 9.571 61.944 1.00 66.69 853 PRO A CA 1
ATOM 6697 C C . PRO A 1 853 ? -2.998 9.608 61.013 1.00 66.69 853 PRO A C 1
ATOM 6699 O O . PRO A 1 853 ? -2.079 8.821 61.214 1.00 66.69 853 PRO A O 1
ATOM 6702 N N . LEU A 1 854 ? -2.971 10.455 59.976 1.00 68.69 854 LEU A N 1
ATOM 6703 C CA . LEU A 1 854 ? -1.900 10.449 58.965 1.00 68.69 854 LEU A CA 1
ATOM 6704 C C . LEU A 1 854 ? -0.618 11.146 59.448 1.00 68.69 854 LEU A C 1
ATOM 6706 O O . LEU A 1 854 ? 0.445 10.528 59.476 1.00 68.69 854 LEU A O 1
ATOM 6710 N N . ASN A 1 855 ? -0.732 12.412 59.853 1.00 69.44 855 ASN A N 1
ATOM 6711 C CA . ASN A 1 855 ? 0.394 13.267 60.245 1.00 69.44 855 ASN A CA 1
ATOM 6712 C C . ASN A 1 855 ? 0.378 13.630 61.747 1.00 69.44 855 ASN A C 1
ATOM 6714 O O . ASN A 1 855 ? 1.414 14.010 62.290 1.00 69.44 855 ASN A O 1
ATOM 6718 N N . GLY A 1 856 ? -0.761 13.457 62.430 1.00 73.44 856 GLY A N 1
ATOM 6719 C CA . GLY A 1 856 ? -0.943 13.717 63.867 1.00 73.44 856 GLY A CA 1
ATOM 6720 C C . GLY A 1 856 ? -0.884 12.462 64.748 1.00 73.44 856 GLY A C 1
ATOM 6721 O O . GLY A 1 856 ? -0.854 11.333 64.254 1.00 73.44 856 GLY A O 1
ATOM 6722 N N . HIS A 1 857 ? -0.870 12.641 66.073 1.00 82.56 857 HIS A N 1
ATOM 6723 C CA . HIS A 1 857 ? -0.770 11.565 67.070 1.00 82.56 857 HIS A CA 1
ATOM 6724 C C . HIS A 1 857 ? -1.888 11.639 68.117 1.00 82.56 857 HIS A C 1
ATOM 6726 O O . HIS A 1 857 ? -2.416 12.714 68.395 1.00 82.56 857 HIS A O 1
ATOM 6732 N N . ALA A 1 858 ? -2.228 10.490 68.709 1.00 85.81 858 ALA A N 1
ATOM 6733 C CA . ALA A 1 858 ? -3.098 10.414 69.877 1.00 85.81 858 ALA A CA 1
ATOM 6734 C C . ALA A 1 858 ? -2.246 10.412 71.155 1.00 85.81 858 ALA A C 1
ATOM 6736 O O . ALA A 1 858 ? -1.313 9.614 71.292 1.00 85.81 858 ALA A O 1
ATOM 6737 N N . LYS A 1 859 ? -2.559 11.297 72.101 1.00 86.12 859 LYS A N 1
ATOM 6738 C CA . LYS A 1 859 ? -1.817 11.476 73.356 1.00 86.12 859 LYS A CA 1
ATOM 6739 C C . LYS A 1 859 ? -2.737 11.285 74.552 1.00 86.12 859 LYS A C 1
ATOM 6741 O O . LYS A 1 859 ? -3.823 11.851 74.600 1.00 86.12 859 LYS A O 1
ATOM 6746 N N . LEU A 1 860 ? -2.289 10.525 75.547 1.00 86.12 860 LEU A N 1
ATOM 6747 C CA . LEU A 1 860 ? -2.982 10.412 76.828 1.00 86.12 860 LEU A CA 1
ATOM 6748 C C . LEU A 1 860 ? -2.683 11.651 77.684 1.00 86.12 860 LEU A C 1
ATOM 6750 O O . LEU A 1 860 ? -1.539 11.871 78.071 1.00 86.12 860 LEU A O 1
ATOM 6754 N N . LEU A 1 861 ? -3.706 12.453 77.978 1.00 85.75 861 LEU A N 1
ATOM 6755 C CA . LEU A 1 861 ? -3.576 13.692 78.749 1.00 85.75 861 LEU A CA 1
ATOM 6756 C C . LEU A 1 861 ? -3.713 13.493 80.255 1.00 85.75 861 LEU A C 1
ATOM 6758 O O . LEU A 1 861 ? -3.037 14.163 81.032 1.00 85.75 861 LEU A O 1
ATOM 6762 N N . ALA A 1 862 ? -4.641 12.639 80.681 1.00 84.44 862 ALA A N 1
ATOM 6763 C CA . ALA A 1 862 ? -4.914 12.420 82.095 1.00 84.44 862 ALA A CA 1
ATOM 6764 C C . ALA A 1 862 ? -5.615 11.083 82.324 1.00 84.44 862 ALA A C 1
ATOM 6766 O O . ALA A 1 862 ? -6.490 10.692 81.552 1.00 84.44 862 ALA A O 1
ATOM 6767 N N . VAL A 1 863 ? -5.286 10.437 83.442 1.00 84.81 863 VAL A N 1
ATOM 6768 C CA . VAL A 1 863 ? -6.036 9.310 84.002 1.00 84.81 863 VAL A CA 1
ATOM 6769 C C . VAL A 1 863 ? -6.450 9.710 85.411 1.00 84.81 863 VAL A C 1
ATOM 6771 O O . VAL A 1 863 ? -5.616 10.116 86.222 1.00 84.81 863 VAL A O 1
ATOM 6774 N N . ARG A 1 864 ? -7.750 9.658 85.694 1.00 83.94 864 ARG A N 1
ATOM 6775 C CA . ARG A 1 864 ? -8.321 9.994 87.001 1.00 83.94 864 ARG A CA 1
ATOM 6776 C C . ARG A 1 864 ? -8.933 8.748 87.613 1.00 83.94 864 ARG A C 1
ATOM 6778 O O . ARG A 1 864 ? -9.777 8.140 86.966 1.00 83.94 864 ARG A O 1
ATOM 6785 N N . LYS A 1 865 ? -8.549 8.414 88.844 1.00 81.56 865 LYS A N 1
ATOM 6786 C CA . LYS A 1 865 ? -9.125 7.321 89.639 1.00 81.56 865 LYS A CA 1
ATOM 6787 C C . LYS A 1 865 ? -9.678 7.886 90.941 1.00 81.56 865 LYS A C 1
ATOM 6789 O O . LYS A 1 865 ? -8.967 8.602 91.642 1.00 81.56 865 LYS A O 1
ATOM 6794 N N . ASP A 1 866 ? -10.960 7.657 91.209 1.00 77.62 866 ASP A N 1
ATOM 6795 C CA . ASP A 1 866 ? -11.683 8.239 92.353 1.00 77.62 866 ASP A CA 1
ATOM 6796 C C . ASP A 1 866 ? -11.540 9.777 92.428 1.00 77.62 866 ASP A C 1
ATOM 6798 O O . ASP A 1 866 ? -11.400 10.375 93.492 1.00 77.62 866 ASP A O 1
ATOM 6802 N N . GLY A 1 867 ? -11.498 10.437 91.263 1.00 70.12 867 GLY A N 1
ATOM 6803 C CA . GLY A 1 867 ? -11.302 11.887 91.137 1.00 70.12 867 GLY A CA 1
ATOM 6804 C C . GLY A 1 867 ? -9.851 12.375 91.282 1.00 70.12 867 GLY A C 1
ATOM 6805 O O . GLY A 1 867 ? -9.567 13.525 90.931 1.00 70.12 867 GLY A O 1
ATOM 6806 N N . THR A 1 868 ? -8.922 11.515 91.706 1.00 77.38 868 THR A N 1
ATOM 6807 C CA . THR A 1 868 ? -7.498 11.842 91.878 1.00 77.38 868 THR A CA 1
ATOM 6808 C C . THR A 1 868 ? -6.731 11.615 90.578 1.00 77.38 868 THR A C 1
ATOM 6810 O O . THR A 1 868 ? -6.930 10.607 89.901 1.00 77.38 868 THR A O 1
ATOM 6813 N N . LEU A 1 869 ? -5.874 12.567 90.202 1.00 81.44 869 LEU A N 1
ATOM 6814 C CA . LEU A 1 869 ? -5.066 12.491 88.983 1.00 81.44 869 LEU A CA 1
ATOM 6815 C C . LEU A 1 869 ? -3.850 11.589 89.218 1.00 81.44 869 LEU A C 1
ATOM 6817 O O . LEU A 1 869 ? -3.135 11.761 90.203 1.00 81.44 869 LEU A O 1
ATOM 6821 N N . LEU A 1 870 ? -3.648 10.622 88.328 1.00 79.12 870 LEU A N 1
ATOM 6822 C CA . LEU A 1 870 ? -2.588 9.624 88.435 1.00 79.12 870 LEU A CA 1
ATOM 6823 C C . LEU A 1 870 ? -1.341 10.062 87.665 1.00 79.12 870 LEU A C 1
ATOM 6825 O O . LEU A 1 870 ? -1.440 10.755 86.652 1.00 79.12 870 LEU A O 1
ATOM 6829 N N . ASP A 1 871 ? -0.172 9.646 88.152 1.00 74.12 871 ASP A N 1
ATOM 6830 C CA . ASP A 1 871 ? 1.099 9.919 87.486 1.00 74.12 871 ASP A CA 1
ATOM 6831 C C . ASP A 1 871 ? 1.223 9.078 86.208 1.00 74.12 871 ASP A C 1
ATOM 6833 O O . ASP A 1 871 ? 1.203 7.846 86.233 1.00 74.12 871 ASP A O 1
ATOM 6837 N N . LEU A 1 872 ? 1.329 9.771 85.077 1.00 74.00 872 LEU A N 1
ATOM 6838 C CA . LEU A 1 872 ? 1.364 9.181 83.742 1.00 74.00 872 LEU A CA 1
ATOM 6839 C C . LEU A 1 872 ? 2.765 8.710 83.341 1.00 74.00 872 LEU A C 1
ATOM 6841 O O . LEU A 1 872 ? 2.898 8.005 82.345 1.00 74.00 872 LEU A O 1
ATOM 6845 N N . SER A 1 873 ? 3.809 9.071 84.095 1.00 67.62 873 SER A N 1
ATOM 6846 C CA . SER A 1 873 ? 5.201 8.728 83.763 1.00 67.62 873 SER A CA 1
ATOM 6847 C C . SER A 1 873 ? 5.493 7.219 83.786 1.00 67.62 873 SER A C 1
ATOM 6849 O O . SER A 1 873 ? 6.474 6.769 83.193 1.00 67.62 873 SER A O 1
ATOM 6851 N N . VAL A 1 874 ? 4.611 6.429 84.407 1.00 64.69 874 VAL A N 1
ATOM 6852 C CA . VAL A 1 874 ? 4.683 4.960 84.490 1.00 64.69 874 VAL A CA 1
ATOM 6853 C C . VAL A 1 874 ? 4.031 4.270 83.277 1.00 64.69 874 VAL A C 1
ATOM 6855 O O . VAL A 1 874 ? 4.266 3.089 83.033 1.00 64.69 874 VAL A O 1
ATOM 6858 N N . LEU A 1 875 ? 3.228 4.990 82.485 1.00 69.38 875 LEU A N 1
ATOM 6859 C CA . LEU A 1 875 ? 2.499 4.442 81.340 1.00 69.38 875 LEU A CA 1
ATOM 6860 C C . LEU A 1 875 ? 3.295 4.654 80.047 1.00 69.38 875 LEU A C 1
ATOM 6862 O O . LEU A 1 875 ? 3.300 5.744 79.479 1.00 69.38 875 LEU A O 1
ATOM 6866 N N . GLN A 1 876 ? 3.936 3.594 79.551 1.00 70.31 876 GLN A N 1
ATOM 6867 C CA . GLN A 1 876 ? 4.546 3.582 78.220 1.00 70.31 876 GLN A CA 1
ATOM 6868 C C . GLN A 1 876 ? 3.747 2.670 77.281 1.00 70.31 876 GLN A C 1
ATOM 6870 O O . GLN A 1 876 ? 3.702 1.459 77.514 1.00 70.31 876 GLN A O 1
ATOM 6875 N N . PRO A 1 877 ? 3.104 3.215 76.232 1.00 72.06 877 PRO A N 1
ATOM 6876 C CA . PRO A 1 877 ? 2.424 2.393 75.244 1.00 72.06 877 PRO A CA 1
ATOM 6877 C C . PRO A 1 877 ? 3.446 1.546 74.458 1.00 72.06 877 PRO A C 1
ATOM 6879 O O . PRO A 1 877 ? 4.595 1.957 74.286 1.00 72.06 877 PRO A O 1
ATOM 6882 N N . PRO A 1 878 ? 3.043 0.376 73.935 1.00 63.94 878 PRO A N 1
ATOM 6883 C CA . PRO A 1 878 ? 3.945 -0.559 73.252 1.00 63.94 878 PRO A CA 1
ATOM 6884 C C . PRO A 1 878 ? 4.475 -0.050 71.899 1.00 63.94 878 PRO A C 1
ATOM 6886 O O . PRO A 1 878 ? 5.430 -0.611 71.363 1.00 63.94 878 PRO A O 1
ATOM 6889 N N . VAL A 1 879 ? 3.871 1.003 71.340 1.00 75.62 879 VAL A N 1
ATOM 6890 C CA . VAL A 1 879 ? 4.214 1.593 70.038 1.00 75.62 879 VAL A CA 1
ATOM 6891 C C . VAL A 1 879 ? 4.553 3.072 70.233 1.00 75.62 879 VAL A C 1
ATOM 6893 O O . VAL A 1 879 ? 3.930 3.747 71.045 1.00 75.62 879 VAL A O 1
ATOM 6896 N N . ALA A 1 880 ? 5.527 3.597 69.481 1.00 71.69 880 ALA A N 1
ATOM 6897 C CA . ALA A 1 880 ? 6.012 4.977 69.625 1.00 71.69 880 ALA A CA 1
ATOM 6898 C C . ALA A 1 880 ? 4.976 6.063 69.254 1.00 71.69 880 ALA A C 1
ATOM 6900 O O . ALA A 1 880 ? 5.080 7.194 69.722 1.00 71.69 880 ALA A O 1
ATOM 6901 N N . LYS A 1 881 ? 3.998 5.733 68.399 1.00 76.88 881 LYS A N 1
ATOM 6902 C CA . LYS A 1 881 ? 2.905 6.615 67.948 1.00 76.88 881 LYS A CA 1
ATOM 6903 C C . LYS A 1 881 ? 1.594 5.818 67.914 1.00 76.88 881 LYS A C 1
ATOM 6905 O O . LYS A 1 881 ? 1.156 5.438 66.831 1.00 76.88 881 LYS A O 1
ATOM 6910 N N . PRO A 1 882 ? 1.026 5.489 69.082 1.00 81.31 882 PRO A N 1
ATOM 6911 C CA . PRO A 1 882 ? -0.163 4.652 69.158 1.00 81.31 882 PRO A CA 1
ATOM 6912 C C . PRO A 1 882 ? -1.388 5.373 68.580 1.00 81.31 882 PRO A C 1
ATOM 6914 O O . PRO A 1 882 ? -1.592 6.574 68.783 1.00 81.31 882 PRO A O 1
ATOM 6917 N N . THR A 1 883 ? -2.208 4.614 67.870 1.00 85.62 883 THR A N 1
ATOM 6918 C CA . THR A 1 883 ? -3.557 5.000 67.445 1.00 85.62 883 THR A CA 1
ATOM 6919 C C . THR A 1 883 ? -4.515 5.049 68.638 1.00 85.62 883 THR A C 1
ATOM 6921 O O . THR A 1 883 ? -4.215 4.536 69.720 1.00 85.62 883 THR A O 1
ATOM 6924 N N . LEU A 1 884 ? -5.695 5.650 68.465 1.00 86.31 884 LEU A N 1
ATOM 6925 C CA . LEU A 1 884 ? -6.752 5.624 69.480 1.00 86.31 884 LEU A CA 1
ATOM 6926 C C . LEU A 1 884 ? -7.134 4.195 69.849 1.00 86.31 884 LEU A C 1
ATOM 6928 O O . LEU A 1 884 ? -7.302 3.892 71.028 1.00 86.31 884 LEU A O 1
ATOM 6932 N N . THR A 1 885 ? -7.234 3.319 68.852 1.00 86.81 885 THR A N 1
ATOM 6933 C CA . THR A 1 885 ? -7.541 1.903 69.066 1.00 86.81 885 THR A CA 1
ATOM 6934 C C . THR A 1 885 ? -6.498 1.238 69.963 1.00 86.81 885 THR A C 1
ATOM 6936 O O . THR A 1 885 ? -6.852 0.634 70.973 1.00 86.81 885 THR A O 1
ATOM 6939 N N . GLU A 1 886 ? -5.212 1.419 69.654 1.00 86.38 886 GLU A N 1
ATOM 6940 C CA . GLU A 1 886 ? -4.107 0.847 70.433 1.00 86.38 886 GLU A CA 1
ATOM 6941 C C . GLU A 1 886 ? -4.030 1.425 71.849 1.00 86.38 886 GLU A C 1
ATOM 6943 O O . GLU A 1 886 ? -3.756 0.690 72.797 1.00 86.38 886 GLU A O 1
ATOM 6948 N N . TRP A 1 887 ? -4.308 2.721 72.014 1.00 89.00 887 TRP A N 1
ATOM 6949 C CA . TRP A 1 887 ? -4.398 3.346 73.331 1.00 89.00 887 TRP A CA 1
ATOM 6950 C C . TRP A 1 887 ? -5.518 2.746 74.180 1.00 89.00 887 TRP A C 1
ATOM 6952 O O . TRP A 1 887 ? -5.290 2.426 75.345 1.00 89.00 887 TRP A O 1
ATOM 6962 N N . LEU A 1 888 ? -6.725 2.604 73.625 1.00 87.06 888 LEU A N 1
ATOM 6963 C CA . LEU A 1 888 ? -7.864 2.058 74.362 1.00 87.06 888 LEU A CA 1
ATOM 6964 C C . LEU A 1 888 ? -7.651 0.578 74.694 1.00 87.06 888 LEU A C 1
ATOM 6966 O O . LEU A 1 888 ? -7.845 0.188 75.846 1.00 87.06 888 LEU A O 1
ATOM 6970 N N . ASP A 1 889 ? -7.165 -0.219 73.739 1.00 86.44 889 ASP A N 1
ATOM 6971 C CA . ASP A 1 889 ? -6.812 -1.623 73.971 1.00 86.44 889 ASP A CA 1
ATOM 6972 C C . ASP A 1 889 ? -5.731 -1.737 75.071 1.00 86.44 889 ASP A C 1
ATOM 6974 O O . ASP A 1 889 ? -5.905 -2.490 76.032 1.00 86.44 889 ASP A O 1
ATOM 6978 N N . PHE A 1 890 ? -4.671 -0.921 75.030 1.00 85.75 890 PHE A N 1
ATOM 6979 C CA . PHE A 1 890 ? -3.632 -0.891 76.069 1.00 85.75 890 PHE A CA 1
ATOM 6980 C C . PHE A 1 890 ? -4.184 -0.513 77.453 1.00 85.75 890 PHE A C 1
ATOM 6982 O O . PHE A 1 890 ? -3.927 -1.205 78.440 1.00 85.75 890 PHE A O 1
ATOM 6989 N N . LEU A 1 891 ? -4.987 0.553 77.534 1.00 83.00 891 LEU A N 1
ATOM 6990 C CA . LEU A 1 891 ? -5.574 1.026 78.791 1.00 83.00 891 LEU A CA 1
ATOM 6991 C C . LEU A 1 891 ? -6.559 0.019 79.397 1.00 83.00 891 LEU A C 1
ATOM 6993 O O . LEU A 1 891 ? -6.716 -0.007 80.621 1.00 83.00 891 LEU A O 1
ATOM 6997 N N . THR A 1 892 ? -7.210 -0.814 78.578 1.00 82.50 892 THR A N 1
ATOM 6998 C CA . THR A 1 892 ? -8.100 -1.882 79.063 1.00 82.50 892 THR A CA 1
ATOM 6999 C C . THR A 1 892 ? -7.341 -3.075 79.642 1.00 82.50 892 THR A C 1
ATOM 7001 O O . THR A 1 892 ? -7.784 -3.636 80.642 1.00 82.50 892 THR A O 1
ATOM 7004 N N . LEU A 1 893 ? -6.187 -3.428 79.066 1.00 78.88 893 LEU A N 1
ATOM 7005 C CA . LEU A 1 893 ? -5.366 -4.568 79.489 1.00 78.88 893 LEU A CA 1
ATOM 7006 C C . LEU A 1 893 ? -4.487 -4.269 80.713 1.00 78.88 893 LEU A C 1
ATOM 7008 O O . LEU A 1 893 ? -4.083 -5.191 81.418 1.00 78.88 893 LEU A O 1
ATOM 7012 N N . TYR A 1 894 ? -4.190 -2.997 80.980 1.00 74.81 894 TYR A N 1
ATOM 7013 C CA . TYR A 1 894 ? -3.351 -2.596 82.108 1.00 74.81 894 TYR A CA 1
ATOM 7014 C C . TYR A 1 894 ? -4.134 -2.668 83.432 1.00 74.81 894 TYR A C 1
ATOM 7016 O O . TYR A 1 894 ? -5.055 -1.885 83.662 1.00 74.81 894 TYR A O 1
ATOM 7024 N N . SER A 1 895 ? -3.796 -3.619 84.304 1.00 60.47 895 SER A N 1
ATOM 7025 C CA . SER A 1 895 ? -4.563 -3.950 85.518 1.00 60.47 895 SER A CA 1
ATOM 7026 C C . SER A 1 895 ? -4.325 -3.027 86.719 1.00 60.47 895 SER A C 1
ATOM 7028 O O . SER A 1 895 ? -5.156 -2.997 87.624 1.00 60.47 895 SER A O 1
ATOM 7030 N N . ASP A 1 896 ? -3.236 -2.252 86.730 1.00 59.53 896 ASP A N 1
ATOM 7031 C CA . ASP A 1 896 ? -2.850 -1.421 87.886 1.00 59.53 896 ASP A CA 1
ATOM 7032 C C . ASP A 1 896 ? -3.642 -0.100 88.009 1.00 59.53 896 ASP A C 1
ATOM 7034 O O . ASP A 1 896 ? -3.482 0.632 88.990 1.00 59.53 896 ASP A O 1
ATOM 7038 N N . PHE A 1 897 ? -4.550 0.192 87.065 1.00 55.44 897 PHE A N 1
ATOM 7039 C CA . PHE A 1 897 ? -5.343 1.431 87.019 1.00 55.44 897 PHE A CA 1
ATOM 7040 C C . PHE A 1 897 ? -6.843 1.222 86.851 1.00 55.44 897 PHE A C 1
ATOM 7042 O O . PHE A 1 897 ? -7.253 0.580 85.860 1.00 55.44 897 PHE A O 1
#

InterPro domains:
  IPR000504 RNA recognition motif domain [PF00076] (4-68)
  IPR000504 RNA recognition motif domain [PF00076] (85-150)
  IPR000504 RNA r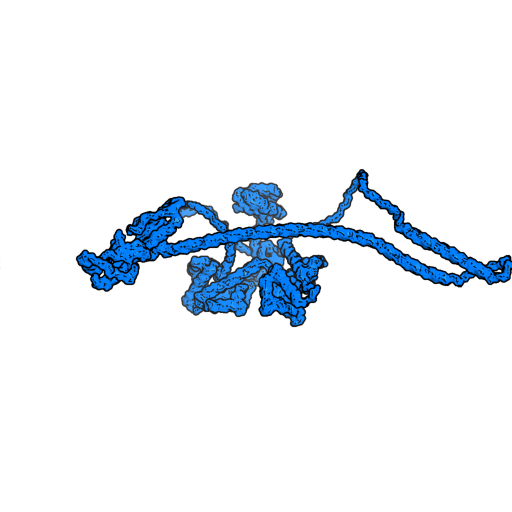ecognition motif domain [PS50102] (2-75)
  IPR000504 RNA recognition motif domain [PS50102] (81-156)
  IPR000504 RNA recognition motif domain [SM00360] (3-71)
  IPR000504 RNA recognition motif domain [SM00360] (82-152)
  IPR004087 K Homology domain [SM00322] (197-268)
  IPR004087 K Homology domain [SM00322] (278-351)
  IPR004087 K Homology domain [SM00322] (365-436)
  IPR004087 K Homology domain [SM00322] (447-519)
  IPR004088 K Homology domain, type 1 [PF00013] (201-265)
  IPR004088 K Homology domain, type 1 [PF00013] (283-347)
  IPR004088 K Homology domain, type 1 [PF00013] (368-432)
  IPR004088 K Homology domain, type 1 [PF00013] (452-516)
  IPR012677 Nucleotide-binding alpha-beta plait domain superfamily [G3DSA:3.30.70.330] (1-81)
  IPR012677 Nucleotide-binding alpha-beta plait domain superfamily [G3DSA:3.30.70.330] (82-155)
  IPR029092 ZW10 interactor [PF15556] (577-679)
  IPR035979 RNA-binding domain superfamily [SSF54928] (2-157)
  IPR036612 K Homology domain, type 1 superfamily [G3DSA:3.30.1370.10] (194-269)
  IPR036612 K Homology domain, type 1 superfamily [G3DSA:3.30.1370.10] (277-353)

Nearest PDB structures (foldseek):
  6rol-assembly4_D  TM=9.871E-01  e=3.326E-22  Homo sapiens
  3krm-assembly1_A  TM=9.952E-01  e=5.219E-21  Homo sapiens
  2n8l-assembly1_A  TM=8.416E-01  e=4.452E-21  Gallus gallus
  7yex-assembly1_A  TM=5.286E-01  e=6.278E-22  Mus musculus
  6fqr-assembly1_A  TM=5.317E-01  e=2.237E-21  Homo sapiens

Secondary structure (DSSP, 8-state):
-EEEEEES--TT--HHHHHHHHHHTT---EEEEEEETTEEEEEESSHHHHHHHHHHHTTT-EETTEE-EEEE---GGGS-SEEEEEEE-TT--HHHHHHHHHTTS-EEEEEEE--SSSSEEEEEEESSHHHHHHHHHHHTT-EETTEE-EEEEPP--SS-SSS-------------------------PPP-------PPEEEEEEHHHHHHHH-GGGHHHHHHHHHHT-EEEE--STTTT-SEEEEEEES-HHHHHHHHHHHHHHHHHHHHHHT--S---EEEEEEHHHHHHHH-GGGHHHHHHHHHHT-EEEE--GGG-BTTB-EEEEEEES-HHHHHHHHHHHHHHHHHHHHHHHHHHTS---EEEEEEEEGGGHHHHH-GGGHHHHHHHHHHTSEEEEPPPSSTT-SEEEEEEEE-HHHHHHHHHHHHHHHHHTT-S-TTS---EEEEEEEEHHHHHHHH-GGGHHHHHHHHHH--EEE--SS----TTSEEEEEEEE-HHHHHHHHHHHHHHHHHHHHHHT-----PPPP-------------------------------HHHHHHHHHHHHHHHHHHHHHHHHHHHHHHHHHHHHTT-SSTTSTTS-PPPP---SSSHHHHHHHHHHHHHHHHHHHHHHHHHHHHHHHHHHHHHHHHHHHHHHHHHHHHHHHHHHHHHHHHHHHHHHHHHHHHHHHHHHHHHHHHHHHHHHHHHHHHHHHHHHHHEEEEEEEE-SSEEEEEEEESSS-S-PPPEEEEEEE-SSEEEEEEESSSTT-S-SEEEEEGGGHHHHHHHHHHHHHHHHHHHHHHHHHHTTS-EEEEGGGTEEEEE-SSSEEEEEEE-TTTTTT--EEEEEEEETTEEPPGGG---SSSS--HHHHHHHHHH-TT-

Radius of gyration: 55.88 Å; Cα contacts (8 Å, |Δi|>4): 1039; chains: 1; bounding box: 149×81×206 Å

Foldseek 3Di:
DQKKKKFQDAQPDDQVNVVVVCVVVVQDWDDGWADDRGITMTHHPDNVSSVVCQVCQAQNDDDPRTRMHMDGDDDQLLQFQKKKKKFAQPPDDVVVVVVLLVVLAAWPDKDWDDDPDNIIMIMTGGPDSNSSVSCQVPQDQDDDPNTGIHMGGDRDPPDPDPPDDDDDDDDDDDDDDDDYDDDDDDDDDDDDDPPLPFDWWKWKAFPLLVDQCCDDVSPNVVVLCVVLVWDKDWPDPPDPPDRITIITIDDPLSSRLSSLLSSVVSSVVSCVVVVPDPWDKTKTKDFLLLVDVCCPDVRVNVVVLCVVLVWDWDKDDPVPDDPPRRIIIIIITDDSRSNSSSSSSSVVSSSVSVVVVVVVVPADPWFKKKWKDFPVCVDLCCDDVSPNVVVLCVVLVWDWDKDDDPDPPDRITIIITIGPLSSVLSSVVVVLVSCLVVCVDPVPDADKIKMKGKDALVLLCLCCDDVSPNQVVLCVVLVWRKDFDPDDDQDPVRIGIIITIGHSRSRSSSVVVSVVSRVVVVVVVVDDDDDDDDDDDDDDDDDDDDDDDDDDDDDDDDDDDDDPDDVVNVVVVVVVVVVVVVVVVVVVVVVVVVVVVVVVVVVPDPDDPPPPDDDDDDDDDDDPPVVVVVVVVVVVVVVVVVVVVVVVVVVVVVVVVVVVVVVVVVVVVVVVVVVVVVVVVVVVVVVVVVVVVVVVVVVVVVVVVVVVVVVVVVVVVVVVVVVVVVVVDVVFWDKDWPDDDPFKTWIWIDGPDDDDDDDIWIWIWGDDPFKIKIATDDDQPDADPRIDMDTPVCVVVVVVVVVLQSVQVVVLVVVVVVVVVVFPWDADRNQQWIWGDLDPFKIWIWHWDRSPPPPIAIGTDFIGGNNHTDDCPPDDQPDPGDDPVSVVVSVNPDPPD

Organism: Bagarius yarrelli (NCBI:txid175774)

pLDDT: mean 74.93, std 19.1, range [22.52, 95.94]

Solvent-accessible surface area (backbone atoms only — not comparable to full-atom values): 51968 Å² total; per-residue (Å²): 133,38,31,33,32,35,35,56,42,42,84,84,66,48,60,65,59,53,50,50,53,33,56,77,70,69,52,73,69,41,87,69,63,52,70,50,94,38,32,34,34,40,35,26,86,42,63,69,54,39,51,51,48,27,71,60,34,35,73,67,37,71,50,90,93,28,53,26,37,39,44,78,52,71,61,81,66,71,68,40,30,35,34,34,40,32,47,38,67,76,84,62,57,64,70,61,54,50,58,56,53,52,74,39,34,58,70,75,45,77,44,78,48,90,60,103,53,94,42,40,29,36,40,38,27,30,74,39,49,66,29,32,54,48,32,43,71,63,46,38,67,35,78,53,97,94,29,54,25,44,48,44,67,45,83,78,88,85,82,84,84,89,84,83,87,84,84,89,86,85,88,82,89,82,84,88,76,90,76,91,78,89,77,90,84,89,81,79,91,73,80,83,69,80,77,73,78,71,77,58,52,33,35,52,41,50,49,86,45,51,59,65,48,33,30,80,97,39,51,44,40,52,48,48,30,64,75,33,67,25,52,73,48,73,58,62,78,92,53,76,85,50,71,53,36,51,35,38,29,44,43,56,74,68,22,36,51,51,41,51,47,55,50,51,51,48,44,50,49,52,26,62,78,65,71,73,55,98,72,80,65,52,32,38,52,42,47,46,81,36,49,58,60,46,30,34,79,94,39,51,48,39,54,47,49,25,63,78,29,69,35,51,72,48,66,60,61,80,83,75,50,44,102,88,39,58,54,38,47,39,37,37,39,61,58,72,69,33,44,50,51,38,49,54,56,51,53,49,47,38,48,55,46,48,52,54,49,54,52,56,71,72,41,74,74,71,43,61,41,37,38,45,40,54,44,85,50,49,62,69,55,31,31,77,95,43,50,43,39,53,52,45,22,65,72,22,64,21,52,68,45,74,52,77,65,94,44,100,83,48,66,54,32,45,32,42,36,35,24,40,73,72,16,41,51,47,41,50,52,49,51,56,49,52,45,57,74,70,55,79,48,56,99,88,52,79,68,61,39,47,33,38,38,74,40,48,51,88,50,47,60,62,56,33,27,83,90,41,50,44,32,51,50,48,24,71,77,28,72,18,52,64,48,67,72,88,89,66,79,56,47,101,81,44,31,36,64,38,39,33,37,22,38,70,68,23,37,51,48,40,52,51,54,50,50,53,55,50,52,53,49,58,53,48,73,75,58,82,86,87,84,84,82,86,77,85,84,78,90,85,84,90,86,84,84,88,88,84,82,88,81,86,86,89,87,83,84,84,87,86,82,90,77,94,68,56,78,66,52,58,56,49,52,54,54,50,54,56,54,53,52,56,54,50,52,53,50,51,54,54,53,48,51,54,51,52,52,51,51,57,54,62,74,70,56,93,62,88,83,68,81,83,79,76,82,85,80,80,88,83,81,85,82,73,58,64,68,53,51,52,54,52,48,55,53,50,52,54,49,51,51,52,51,49,52,50,52,55,49,51,54,50,59,65,45,48,60,58,52,48,53,54,49,51,53,49,50,53,52,48,52,54,51,52,54,52,49,54,56,49,51,56,50,50,51,53,51,52,52,51,49,55,51,52,55,49,51,52,52,54,52,48,56,52,50,54,55,52,52,51,53,51,52,55,52,49,55,50,48,53,54,51,49,54,54,49,54,58,47,57,70,51,34,44,77,46,80,74,47,81,55,100,47,39,40,31,39,32,41,38,75,65,81,75,86,86,82,81,73,71,47,36,37,36,40,35,53,56,101,60,38,34,40,39,33,57,58,92,80,76,81,89,80,66,77,62,57,50,72,47,45,56,88,46,48,66,57,57,52,48,52,57,51,50,44,54,53,21,46,52,54,39,53,50,50,53,56,60,44,52,78,77,42,62,58,48,78,39,72,94,72,39,32,38,38,36,52,81,50,102,48,32,42,37,35,32,37,51,43,75,41,27,71,78,78,24,48,52,40,83,75,48,42,27,50,80,83,42,80,56,81,61,91,80,69,75,73,98,49,100,75,38,49,66,68,54,48,52,55,50,60,69,69,44,81,94,109